Protein AF-0000000082277135 (afdb_homodimer)

pLDDT: mean 86.1, std 19.53, range [18.73, 98.88]

Secondary structure (DSSP, 8-state):
----------------------------B--S-HHHHGGG-SEEEEEEHHHHHHHS--SS-PPPPBTTBSEEEEEESSGGGS----SS------HHHHHTTT-SEEEEEEE-SS-TTEEEEEEESS--SBPEEEEE---TTSGGGGT--S--TTSPEEEE-TTB-TTS-B---PPPHHHHHHHHHHHHHHHHHHHHHHHHHHHHHHHHHTTSTT-EEEEEEE-GGGHHHHHHHHHHHHHTT-TGGGGGEEEEESSHHHHHHHHHTT-EEE--HHHHTTS--SPPSSTTSHHHHHHHHHHHHHHHHHHHTT-EEEEE-TTEEESS-SHHHHT-TTSPP-SEEEEE-S---GGGTTT-EEEEEEEE--SHHHHHHHHHHHHTHHHHHHHT-HHHHHHHHHHHHHHHH---EEEPPTT-TTS--HHHHHH-HHHHHHHHTTS---SEEE--S-SSHHHHHHHHHHHT---B-GGGSS-STT--TT-S-HHHHB-SS-------TTS--SS--TTSPPSSTTPPP--/---------------------------EE--S-HHHHTTS-SEEEEEEHHHHHHHS--S--PPPPBTTBSEEEEEESSGGGS----SS------SHHHHTTT-SEEEEEEE-SS-TTEEEEEEESS--SBPEEEEE---TTSTTTTT--S--TTSPEEEE-TTB-TTS-B---PPPHHHHHHHHHHHHHHHHHHHHHHHHHHHHHHHHHTTSTT-EEEEEEE-GGGHHHHHHHHHHHHHTT-TGGGGGEEEEESSHHHHHHHHHTT-EEE--HHHHTTS--SPPSSTTSHHHHHHHHHHHHHHHHHHHTT-EEEEE-TTEEESS-SHHHHT-TTSPP-SEEEEE-S---GGGTTT-EEEEEEEE--SHHHHHHHHHHHHTHHHHHHHT-HHHHHHHHHHHHHHHH---EEEPPTT-TTS--HHHHHH-HHHHHHHHTTS---SEEE--S-SSHHHHHHHHHHHT---B-GGGSS-STT--TT-S-HHHHB-SS-------TTS--SS--TTSPPSSTTPPP--

Organism: NCBI:txid303405

InterPro domains:
  IPR005069 Nucleotide-diphospho-sugar transferase [PF03407] (245-458)
  IPR052636 UDP-D-xylose:L-fucose alpha-1,3-D-xylosyltransferase [PTHR47032] (148-471)

Nearest PDB structures (foldseek):
  3oeh-assembly2_P  TM=2.993E-01  e=2.689E-02  Saccharomyces cerevisiae
  2hld-assembly2_P  TM=2.978E-01  e=5.534E-02  Saccharomyces cerevisiae
  3fks-assembly1_G  TM=2.616E-01  e=8.164E-02  Saccharomyces cerevisiae
  4m0d-assembly1_A  TM=4.789E-01  e=4.703E+00  Haemophilus influenzae Rd KW20
  1nri-assembly1_A-2  TM=2.451E-01  e=3.563E+00  Haemophilus influenzae

Structure (mmCIF, N/CA/C/O backbone):
data_AF-0000000082277135-model_v1
#
loop_
_entity.id
_entity.type
_entity.pdbx_description
1 polymer 'Nucleotide-diphospho-sugar transferase'
#
loop_
_atom_site.group_PDB
_atom_site.id
_atom_site.type_symbol
_atom_site.label_atom_id
_atom_site.label_alt_id
_atom_site.label_comp_id
_atom_site.label_asym_id
_atom_site.label_entity_id
_atom_site.label_seq_id
_atom_site.pdbx_PDB_ins_code
_atom_site.Cartn_x
_atom_site.Cartn_y
_atom_site.Cartn_z
_atom_site.occupancy
_atom_site.B_iso_or_equiv
_atom_site.auth_seq_id
_atom_site.auth_comp_id
_atom_site.auth_asym_id
_atom_site.auth_atom_id
_atom_site.pdbx_PDB_model_num
ATOM 1 N N . MET A 1 1 ? 29.531 43.438 48.906 1 19.34 1 MET A N 1
ATOM 2 C CA . MET A 1 1 ? 28.625 43.312 47.75 1 19.34 1 MET A CA 1
ATOM 3 C C . MET A 1 1 ? 29.25 43.906 46.5 1 19.34 1 MET A C 1
ATOM 5 O O . MET A 1 1 ? 28.562 44.188 45.531 1 19.34 1 MET A O 1
ATOM 9 N N . GLN A 1 2 ? 30.469 44.188 46.531 1 20.42 2 GLN A N 1
ATOM 10 C CA . GLN A 1 2 ? 31.25 44.938 45.562 1 20.42 2 GLN A CA 1
ATOM 11 C C . GLN A 1 2 ? 31.234 44.25 44.188 1 20.42 2 GLN A C 1
ATOM 13 O O . GLN A 1 2 ? 31.375 43.031 44.125 1 20.42 2 GLN A O 1
ATOM 18 N N . HIS A 1 3 ? 30.609 45.031 43.188 1 19.98 3 HIS A N 1
ATOM 19 C CA . HIS A 1 3 ? 30.188 44.906 41.812 1 19.98 3 HIS A CA 1
ATOM 20 C C . HIS A 1 3 ? 31.391 44.688 40.875 1 19.98 3 HIS A C 1
ATOM 22 O O . HIS A 1 3 ? 32.125 45.625 40.562 1 19.98 3 HIS A O 1
ATOM 28 N N . CYS A 1 4 ? 32.188 43.781 41.25 1 20.42 4 CYS A N 1
ATOM 29 C CA . CYS A 1 4 ? 33.438 43.625 40.531 1 20.42 4 CYS A CA 1
ATOM 30 C C . CYS A 1 4 ? 33.188 43.531 39.031 1 20.42 4 CYS A C 1
ATOM 32 O O . CYS A 1 4 ? 32.531 42.562 38.562 1 20.42 4 CYS A O 1
ATOM 34 N N . ASN A 1 5 ? 32.938 44.719 38.344 1 18.73 5 ASN A N 1
ATOM 35 C CA . ASN A 1 5 ? 32.656 45.094 36.938 1 18.73 5 ASN A CA 1
ATOM 36 C C . ASN A 1 5 ? 33.75 44.562 36 1 18.73 5 ASN A C 1
ATOM 38 O O . ASN A 1 5 ? 34.625 45.344 35.594 1 18.73 5 ASN A O 1
ATOM 42 N N . GLU A 1 6 ? 34.438 43.562 36.469 1 20.2 6 GLU A N 1
ATOM 43 C CA . GLU A 1 6 ? 35.656 43.375 35.656 1 20.2 6 GLU A CA 1
ATOM 44 C C . GLU A 1 6 ? 35.344 43.344 34.156 1 20.2 6 GLU A C 1
ATOM 46 O O . GLU A 1 6 ? 34.281 42.844 33.75 1 20.2 6 GLU A O 1
ATOM 51 N N . ASN A 1 7 ? 36 44.219 33.438 1 20.2 7 ASN A N 1
ATOM 52 C CA . ASN A 1 7 ? 36.125 44.656 32.031 1 20.2 7 ASN A CA 1
ATOM 53 C C . ASN A 1 7 ? 36.344 43.469 31.094 1 20.2 7 ASN A C 1
ATOM 55 O O . ASN A 1 7 ? 37.406 42.844 31.125 1 20.2 7 ASN A O 1
ATOM 59 N N . LEU A 1 8 ? 35.469 42.531 31.047 1 20.17 8 LEU A N 1
ATOM 60 C CA . LEU A 1 8 ? 35.656 41.375 30.172 1 20.17 8 LEU A CA 1
ATOM 61 C C . LEU A 1 8 ? 36 41.812 28.75 1 20.17 8 LEU A C 1
ATOM 63 O O . LEU A 1 8 ? 35.219 42.531 28.109 1 20.17 8 LEU A O 1
ATOM 67 N N . ARG A 1 9 ? 37.312 42.094 28.609 1 20.09 9 ARG A N 1
ATOM 68 C CA . ARG A 1 9 ? 37.938 42.5 27.359 1 20.09 9 ARG A CA 1
ATOM 69 C C . ARG A 1 9 ? 37.344 41.719 26.172 1 20.09 9 ARG A C 1
ATOM 71 O O . ARG A 1 9 ? 37.125 40.531 26.266 1 20.09 9 ARG A O 1
ATOM 78 N N . ASP A 1 10 ? 36.625 42.438 25.344 1 19.42 10 ASP A N 1
ATOM 79 C CA . ASP A 1 10 ? 35.938 42.062 24.109 1 19.42 10 ASP A CA 1
ATOM 80 C C . ASP A 1 10 ? 36.906 41.406 23.109 1 19.42 10 ASP A C 1
ATOM 82 O O . ASP A 1 10 ? 37.906 42.031 22.703 1 19.42 10 ASP A O 1
ATOM 86 N N . PRO A 1 11 ? 37.438 40.281 23.438 1 23.31 11 PRO A N 1
ATOM 87 C CA . PRO A 1 11 ? 38.469 39.906 22.469 1 23.31 11 PRO A CA 1
ATOM 88 C C . PRO A 1 11 ? 38.062 40.156 21.016 1 23.31 11 PRO A C 1
ATOM 90 O O . PRO A 1 11 ? 36.844 40.188 20.719 1 23.31 11 PRO A O 1
ATOM 93 N N . SER A 1 12 ? 38.75 41.031 20.375 1 20.58 12 SER A N 1
ATOM 94 C CA . SER A 1 12 ? 38.75 41.469 18.984 1 20.58 12 SER A CA 1
ATOM 95 C C . SER A 1 12 ? 38.5 40.312 18.031 1 20.58 12 SER A C 1
ATOM 97 O O . SER A 1 12 ? 38.938 39.188 18.297 1 20.58 12 SER A O 1
ATOM 99 N N . GLU A 1 13 ? 37.5 40.469 17.172 1 21.72 13 GLU A N 1
ATOM 100 C CA . GLU A 1 13 ? 36.781 39.75 16.109 1 21.72 13 GLU A CA 1
ATOM 101 C C . GLU A 1 13 ? 37.781 39.25 15.047 1 21.72 13 GLU A C 1
ATOM 103 O O . GLU A 1 13 ? 38.219 40 14.188 1 21.72 13 GLU A O 1
ATOM 108 N N . GLY A 1 14 ? 38.938 38.781 15.43 1 20.95 14 GLY A N 1
ATOM 109 C CA . GLY A 1 14 ? 39.719 38.469 14.25 1 20.95 14 GLY A CA 1
ATOM 110 C C . GLY A 1 14 ? 38.938 37.719 13.195 1 20.95 14 GLY A C 1
ATOM 111 O O . GLY A 1 14 ? 38.156 36.812 13.523 1 20.95 14 GLY A O 1
ATOM 112 N N . SER A 1 15 ? 38.656 38.406 12.102 1 20.66 15 SER A N 1
ATOM 113 C CA . SER A 1 15 ? 38 38 10.867 1 20.66 15 SER A CA 1
ATOM 114 C C . SER A 1 15 ? 38.531 36.656 10.359 1 20.66 15 SER A C 1
ATOM 116 O O . SER A 1 15 ? 39.656 36.594 9.883 1 20.66 15 SER A O 1
ATOM 118 N N . ILE A 1 16 ? 38.5 35.688 11.117 1 23.2 16 ILE A N 1
ATOM 119 C CA . ILE A 1 16 ? 39.031 34.5 10.461 1 23.2 16 ILE A CA 1
ATOM 120 C C . ILE A 1 16 ? 38.281 34.281 9.133 1 23.2 16 ILE A C 1
ATOM 122 O O . ILE A 1 16 ? 37.062 34.25 9.094 1 23.2 16 ILE A O 1
ATOM 126 N N . SER A 1 17 ? 38.938 34.812 8.141 1 21.09 17 SER A N 1
ATOM 127 C CA . SER A 1 17 ? 38.5 34.625 6.75 1 21.09 17 SER A CA 1
ATOM 128 C C . SER A 1 17 ? 38 33.219 6.512 1 21.09 17 SER A C 1
ATOM 130 O O . SER A 1 17 ? 38.656 32.25 6.883 1 21.09 17 SER A O 1
ATOM 132 N N . ALA A 1 18 ? 36.781 33.062 6.539 1 23.3 18 ALA A N 1
ATOM 133 C CA . ALA A 1 18 ? 36.094 31.828 6.184 1 23.3 18 ALA A CA 1
ATOM 134 C C . ALA A 1 18 ? 36.719 31.203 4.938 1 23.3 18 ALA A C 1
ATOM 136 O O . ALA A 1 18 ? 36.938 31.875 3.93 1 23.3 18 ALA A O 1
ATOM 137 N N . PRO A 1 19 ? 37.656 30.297 5.176 1 23.77 19 PRO A N 1
ATOM 138 C CA . PRO A 1 19 ? 38.156 29.781 3.902 1 23.77 19 PRO A CA 1
ATOM 139 C C . PRO A 1 19 ? 37.062 29.641 2.844 1 23.77 19 PRO A C 1
ATOM 141 O O . PRO A 1 19 ? 35.906 29.312 3.172 1 23.77 19 PRO A O 1
ATOM 144 N N . PHE A 1 20 ? 36.969 30.562 1.908 1 24.42 20 PHE A N 1
ATOM 145 C CA . PHE A 1 20 ? 36.219 30.438 0.658 1 24.42 20 PHE A CA 1
ATOM 146 C C . PHE A 1 20 ? 36.188 28.984 0.188 1 24.42 20 PHE A C 1
ATOM 148 O O . PHE A 1 20 ? 37.25 28.391 -0.089 1 24.42 20 PHE A O 1
ATOM 155 N N . PHE A 1 21 ? 35.344 28.188 0.819 1 25.97 21 PHE A N 1
ATOM 156 C CA . PHE A 1 21 ? 34.938 26.969 0.14 1 25.97 21 PHE A CA 1
ATOM 157 C C . PHE A 1 21 ? 34.844 27.188 -1.365 1 25.97 21 PHE A C 1
ATOM 159 O O . PHE A 1 21 ? 33.969 27.922 -1.835 1 25.97 21 PHE A O 1
ATOM 166 N N . SER A 1 22 ? 35.938 27.281 -2.014 1 25.61 22 SER A N 1
ATOM 167 C CA . SER A 1 22 ? 36.031 27.188 -3.467 1 25.61 22 SER A CA 1
ATOM 168 C C . SER A 1 22 ? 34.906 26.312 -4.027 1 25.61 22 SER A C 1
ATOM 170 O O . SER A 1 22 ? 34.406 25.422 -3.334 1 25.61 22 SER A O 1
ATOM 172 N N . GLN A 1 23 ? 34.219 26.719 -5.039 1 31 23 GLN A N 1
ATOM 173 C CA . GLN A 1 23 ? 33.281 26.094 -5.988 1 31 23 GLN A CA 1
ATOM 174 C C . GLN A 1 23 ? 33.688 24.641 -6.254 1 31 23 GLN A C 1
ATOM 176 O O . GLN A 1 23 ? 34.469 24.359 -7.172 1 31 23 GLN A O 1
ATOM 181 N N . GLU A 1 24 ? 34.094 23.875 -5.391 1 30.83 24 GLU A N 1
ATOM 182 C CA . GLU A 1 24 ? 34.656 22.547 -5.605 1 30.83 24 GLU A CA 1
ATOM 183 C C . GLU A 1 24 ? 33.719 21.688 -6.461 1 30.83 24 GLU A C 1
ATOM 185 O O . GLU A 1 24 ? 32.531 21.578 -6.172 1 30.83 24 GLU A O 1
ATOM 190 N N . SER A 1 25 ? 34.094 21.312 -7.715 1 33.25 25 SER A N 1
ATOM 191 C CA . SER A 1 25 ? 33.812 20.438 -8.836 1 33.25 25 SER A CA 1
ATOM 192 C C . SER A 1 25 ? 33.25 19.094 -8.352 1 33.25 25 SER A C 1
ATOM 194 O O . SER A 1 25 ? 33.562 18.672 -7.238 1 33.25 25 SER A O 1
ATOM 196 N N . THR A 1 26 ? 32.062 18.672 -8.906 1 43.66 26 THR A N 1
ATOM 197 C CA . THR A 1 26 ? 31.594 17.281 -8.984 1 43.66 26 THR A CA 1
ATOM 198 C C . THR A 1 26 ? 32.781 16.328 -9.141 1 43.66 26 THR A C 1
ATOM 200 O O . THR A 1 26 ? 33.531 16.406 -10.125 1 43.66 26 THR A O 1
ATOM 203 N N . SER A 1 27 ? 33.5 16.125 -8.156 1 41.75 27 SER A N 1
ATOM 204 C CA . SER A 1 27 ? 34.562 15.141 -8.336 1 41.75 27 SER A CA 1
ATOM 205 C C . SER A 1 27 ? 34 13.781 -8.711 1 41.75 27 SER A C 1
ATOM 207 O O . SER A 1 27 ? 33.25 13.188 -7.949 1 41.75 27 SER A O 1
ATOM 209 N N . LEU A 1 28 ? 33.594 13.625 -10.008 1 42 28 LEU A N 1
ATOM 210 C CA . LEU A 1 28 ? 33.312 12.289 -10.539 1 42 28 LEU A CA 1
ATOM 211 C C . LEU A 1 28 ? 34.531 11.383 -10.383 1 42 28 LEU A C 1
ATOM 213 O O . LEU A 1 28 ? 35.625 11.742 -10.773 1 42 28 LEU A O 1
ATOM 217 N N . GLN A 1 29 ? 34.719 10.828 -9.273 1 41.09 29 GLN A N 1
ATOM 218 C CA . GLN A 1 29 ? 35.781 9.852 -9.188 1 41.09 29 GLN A CA 1
ATOM 219 C C . GLN A 1 29 ? 35.312 8.469 -9.617 1 41.09 29 GLN A C 1
ATOM 221 O O . GLN A 1 29 ? 34.219 8.016 -9.195 1 41.09 29 GLN A O 1
ATOM 226 N N . GLN A 1 30 ? 35.656 8.133 -10.891 1 41.97 30 GLN A N 1
ATOM 227 C CA . GLN A 1 30 ? 35.531 6.715 -11.188 1 41.97 30 GLN A CA 1
ATOM 228 C C . GLN A 1 30 ? 36.156 5.867 -10.086 1 41.97 30 GLN A C 1
ATOM 230 O O . GLN A 1 30 ? 37.375 5.754 -10 1 41.97 30 GLN A O 1
ATOM 235 N N . ILE A 1 31 ? 35.531 5.82 -9.062 1 43.88 31 ILE A N 1
ATOM 236 C CA . ILE A 1 31 ? 36.125 5.273 -7.848 1 43.88 31 ILE A CA 1
ATOM 237 C C . ILE A 1 31 ? 36.188 3.752 -7.949 1 43.88 31 ILE A C 1
ATOM 239 O O . ILE A 1 31 ? 36.969 3.111 -7.238 1 43.88 31 ILE A O 1
ATOM 243 N N . PHE A 1 32 ? 35.25 3.135 -8.789 1 46.72 32 PHE A N 1
ATOM 244 C CA . PHE A 1 32 ? 35.281 1.679 -8.703 1 46.72 32 PHE A CA 1
ATOM 245 C C . PHE A 1 32 ? 35.781 1.074 -10.008 1 46.72 32 PHE A C 1
ATOM 247 O O . PHE A 1 32 ? 35.344 1.444 -11.094 1 46.72 32 PHE A O 1
ATOM 254 N N . PRO A 1 33 ? 36.938 0.57 -9.961 1 44.31 33 PRO A N 1
ATOM 255 C CA . PRO A 1 33 ? 37.25 -0.146 -11.203 1 44.31 33 PRO A CA 1
ATOM 256 C C . PRO A 1 33 ? 36.094 -1.057 -11.656 1 44.31 33 PRO A C 1
ATOM 258 O O . PRO A 1 33 ? 35.406 -1.63 -10.82 1 44.31 33 PRO A O 1
ATOM 261 N N . LYS A 1 34 ? 35.719 -0.838 -12.891 1 46.28 34 LYS A N 1
ATOM 262 C CA . LYS A 1 34 ? 34.688 -1.626 -13.523 1 46.28 34 LYS A CA 1
ATOM 263 C C . LYS A 1 34 ? 34.719 -3.078 -13.055 1 46.28 34 LYS A C 1
ATOM 265 O O . LYS A 1 34 ? 33.688 -3.705 -12.859 1 46.28 34 LYS A O 1
ATOM 270 N N . GLN A 1 35 ? 35.906 -3.555 -12.977 1 44.25 35 GLN A N 1
ATOM 271 C CA . GLN A 1 35 ? 36.062 -4.969 -12.656 1 44.25 35 GLN A CA 1
ATOM 272 C C . GLN A 1 35 ? 35.531 -5.289 -11.266 1 44.25 35 GLN A C 1
ATOM 274 O O . GLN A 1 35 ? 35.219 -6.445 -10.961 1 44.25 35 GLN A O 1
ATOM 279 N N . GLN A 1 36 ? 35.375 -4.242 -10.492 1 44.66 36 GLN A N 1
ATOM 280 C CA . GLN A 1 36 ? 35.062 -4.555 -9.094 1 44.66 36 GLN A CA 1
ATOM 281 C C . GLN A 1 36 ? 33.594 -4.348 -8.781 1 44.66 36 GLN A C 1
ATOM 283 O O . GLN A 1 36 ? 33.062 -4.906 -7.816 1 44.66 36 GLN A O 1
ATOM 288 N N . VAL A 1 37 ? 33 -3.463 -9.406 1 53.84 37 VAL A N 1
ATOM 289 C CA . VAL A 1 37 ? 31.641 -3.217 -8.969 1 53.84 37 VAL A CA 1
ATOM 290 C C . VAL A 1 37 ? 30.656 -3.756 -10.008 1 53.84 37 VAL A C 1
ATOM 292 O O . VAL A 1 37 ? 29.438 -3.572 -9.883 1 53.84 37 VAL A O 1
ATOM 295 N N . GLY A 1 38 ? 31.156 -4.672 -10.781 1 54.44 38 GLY A N 1
ATOM 296 C CA . GLY A 1 38 ? 30.25 -5.191 -11.805 1 54.44 38 GLY A CA 1
ATOM 297 C C . GLY A 1 38 ? 29.562 -4.105 -12.602 1 54.44 38 GLY A C 1
ATOM 298 O O . GLY A 1 38 ? 30.031 -2.961 -12.633 1 54.44 38 GLY A O 1
ATOM 299 N N . ASP A 1 39 ? 28.609 -4.484 -13.406 1 63.69 39 ASP A N 1
ATOM 300 C CA . ASP A 1 39 ? 27.906 -3.568 -14.297 1 63.69 39 ASP A CA 1
ATOM 301 C C . ASP A 1 39 ? 26.812 -2.797 -13.547 1 63.69 39 ASP A C 1
ATOM 303 O O . ASP A 1 39 ? 26.016 -2.084 -14.156 1 63.69 39 ASP A O 1
ATOM 307 N N . LEU A 1 40 ? 26.891 -2.926 -12.172 1 77.25 40 LEU A N 1
ATOM 308 C CA . LEU A 1 40 ? 25.812 -2.236 -11.461 1 77.25 40 LEU A CA 1
ATOM 309 C C . LEU A 1 40 ? 26.203 -0.792 -11.164 1 77.25 40 LEU A C 1
ATOM 311 O O . LEU A 1 40 ? 25.328 0.071 -11.023 1 77.25 40 LEU A O 1
ATOM 315 N N . VAL A 1 41 ? 27.531 -0.585 -11 1 81.12 41 VAL A N 1
ATOM 316 C CA . VAL A 1 41 ? 28.016 0.755 -10.703 1 81.12 41 VAL A CA 1
ATOM 317 C C . VAL A 1 41 ? 29.281 1.035 -11.523 1 81.12 41 VAL A C 1
ATOM 319 O O . VAL A 1 41 ? 30.297 0.374 -11.344 1 81.12 41 VAL A O 1
ATOM 322 N N . SER A 1 42 ? 29.172 1.977 -12.352 1 78.5 42 SER A N 1
ATOM 323 C CA . SER A 1 42 ? 30.297 2.314 -13.211 1 78.5 42 SER A CA 1
ATOM 324 C C . SER A 1 42 ? 30.969 3.617 -12.766 1 78.5 42 SER A C 1
ATOM 326 O O . SER A 1 42 ? 32.094 3.924 -13.18 1 78.5 42 SER A O 1
ATOM 328 N N . GLY A 1 43 ? 30.25 4.379 -11.969 1 79.12 43 GLY A N 1
ATOM 329 C CA . GLY A 1 43 ? 30.766 5.652 -11.484 1 79.12 43 GLY A CA 1
ATOM 330 C C . GLY A 1 43 ? 30.047 6.156 -10.25 1 79.12 43 GLY A C 1
ATOM 331 O O . GLY A 1 43 ? 29.031 5.598 -9.852 1 79.12 43 GLY A O 1
ATOM 332 N N . VAL A 1 44 ? 30.719 7.164 -9.609 1 83.31 44 VAL A N 1
ATOM 333 C CA . VAL A 1 44 ? 30.156 7.758 -8.406 1 83.31 44 VAL A CA 1
ATOM 334 C C . VAL A 1 44 ? 30.328 9.273 -8.445 1 83.31 44 VAL A C 1
ATOM 336 O O . VAL A 1 44 ? 31.359 9.781 -8.898 1 83.31 44 VAL A O 1
ATOM 339 N N . GLY A 1 45 ? 29.219 9.922 -8.086 1 81.75 45 GLY A N 1
ATOM 340 C CA . GLY A 1 45 ? 29.25 11.367 -7.961 1 81.75 45 GLY A CA 1
ATOM 341 C C . GLY A 1 45 ? 28.75 11.867 -6.617 1 81.75 45 GLY A C 1
ATOM 342 O O . GLY A 1 45 ? 28.016 11.164 -5.93 1 81.75 45 GLY A O 1
ATOM 343 N N . LEU A 1 46 ? 29.328 13.031 -6.234 1 84.75 46 LEU A N 1
ATOM 344 C CA . LEU A 1 46 ? 28.875 13.703 -5.016 1 84.75 46 LEU A CA 1
ATOM 345 C C . LEU A 1 46 ? 28.312 15.078 -5.336 1 84.75 46 LEU A C 1
ATOM 347 O O . LEU A 1 46 ? 28.891 15.836 -6.121 1 84.75 46 LEU A O 1
ATOM 351 N N . VAL A 1 47 ? 27.188 15.281 -4.777 1 88.12 47 VAL A N 1
ATOM 352 C CA . VAL A 1 47 ? 26.578 16.594 -4.98 1 88.12 47 VAL A CA 1
ATOM 353 C C . VAL A 1 47 ? 26.078 17.141 -3.645 1 88.12 47 VAL A C 1
ATOM 355 O O . VAL A 1 47 ? 25.938 16.406 -2.672 1 88.12 47 VAL A O 1
ATOM 358 N N . ASN A 1 48 ? 25.906 18.438 -3.621 1 87.81 48 ASN A N 1
ATOM 359 C CA . ASN A 1 48 ? 25.359 19.094 -2.434 1 87.81 48 ASN A CA 1
ATOM 360 C C . ASN A 1 48 ? 23.953 18.594 -2.119 1 87.81 48 ASN A C 1
ATOM 362 O O . ASN A 1 48 ? 23.109 18.531 -3.008 1 87.81 48 ASN A O 1
ATOM 366 N N . ARG A 1 49 ? 23.719 18.344 -0.856 1 92.06 49 ARG A N 1
ATOM 367 C CA . ARG A 1 49 ? 22.453 17.734 -0.433 1 92.06 49 ARG A CA 1
ATOM 368 C C . ARG A 1 49 ? 21.297 18.703 -0.602 1 92.06 49 ARG A C 1
ATOM 370 O O . ARG A 1 49 ? 20.234 18.328 -1.124 1 92.06 49 ARG A O 1
ATOM 377 N N . ASP A 1 50 ? 21.406 19.891 -0.179 1 92.38 50 ASP A N 1
ATOM 378 C CA . ASP A 1 50 ? 20.328 20.859 -0.229 1 92.38 50 ASP A CA 1
ATOM 379 C C . ASP A 1 50 ? 19.969 21.219 -1.671 1 92.38 50 ASP A C 1
ATOM 381 O O . ASP A 1 50 ? 18.781 21.344 -2.01 1 92.38 50 ASP A O 1
ATOM 385 N N . GLU A 1 51 ? 20.984 21.328 -2.473 1 93.44 51 GLU A N 1
ATOM 386 C CA . GLU A 1 51 ? 20.734 21.578 -3.891 1 93.44 51 GLU A CA 1
ATOM 387 C C . GLU A 1 51 ? 20 20.406 -4.543 1 93.44 51 GLU A C 1
ATOM 389 O O . GLU A 1 51 ? 19.094 20.609 -5.34 1 93.44 51 GLU A O 1
ATOM 394 N N . PHE A 1 52 ? 20.438 19.219 -4.195 1 95.38 52 PHE A N 1
ATOM 395 C CA . PHE A 1 52 ? 19.828 18.016 -4.73 1 95.38 52 PHE A CA 1
ATOM 396 C C . PHE A 1 52 ? 18.344 17.953 -4.348 1 95.38 52 PHE A C 1
ATOM 398 O O . PHE A 1 52 ? 17.5 17.719 -5.203 1 95.38 52 PHE A O 1
ATOM 405 N N . ALA A 1 53 ? 18.047 18.234 -3.115 1 94 53 ALA A N 1
ATOM 406 C CA . ALA A 1 53 ? 16.688 18.156 -2.611 1 94 53 ALA A CA 1
ATOM 407 C C . ALA A 1 53 ? 15.805 19.234 -3.248 1 94 53 ALA A C 1
ATOM 409 O O . ALA A 1 53 ? 14.609 19.016 -3.482 1 94 53 ALA A O 1
ATOM 410 N N . SER A 1 54 ? 16.375 20.344 -3.498 1 92.31 54 SER A N 1
ATOM 411 C CA . SER A 1 54 ? 15.617 21.422 -4.125 1 92.31 54 SER A CA 1
ATOM 412 C C . SER A 1 54 ? 15.305 21.109 -5.586 1 92.31 54 SER A C 1
ATOM 414 O O . SER A 1 54 ? 14.266 21.516 -6.105 1 92.31 54 SER A O 1
ATOM 416 N N . THR A 1 55 ? 16.234 20.391 -6.203 1 94.31 55 THR A N 1
ATOM 417 C CA . THR A 1 55 ? 16.062 20.031 -7.609 1 94.31 55 THR A CA 1
ATOM 418 C C . THR A 1 55 ? 15.062 18.891 -7.762 1 94.31 55 THR A C 1
ATOM 420 O O . THR A 1 55 ? 14.258 18.891 -8.695 1 94.31 55 THR A O 1
ATOM 423 N N . PHE A 1 56 ? 15.203 17.953 -6.895 1 96.06 56 PHE A N 1
ATOM 424 C CA . PHE A 1 56 ? 14.336 16.781 -6.922 1 96.06 56 PHE A CA 1
ATOM 425 C C . PHE A 1 56 ? 13.469 16.719 -5.672 1 96.06 56 PHE A C 1
ATOM 427 O O . PHE A 1 56 ? 13.781 15.992 -4.727 1 96.06 56 PHE A O 1
ATOM 434 N N . ASP A 1 57 ? 12.344 17.422 -5.75 1 93.94 57 ASP A N 1
ATOM 435 C CA . ASP A 1 57 ? 11.43 17.484 -4.617 1 93.94 57 ASP A CA 1
ATOM 436 C C . ASP A 1 57 ? 10.609 16.188 -4.512 1 93.94 57 ASP A C 1
ATOM 438 O O . ASP A 1 57 ? 9.828 15.875 -5.406 1 93.94 57 ASP A O 1
ATOM 442 N N . MET A 1 58 ? 10.766 15.508 -3.436 1 93.88 58 MET A N 1
ATOM 443 C CA . MET A 1 58 ? 10.086 14.234 -3.207 1 93.88 58 MET A CA 1
ATOM 444 C C . MET A 1 58 ? 8.891 14.422 -2.277 1 93.88 58 MET A C 1
ATOM 446 O O . MET A 1 58 ? 8.188 13.461 -1.964 1 93.88 58 MET A O 1
ATOM 450 N N . GLY A 1 59 ? 8.688 15.609 -1.886 1 95.44 59 GLY A N 1
ATOM 451 C CA . GLY A 1 59 ? 7.527 15.93 -1.065 1 95.44 59 GLY A CA 1
ATOM 452 C C . GLY A 1 59 ? 7.75 15.664 0.412 1 95.44 59 GLY A C 1
ATOM 453 O O . GLY A 1 59 ? 6.875 15.93 1.235 1 95.44 59 GLY A O 1
ATOM 454 N N . VAL A 1 60 ? 8.891 15.148 0.844 1 95.69 60 VAL A N 1
ATOM 455 C CA . VAL A 1 60 ? 9.188 14.789 2.229 1 95.69 60 VAL A CA 1
ATOM 456 C C . VAL A 1 60 ? 9.672 16.031 2.99 1 95.69 60 VAL A C 1
ATOM 458 O O . VAL A 1 60 ? 10.203 16.969 2.393 1 95.69 60 VAL A O 1
ATOM 461 N N . PRO A 1 61 ? 9.391 16.062 4.254 1 94.88 61 PRO A N 1
ATOM 462 C CA . PRO A 1 61 ? 9.961 17.156 5.043 1 94.88 61 PRO A CA 1
ATOM 463 C C . PRO A 1 61 ? 11.461 17 5.266 1 94.88 61 PRO A C 1
ATOM 465 O O . PRO A 1 61 ? 11.891 16.125 6.027 1 94.88 61 PRO A O 1
ATOM 468 N N . LEU A 1 62 ? 12.227 17.875 4.703 1 90.94 62 LEU A N 1
ATOM 469 C CA . LEU A 1 62 ? 13.68 17.766 4.719 1 90.94 62 LEU A CA 1
ATOM 470 C C . LEU A 1 62 ? 14.242 18.172 6.078 1 90.94 62 LEU A C 1
ATOM 472 O O . LEU A 1 62 ? 13.898 19.234 6.605 1 90.94 62 LEU A O 1
ATOM 476 N N . ASP A 1 63 ? 15.055 17.312 6.602 1 89.62 63 ASP A N 1
ATOM 477 C CA . ASP A 1 63 ? 15.836 17.672 7.781 1 89.62 63 ASP A CA 1
ATOM 478 C C . ASP A 1 63 ? 17.016 18.578 7.398 1 89.62 63 ASP A C 1
ATOM 480 O O . ASP A 1 63 ? 17.516 18.516 6.273 1 89.62 63 ASP A O 1
ATOM 484 N N . PRO A 1 64 ? 17.438 19.328 8.359 1 88.69 64 PRO A N 1
ATOM 485 C CA . PRO A 1 64 ? 18.578 20.188 8.055 1 88.69 64 PRO A CA 1
ATOM 486 C C . PRO A 1 64 ? 19.844 19.391 7.754 1 88.69 64 PRO A C 1
ATOM 488 O O . PRO A 1 64 ? 20.078 18.328 8.344 1 88.69 64 PRO A O 1
ATOM 491 N N . SER A 1 65 ? 20.656 19.969 6.871 1 89.44 65 SER A N 1
ATOM 492 C CA . SER A 1 65 ? 21.953 19.375 6.586 1 89.44 65 SER A CA 1
ATOM 493 C C . SER A 1 65 ? 22.891 19.484 7.785 1 89.44 65 SER A C 1
ATOM 495 O O . SER A 1 65 ? 22.891 20.5 8.477 1 89.44 65 SER A O 1
ATOM 497 N N . THR A 1 66 ? 23.594 18.438 8.078 1 87.12 66 THR A N 1
ATOM 498 C CA . THR A 1 66 ? 24.625 18.391 9.117 1 87.12 66 THR A CA 1
ATOM 499 C C . THR A 1 66 ? 25.938 17.875 8.555 1 87.12 66 THR A C 1
ATOM 501 O O . THR A 1 66 ? 25.984 17.312 7.457 1 87.12 66 THR A O 1
ATOM 504 N N . PRO A 1 67 ? 27.016 18.156 9.352 1 80.88 67 PRO A N 1
ATOM 505 C CA . PRO A 1 67 ? 28.266 17.547 8.906 1 80.88 67 PRO A CA 1
ATOM 506 C C . PRO A 1 67 ? 28.156 16.031 8.75 1 80.88 67 PRO A C 1
ATOM 508 O O . PRO A 1 67 ? 27.656 15.344 9.656 1 80.88 67 PRO A O 1
ATOM 511 N N . GLY A 1 68 ? 28.484 15.523 7.57 1 76.56 68 GLY A N 1
ATOM 512 C CA . GLY A 1 68 ? 28.359 14.102 7.297 1 76.56 68 GLY A CA 1
ATOM 513 C C . GLY A 1 68 ? 27.078 13.742 6.555 1 76.56 68 GLY A C 1
ATOM 514 O O . GLY A 1 68 ? 26.953 12.633 6.039 1 76.56 68 GLY A O 1
ATOM 515 N N . ASN A 1 69 ? 26.203 14.695 6.57 1 88.5 69 ASN A N 1
ATOM 516 C CA . ASN A 1 69 ? 24.953 14.539 5.836 1 88.5 69 ASN A CA 1
ATOM 517 C C . ASN A 1 69 ? 24.641 15.758 4.973 1 88.5 69 ASN A C 1
ATOM 519 O O . ASN A 1 69 ? 23.531 16.297 5.012 1 88.5 69 ASN A O 1
ATOM 523 N N . ASP A 1 70 ? 25.672 16.234 4.34 1 88.5 70 ASP A N 1
ATOM 524 C CA . ASP A 1 70 ? 25.531 17.453 3.543 1 88.5 70 ASP A CA 1
ATOM 525 C C . ASP A 1 70 ? 25.766 17.172 2.062 1 88.5 70 ASP A C 1
ATOM 527 O O . ASP A 1 70 ? 25.75 18.094 1.239 1 88.5 70 ASP A O 1
ATOM 531 N N . HIS A 1 71 ? 25.969 15.82 1.801 1 86.62 71 HIS A N 1
ATOM 532 C CA . HIS A 1 71 ? 26.141 15.422 0.408 1 86.62 71 HIS A CA 1
ATOM 533 C C . HIS A 1 71 ? 25.25 14.234 0.058 1 86.62 71 HIS A C 1
ATOM 535 O O . HIS A 1 71 ? 24.828 13.492 0.945 1 86.62 71 HIS A O 1
ATOM 541 N N . VAL A 1 72 ? 24.953 14.148 -1.214 1 91 72 VAL A N 1
ATOM 542 C CA . VAL A 1 72 ? 24.281 13.008 -1.808 1 91 72 VAL A CA 1
ATOM 543 C C . VAL A 1 72 ? 25.25 12.227 -2.695 1 91 72 VAL A C 1
ATOM 545 O O . VAL A 1 72 ? 26.016 12.82 -3.449 1 91 72 VAL A O 1
ATOM 548 N N . VAL A 1 73 ? 25.234 10.93 -2.512 1 88.12 73 VAL A N 1
ATOM 549 C CA . VAL A 1 73 ? 26.062 10.07 -3.361 1 88.12 73 VAL A CA 1
ATOM 550 C C . VAL A 1 73 ? 25.219 9.555 -4.531 1 88.12 73 VAL A C 1
ATOM 552 O O . VAL A 1 73 ? 24.141 8.984 -4.332 1 88.12 73 VAL A O 1
ATOM 555 N N . ILE A 1 74 ? 25.734 9.758 -5.723 1 91.06 74 ILE A N 1
ATOM 556 C CA . ILE A 1 74 ? 25.047 9.281 -6.922 1 91.06 74 ILE A CA 1
ATOM 557 C C . ILE A 1 74 ? 25.859 8.148 -7.555 1 91.06 74 ILE A C 1
ATOM 559 O O . ILE A 1 74 ? 27.062 8.297 -7.812 1 91.06 74 ILE A O 1
ATOM 563 N N . PHE A 1 75 ? 25.188 7.043 -7.711 1 88.44 75 PHE A N 1
ATOM 564 C CA . PHE A 1 75 ? 25.781 5.902 -8.398 1 88.44 75 PHE A CA 1
ATOM 565 C C . PHE A 1 75 ? 25.266 5.812 -9.836 1 88.44 75 PHE A C 1
ATOM 567 O O . PHE A 1 75 ? 24.062 5.871 -10.078 1 88.44 75 PHE A O 1
ATOM 574 N N . TYR A 1 76 ? 26.234 5.68 -10.789 1 88.25 76 TYR A N 1
ATOM 575 C CA . TYR A 1 76 ? 25.891 5.555 -12.203 1 88.25 76 TYR A CA 1
ATOM 576 C C . TYR A 1 76 ? 26 4.102 -12.656 1 88.25 76 TYR A C 1
ATOM 578 O O . TYR A 1 76 ? 27 3.441 -12.43 1 88.25 76 TYR A O 1
ATOM 586 N N . SER A 1 77 ? 24.938 3.621 -13.281 1 85.69 77 SER A N 1
ATOM 587 C CA . SER A 1 77 ? 24.828 2.209 -13.633 1 85.69 77 SER A CA 1
ATOM 588 C C . SER A 1 77 ? 25.828 1.838 -14.727 1 85.69 77 SER A C 1
ATOM 590 O O . SER A 1 77 ? 26.344 0.716 -14.75 1 85.69 77 SER A O 1
ATOM 592 N N . HIS A 1 78 ? 25.984 2.754 -15.711 1 83.38 78 HIS A N 1
ATOM 593 C CA . HIS A 1 78 ? 26.812 2.521 -16.891 1 83.38 78 HIS A CA 1
ATOM 594 C C . HIS A 1 78 ? 27.562 3.781 -17.281 1 83.38 78 HIS A C 1
ATOM 596 O O . HIS A 1 78 ? 27.266 4.875 -16.812 1 83.38 78 HIS A O 1
ATOM 602 N N . ASP A 1 79 ? 28.469 3.561 -18.188 1 81.75 79 ASP A N 1
ATOM 603 C CA . ASP A 1 79 ? 29.297 4.676 -18.641 1 81.75 79 ASP A CA 1
ATOM 604 C C . ASP A 1 79 ? 28.438 5.75 -19.312 1 81.75 79 ASP A C 1
ATOM 606 O O . ASP A 1 79 ? 28.75 6.938 -19.234 1 81.75 79 ASP A O 1
ATOM 610 N N . GLU A 1 80 ? 27.406 5.336 -19.875 1 87.5 80 GLU A N 1
ATOM 611 C CA . GLU A 1 80 ? 26.516 6.266 -20.578 1 87.5 80 GLU A CA 1
ATOM 612 C C . GLU A 1 80 ? 25.797 7.191 -19.594 1 87.5 80 GLU A C 1
ATOM 614 O O . GLU A 1 80 ? 25.312 8.25 -19.984 1 87.5 80 GLU A O 1
ATOM 619 N N . ALA A 1 81 ? 25.766 6.719 -18.359 1 89.44 81 ALA A N 1
ATOM 620 C CA . ALA A 1 81 ? 25.094 7.527 -17.344 1 89.44 81 ALA A CA 1
ATOM 621 C C . ALA A 1 81 ? 26.062 8.516 -16.688 1 89.44 81 ALA A C 1
ATOM 623 O O . ALA A 1 81 ? 25.641 9.477 -16.047 1 89.44 81 ALA A O 1
ATOM 624 N N . VAL A 1 82 ? 27.312 8.281 -16.828 1 86.25 82 VAL A N 1
ATOM 625 C CA . VAL A 1 82 ? 28.328 9.125 -16.203 1 86.25 82 VAL A CA 1
ATOM 626 C C . VAL A 1 82 ? 28.391 10.469 -16.922 1 86.25 82 VAL A C 1
ATOM 628 O O . VAL A 1 82 ? 28.516 10.508 -18.156 1 86.25 82 VAL A O 1
ATOM 631 N N . PRO A 1 83 ? 28.297 11.461 -16.125 1 86.56 83 PRO A N 1
ATOM 632 C CA . PRO A 1 83 ? 28.391 12.773 -16.766 1 86.56 83 PRO A CA 1
ATOM 633 C C . PRO A 1 83 ? 29.75 13.031 -17.406 1 86.56 83 PRO A C 1
ATOM 635 O O . PRO A 1 83 ? 30.766 12.578 -16.875 1 86.56 83 PRO A O 1
ATOM 638 N N . SER A 1 84 ? 29.812 13.406 -18.688 1 75 84 SER A N 1
ATOM 639 C CA . SER A 1 84 ? 31.062 13.742 -19.375 1 75 84 SER A CA 1
ATOM 640 C C . SER A 1 84 ? 31.109 15.227 -19.75 1 75 84 SER A C 1
ATOM 642 O O . SER A 1 84 ? 30.078 15.805 -20.125 1 75 84 SER A O 1
ATOM 644 N N . ARG A 1 85 ? 32.188 15.883 -19.219 1 54.31 85 ARG A N 1
ATOM 645 C CA . ARG A 1 85 ? 32.344 17.266 -19.641 1 54.31 85 ARG A CA 1
ATOM 646 C C . ARG A 1 85 ? 32.688 17.344 -21.125 1 54.31 85 ARG A C 1
ATOM 648 O O . ARG A 1 85 ? 33.594 16.656 -21.609 1 54.31 85 ARG A O 1
ATOM 655 N N . SER A 1 86 ? 31.828 17.344 -22.078 1 44.72 86 SER A N 1
ATOM 656 C CA . SER A 1 86 ? 32.219 17.719 -23.438 1 44.72 86 SER A CA 1
ATOM 657 C C . SER A 1 86 ? 33.031 19 -23.453 1 44.72 86 SER A C 1
ATOM 659 O O . SER A 1 86 ? 32.844 19.875 -22.609 1 44.72 86 SER A O 1
ATOM 661 N N . THR A 1 87 ? 34.312 19 -24.203 1 37.03 87 THR A N 1
ATOM 662 C CA . THR A 1 87 ? 35.156 20.156 -24.469 1 37.03 87 THR A CA 1
ATOM 663 C C . THR A 1 87 ? 34.281 21.375 -24.812 1 37.03 87 THR A C 1
ATOM 665 O O . THR A 1 87 ? 34.781 22.5 -24.875 1 37.03 87 THR A O 1
ATOM 668 N N . LYS A 1 88 ? 33.438 21.266 -25.844 1 33.88 88 LYS A N 1
ATOM 669 C CA . LYS A 1 88 ? 32.938 22.516 -26.391 1 33.88 88 LYS A CA 1
ATOM 670 C C . LYS A 1 88 ? 32.344 23.391 -25.281 1 33.88 88 LYS A C 1
ATOM 672 O O . LYS A 1 88 ? 32.344 24.625 -25.406 1 33.88 88 LYS A O 1
ATOM 677 N N . THR A 1 89 ? 31.047 23.109 -24.891 1 33.91 89 THR A N 1
ATOM 678 C CA . THR A 1 89 ? 30.344 24.125 -24.125 1 33.91 89 THR A CA 1
ATOM 679 C C . THR A 1 89 ? 30.734 24.062 -22.656 1 33.91 89 THR A C 1
ATOM 681 O O . THR A 1 89 ? 30.484 23.062 -21.969 1 33.91 89 THR A O 1
ATOM 684 N N . GLN A 1 90 ? 31.781 24.562 -22.266 1 34.91 90 GLN A N 1
ATOM 685 C CA . GLN A 1 90 ? 32.188 24.984 -20.938 1 34.91 90 GLN A CA 1
ATOM 686 C C . GLN A 1 90 ? 30.969 25.422 -20.109 1 34.91 90 GLN A C 1
ATOM 688 O O . GLN A 1 90 ? 30.906 26.578 -19.672 1 34.91 90 GLN A O 1
ATOM 693 N N . THR A 1 91 ? 29.797 25.219 -20.672 1 36.44 91 THR A N 1
ATOM 694 C CA . THR A 1 91 ? 28.812 25.859 -19.828 1 36.44 91 THR A CA 1
ATOM 695 C C . THR A 1 91 ? 28.969 25.406 -18.375 1 36.44 91 THR A C 1
ATOM 697 O O . THR A 1 91 ? 29.375 24.266 -18.125 1 36.44 91 THR A O 1
ATOM 700 N N . ASN A 1 92 ? 28.969 26.281 -17.438 1 36.81 92 ASN A N 1
ATOM 701 C CA . ASN A 1 92 ? 28.859 26.328 -15.984 1 36.81 92 ASN A CA 1
ATOM 702 C C . ASN A 1 92 ? 27.828 25.344 -15.461 1 36.81 92 ASN A C 1
ATOM 704 O O . ASN A 1 92 ? 26.797 25.75 -14.93 1 36.81 92 ASN A O 1
ATOM 708 N N . GLU A 1 93 ? 27.453 24.375 -16.203 1 49.09 93 GLU A N 1
ATOM 709 C CA . GLU A 1 93 ? 26.422 23.516 -15.648 1 49.09 93 GLU A CA 1
ATOM 710 C C . GLU A 1 93 ? 26.844 22.938 -14.297 1 49.09 93 GLU A C 1
ATOM 712 O O . GLU A 1 93 ? 27.844 22.234 -14.195 1 49.09 93 GLU A O 1
ATOM 717 N N . SER A 1 94 ? 26.5 23.688 -13.148 1 59.91 94 SER A N 1
ATOM 718 C CA . SER A 1 94 ? 26.797 23.5 -11.727 1 59.91 94 SER A CA 1
ATOM 719 C C . SER A 1 94 ? 25.859 22.469 -11.094 1 59.91 94 SER A C 1
ATOM 721 O O . SER A 1 94 ? 24.75 22.266 -11.57 1 59.91 94 SER A O 1
ATOM 723 N N . GLY A 1 95 ? 26.344 21.609 -10.125 1 82 95 GLY A N 1
ATOM 724 C CA . GLY A 1 95 ? 26.312 20.688 -9.008 1 82 95 GLY A CA 1
ATOM 725 C C . GLY A 1 95 ? 25.391 19.5 -9.227 1 82 95 GLY A C 1
ATOM 726 O O . GLY A 1 95 ? 25.719 18.594 -9.984 1 82 95 GLY A O 1
ATOM 727 N N . VAL A 1 96 ? 24.172 19.656 -9.234 1 91.31 96 VAL A N 1
ATOM 728 C CA . VAL A 1 96 ? 23.234 18.547 -9.281 1 91.31 96 VAL A CA 1
ATOM 729 C C . VAL A 1 96 ? 22.797 18.297 -10.719 1 91.31 96 VAL A C 1
ATOM 731 O O . VAL A 1 96 ? 22.688 17.156 -11.148 1 91.31 96 VAL A O 1
ATOM 734 N N . GLU A 1 97 ? 22.672 19.344 -11.641 1 90 97 GLU A N 1
ATOM 735 C CA . GLU A 1 97 ? 22.234 19.234 -13.031 1 90 97 GLU A CA 1
ATOM 736 C C . GLU A 1 97 ? 23.281 18.516 -13.875 1 90 97 GLU A C 1
ATOM 738 O O . GLU A 1 97 ? 22.938 17.656 -14.695 1 90 97 GLU A O 1
ATOM 743 N N . PHE A 1 98 ? 24.438 18.859 -13.664 1 89 98 PHE A N 1
ATOM 744 C CA . PHE A 1 98 ? 25.516 18.203 -14.383 1 89 98 PHE A CA 1
ATOM 745 C C . PHE A 1 98 ? 25.609 16.734 -14 1 89 98 PHE A C 1
ATOM 747 O O . PHE A 1 98 ? 25.703 15.859 -14.867 1 89 98 PHE A O 1
ATOM 754 N N . ALA A 1 99 ? 25.562 16.5 -12.695 1 90.75 99 ALA A N 1
ATOM 755 C CA . ALA A 1 99 ? 25.734 15.141 -12.188 1 90.75 99 ALA A CA 1
ATOM 756 C C . ALA A 1 99 ? 24.641 14.211 -12.711 1 90.75 99 ALA A C 1
ATOM 758 O O . ALA A 1 99 ? 24.859 13 -12.82 1 90.75 99 ALA A O 1
ATOM 759 N N . THR A 1 100 ? 23.469 14.781 -13.07 1 94.75 100 THR A N 1
ATOM 760 C CA . THR A 1 100 ? 22.344 13.922 -13.445 1 94.75 100 THR A CA 1
ATOM 761 C C . THR A 1 100 ? 21.984 14.109 -14.914 1 94.75 100 THR A C 1
ATOM 763 O O . THR A 1 100 ? 20.938 13.656 -15.367 1 94.75 100 THR A O 1
ATOM 766 N N . GLN A 1 101 ? 22.781 14.758 -15.695 1 92.19 101 GLN A N 1
ATOM 767 C CA . GLN A 1 101 ? 22.453 15.164 -17.062 1 92.19 101 GLN A CA 1
ATOM 768 C C . GLN A 1 101 ? 22.219 13.945 -17.953 1 92.19 101 GLN A C 1
ATOM 770 O O . GLN A 1 101 ? 21.422 14 -18.891 1 92.19 101 GLN A O 1
ATOM 775 N N . ASN A 1 102 ? 22.922 12.836 -17.641 1 92.5 102 ASN A N 1
ATOM 776 C CA . ASN A 1 102 ? 22.812 11.664 -18.5 1 92.5 102 ASN A CA 1
ATOM 777 C C . ASN A 1 102 ? 21.875 10.617 -17.922 1 92.5 102 ASN A C 1
ATOM 779 O O . ASN A 1 102 ? 21.719 9.531 -18.469 1 92.5 102 ASN A O 1
ATOM 783 N N . CYS A 1 103 ? 21.25 10.93 -16.797 1 93.94 103 CYS A N 1
ATOM 784 C CA . CYS A 1 103 ? 20.328 9.977 -16.172 1 93.94 103 CYS A CA 1
ATOM 785 C C . CYS A 1 103 ? 18.953 10.039 -16.828 1 93.94 103 CYS A C 1
ATOM 787 O O . CYS A 1 103 ? 18.312 11.094 -16.844 1 93.94 103 CYS A O 1
ATOM 789 N N . GLU A 1 104 ? 18.516 8.938 -17.359 1 93.38 104 GLU A N 1
ATOM 790 C CA . GLU A 1 104 ? 17.141 8.828 -17.828 1 93.38 104 GLU A CA 1
ATOM 791 C C . GLU A 1 104 ? 16.203 8.453 -16.703 1 93.38 104 GLU A C 1
ATOM 793 O O . GLU A 1 104 ? 15.016 8.812 -16.719 1 93.38 104 GLU A O 1
ATOM 798 N N . ASN A 1 105 ? 16.734 7.656 -15.852 1 93.5 105 ASN A N 1
ATOM 799 C CA . ASN A 1 105 ? 16.062 7.262 -14.617 1 93.5 105 ASN A CA 1
ATOM 800 C C . ASN A 1 105 ? 16.922 7.57 -13.391 1 93.5 105 ASN A C 1
ATOM 802 O O . ASN A 1 105 ? 18.141 7.336 -13.398 1 93.5 105 ASN A O 1
ATOM 806 N N . LEU A 1 106 ? 16.266 8.172 -12.445 1 96.12 106 LEU A N 1
ATOM 807 C CA . LEU A 1 106 ? 16.906 8.445 -11.172 1 96.12 106 LEU A CA 1
ATOM 808 C C . LEU A 1 106 ? 16.109 7.863 -10.016 1 96.12 106 LEU A C 1
ATOM 810 O O . LEU A 1 106 ? 14.953 8.25 -9.805 1 96.12 106 LEU A O 1
ATOM 814 N N . ASN A 1 107 ? 16.656 6.855 -9.359 1 96.31 107 ASN A N 1
ATOM 815 C CA . ASN A 1 107 ? 16.078 6.297 -8.141 1 96.31 107 ASN A CA 1
ATOM 816 C C . ASN A 1 107 ? 16.734 6.883 -6.895 1 96.31 107 ASN A C 1
ATOM 818 O O . ASN A 1 107 ? 17.953 6.785 -6.723 1 96.31 107 ASN A O 1
ATOM 822 N N . ILE A 1 108 ? 15.945 7.523 -6.086 1 97.19 108 ILE A N 1
ATOM 823 C CA . ILE A 1 108 ? 16.484 8.133 -4.871 1 97.19 108 ILE A CA 1
ATOM 824 C C . ILE A 1 108 ? 16.141 7.266 -3.664 1 97.19 108 ILE A C 1
ATOM 826 O O . ILE A 1 108 ? 14.969 6.961 -3.42 1 97.19 108 ILE A O 1
ATOM 830 N N . ILE A 1 109 ? 17.172 6.859 -2.969 1 96.38 109 ILE A N 1
ATOM 831 C CA . ILE A 1 109 ? 17.047 6.125 -1.716 1 96.38 109 ILE A CA 1
ATOM 832 C C . ILE A 1 109 ? 17.25 7.074 -0.538 1 96.38 109 ILE A C 1
ATOM 834 O O . ILE A 1 109 ? 18.328 7.637 -0.358 1 96.38 109 ILE A O 1
ATOM 838 N N . LEU A 1 110 ? 16.188 7.262 0.219 1 95.25 110 LEU A N 1
ATOM 839 C CA . LEU A 1 110 ? 16.281 8.008 1.468 1 95.25 110 LEU A CA 1
ATOM 840 C C . LEU A 1 110 ? 16.703 7.094 2.615 1 95.25 110 LEU A C 1
ATOM 842 O O . LEU A 1 110 ? 15.961 6.172 2.973 1 95.25 110 LEU A O 1
ATOM 846 N N . THR A 1 111 ? 17.844 7.32 3.15 1 91.06 111 THR A N 1
ATOM 847 C CA . THR A 1 111 ? 18.375 6.43 4.176 1 91.06 111 THR A CA 1
ATOM 848 C C . THR A 1 111 ? 18.922 7.227 5.355 1 91.06 111 THR A C 1
ATOM 850 O O . THR A 1 111 ? 19.141 8.438 5.246 1 91.06 111 THR A O 1
ATOM 853 N N . HIS A 1 112 ? 19.047 6.535 6.441 1 85.19 112 HIS A N 1
ATOM 854 C CA . HIS A 1 112 ? 19.578 7.184 7.633 1 85.19 112 HIS A CA 1
ATOM 855 C C . HIS A 1 112 ? 21.094 7.363 7.52 1 85.19 112 HIS A C 1
ATOM 857 O O . HIS A 1 112 ? 21.828 6.402 7.266 1 85.19 112 HIS A O 1
ATOM 863 N N . ALA A 1 113 ? 21.562 8.516 7.77 1 79.25 113 ALA A N 1
ATOM 864 C CA . ALA A 1 113 ? 22.969 8.82 7.559 1 79.25 113 ALA A CA 1
ATOM 865 C C . ALA A 1 113 ? 23.812 8.438 8.781 1 79.25 113 ALA A C 1
ATOM 867 O O . ALA A 1 113 ? 25.016 8.219 8.672 1 79.25 113 ALA A O 1
ATOM 868 N N . SER A 1 114 ? 23.219 8.234 9.883 1 77.38 114 SER A N 1
ATOM 869 C CA . SER A 1 114 ? 24.031 8.133 11.086 1 77.38 114 SER A CA 1
ATOM 870 C C . SER A 1 114 ? 24 6.719 11.656 1 77.38 114 SER A C 1
ATOM 872 O O . SER A 1 114 ? 24.594 6.457 12.711 1 77.38 114 SER A O 1
ATOM 874 N N . ARG A 1 115 ? 23.453 5.828 10.977 1 85 115 ARG A N 1
ATOM 875 C CA . ARG A 1 115 ? 23.438 4.477 11.523 1 85 115 ARG A CA 1
ATOM 876 C C . ARG A 1 115 ? 24.781 3.793 11.336 1 85 115 ARG A C 1
ATOM 878 O O . ARG A 1 115 ? 25.266 3.65 10.211 1 85 115 ARG A O 1
ATOM 885 N N . LYS A 1 116 ? 25.281 3.27 12.359 1 84.94 116 LYS A N 1
ATOM 886 C CA . LYS A 1 116 ? 26.672 2.824 12.383 1 84.94 116 LYS A CA 1
ATOM 887 C C . LYS A 1 116 ? 26.812 1.429 11.781 1 84.94 116 LYS A C 1
ATOM 889 O O . LYS A 1 116 ? 27.859 1.078 11.242 1 84.94 116 LYS A O 1
ATOM 894 N N . ARG A 1 117 ? 25.828 0.623 11.898 1 91.06 117 ARG A N 1
ATOM 895 C CA . ARG A 1 117 ? 25.938 -0.758 11.445 1 91.06 117 ARG A CA 1
ATOM 896 C C . ARG A 1 117 ? 24.875 -1.076 10.398 1 91.06 117 ARG A C 1
ATOM 898 O O . ARG A 1 117 ? 24.219 -2.119 10.469 1 91.06 117 ARG A O 1
ATOM 905 N N . GLN A 1 118 ? 24.734 -0.097 9.508 1 92.62 118 GLN A N 1
ATOM 906 C CA . GLN A 1 118 ? 23.812 -0.278 8.391 1 92.62 118 GLN A CA 1
ATOM 907 C C . GLN A 1 118 ? 24.547 -0.644 7.113 1 92.62 118 GLN A C 1
ATOM 909 O O . GLN A 1 118 ? 25.609 -0.091 6.828 1 92.62 118 GLN A O 1
ATOM 914 N N . CYS A 1 119 ? 23.969 -1.601 6.43 1 93.62 119 CYS A N 1
ATOM 915 C CA . CYS A 1 119 ? 24.453 -1.981 5.109 1 93.62 119 CYS A CA 1
ATOM 916 C C . CYS A 1 119 ? 23.359 -1.825 4.059 1 93.62 119 CYS A C 1
ATOM 918 O O . CYS A 1 119 ? 22.188 -2.037 4.352 1 93.62 119 CYS A O 1
ATOM 920 N N . VAL A 1 120 ? 23.75 -1.377 2.879 1 94.69 120 VAL A N 1
ATOM 921 C CA . VAL A 1 120 ? 22.844 -1.306 1.735 1 94.69 120 VAL A CA 1
ATOM 922 C C . VAL A 1 120 ? 23.406 -2.125 0.578 1 94.69 120 VAL A C 1
ATOM 924 O O . VAL A 1 120 ? 24.578 -1.963 0.207 1 94.69 120 VAL A O 1
ATOM 927 N N . ALA A 1 121 ? 22.609 -3.008 0.059 1 94.56 121 ALA A N 1
ATOM 928 C CA . ALA A 1 121 ? 23.047 -3.863 -1.036 1 94.56 121 ALA A CA 1
ATOM 929 C C . ALA A 1 121 ? 22.312 -3.533 -2.33 1 94.56 121 ALA A C 1
ATOM 931 O O . ALA A 1 121 ? 21.094 -3.348 -2.324 1 94.56 121 ALA A O 1
ATOM 932 N N . PHE A 1 122 ? 23.047 -3.391 -3.449 1 92.69 122 PHE A N 1
ATOM 933 C CA . PHE A 1 122 ? 22.5 -3.344 -4.797 1 92.69 122 PHE A CA 1
ATOM 934 C C . PHE A 1 122 ? 22.547 -4.723 -5.449 1 92.69 122 PHE A C 1
ATOM 936 O O . PHE A 1 122 ? 23.625 -5.289 -5.637 1 92.69 122 PHE A O 1
ATOM 943 N N . MET A 1 123 ? 21.438 -5.199 -5.699 1 93.31 123 MET A N 1
ATOM 944 C CA . MET A 1 123 ? 21.375 -6.492 -6.375 1 93.31 123 MET A CA 1
ATOM 945 C C . MET A 1 123 ? 20.625 -6.375 -7.695 1 93.31 123 MET A C 1
ATOM 947 O O . MET A 1 123 ? 19.5 -5.859 -7.734 1 93.31 123 MET A O 1
ATOM 951 N N . GLY A 1 124 ? 21.297 -6.836 -8.742 1 90.94 124 GLY A N 1
ATOM 952 C CA . GLY A 1 124 ? 20.641 -6.863 -10.039 1 90.94 124 GLY A CA 1
ATOM 953 C C . GLY A 1 124 ? 19.5 -7.867 -10.109 1 90.94 124 GLY A C 1
ATOM 954 O O . GLY A 1 124 ? 19.703 -9.062 -9.883 1 90.94 124 GLY A O 1
ATOM 955 N N . GLN A 1 125 ? 18.344 -7.453 -10.375 1 87.88 125 GLN A N 1
ATOM 956 C CA . GLN A 1 125 ? 17.125 -8.242 -10.438 1 87.88 125 GLN A CA 1
ATOM 957 C C . GLN A 1 125 ? 15.984 -7.426 -11.047 1 87.88 125 GLN A C 1
ATOM 959 O O . GLN A 1 125 ? 16.109 -6.215 -11.242 1 87.88 125 GLN A O 1
ATOM 964 N N . TYR A 1 126 ? 14.977 -8.18 -11.398 1 83.44 126 TYR A N 1
ATOM 965 C CA . TYR A 1 126 ? 13.703 -7.531 -11.695 1 83.44 126 TYR A CA 1
ATOM 966 C C . TYR A 1 126 ? 13.352 -6.5 -10.625 1 83.44 126 TYR A C 1
ATOM 968 O O . TYR A 1 126 ? 13.359 -6.809 -9.438 1 83.44 126 TYR A O 1
ATOM 976 N N . GLU A 1 127 ? 13.141 -5.203 -10.992 1 88.12 127 GLU A N 1
ATOM 977 C CA . GLU A 1 127 ? 13.219 -4.039 -10.117 1 88.12 127 GLU A CA 1
ATOM 978 C C . GLU A 1 127 ? 12.109 -4.07 -9.07 1 88.12 127 GLU A C 1
ATOM 980 O O . GLU A 1 127 ? 11.016 -4.574 -9.328 1 88.12 127 GLU A O 1
ATOM 985 N N . SER A 1 128 ? 12.484 -3.707 -7.902 1 92.88 128 SER A N 1
ATOM 986 C CA . SER A 1 128 ? 11.539 -3.41 -6.836 1 92.88 128 SER A CA 1
ATOM 987 C C . SER A 1 128 ? 11.641 -1.954 -6.395 1 92.88 128 SER A C 1
ATOM 989 O O . SER A 1 128 ? 12.734 -1.386 -6.363 1 92.88 128 SER A O 1
ATOM 991 N N . PHE A 1 129 ? 10.508 -1.367 -6.172 1 94.31 129 PHE A N 1
ATOM 992 C CA . PHE A 1 129 ? 10.523 0.002 -5.672 1 94.31 129 PHE A CA 1
ATOM 993 C C . PHE A 1 129 ? 10.211 0.037 -4.18 1 94.31 129 PHE A C 1
ATOM 995 O O . PHE A 1 129 ? 9.961 1.104 -3.619 1 94.31 129 PHE A O 1
ATOM 1002 N N . HIS A 1 130 ? 10.18 -1.154 -3.59 1 96 130 HIS A N 1
ATOM 1003 C CA . HIS A 1 130 ? 10.234 -1.334 -2.143 1 96 130 HIS A CA 1
ATOM 1004 C C . HIS A 1 130 ? 11.602 -1.85 -1.708 1 96 130 HIS A C 1
ATOM 1006 O O . HIS A 1 130 ? 12.141 -2.781 -2.312 1 96 130 HIS A O 1
ATOM 1012 N N . ILE A 1 131 ? 12.133 -1.221 -0.762 1 96.25 131 ILE A N 1
ATOM 1013 C CA . ILE A 1 131 ? 13.383 -1.684 -0.177 1 96.25 131 ILE A CA 1
ATOM 1014 C C . ILE A 1 131 ? 13.125 -2.902 0.704 1 96.25 131 ILE A C 1
ATOM 1016 O O . ILE A 1 131 ? 12.195 -2.906 1.51 1 96.25 131 ILE A O 1
ATOM 1020 N N . GLN A 1 132 ? 13.922 -3.945 0.429 1 96.44 132 GLN A N 1
ATOM 1021 C CA . GLN A 1 132 ? 13.82 -5.129 1.272 1 96.44 132 GLN A CA 1
ATOM 1022 C C . GLN A 1 132 ? 14.656 -4.977 2.543 1 96.44 132 GLN A C 1
ATOM 1024 O O . GLN A 1 132 ? 15.883 -4.949 2.486 1 96.44 132 GLN A O 1
ATOM 1029 N N . LYS A 1 133 ? 13.961 -4.973 3.666 1 94.75 133 LYS A N 1
ATOM 1030 C CA . LYS A 1 133 ? 14.586 -4.645 4.945 1 94.75 133 LYS A CA 1
ATOM 1031 C C . LYS A 1 133 ? 14.883 -5.906 5.75 1 94.75 133 LYS A C 1
ATOM 1033 O O . LYS A 1 133 ? 13.992 -6.73 5.973 1 94.75 133 LYS A O 1
ATOM 1038 N N . PHE A 1 134 ? 16.172 -6.066 6.168 1 96.31 134 PHE A N 1
ATOM 1039 C CA . PHE A 1 134 ? 16.594 -7.148 7.051 1 96.31 134 PHE A CA 1
ATOM 1040 C C . PHE A 1 134 ? 17.156 -6.598 8.359 1 96.31 134 PHE A C 1
ATOM 1042 O O . PHE A 1 134 ? 17.844 -5.578 8.367 1 96.31 134 PHE A O 1
ATOM 1049 N N . MET A 1 135 ? 16.844 -7.277 9.422 1 94.62 135 MET A N 1
ATOM 1050 C CA . MET A 1 135 ? 17.359 -6.926 10.742 1 94.62 135 MET A CA 1
ATOM 1051 C C . MET A 1 135 ? 17.734 -8.18 11.531 1 94.62 135 MET A C 1
ATOM 1053 O O . MET A 1 135 ? 17.203 -9.258 11.258 1 94.62 135 MET A O 1
ATOM 1057 N N . ARG A 1 136 ? 18.656 -8 12.43 1 93.75 136 ARG A N 1
ATOM 1058 C CA . ARG A 1 136 ? 19.047 -9.094 13.328 1 93.75 136 ARG A CA 1
ATOM 1059 C C . ARG A 1 136 ? 18.094 -9.18 14.516 1 93.75 136 ARG A C 1
ATOM 1061 O O . ARG A 1 136 ? 18.391 -8.664 15.594 1 93.75 136 ARG A O 1
ATOM 1068 N N . LEU A 1 137 ? 16.984 -9.891 14.234 1 88.69 137 LEU A N 1
ATOM 1069 C CA . LEU A 1 137 ? 15.945 -10.078 15.242 1 88.69 137 LEU A CA 1
ATOM 1070 C C . LEU A 1 137 ? 15.75 -11.555 15.555 1 88.69 137 LEU A C 1
ATOM 1072 O O . LEU A 1 137 ? 16.078 -12.414 14.734 1 88.69 137 LEU A O 1
ATOM 1076 N N . PRO A 1 138 ? 15.219 -11.781 16.75 1 81.69 138 PRO A N 1
ATOM 1077 C CA . PRO A 1 138 ? 14.859 -13.172 17.047 1 81.69 138 PRO A CA 1
ATOM 1078 C C . PRO A 1 138 ? 13.711 -13.688 16.188 1 81.69 138 PRO A C 1
ATOM 1080 O O . PRO A 1 138 ? 12.977 -12.891 15.602 1 81.69 138 PRO A O 1
ATOM 1083 N N . PRO A 1 139 ? 13.602 -15.039 16.109 1 76.62 139 PRO A N 1
ATOM 1084 C CA . PRO A 1 139 ? 12.484 -15.586 15.336 1 76.62 139 PRO A CA 1
ATOM 1085 C C . PRO A 1 139 ? 11.125 -15.188 15.906 1 76.62 139 PRO A C 1
ATOM 1087 O O . PRO A 1 139 ? 10.992 -14.984 17.109 1 76.62 139 PRO A O 1
ATOM 1090 N N . GLU A 1 140 ? 10.172 -14.93 15.055 1 67.69 140 GLU A N 1
ATOM 1091 C CA . GLU A 1 140 ? 8.852 -14.461 15.453 1 67.69 140 GLU A CA 1
ATOM 1092 C C . GLU A 1 140 ? 8.211 -15.406 16.469 1 67.69 140 GLU A C 1
ATOM 1094 O O . GLU A 1 140 ? 7.512 -14.969 17.375 1 67.69 140 GLU A O 1
ATOM 1099 N N . ASP A 1 141 ? 8.055 -16.797 16.281 1 58.38 141 ASP A N 1
ATOM 1100 C CA . ASP A 1 141 ? 7.379 -17.75 17.156 1 58.38 141 ASP A CA 1
ATOM 1101 C C . ASP A 1 141 ? 8.156 -17.938 18.469 1 58.38 141 ASP A C 1
ATOM 1103 O O . ASP A 1 141 ? 7.84 -18.828 19.25 1 58.38 141 ASP A O 1
ATOM 1107 N N . SER A 1 142 ? 9.078 -17.297 18.641 1 49 142 SER A N 1
ATOM 1108 C CA . SER A 1 142 ? 9.805 -17.578 19.875 1 49 142 SER A CA 1
ATOM 1109 C C . SER A 1 142 ? 9.07 -17.016 21.094 1 49 142 SER A C 1
ATOM 1111 O O . SER A 1 142 ? 8.359 -16.016 21 1 49 142 SER A O 1
ATOM 1113 N N . ASP A 1 143 ? 8.664 -17.875 21.984 1 44.62 143 ASP A N 1
ATOM 1114 C CA . ASP A 1 143 ? 8.102 -17.5 23.281 1 44.62 143 ASP A CA 1
ATOM 1115 C C . ASP A 1 143 ? 8.602 -16.125 23.719 1 44.62 143 ASP A C 1
ATOM 1117 O O . ASP A 1 143 ? 8.016 -15.5 24.609 1 44.62 143 ASP A O 1
ATOM 1121 N N . ASP A 1 144 ? 9.719 -15.859 23.469 1 41.56 144 ASP A N 1
ATOM 1122 C CA . ASP A 1 144 ? 10.398 -14.664 23.938 1 41.56 144 ASP A CA 1
ATOM 1123 C C . ASP A 1 144 ? 9.938 -13.43 23.172 1 41.56 144 ASP A C 1
ATOM 1125 O O . ASP A 1 144 ? 10.578 -12.375 23.234 1 41.56 144 ASP A O 1
ATOM 1129 N N . SER A 1 145 ? 9.125 -13.539 22.281 1 45.16 145 SER A N 1
ATOM 1130 C CA . SER A 1 145 ? 8.766 -12.477 21.359 1 45.16 145 SER A CA 1
ATOM 1131 C C . SER A 1 145 ? 8.273 -11.242 22.094 1 45.16 145 SER A C 1
ATOM 1133 O O . SER A 1 145 ? 8.234 -10.148 21.516 1 45.16 145 SER A O 1
ATOM 1135 N N . ASP A 1 146 ? 7.484 -11.477 23.031 1 45.97 146 ASP A N 1
ATOM 1136 C CA . ASP A 1 146 ? 7.043 -10.273 23.734 1 45.97 146 ASP A CA 1
ATOM 1137 C C . ASP A 1 146 ? 8.234 -9.422 24.172 1 45.97 146 ASP A C 1
ATOM 1139 O O . ASP A 1 146 ? 8.117 -8.203 24.312 1 45.97 146 ASP A O 1
ATOM 1143 N N . LYS A 1 147 ? 9.297 -10.125 24.859 1 45.09 147 LYS A N 1
ATOM 1144 C CA . LYS A 1 147 ? 10.281 -9.438 25.688 1 45.09 147 LYS A CA 1
ATOM 1145 C C . LYS A 1 147 ? 11.406 -8.852 24.828 1 45.09 147 LYS A C 1
ATOM 1147 O O . LYS A 1 147 ? 12.078 -7.902 25.234 1 45.09 147 LYS A O 1
ATOM 1152 N N . THR A 1 148 ? 12.188 -9.586 23.781 1 51.5 148 THR A N 1
ATOM 1153 C CA . THR A 1 148 ? 13.477 -9.039 23.344 1 51.5 148 THR A CA 1
ATOM 1154 C C . THR A 1 148 ? 13.414 -8.594 21.891 1 51.5 148 THR A C 1
ATOM 1156 O O . THR A 1 148 ? 13.938 -9.273 21 1 51.5 148 THR A O 1
ATOM 1159 N N . ASP A 1 149 ? 12.406 -7.922 21.406 1 59.97 149 ASP A N 1
ATOM 1160 C CA . ASP A 1 149 ? 12.359 -7.219 20.141 1 59.97 149 ASP A CA 1
ATOM 1161 C C . ASP A 1 149 ? 13.562 -6.293 19.969 1 59.97 149 ASP A C 1
ATOM 1163 O O . ASP A 1 149 ? 13.43 -5.184 19.453 1 59.97 149 ASP A O 1
ATOM 1167 N N . LYS A 1 150 ? 14.562 -6.707 20.578 1 74.88 150 LYS A N 1
ATOM 1168 C CA . LYS A 1 150 ? 15.734 -5.848 20.453 1 74.88 150 LYS A CA 1
ATOM 1169 C C . LYS A 1 150 ? 16.734 -6.418 19.453 1 74.88 150 LYS A C 1
ATOM 1171 O O . LYS A 1 150 ? 16.875 -7.637 19.344 1 74.88 150 LYS A O 1
ATOM 1176 N N . LEU A 1 151 ? 17.297 -5.617 18.797 1 85.25 151 LEU A N 1
ATOM 1177 C CA . LEU A 1 151 ? 18.375 -5.977 17.875 1 85.25 151 LEU A CA 1
ATOM 1178 C C . LEU A 1 151 ? 19.516 -6.672 18.625 1 85.25 151 LEU A C 1
ATOM 1180 O O . LEU A 1 151 ? 19.922 -6.227 19.703 1 85.25 151 LEU A O 1
ATOM 1184 N N . ASP A 1 152 ? 19.875 -7.828 18.156 1 87 152 ASP A N 1
ATOM 1185 C CA . ASP A 1 152 ? 20.938 -8.633 18.75 1 87 152 ASP A CA 1
ATOM 1186 C C . ASP A 1 152 ? 21.812 -9.273 17.672 1 87 152 ASP A C 1
ATOM 1188 O O . ASP A 1 152 ? 21.312 -10.023 16.828 1 87 152 ASP A O 1
ATOM 1192 N N . MET A 1 153 ? 23.078 -9.047 17.812 1 88.12 153 MET A N 1
ATOM 1193 C CA . MET A 1 153 ? 24.047 -9.484 16.797 1 88.12 153 MET A CA 1
ATOM 1194 C C . MET A 1 153 ? 24.125 -11 16.75 1 88.12 153 MET A C 1
ATOM 1196 O O . MET A 1 153 ? 24.672 -11.562 15.797 1 88.12 153 MET A O 1
ATOM 1200 N N . ARG A 1 154 ? 23.562 -11.672 17.734 1 87.56 154 ARG A N 1
ATOM 1201 C CA . ARG A 1 154 ? 23.625 -13.125 17.781 1 87.56 154 ARG A CA 1
ATOM 1202 C C . ARG A 1 154 ? 22.625 -13.75 16.812 1 87.56 154 ARG A C 1
ATOM 1204 O O . ARG A 1 154 ? 22.781 -14.914 16.438 1 87.56 154 ARG A O 1
ATOM 1211 N N . TYR A 1 155 ? 21.688 -12.977 16.312 1 90.69 155 TYR A N 1
ATOM 1212 C CA . TYR A 1 155 ? 20.688 -13.508 15.391 1 90.69 155 TYR A CA 1
ATOM 1213 C C . TYR A 1 155 ? 21.078 -13.211 13.945 1 90.69 155 TYR A C 1
ATOM 1215 O O . TYR A 1 155 ? 21.75 -12.227 13.664 1 90.69 155 TYR A O 1
ATOM 1223 N N . PRO A 1 156 ? 20.625 -14.094 13.117 1 92.12 156 PRO A N 1
ATOM 1224 C CA . PRO A 1 156 ? 20.844 -13.781 11.703 1 92.12 156 PRO A CA 1
ATOM 1225 C C . PRO A 1 156 ? 19.953 -12.641 11.211 1 92.12 156 PRO A C 1
ATOM 1227 O O . PRO A 1 156 ? 18.984 -12.273 11.867 1 92.12 156 PRO A O 1
ATOM 1230 N N . LEU A 1 157 ? 20.391 -12.023 10.117 1 94.75 157 LEU A N 1
ATOM 1231 C CA . LEU A 1 157 ? 19.547 -11.062 9.43 1 94.75 157 LEU A CA 1
ATOM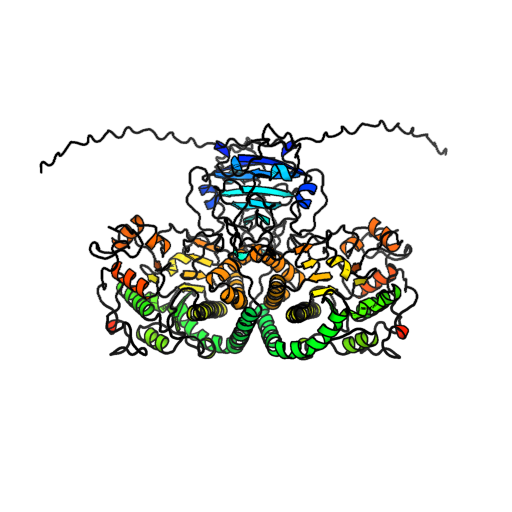 1232 C C . LEU A 1 157 ? 18.281 -11.742 8.898 1 94.75 157 LEU A C 1
ATOM 1234 O O . LEU A 1 157 ? 18.375 -12.766 8.219 1 94.75 157 LEU A O 1
ATOM 1238 N N . ARG A 1 158 ? 17.156 -11.18 9.281 1 93.31 158 ARG A N 1
ATOM 1239 C CA . ARG A 1 158 ? 15.875 -11.703 8.836 1 93.31 158 ARG A CA 1
ATOM 1240 C C . ARG A 1 158 ? 15.062 -10.633 8.125 1 93.31 158 ARG A C 1
ATOM 1242 O O . ARG A 1 158 ? 15.133 -9.453 8.484 1 93.31 158 ARG A O 1
ATOM 1249 N N . LEU A 1 159 ? 14.336 -11.078 7.133 1 94.12 159 LEU A N 1
ATOM 1250 C CA . LEU A 1 159 ? 13.43 -10.172 6.438 1 94.12 159 LEU A CA 1
ATOM 1251 C C . LEU A 1 159 ? 12.344 -9.656 7.383 1 94.12 159 LEU A C 1
ATOM 1253 O O . LEU A 1 159 ? 11.688 -10.438 8.062 1 94.12 159 LEU A O 1
ATOM 1257 N N . VAL A 1 160 ? 12.195 -8.305 7.461 1 91.94 160 VAL A N 1
ATOM 1258 C CA . VAL A 1 160 ? 11.219 -7.703 8.367 1 91.94 160 VAL A CA 1
ATOM 1259 C C . VAL A 1 160 ? 10.414 -6.637 7.629 1 91.94 160 VAL A C 1
ATOM 1261 O O . VAL A 1 160 ? 10.805 -6.195 6.543 1 91.94 160 VAL A O 1
ATOM 1264 N N . SER A 1 161 ? 9.281 -6.273 8.234 1 90.62 161 SER A N 1
ATOM 1265 C CA . SER A 1 161 ? 8.469 -5.199 7.684 1 90.62 161 SER A CA 1
ATOM 1266 C C . SER A 1 161 ? 9.094 -3.834 7.957 1 90.62 161 SER A C 1
ATOM 1268 O O . SER A 1 161 ? 9.906 -3.691 8.875 1 90.62 161 SER A O 1
ATOM 1270 N N . ARG A 1 162 ? 8.664 -2.857 7.137 1 89.25 162 ARG A N 1
ATOM 1271 C CA . ARG A 1 162 ? 9.172 -1.508 7.363 1 89.25 162 ARG A CA 1
ATOM 1272 C C . ARG A 1 162 ? 8.602 -0.915 8.648 1 89.25 162 ARG A C 1
ATOM 1274 O O . ARG A 1 162 ? 9.062 0.127 9.117 1 89.25 162 ARG A O 1
ATOM 1281 N N . GLY A 1 163 ? 7.688 -1.593 9.203 1 81.5 163 GLY A N 1
ATOM 1282 C CA . GLY A 1 163 ? 7.145 -1.179 10.484 1 81.5 163 GLY A CA 1
ATOM 1283 C C . GLY A 1 163 ? 8.055 -1.51 11.656 1 81.5 163 GLY A C 1
ATOM 1284 O O . GLY A 1 163 ? 7.855 -1.013 12.766 1 81.5 163 GLY A O 1
ATOM 1285 N N . ALA A 1 164 ? 9.023 -2.346 11.43 1 85.44 164 ALA A N 1
ATOM 1286 C CA . ALA A 1 164 ? 9.992 -2.619 12.492 1 85.44 164 ALA A CA 1
ATOM 1287 C C . ALA A 1 164 ? 10.875 -1.4 12.758 1 85.44 164 ALA A C 1
ATOM 1289 O O . ALA A 1 164 ? 11.609 -0.956 11.875 1 85.44 164 ALA A O 1
ATOM 1290 N N . GLN A 1 165 ? 10.805 -1 13.938 1 85.38 165 GLN A N 1
ATOM 1291 C CA . GLN A 1 165 ? 11.57 0.177 14.328 1 85.38 165 GLN A CA 1
ATOM 1292 C C . GLN A 1 165 ? 13.055 -0.146 14.43 1 85.38 165 GLN A C 1
ATOM 1294 O O . GLN A 1 165 ? 13.453 -1.31 14.328 1 85.38 165 GLN A O 1
ATOM 1299 N N . THR A 1 166 ? 13.805 0.861 14.625 1 80.31 166 THR A N 1
ATOM 1300 C CA . THR A 1 166 ? 15.258 0.731 14.641 1 80.31 166 THR A CA 1
ATOM 1301 C C . THR A 1 166 ? 15.711 -0.224 15.742 1 80.31 166 THR A C 1
ATOM 1303 O O . THR A 1 166 ? 16.734 -0.887 15.617 1 80.31 166 THR A O 1
ATOM 1306 N N . ASN A 1 167 ? 14.891 -0.253 16.781 1 81.5 167 ASN A N 1
ATOM 1307 C CA . ASN A 1 167 ? 15.25 -1.118 17.906 1 81.5 167 ASN A CA 1
ATOM 1308 C C . ASN A 1 167 ? 14.617 -2.5 17.766 1 81.5 167 ASN A C 1
ATOM 1310 O O . ASN A 1 167 ? 14.758 -3.342 18.656 1 81.5 167 ASN A O 1
ATOM 1314 N N . GLY A 1 168 ? 13.883 -2.666 16.703 1 81.12 168 GLY A N 1
ATOM 1315 C CA . GLY A 1 168 ? 13.297 -3.973 16.453 1 81.12 168 GLY A CA 1
ATOM 1316 C C . GLY A 1 168 ? 11.828 -4.055 16.844 1 81.12 168 GLY A C 1
ATOM 1317 O O . GLY A 1 168 ? 11.133 -4.996 16.469 1 81.12 168 GLY A O 1
ATOM 1318 N N . ARG A 1 169 ? 11.383 -3.055 17.578 1 82.25 169 ARG A N 1
ATOM 1319 C CA . ARG A 1 169 ? 9.984 -3.064 17.984 1 82.25 169 ARG A CA 1
ATOM 1320 C C . ARG A 1 169 ? 9.055 -2.912 16.781 1 82.25 169 ARG A C 1
ATOM 1322 O O . ARG A 1 169 ? 9.312 -2.092 15.898 1 82.25 169 ARG A O 1
ATOM 1329 N N . LYS A 1 170 ? 7.973 -3.734 16.828 1 78.81 170 LYS A N 1
ATOM 1330 C CA . LYS A 1 170 ? 6.992 -3.643 15.758 1 78.81 170 LYS A CA 1
ATOM 1331 C C . LYS A 1 170 ? 5.945 -2.574 16.047 1 78.81 170 LYS A C 1
ATOM 1333 O O . LYS A 1 170 ? 5.328 -2.584 17.125 1 78.81 170 LYS A O 1
ATOM 1338 N N . SER A 1 171 ? 5.848 -1.644 15.164 1 74.94 171 SER A N 1
ATOM 1339 C CA . SER A 1 171 ? 4.906 -0.546 15.367 1 74.94 171 SER A CA 1
ATOM 1340 C C . SER A 1 171 ? 3.582 -0.815 14.656 1 74.94 171 SER A C 1
ATOM 1342 O O . SER A 1 171 ? 2.57 -0.179 14.961 1 74.94 171 SER A O 1
ATOM 1344 N N . GLN A 1 172 ? 3.594 -1.688 13.742 1 75.75 172 GLN A N 1
ATOM 1345 C CA . GLN A 1 172 ? 2.357 -1.929 13.008 1 75.75 172 GLN A CA 1
ATOM 1346 C C . GLN A 1 172 ? 1.696 -3.229 13.453 1 75.75 172 GLN A C 1
ATOM 1348 O O . GLN A 1 172 ? 2.375 -4.238 13.656 1 75.75 172 GLN A O 1
ATOM 1353 N N . LYS A 1 173 ? 0.435 -3.025 13.695 1 83.12 173 LYS A N 1
ATOM 1354 C CA . LYS A 1 173 ? -0.364 -4.188 14.07 1 83.12 173 LYS A CA 1
ATOM 1355 C C . LYS A 1 173 ? -1.34 -4.566 12.961 1 83.12 173 LYS A C 1
ATOM 1357 O O . LYS A 1 173 ? -2.102 -3.725 12.477 1 83.12 173 LYS A O 1
ATOM 1362 N N . VAL A 1 174 ? -1.241 -5.754 12.57 1 92.19 174 VAL A N 1
ATOM 1363 C CA . VAL A 1 174 ? -2.17 -6.273 11.57 1 92.19 174 VAL A CA 1
ATOM 1364 C C . VAL A 1 174 ? -3.568 -6.383 12.18 1 92.19 174 VAL A C 1
ATOM 1366 O O . VAL A 1 174 ? -3.734 -6.902 13.281 1 92.19 174 VAL A O 1
ATOM 1369 N N . PRO A 1 175 ? -4.574 -5.84 11.492 1 95.25 175 PRO A N 1
ATOM 1370 C CA . PRO A 1 175 ? -5.938 -5.93 12.023 1 95.25 175 PRO A CA 1
ATOM 1371 C C . PRO A 1 175 ? -6.387 -7.371 12.25 1 95.25 175 PRO A C 1
ATOM 1373 O O . PRO A 1 175 ? -6.082 -8.25 11.445 1 95.25 175 PRO A O 1
ATOM 1376 N N . THR A 1 176 ? -7.043 -7.59 13.367 1 94.31 176 THR A N 1
ATOM 1377 C CA . THR A 1 176 ? -7.668 -8.883 13.641 1 94.31 176 THR A CA 1
ATOM 1378 C C . THR A 1 176 ? -8.977 -9.016 12.875 1 94.31 176 THR A C 1
ATOM 1380 O O . THR A 1 176 ? -9.484 -8.039 12.32 1 94.31 176 THR A O 1
ATOM 1383 N N . ILE A 1 177 ? -9.523 -10.18 12.891 1 93.88 177 ILE A N 1
ATOM 1384 C CA . ILE A 1 177 ? -10.773 -10.438 12.18 1 93.88 177 ILE A CA 1
ATOM 1385 C C . ILE A 1 177 ? -11.914 -9.656 12.836 1 93.88 177 ILE A C 1
ATOM 1387 O O . ILE A 1 177 ? -12.82 -9.172 12.156 1 93.88 177 ILE A O 1
ATOM 1391 N N . ASP A 1 178 ? -11.859 -9.562 14.133 1 94 178 ASP A N 1
ATOM 1392 C CA . ASP A 1 178 ? -12.898 -8.82 14.844 1 94 178 ASP A CA 1
ATOM 1393 C C . ASP A 1 178 ? -12.859 -7.34 14.484 1 94 178 ASP A C 1
ATOM 1395 O O . ASP A 1 178 ? -13.906 -6.719 14.289 1 94 178 ASP A O 1
ATOM 1399 N N . GLN A 1 179 ? -11.719 -6.789 14.43 1 93.81 179 GLN A N 1
ATOM 1400 C CA . GLN A 1 179 ? -11.562 -5.391 14.047 1 93.81 179 GLN A CA 1
ATOM 1401 C C . GLN A 1 179 ? -12.039 -5.152 12.617 1 93.81 179 GLN A C 1
ATOM 1403 O O . GLN A 1 179 ? -12.688 -4.137 12.336 1 93.81 179 GLN A O 1
ATOM 1408 N N . THR A 1 180 ? -11.766 -6.094 11.75 1 96.19 180 THR A N 1
ATOM 1409 C CA . THR A 1 180 ? -12.195 -6.012 10.359 1 96.19 180 THR A CA 1
ATOM 1410 C C . THR A 1 180 ? -13.719 -6.09 10.266 1 96.19 180 THR A C 1
ATOM 1412 O O . THR A 1 180 ? -14.344 -5.324 9.523 1 96.19 180 THR A O 1
ATOM 1415 N N . ARG A 1 181 ? -14.305 -6.957 11.016 1 94.81 181 ARG A N 1
ATOM 1416 C CA . ARG A 1 181 ? -15.758 -7.105 11.008 1 94.81 181 ARG A CA 1
ATOM 1417 C C . ARG A 1 181 ? -16.438 -5.859 11.562 1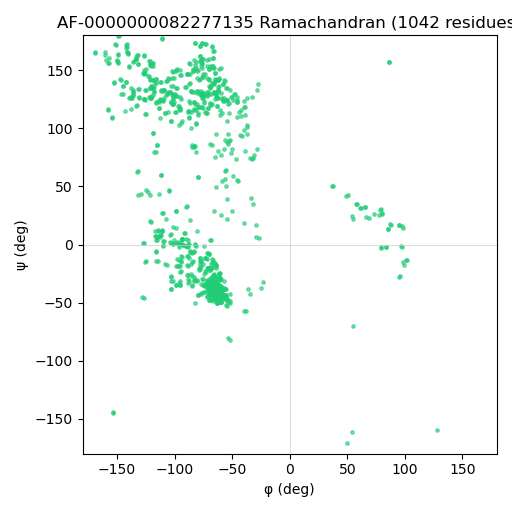 94.81 181 ARG A C 1
ATOM 1419 O O . ARG A 1 181 ? -17.469 -5.43 11.039 1 94.81 181 ARG A O 1
ATOM 1426 N N . ASP A 1 182 ? -15.852 -5.305 12.609 1 92.81 182 ASP A N 1
ATOM 1427 C CA . ASP A 1 182 ? -16.375 -4.047 13.141 1 92.81 182 ASP A CA 1
ATOM 1428 C C . ASP A 1 182 ? -16.375 -2.955 12.078 1 92.81 182 ASP A C 1
ATOM 1430 O O . ASP A 1 182 ? -17.359 -2.227 11.922 1 92.81 182 ASP A O 1
ATOM 1434 N N . HIS A 1 183 ? -15.312 -2.881 11.359 1 94.38 183 HIS A N 1
ATOM 1435 C CA . HIS A 1 183 ? -15.195 -1.898 10.289 1 94.38 183 HIS A CA 1
ATOM 1436 C C . HIS A 1 183 ? -16.219 -2.164 9.188 1 94.38 183 HIS A C 1
ATOM 1438 O O . HIS A 1 183 ? -16.859 -1.232 8.688 1 94.38 183 HIS A O 1
ATOM 1444 N N . TRP A 1 184 ? -16.406 -3.443 8.82 1 96 184 TRP A N 1
ATOM 1445 C CA . TRP A 1 184 ? -17.344 -3.783 7.746 1 96 184 TRP A CA 1
ATOM 1446 C C . TRP A 1 184 ? -18.766 -3.395 8.125 1 96 184 TRP A C 1
ATOM 1448 O O . TRP A 1 184 ? -19.531 -2.914 7.277 1 96 184 TRP A O 1
ATOM 1458 N N . GLN A 1 185 ? -19.094 -3.59 9.352 1 91.69 185 GLN A N 1
ATOM 1459 C CA . GLN A 1 185 ? -20.438 -3.211 9.812 1 91.69 185 GLN A CA 1
ATOM 1460 C C . GLN A 1 185 ? -20.656 -1.708 9.672 1 91.69 185 GLN A C 1
ATOM 1462 O O . GLN A 1 185 ? -21.688 -1.273 9.156 1 91.69 185 GLN A O 1
ATOM 1467 N N . ALA A 1 186 ? -19.703 -0.944 10.102 1 91.12 186 ALA A N 1
ATOM 1468 C CA . ALA A 1 186 ? -19.797 0.509 9.984 1 91.12 186 ALA A CA 1
ATOM 1469 C C . ALA A 1 186 ? -19.797 0.944 8.523 1 91.12 186 ALA A C 1
ATOM 1471 O O . ALA A 1 186 ? -20.516 1.864 8.148 1 91.12 186 ALA A O 1
ATOM 1472 N N . LEU A 1 187 ? -18.984 0.253 7.754 1 94.25 187 LEU A N 1
ATOM 1473 C CA . LEU A 1 187 ? -18.844 0.596 6.344 1 94.25 187 LEU A CA 1
ATOM 1474 C C . LEU A 1 187 ? -20.141 0.371 5.594 1 94.25 187 LEU A C 1
ATOM 1476 O O . LEU A 1 187 ? -20.547 1.2 4.773 1 94.25 187 LEU A O 1
ATOM 1480 N N . VAL A 1 188 ? -20.812 -0.758 5.824 1 93.94 188 VAL A N 1
ATOM 1481 C CA . VAL A 1 188 ? -22.062 -1.075 5.168 1 93.94 188 VAL A CA 1
ATOM 1482 C C . VAL A 1 188 ? -23.109 -0.007 5.5 1 93.94 188 VAL A C 1
ATOM 1484 O O . VAL A 1 188 ? -23.828 0.463 4.617 1 93.94 188 VAL A O 1
ATOM 1487 N N . SER A 1 189 ? -23.141 0.372 6.746 1 91.19 189 SER A N 1
ATOM 1488 C CA . SER A 1 189 ? -24.062 1.418 7.168 1 91.19 189 SER A CA 1
ATOM 1489 C C . SER A 1 189 ? -23.75 2.746 6.488 1 91.19 189 SER A C 1
ATOM 1491 O O . SER A 1 189 ? -24.641 3.439 6.016 1 91.19 189 SER A O 1
ATOM 1493 N N . TYR A 1 190 ? -22.516 3.09 6.434 1 93.88 190 TYR A N 1
ATOM 1494 C CA . TYR A 1 190 ? -22.094 4.34 5.824 1 93.88 190 TYR A CA 1
ATOM 1495 C C . TYR A 1 190 ? -22.422 4.363 4.336 1 93.88 190 TYR A C 1
ATOM 1497 O O . TYR A 1 190 ? -23.047 5.305 3.846 1 93.88 190 TYR A O 1
ATOM 1505 N N . LEU A 1 191 ? -22.047 3.305 3.621 1 95.81 191 LEU A N 1
ATOM 1506 C CA . LEU A 1 191 ? -22.234 3.254 2.176 1 95.81 191 LEU A CA 1
ATOM 1507 C C . LEU A 1 191 ? -23.719 3.168 1.833 1 95.81 191 LEU A C 1
ATOM 1509 O O . LEU A 1 191 ? -24.156 3.697 0.807 1 95.81 191 LEU A O 1
ATOM 1513 N N . GLY A 1 192 ? -24.438 2.557 2.709 1 92.62 192 GLY A N 1
ATOM 1514 C CA . GLY A 1 192 ? -25.875 2.461 2.5 1 92.62 192 GLY A CA 1
ATOM 1515 C C . GLY A 1 192 ? -26.578 3.803 2.574 1 92.62 192 GLY A C 1
ATOM 1516 O 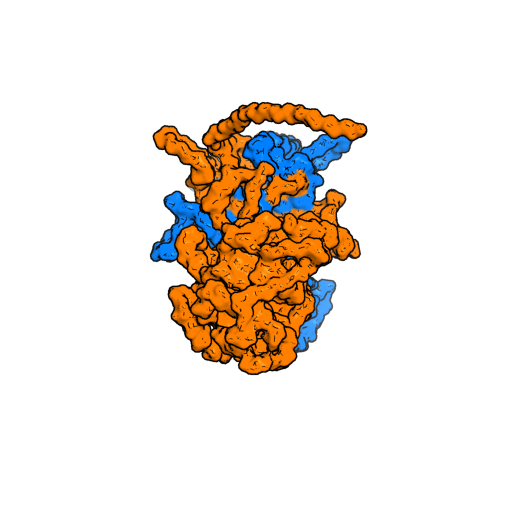O . GLY A 1 192 ? -27.609 4 1.94 1 92.62 192 GLY A O 1
ATOM 1517 N N . SER A 1 193 ? -26.016 4.754 3.322 1 93.56 193 SER A N 1
ATOM 1518 C CA . SER A 1 193 ? -26.641 6.059 3.514 1 93.56 193 SER A CA 1
ATOM 1519 C C . SER A 1 193 ? -25.969 7.129 2.668 1 93.56 193 SER A C 1
ATOM 1521 O O . SER A 1 193 ? -26.344 8.297 2.711 1 93.56 193 SER A O 1
ATOM 1523 N N . LEU A 1 194 ? -24.984 6.793 1.883 1 96.06 194 LEU A N 1
ATOM 1524 C CA . LEU A 1 194 ? -24.078 7.73 1.248 1 96.06 194 LEU A CA 1
ATOM 1525 C C . LEU A 1 194 ? -24.812 8.68 0.322 1 96.06 194 LEU A C 1
ATOM 1527 O O . LEU A 1 194 ? -24.641 9.898 0.405 1 96.06 194 LEU A O 1
ATOM 1531 N N . ASP A 1 195 ? -25.656 8.188 -0.551 1 96.12 195 ASP A N 1
ATOM 1532 C CA . ASP A 1 195 ? -26.328 9.023 -1.538 1 96.12 195 ASP A CA 1
ATOM 1533 C C . ASP A 1 195 ? -27.266 10.023 -0.862 1 96.12 195 ASP A C 1
ATOM 1535 O O . ASP A 1 195 ? -27.312 11.195 -1.249 1 96.12 195 ASP A O 1
ATOM 1539 N N . THR A 1 196 ? -27.984 9.578 0.154 1 97 196 THR A N 1
ATOM 1540 C CA . THR A 1 196 ? -28.875 10.461 0.887 1 97 196 THR A CA 1
ATOM 1541 C C . THR A 1 196 ? -28.094 11.555 1.61 1 97 196 THR A C 1
ATOM 1543 O O . THR A 1 196 ? -28.484 12.719 1.603 1 97 196 THR A O 1
ATOM 1546 N N . VAL A 1 197 ? -27.016 11.188 2.174 1 97.44 197 VAL A N 1
ATOM 1547 C CA . VAL A 1 197 ? -26.188 12.133 2.912 1 97.44 197 VAL A CA 1
ATOM 1548 C C . VAL A 1 197 ? -25.578 13.148 1.951 1 97.44 197 VAL A C 1
ATOM 1550 O O . VAL A 1 197 ? -25.562 14.352 2.244 1 97.44 197 VAL A O 1
ATOM 1553 N N . LEU A 1 198 ? -25.109 12.672 0.811 1 98.12 198 LEU A N 1
ATOM 1554 C CA . LEU A 1 198 ? -24.531 13.57 -0.182 1 98.12 198 LEU A CA 1
ATOM 1555 C C . LEU A 1 198 ? -25.562 14.57 -0.69 1 98.12 198 LEU A C 1
ATOM 1557 O O . LEU A 1 198 ? -25.25 15.742 -0.892 1 98.12 198 LEU A O 1
ATOM 1561 N N . ASP A 1 199 ? -26.75 14.086 -0.898 1 98.12 199 ASP A N 1
ATOM 1562 C CA . ASP A 1 199 ? -27.812 14.961 -1.373 1 98.12 199 ASP A CA 1
ATOM 1563 C C . ASP A 1 199 ? -28.094 16.078 -0.369 1 98.12 199 ASP A C 1
ATOM 1565 O O . ASP A 1 199 ? -28.359 17.219 -0.758 1 98.12 199 ASP A O 1
ATOM 1569 N N . GLN A 1 200 ? -28.031 15.758 0.896 1 98.25 200 GLN A N 1
ATOM 1570 C CA . GLN A 1 200 ? -28.281 16.734 1.948 1 98.25 200 GLN A CA 1
ATOM 1571 C C . GLN A 1 200 ? -27.094 17.688 2.117 1 98.25 200 GLN A C 1
ATOM 1573 O O . GLN A 1 200 ? -27.281 18.875 2.408 1 98.25 200 GLN A O 1
ATOM 1578 N N . LEU A 1 201 ? -25.938 17.219 1.936 1 98.62 201 LEU A N 1
ATOM 1579 C CA . LEU A 1 201 ? -24.719 17.969 2.184 1 98.62 201 LEU A CA 1
ATOM 1580 C C . LEU A 1 201 ? -24.406 18.891 1.019 1 98.62 201 LEU A C 1
ATOM 1582 O O . LEU A 1 201 ? -23.797 19.953 1.211 1 98.62 201 LEU A O 1
ATOM 1586 N N . ARG A 1 202 ? -24.75 18.547 -0.184 1 98.56 202 ARG A N 1
ATOM 1587 C CA . ARG A 1 202 ? -24.375 19.219 -1.422 1 98.56 202 ARG A CA 1
ATOM 1588 C C . ARG A 1 202 ? -24.688 20.719 -1.362 1 98.56 202 ARG A C 1
ATOM 1590 O O . ARG A 1 202 ? -23.828 21.547 -1.615 1 98.56 202 ARG A O 1
ATOM 1597 N N . PRO A 1 203 ? -25.922 21.109 -0.977 1 98.56 203 PRO A N 1
ATOM 1598 C CA . PRO A 1 203 ? -26.203 22.547 -0.97 1 98.56 203 PRO A CA 1
ATOM 1599 C C . PRO A 1 203 ? -25.375 23.312 0.064 1 98.56 203 PRO A C 1
ATOM 1601 O O . PRO A 1 203 ? -24.969 24.453 -0.184 1 98.56 203 PRO A O 1
ATOM 1604 N N . VAL A 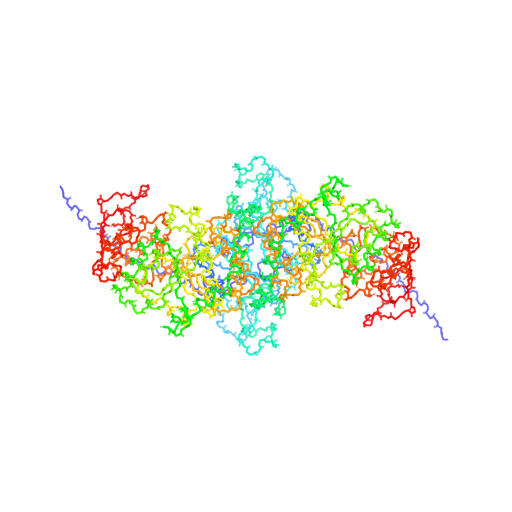1 204 ? -25.125 22.688 1.175 1 98.62 204 VAL A N 1
ATOM 1605 C CA . VAL A 1 204 ? -24.344 23.344 2.23 1 98.62 204 VAL A CA 1
ATOM 1606 C C . VAL A 1 204 ? -22.906 23.516 1.775 1 98.62 204 VAL A C 1
ATOM 1608 O O . VAL A 1 204 ? -22.328 24.594 1.917 1 98.62 204 VAL A O 1
ATOM 1611 N N . ALA A 1 205 ? -22.359 22.453 1.242 1 98.75 205 ALA A N 1
ATOM 1612 C CA . ALA A 1 205 ? -20.984 22.484 0.773 1 98.75 205 ALA A CA 1
ATOM 1613 C C . ALA A 1 205 ? -20.797 23.5 -0.355 1 98.75 205 ALA A C 1
ATOM 1615 O O . ALA A 1 205 ? -19.797 24.219 -0.401 1 98.75 205 ALA A O 1
ATOM 1616 N N . GLN A 1 206 ? -21.734 23.531 -1.262 1 98.38 206 GLN A N 1
ATOM 1617 C CA . GLN A 1 206 ? -21.688 24.469 -2.381 1 98.38 206 GLN A CA 1
ATOM 1618 C C . GLN A 1 206 ? -21.734 25.906 -1.894 1 98.38 206 GLN A C 1
ATOM 1620 O O . GLN A 1 206 ? -21.016 26.766 -2.418 1 98.38 206 GLN A O 1
ATOM 1625 N N . GLU A 1 207 ? -22.547 26.172 -0.951 1 98.31 207 GLU A N 1
ATOM 1626 C CA . GLU A 1 207 ? -22.641 27.516 -0.387 1 98.31 207 GLU A CA 1
ATOM 1627 C C . GLU A 1 207 ? -21.312 27.922 0.24 1 98.31 207 GLU A C 1
ATOM 1629 O O . GLU A 1 207 ? -20.812 29.031 -0.01 1 98.31 207 GLU A O 1
ATOM 1634 N N . VAL A 1 208 ? -20.766 27.062 0.989 1 98.62 208 VAL A N 1
ATOM 1635 C CA . VAL A 1 208 ? -19.516 27.359 1.658 1 98.62 208 VAL A CA 1
ATOM 1636 C C . VAL A 1 208 ? -18.406 27.562 0.62 1 98.62 208 VAL A C 1
ATOM 1638 O O . VAL A 1 208 ? -17.625 28.5 0.714 1 98.62 208 VAL A O 1
ATOM 1641 N N . ALA A 1 209 ? -18.344 26.688 -0.377 1 98.25 209 ALA A N 1
ATOM 1642 C CA . ALA A 1 209 ? -17.328 26.75 -1.412 1 98.25 209 ALA A CA 1
ATOM 1643 C C . ALA A 1 209 ? -17.453 28.031 -2.24 1 98.25 209 ALA A C 1
ATOM 1645 O O . ALA A 1 209 ? -16.453 28.531 -2.758 1 98.25 209 ALA A O 1
ATOM 1646 N N . SER A 1 210 ? -18.594 28.562 -2.342 1 97.69 210 SER A N 1
ATOM 1647 C CA . SER A 1 210 ? -18.844 29.75 -3.16 1 97.69 210 SER A CA 1
ATOM 1648 C C . SER A 1 210 ? -18.281 31 -2.514 1 97.69 210 SER A C 1
ATOM 1650 O O . SER A 1 210 ? -18.141 32.031 -3.164 1 97.69 210 SER A O 1
ATOM 1652 N N . ASN A 1 211 ? -17.891 30.875 -1.277 1 97.12 211 ASN A N 1
ATOM 1653 C CA . ASN A 1 211 ? -17.375 32.031 -0.548 1 97.12 211 ASN A CA 1
ATOM 1654 C C . ASN A 1 211 ? -15.906 32.281 -0.857 1 97.12 211 ASN A C 1
ATOM 1656 O O . ASN A 1 211 ? -15.305 33.219 -0.301 1 97.12 211 ASN A O 1
ATOM 1660 N N . ASN A 1 212 ? -15.297 31.469 -1.692 1 95.56 212 ASN A N 1
ATOM 1661 C CA . ASN A 1 212 ? -13.922 31.688 -2.131 1 95.56 212 ASN A CA 1
ATOM 1662 C C . ASN A 1 212 ? -13.742 31.328 -3.605 1 95.56 212 ASN A C 1
ATOM 1664 O O . ASN A 1 212 ? -14.641 30.766 -4.223 1 95.56 212 ASN A O 1
ATOM 1668 N N . ASP A 1 213 ? -12.578 31.656 -4.09 1 92.81 213 ASP A N 1
ATOM 1669 C CA . ASP A 1 213 ? -12.352 31.531 -5.523 1 92.81 213 ASP A CA 1
ATOM 1670 C C . ASP A 1 213 ? -11.727 30.172 -5.855 1 92.81 213 ASP A C 1
ATOM 1672 O O . ASP A 1 213 ? -11.445 29.891 -7.02 1 92.81 213 ASP A O 1
ATOM 1676 N N . ASN A 1 214 ? -11.57 29.344 -4.949 1 92.94 214 ASN A N 1
ATOM 1677 C CA . ASN A 1 214 ? -10.789 28.141 -5.191 1 92.94 214 ASN A CA 1
ATOM 1678 C C . ASN A 1 214 ? -11.641 26.875 -5.062 1 92.94 214 ASN A C 1
ATOM 1680 O O . ASN A 1 214 ? -11.117 25.766 -5.059 1 92.94 214 ASN A O 1
ATOM 1684 N N . ASN A 1 215 ? -12.945 27.016 -4.914 1 96.44 215 ASN A N 1
ATOM 1685 C CA . ASN A 1 215 ? -13.828 25.875 -4.746 1 96.44 215 ASN A CA 1
ATOM 1686 C C . ASN A 1 215 ? -13.43 25.031 -3.531 1 96.44 215 ASN A C 1
ATOM 1688 O O . ASN A 1 215 ? -13.477 23.797 -3.574 1 96.44 215 ASN A O 1
ATOM 1692 N N . ALA A 1 216 ? -12.945 25.734 -2.473 1 98.44 216 ALA A N 1
ATOM 1693 C CA . ALA A 1 216 ? -12.414 25.031 -1.306 1 98.44 216 ALA A CA 1
ATOM 1694 C C . ALA A 1 216 ? -13.398 25.094 -0.137 1 98.44 216 ALA A C 1
ATOM 1696 O O . ALA A 1 216 ? -14.125 26.078 0.023 1 98.44 216 ALA A O 1
ATOM 1697 N N . VAL A 1 217 ? -13.469 24.031 0.586 1 98.81 217 VAL A N 1
ATOM 1698 C CA . VAL A 1 217 ? -14.203 23.984 1.847 1 98.81 217 VAL A CA 1
ATOM 1699 C C . VAL A 1 217 ? -13.234 23.719 2.998 1 98.81 217 VAL A C 1
ATOM 1701 O O . VAL A 1 217 ? -12.461 22.766 2.959 1 98.81 217 VAL A O 1
ATOM 1704 N N . ILE A 1 218 ? -13.203 24.609 3.947 1 98.88 218 ILE A N 1
ATOM 1705 C CA . ILE A 1 218 ? -12.477 24.312 5.18 1 98.88 218 ILE A CA 1
ATOM 1706 C C . ILE A 1 218 ? -13.336 23.422 6.078 1 98.88 218 ILE A C 1
ATOM 1708 O O . ILE A 1 218 ? -14.414 23.828 6.52 1 98.88 218 ILE A O 1
ATOM 1712 N N . VAL A 1 219 ? -12.836 22.234 6.352 1 98.81 219 VAL A N 1
ATOM 1713 C CA . VAL A 1 219 ? -13.609 21.219 7.051 1 98.81 219 VAL A CA 1
ATOM 1714 C C . VAL A 1 219 ? -13.086 21.062 8.477 1 98.81 219 VAL A C 1
ATOM 1716 O O . VAL A 1 219 ? -11.883 20.875 8.695 1 98.81 219 VAL A O 1
ATOM 1719 N N . MET A 1 220 ? -13.992 21.125 9.43 1 98.5 220 MET A N 1
ATOM 1720 C CA . MET A 1 220 ? -13.719 20.797 10.828 1 98.5 220 MET A CA 1
ATOM 1721 C C . MET A 1 220 ? -14.711 19.766 11.344 1 98.5 220 MET A C 1
ATOM 1723 O O . MET A 1 220 ? -15.852 19.703 10.891 1 98.5 220 MET A O 1
ATOM 1727 N N . VAL A 1 221 ? -14.203 18.984 12.203 1 97.06 221 VAL A N 1
ATOM 1728 C CA . VAL A 1 221 ? -15.055 18.016 12.898 1 97.06 221 VAL A CA 1
ATOM 1729 C C . VAL A 1 221 ? -15.023 18.281 14.398 1 97.06 221 VAL A C 1
ATOM 1731 O O . VAL A 1 221 ? -13.961 18.578 14.961 1 97.06 221 VAL A O 1
ATOM 1734 N N . CYS A 1 222 ? -16.234 18.219 14.992 1 95.31 222 CYS A N 1
ATOM 1735 C CA . CYS A 1 222 ? -16.266 18.562 16.406 1 95.31 222 CYS A CA 1
ATOM 1736 C C . CYS A 1 222 ? -17.422 17.859 17.109 1 95.31 222 CYS A C 1
ATOM 1738 O O . CYS A 1 222 ? -18.5 17.688 16.531 1 95.31 222 CYS A O 1
ATOM 1740 N N . ASN A 1 223 ? -17.172 17.391 18.25 1 92.31 223 ASN A N 1
ATOM 1741 C CA . ASN A 1 223 ? -18.219 16.969 19.172 1 92.31 223 ASN A CA 1
ATOM 1742 C C . ASN A 1 223 ? -18.328 17.891 20.375 1 92.31 223 ASN A C 1
ATOM 1744 O O . ASN A 1 223 ? -17.516 18.812 20.516 1 92.31 223 ASN A O 1
ATOM 1748 N N . PHE A 1 224 ? -19.25 17.625 21.188 1 91.62 224 PHE A N 1
ATOM 1749 C CA . PHE A 1 224 ? -19.516 18.516 22.312 1 91.62 224 PHE A CA 1
ATOM 1750 C C . PHE A 1 224 ? -18.312 18.578 23.25 1 91.62 224 PHE A C 1
ATOM 1752 O O . PHE A 1 224 ? -18 19.641 23.797 1 91.62 224 PHE A O 1
ATOM 1759 N N . GLY A 1 225 ? -17.672 17.516 23.422 1 88.94 225 GLY A N 1
ATOM 1760 C CA . GLY A 1 225 ? -16.516 17.453 24.312 1 88.94 225 GLY A CA 1
ATOM 1761 C C . GLY A 1 225 ? -15.398 18.391 23.891 1 88.94 225 GLY A C 1
ATOM 1762 O O . GLY A 1 225 ? -14.617 18.844 24.734 1 88.94 225 GLY A O 1
ATOM 1763 N N . GLN A 1 226 ? -15.328 18.766 22.609 1 92 226 GLN A N 1
ATOM 1764 C CA . GLN A 1 226 ? -14.266 19.609 22.094 1 92 226 GLN A CA 1
ATOM 1765 C C . GLN A 1 226 ? -14.789 20.984 21.719 1 92 226 GLN A C 1
ATOM 1767 O O . GLN A 1 226 ? -14.07 21.797 21.125 1 92 226 GLN A O 1
ATOM 1772 N N . SER A 1 227 ? -15.961 21.297 22.094 1 94.19 227 SER A N 1
ATOM 1773 C CA . SER A 1 227 ? -16.656 22.484 21.625 1 94.19 227 SER A CA 1
ATOM 1774 C C . SER A 1 227 ? -15.977 23.766 22.109 1 94.19 227 SER A C 1
ATOM 1776 O O . SER A 1 227 ? -15.992 24.781 21.438 1 94.19 227 SER A O 1
ATOM 1778 N N . GLU A 1 228 ? -15.367 23.703 23.297 1 95.56 228 GLU A N 1
ATOM 1779 C CA . GLU A 1 228 ? -14.688 24.891 23.812 1 95.56 228 GLU A CA 1
ATOM 1780 C C . GLU A 1 228 ? -13.555 25.328 22.891 1 95.56 228 GLU A C 1
ATOM 1782 O O . GLU A 1 228 ? -13.312 26.516 22.703 1 95.56 228 GLU A O 1
ATOM 1787 N N . LEU A 1 229 ? -12.891 24.344 22.375 1 97.06 229 LEU A N 1
ATOM 1788 C CA . LEU A 1 229 ? -11.805 24.656 21.453 1 97.06 229 LEU A CA 1
ATOM 1789 C C . LEU A 1 229 ? -12.352 25.234 20.156 1 97.06 229 LEU A C 1
ATOM 1791 O O . LEU A 1 229 ? -11.758 26.141 19.578 1 97.06 229 LEU A O 1
ATOM 1795 N N . LEU A 1 230 ? -13.445 24.719 19.703 1 97.56 230 LEU A N 1
ATOM 1796 C CA . LEU A 1 230 ? -14.094 25.266 18.516 1 97.56 230 LEU A CA 1
ATOM 1797 C C . LEU A 1 230 ? -14.523 26.719 18.75 1 97.56 230 LEU A C 1
ATOM 1799 O O . LEU A 1 230 ? -14.297 27.578 17.906 1 97.56 230 LEU A O 1
ATOM 1803 N N . LEU A 1 231 ? -15.148 26.953 19.906 1 97.81 231 LEU A N 1
ATOM 1804 C CA . LEU A 1 231 ? -15.594 28.312 20.219 1 97.81 231 LEU A CA 1
ATOM 1805 C C . LEU A 1 231 ? -14.406 29.266 20.328 1 97.81 231 LEU A C 1
ATOM 1807 O O . LEU A 1 231 ? -14.469 30.391 19.844 1 97.81 231 LEU A O 1
ATOM 1811 N N . ASN A 1 232 ? -13.391 28.781 20.969 1 98.38 232 ASN A N 1
ATOM 1812 C CA . ASN A 1 232 ? -12.195 29.625 21.047 1 98.38 232 ASN A CA 1
ATOM 1813 C C . ASN A 1 232 ? -11.609 29.906 19.672 1 98.38 232 ASN A C 1
ATOM 1815 O O . ASN A 1 232 ? -11.086 30.984 19.422 1 98.38 232 ASN A O 1
ATOM 1819 N N . PHE A 1 233 ? -11.641 28.922 18.812 1 98.62 233 PHE A N 1
ATOM 1820 C CA . PHE A 1 233 ? -11.195 29.094 17.438 1 98.62 233 PHE A CA 1
ATOM 1821 C C . PHE A 1 233 ? -11.93 30.25 16.766 1 98.62 233 PHE A C 1
ATOM 1823 O O . PHE A 1 233 ? -11.305 31.125 16.156 1 98.62 233 PHE A O 1
ATOM 1830 N N . VAL A 1 234 ? -13.188 30.281 16.906 1 98.62 234 VAL A N 1
ATOM 1831 C CA . VAL A 1 234 ? -14.016 31.328 16.328 1 98.62 234 VAL A CA 1
ATOM 1832 C C . VAL A 1 234 ? -13.656 32.688 16.953 1 98.62 234 VAL A C 1
ATOM 1834 O O . VAL A 1 234 ? -13.484 33.688 16.25 1 98.62 234 VAL A O 1
ATOM 1837 N N . CYS A 1 235 ? -13.555 32.688 18.281 1 98.5 235 CYS A N 1
ATOM 1838 C CA . CYS A 1 235 ? -13.219 33.938 18.984 1 98.5 235 CYS A CA 1
ATOM 1839 C C . CYS A 1 235 ? -11.875 34.469 18.516 1 98.5 235 CYS A C 1
ATOM 1841 O O . CYS A 1 235 ? -11.719 35.688 18.312 1 98.5 235 CYS A O 1
ATOM 1843 N N . ASN A 1 236 ? -10.906 33.594 18.328 1 97.56 236 ASN A N 1
ATOM 1844 C CA . ASN A 1 236 ? -9.594 34 17.828 1 97.56 236 ASN A CA 1
ATOM 1845 C C . ASN A 1 236 ? -9.664 34.594 16.438 1 97.56 236 ASN A C 1
ATOM 1847 O O . ASN A 1 236 ? -9.039 35.625 16.156 1 97.56 236 ASN A O 1
ATOM 1851 N N . ALA A 1 237 ? -10.391 33.906 15.586 1 98.06 237 ALA A N 1
ATOM 1852 C CA . ALA A 1 237 ? -10.531 34.406 14.219 1 98.06 237 ALA A CA 1
ATOM 1853 C C . ALA A 1 237 ? -11.148 35.781 14.188 1 98.06 237 ALA A C 1
ATOM 1855 O O . ALA A 1 237 ? -10.695 36.656 13.438 1 98.06 237 ALA A O 1
ATOM 1856 N N . HIS A 1 238 ? -12.125 36.031 14.984 1 97.31 238 HIS A N 1
ATOM 1857 C CA . HIS A 1 238 ? -12.766 37.344 15.07 1 97.31 238 HIS A CA 1
ATOM 1858 C C . HIS A 1 238 ? -11.789 38.375 15.57 1 97.31 238 HIS A C 1
ATOM 1860 O O . HIS A 1 238 ? -11.719 39.5 15.016 1 97.31 238 HIS A O 1
ATOM 1866 N N . HIS A 1 239 ? -11.148 38 16.562 1 96.75 239 HIS A N 1
ATOM 1867 C CA . HIS A 1 239 ? -10.195 38.938 17.156 1 96.75 239 HIS A CA 1
ATOM 1868 C C . HIS A 1 239 ? -9.133 39.344 16.141 1 96.75 239 HIS A C 1
ATOM 1870 O O . HIS A 1 239 ? -8.68 40.5 16.141 1 96.75 239 HIS A O 1
ATOM 1876 N N . LYS A 1 240 ? -8.742 38.469 15.328 1 95.88 240 LYS A N 1
ATOM 1877 C CA . LYS A 1 240 ? -7.641 38.688 14.391 1 95.88 240 LYS A CA 1
ATOM 1878 C C . LYS A 1 240 ? -8.156 39.25 13.07 1 95.88 240 LYS A C 1
ATOM 1880 O O . LYS A 1 240 ? -7.406 39.344 12.094 1 95.88 240 LYS A O 1
ATOM 1885 N N . GLY A 1 241 ? -9.43 39.531 12.992 1 96.44 241 GLY A N 1
ATOM 1886 C CA . GLY A 1 241 ? -10.008 40.156 11.812 1 96.44 241 GLY A CA 1
ATOM 1887 C C . GLY A 1 241 ? -10.273 39.188 10.695 1 96.44 241 GLY A C 1
ATOM 1888 O O . GLY A 1 241 ? -10.281 39.531 9.516 1 96.44 241 GLY A O 1
ATOM 1889 N N . LEU A 1 242 ? -10.477 37.938 11.008 1 97.69 242 LEU A N 1
ATOM 1890 C CA . LEU A 1 242 ? -10.664 36.875 10 1 97.69 242 LEU A CA 1
ATOM 1891 C C . LEU A 1 242 ? -12.109 36.375 10 1 97.69 242 LEU A C 1
ATOM 1893 O O . LEU A 1 242 ? -12.367 35.219 9.641 1 97.69 242 LEU A O 1
ATOM 1897 N N . SER A 1 243 ? -13 37.219 10.398 1 96.5 243 SER A N 1
ATOM 1898 C CA . SER A 1 243 ? -14.406 36.844 10.492 1 96.5 243 SER A CA 1
ATOM 1899 C C . SER A 1 243 ? -14.969 36.438 9.133 1 96.5 243 SER A C 1
ATOM 1901 O O . SER A 1 243 ? -15.797 35.531 9.031 1 96.5 243 SER A O 1
ATOM 1903 N N . ASP A 1 244 ? -14.531 37.094 8.117 1 96.5 244 ASP A N 1
ATOM 1904 C CA . ASP A 1 244 ? -15.023 36.812 6.777 1 96.5 244 ASP A CA 1
ATOM 1905 C C . ASP A 1 244 ? -14.555 35.438 6.293 1 96.5 244 ASP A C 1
ATOM 1907 O O . ASP A 1 244 ? -15.258 34.75 5.539 1 96.5 244 ASP A O 1
ATOM 1911 N N . VAL A 1 245 ? -13.414 35.062 6.719 1 97.5 245 VAL A N 1
ATOM 1912 C CA . VAL A 1 245 ? -12.828 33.781 6.293 1 97.5 245 VAL A CA 1
ATOM 1913 C C . VAL A 1 245 ? -13.625 32.625 6.887 1 97.5 245 VAL A C 1
ATOM 1915 O O . VAL A 1 245 ? -13.648 31.531 6.324 1 97.5 245 VAL A O 1
ATOM 1918 N N . LEU A 1 246 ? -14.344 32.875 7.953 1 98.25 246 LEU A N 1
ATOM 1919 C CA . LEU A 1 246 ? -15.117 31.828 8.641 1 98.25 246 LEU A CA 1
ATOM 1920 C C . LEU A 1 246 ? -16.266 31.344 7.77 1 98.25 246 LEU A C 1
ATOM 1922 O O . LEU A 1 246 ? -16.781 30.234 7.98 1 98.25 246 LEU A O 1
ATOM 1926 N N . SER A 1 247 ? -16.641 32.125 6.82 1 98.06 247 SER A N 1
ATOM 1927 C CA . SER A 1 247 ? -17.719 31.703 5.918 1 98.06 247 SER A CA 1
ATOM 1928 C C . SER A 1 247 ? -17.281 30.531 5.047 1 98.06 247 SER A C 1
ATOM 1930 O O . SER A 1 247 ? -18.109 29.875 4.43 1 98.06 247 SER A O 1
ATOM 1932 N N . ASN A 1 248 ? -15.953 30.281 5.004 1 98.31 248 ASN A N 1
ATOM 1933 C CA . ASN A 1 248 ? -15.414 29.156 4.234 1 98.31 248 ASN A CA 1
ATOM 1934 C C . ASN A 1 248 ? -15.367 27.875 5.066 1 98.31 248 ASN A C 1
ATOM 1936 O O . ASN A 1 248 ? -14.977 26.828 4.566 1 98.31 248 ASN A O 1
ATOM 1940 N N . VAL A 1 249 ? -15.812 27.938 6.328 1 98.81 249 VAL A N 1
ATOM 1941 C CA . VAL A 1 249 ? -15.688 26.828 7.254 1 98.81 249 VAL A CA 1
ATOM 1942 C C . VAL A 1 249 ? -17 26.047 7.312 1 98.81 249 VAL A C 1
ATOM 1944 O O . VAL A 1 249 ? -18.078 26.641 7.449 1 98.81 249 VAL A O 1
ATOM 1947 N N . LEU A 1 250 ? -16.922 24.812 7.125 1 98.88 250 LEU A N 1
ATOM 1948 C CA . LEU A 1 250 ? -18.016 23.891 7.367 1 98.88 250 LEU A CA 1
ATOM 1949 C C . LEU A 1 250 ? -17.688 22.938 8.523 1 98.88 250 LEU A C 1
ATOM 1951 O O . LEU A 1 250 ? -16.734 22.156 8.438 1 98.88 250 LEU A O 1
ATOM 1955 N N . VAL A 1 251 ? -18.469 23.016 9.594 1 98.75 251 VAL A N 1
ATOM 1956 C CA . VAL A 1 251 ? -18.266 22.156 10.758 1 98.75 251 VAL A CA 1
ATOM 1957 C C . VAL A 1 251 ? -19.188 20.938 10.656 1 98.75 251 VAL A C 1
ATOM 1959 O O . VAL A 1 251 ? -20.406 21.062 10.625 1 98.75 251 VAL A O 1
ATOM 1962 N N . PHE A 1 252 ? -18.531 19.828 10.586 1 98.19 252 PHE A N 1
ATOM 1963 C CA . PHE A 1 252 ? -19.266 18.594 10.797 1 98.19 252 PHE A CA 1
ATOM 1964 C C . PHE A 1 252 ? -19.438 18.312 12.289 1 98.19 252 PHE A C 1
ATOM 1966 O O . PHE A 1 252 ? -18.516 17.844 12.945 1 98.19 252 PHE A O 1
ATOM 1973 N N . ALA A 1 253 ? -20.656 18.578 12.742 1 96.19 253 ALA A N 1
ATOM 1974 C CA . ALA A 1 253 ? -21 18.297 14.141 1 96.19 253 ALA A CA 1
ATOM 1975 C C . ALA A 1 253 ? -21.422 16.844 14.312 1 96.19 253 ALA A C 1
ATOM 1977 O O . ALA A 1 253 ? -22.266 16.344 13.555 1 96.19 253 ALA A O 1
ATOM 1978 N N . THR A 1 254 ? -20.844 16.203 15.289 1 93.56 254 THR A N 1
ATOM 1979 C CA . THR A 1 254 ? -21.188 14.805 15.469 1 93.56 254 THR A CA 1
ATOM 1980 C C . THR A 1 254 ? -22.328 14.648 16.484 1 93.56 254 THR A C 1
ATOM 1982 O O . THR A 1 254 ? -22.719 13.523 16.797 1 93.56 254 THR A O 1
ATOM 1985 N N . ASP A 1 255 ? -22.797 15.758 17 1 91.5 255 ASP A N 1
ATOM 1986 C CA . ASP A 1 255 ? -23.969 15.797 17.875 1 91.5 255 ASP A CA 1
ATOM 1987 C C . ASP A 1 255 ? -24.719 17.109 17.719 1 91.5 255 ASP A C 1
ATOM 1989 O O . ASP A 1 255 ? -24.188 18.078 17.172 1 91.5 255 ASP A O 1
ATOM 1993 N N . LEU A 1 256 ? -25.938 17.141 18.188 1 91.81 256 LEU A N 1
ATOM 1994 C CA . LEU A 1 256 ? -26.812 18.297 17.984 1 91.81 256 LEU A CA 1
ATOM 1995 C C . LEU A 1 256 ? -26.359 19.469 18.875 1 91.81 256 LEU A C 1
ATOM 1997 O O . LEU A 1 256 ? -26.5 20.625 18.484 1 91.81 256 LEU A O 1
ATOM 2001 N N . GLU A 1 257 ? -25.844 19.188 20.016 1 92.44 257 GLU A N 1
ATOM 2002 C CA . GLU A 1 257 ? -25.328 20.234 20.891 1 92.44 257 GLU A CA 1
ATOM 2003 C C . GLU A 1 257 ? -24.25 21.062 20.203 1 92.44 257 GLU A C 1
ATOM 2005 O O . GLU A 1 257 ? -24.297 22.297 20.219 1 92.44 257 GLU A O 1
ATOM 2010 N N . THR A 1 258 ? -23.375 20.375 19.578 1 94.56 258 THR A N 1
ATOM 2011 C CA . THR A 1 258 ? -22.281 21.031 18.859 1 94.56 258 THR A CA 1
ATOM 2012 C C . THR A 1 258 ? -22.812 21.812 17.656 1 94.56 258 THR A C 1
ATOM 2014 O O . THR A 1 258 ? -22.344 22.922 17.375 1 94.56 258 THR A O 1
ATOM 2017 N N . LYS A 1 259 ? -23.734 21.25 16.984 1 95.5 259 LYS A N 1
ATOM 2018 C CA . LYS A 1 259 ? -24.359 21.938 15.859 1 95.5 259 LYS A CA 1
ATOM 2019 C C . LYS A 1 259 ? -24.922 23.297 16.281 1 95.5 259 LYS A C 1
ATOM 2021 O O . LYS A 1 259 ? -24.672 24.312 15.641 1 95.5 259 LYS A O 1
ATOM 2026 N N . ASP A 1 260 ? -25.625 23.266 17.359 1 94.75 260 ASP A N 1
ATOM 2027 C CA . ASP A 1 260 ? -26.266 24.484 17.859 1 94.75 260 ASP A CA 1
ATOM 2028 C C . ASP A 1 260 ? -25.234 25.531 18.25 1 94.75 260 ASP A C 1
ATOM 2030 O O . ASP A 1 260 ? -25.391 26.719 17.922 1 94.75 260 ASP A O 1
ATOM 2034 N N . LEU A 1 261 ? -24.266 25.109 18.922 1 95.94 261 LEU A N 1
ATOM 2035 C CA . LEU A 1 261 ? -23.219 26.016 19.344 1 95.94 261 LEU A CA 1
ATOM 2036 C C . LEU A 1 261 ? -22.5 26.641 18.141 1 95.94 261 LEU A C 1
ATOM 2038 O O . LEU A 1 261 ? -22.281 27.859 18.109 1 95.94 261 LEU A O 1
ATOM 2042 N N . ALA A 1 262 ? -22.141 25.812 17.188 1 97.31 262 ALA A N 1
ATOM 2043 C CA . ALA A 1 262 ? -21.422 26.281 16.016 1 97.31 262 ALA A CA 1
ATOM 2044 C C . ALA A 1 262 ? -22.266 27.25 15.195 1 97.31 262 ALA A C 1
ATOM 2046 O O . ALA A 1 262 ? -21.781 28.297 14.758 1 97.31 262 ALA A O 1
ATOM 2047 N N . GLU A 1 263 ? -23.484 26.938 15.047 1 97 263 GLU A N 1
ATOM 2048 C CA . GLU A 1 263 ? -24.391 27.812 14.32 1 97 263 GLU A CA 1
ATOM 2049 C C . GLU A 1 263 ? -24.578 29.141 15.062 1 97 263 GLU A C 1
ATOM 2051 O O . GLU A 1 263 ? -24.625 30.203 14.438 1 97 263 GLU A O 1
ATOM 2056 N N . GLY A 1 264 ? -24.688 29.016 16.328 1 96.31 264 GLY A N 1
ATOM 2057 C CA . GLY A 1 264 ? -24.781 30.219 17.141 1 96.31 264 GLY A CA 1
ATOM 2058 C C . GLY A 1 264 ? -23.609 31.156 16.969 1 96.31 264 GLY A C 1
ATOM 2059 O O . GLY A 1 264 ? -23.75 32.375 17.062 1 96.31 264 GLY A O 1
ATOM 2060 N N . MET A 1 265 ? -22.484 30.594 16.703 1 97.19 265 MET A N 1
ATOM 2061 C CA . MET A 1 265 ? -21.25 31.359 16.547 1 97.19 265 MET A CA 1
ATOM 2062 C C . MET A 1 265 ? -21.078 31.812 15.102 1 97.19 265 MET A C 1
ATOM 2064 O O . MET A 1 265 ? -20.062 32.406 14.75 1 97.19 265 MET A O 1
ATOM 2068 N N . GLY A 1 266 ? -22.016 31.422 14.219 1 96.56 266 GLY A N 1
ATOM 2069 C CA . GLY A 1 266 ? -22.031 31.906 12.852 1 96.56 266 GLY A CA 1
ATOM 2070 C C . GLY A 1 266 ? -21.375 30.953 11.867 1 96.56 266 GLY A C 1
ATOM 2071 O O . GLY A 1 266 ? -21.109 31.312 10.727 1 96.56 266 GLY A O 1
ATOM 2072 N N . LEU A 1 267 ? -21.156 29.734 12.219 1 98.19 267 LEU A N 1
ATOM 2073 C CA . LEU A 1 267 ? -20.531 28.781 11.328 1 98.19 267 LEU A CA 1
ATOM 2074 C C . LEU A 1 267 ? -21.578 27.953 10.586 1 98.19 267 LEU A C 1
ATOM 2076 O O . LEU A 1 267 ? -22.656 27.703 11.117 1 98.19 267 LEU A O 1
ATOM 2080 N N . SER A 1 268 ? -21.234 27.609 9.336 1 98.56 268 SER A N 1
ATOM 2081 C CA . SER A 1 268 ? -22.016 26.578 8.656 1 98.56 268 SER A CA 1
ATOM 2082 C C . SER A 1 268 ? -21.781 25.203 9.266 1 98.56 268 SER A C 1
ATOM 2084 O O . SER A 1 268 ? -20.656 24.891 9.672 1 98.56 268 SER A O 1
ATOM 2086 N N . THR A 1 269 ? -22.906 24.438 9.336 1 98.44 269 THR A N 1
ATOM 2087 C CA . THR A 1 269 ? -22.766 23.125 9.969 1 98.44 269 THR A CA 1
ATOM 2088 C C . THR A 1 269 ? -23.484 22.062 9.156 1 98.44 269 THR A C 1
ATOM 2090 O O . THR A 1 269 ? -24.312 22.375 8.305 1 98.44 269 THR A O 1
ATOM 2093 N N . PHE A 1 270 ? -23.078 20.859 9.352 1 98.31 270 PHE A N 1
ATOM 2094 C CA . PHE A 1 270 ? -23.75 19.688 8.844 1 98.31 270 PHE A CA 1
ATOM 2095 C C . PHE A 1 270 ? -23.797 18.578 9.898 1 98.31 270 PHE A C 1
ATOM 2097 O O . PHE A 1 270 ? -22.781 18.281 10.531 1 98.31 270 PHE A O 1
ATOM 2104 N N . TYR A 1 271 ? -24.953 18.109 10.156 1 96.38 271 TYR A N 1
ATOM 2105 C CA . TYR A 1 271 ? -25.188 16.953 11.023 1 96.38 271 TYR A CA 1
ATOM 2106 C C . TYR A 1 271 ? -26.125 15.953 10.352 1 96.38 271 TYR A C 1
ATOM 2108 O O . TYR A 1 271 ? -27.125 16.344 9.734 1 96.38 271 TYR A O 1
ATOM 2116 N N . ASN A 1 272 ? -25.734 14.727 10.422 1 95.06 272 ASN A N 1
ATOM 2117 C CA . ASN A 1 272 ? -26.594 13.648 9.922 1 95.06 272 ASN A CA 1
ATOM 2118 C C . ASN A 1 272 ? -26.625 12.469 10.891 1 95.06 272 ASN A C 1
ATOM 2120 O O . ASN A 1 272 ? -25.594 11.898 11.227 1 95.06 272 ASN A O 1
ATOM 2124 N N . ILE A 1 273 ? -27.781 12.055 11.219 1 91.38 273 ILE A N 1
ATOM 2125 C CA . ILE A 1 273 ? -27.969 11.047 12.266 1 91.38 273 ILE A CA 1
ATOM 2126 C C . ILE A 1 273 ? -27.484 9.688 11.758 1 91.38 273 ILE A C 1
ATOM 2128 O O . ILE A 1 273 ? -27.016 8.859 12.547 1 91.38 273 ILE A O 1
ATOM 2132 N N . ASP A 1 274 ? -27.578 9.422 10.523 1 88.06 274 ASP A N 1
ATOM 2133 C CA . ASP A 1 274 ? -27.203 8.117 9.977 1 88.06 274 ASP A CA 1
ATOM 2134 C C . ASP A 1 274 ? -25.703 7.902 10.055 1 88.06 274 ASP A C 1
ATOM 2136 O O . ASP A 1 274 ? -25.234 6.766 10.18 1 88.06 274 ASP A O 1
ATOM 2140 N N . ILE A 1 275 ? -24.953 8.969 10.008 1 89.06 275 ILE A N 1
ATOM 2141 C CA . ILE A 1 275 ? -23.484 8.875 9.984 1 89.06 275 ILE A CA 1
ATOM 2142 C C . ILE A 1 275 ? -22.938 9.102 11.383 1 89.06 275 ILE A C 1
ATOM 2144 O O . ILE A 1 275 ? -22 8.414 11.805 1 89.06 275 ILE A O 1
ATOM 2148 N N . PHE A 1 276 ? -23.609 9.992 12.125 1 87 276 PHE A N 1
ATOM 2149 C CA . PHE A 1 276 ? -22.953 10.445 13.352 1 87 276 PHE A CA 1
ATOM 2150 C C . PHE A 1 276 ? -23.766 10.031 14.578 1 87 276 PHE A C 1
ATOM 2152 O O . PHE A 1 276 ? -23.312 10.195 15.711 1 87 276 PHE A O 1
ATOM 2159 N N . GLY A 1 277 ? -24.922 9.461 14.422 1 78.81 277 GLY A N 1
ATOM 2160 C CA . GLY A 1 277 ? -25.859 9.25 15.516 1 78.81 277 GLY A CA 1
ATOM 2161 C C . GLY A 1 277 ? -25.312 8.352 16.609 1 78.81 277 GLY A C 1
ATOM 2162 O O . GLY A 1 277 ? -25.656 8.5 17.781 1 78.81 277 GLY A O 1
ATOM 2163 N N . SER A 1 278 ? -24.469 7.473 16.234 1 73.69 278 SER A N 1
ATOM 2164 C CA . SER A 1 278 ? -23.953 6.523 17.219 1 73.69 278 SER A CA 1
ATOM 2165 C C . SER A 1 278 ? -22.656 7.02 17.828 1 73.69 278 SER A C 1
ATOM 2167 O O . SER A 1 278 ? -22.078 6.371 18.703 1 73.69 278 SER A O 1
ATOM 2169 N N . MET A 1 279 ? -22.234 8.164 17.516 1 76.81 279 MET A N 1
ATOM 2170 C CA . MET A 1 279 ? -20.938 8.656 17.969 1 76.81 279 MET A CA 1
ATOM 2171 C C . MET A 1 279 ? -21.078 9.375 19.312 1 76.81 279 MET A C 1
ATOM 2173 O O . MET A 1 279 ? -22.094 10.016 19.578 1 76.81 279 MET A O 1
ATOM 2177 N N . PRO A 1 280 ? -20.016 9.234 20.094 1 68.5 280 PRO A N 1
ATOM 2178 C CA . PRO A 1 280 ? -20.078 9.852 21.422 1 68.5 280 PRO A CA 1
ATOM 2179 C C . PRO A 1 280 ? -20.031 11.375 21.375 1 68.5 280 PRO A C 1
ATOM 2181 O O . PRO A 1 280 ? -19.359 11.945 20.5 1 68.5 280 PRO A O 1
ATOM 2184 N N . SER A 1 281 ? -20.688 11.914 22.406 1 73.12 281 SER A N 1
ATOM 2185 C CA . SER A 1 281 ? -20.672 13.367 22.516 1 73.12 281 SER A CA 1
ATOM 2186 C C . SER A 1 281 ? -19.547 13.836 23.438 1 73.12 281 SER A C 1
ATOM 2188 O O . SER A 1 281 ? -19.125 14.992 23.359 1 73.12 281 SER A O 1
ATOM 2190 N N . ASN A 1 282 ? -19.047 12.867 24.156 1 70.12 282 ASN A N 1
ATOM 2191 C CA . ASN A 1 282 ? -17.984 13.234 25.094 1 70.12 282 ASN A CA 1
ATOM 2192 C C . ASN A 1 282 ? -16.625 13.312 24.422 1 70.12 282 ASN A C 1
ATOM 2194 O O . ASN A 1 282 ? -16.406 12.68 23.375 1 70.12 282 ASN A O 1
ATOM 2198 N N . ALA A 1 283 ? -15.805 14.164 24.984 1 66.56 283 ALA A N 1
ATOM 2199 C CA . ALA A 1 283 ? -14.43 14.289 24.484 1 66.56 283 ALA A CA 1
ATOM 2200 C C . ALA A 1 283 ? -13.633 13.016 24.75 1 66.56 283 ALA A C 1
ATOM 2202 O O . ALA A 1 283 ? -13.938 12.266 25.688 1 66.56 283 ALA A O 1
ATOM 2203 N N . ALA A 1 284 ? -12.625 12.852 23.797 1 63.22 284 ALA A N 1
ATOM 2204 C CA . ALA A 1 284 ? -11.648 11.797 24.078 1 63.22 284 ALA A CA 1
ATOM 2205 C C . ALA A 1 284 ? -10.859 12.117 25.344 1 63.22 284 ALA A C 1
ATOM 2207 O O . ALA A 1 284 ? -10.508 13.266 25.594 1 63.22 284 ALA A O 1
ATOM 2208 N N . ARG A 1 285 ? -10.773 11.156 26.266 1 53.56 285 ARG A N 1
ATOM 2209 C CA . ARG A 1 285 ? -9.992 11.352 27.484 1 53.56 285 ARG A CA 1
ATOM 2210 C C . ARG A 1 285 ? -8.492 11.312 27.188 1 53.56 285 ARG A C 1
ATOM 2212 O O . ARG A 1 285 ? -7.703 11.961 27.875 1 53.56 285 ARG A O 1
ATOM 2219 N N . SER A 1 286 ? -8.148 10.406 26.188 1 59.59 286 SER A N 1
ATOM 2220 C CA . SER A 1 286 ? -6.746 10.266 25.781 1 59.59 286 SER A CA 1
ATOM 2221 C C . SER A 1 286 ? -6.625 9.859 24.328 1 59.59 286 SER A C 1
ATOM 2223 O O . SER A 1 286 ? -7.586 9.375 23.719 1 59.59 286 SER A O 1
ATOM 2225 N N . TYR A 1 287 ? -5.492 10.172 23.859 1 56.28 287 TYR A N 1
ATOM 2226 C CA . TYR A 1 287 ? -5.168 9.703 22.516 1 56.28 287 TYR A CA 1
ATOM 2227 C C . TYR A 1 287 ? -5.375 8.195 22.406 1 56.28 287 TYR A C 1
ATOM 2229 O O . TYR A 1 287 ? -4.871 7.43 23.234 1 56.28 287 TYR A O 1
ATOM 2237 N N . GLY A 1 288 ? -6.301 7.719 21.422 1 58 288 GLY A N 1
ATOM 2238 C CA . GLY A 1 288 ? -6.461 6.305 21.125 1 58 288 GLY A CA 1
ATOM 2239 C C . GLY A 1 288 ? -7.625 5.668 21.859 1 58 288 GLY A C 1
ATOM 2240 O O . GLY A 1 288 ? -7.965 4.512 21.594 1 58 288 GLY A O 1
ATOM 2241 N N . ASP A 1 289 ? -8.305 6.348 22.641 1 62.56 289 ASP A N 1
ATOM 2242 C CA . ASP A 1 289 ? -9.438 5.738 23.328 1 62.56 289 ASP A CA 1
ATOM 2243 C C . ASP A 1 289 ? -10.633 5.582 22.391 1 62.56 289 ASP A C 1
ATOM 2245 O O . ASP A 1 289 ? -10.539 5.906 21.203 1 62.56 289 ASP A O 1
ATOM 2249 N N . ARG A 1 290 ? -11.727 4.898 22.875 1 64.75 290 ARG A N 1
ATOM 2250 C CA . ARG A 1 290 ? -12.883 4.555 22.047 1 64.75 290 ARG A CA 1
ATOM 2251 C C . ARG A 1 290 ? -13.492 5.801 21.406 1 64.75 290 ARG A C 1
ATOM 2253 O O . ARG A 1 290 ? -13.852 5.797 20.234 1 64.75 290 ARG A O 1
ATOM 2260 N N . ASN A 1 291 ? -13.617 6.82 22.234 1 66.12 291 ASN A N 1
ATOM 2261 C CA . ASN A 1 291 ? -14.164 8.07 21.719 1 66.12 291 ASN A CA 1
ATOM 2262 C C . ASN A 1 291 ? -13.273 8.664 20.641 1 66.12 291 ASN A C 1
ATOM 2264 O O . ASN A 1 291 ? -13.766 9.141 19.609 1 66.12 291 ASN A O 1
ATOM 2268 N N . PHE A 1 292 ? -12.094 8.531 20.906 1 61.56 292 PHE A N 1
ATOM 2269 C CA . PHE A 1 292 ? -11.117 9 19.922 1 61.56 292 PHE A CA 1
ATOM 2270 C C . PHE A 1 292 ? -11.258 8.227 18.609 1 61.56 292 PHE A C 1
ATOM 2272 O O . PHE A 1 292 ? -11.281 8.82 17.531 1 61.56 292 PHE A O 1
ATOM 2279 N N . MET A 1 293 ? -11.547 7.016 18.672 1 70.44 293 MET A N 1
ATOM 2280 C CA . MET A 1 293 ? -11.633 6.176 17.484 1 70.44 293 MET A CA 1
ATOM 2281 C C . MET A 1 293 ? -12.867 6.523 16.656 1 70.44 293 MET A C 1
ATOM 2283 O O . MET A 1 293 ? -12.812 6.539 15.422 1 70.44 293 MET A O 1
ATOM 2287 N N . GLN A 1 294 ? -13.828 6.824 17.312 1 75.06 294 GLN A N 1
ATOM 2288 C CA . GLN A 1 294 ? -15.047 7.199 16.594 1 75.06 294 GLN A CA 1
ATOM 2289 C C . GLN A 1 294 ? -14.891 8.562 15.938 1 75.06 294 GLN A C 1
ATOM 2291 O O . GLN A 1 294 ? -15.367 8.773 14.82 1 75.06 294 GLN A O 1
ATOM 2296 N N . MET A 1 295 ? -14.195 9.398 16.594 1 76.88 295 MET A N 1
ATOM 2297 C CA . MET A 1 295 ? -13.914 10.703 15.992 1 76.88 295 MET A CA 1
ATOM 2298 C C . MET A 1 295 ? -13 10.562 14.781 1 76.88 295 MET A C 1
ATOM 2300 O O . MET A 1 295 ? -13.117 11.32 13.82 1 76.88 295 MET A O 1
ATOM 2304 N N . MET A 1 296 ? -12.172 9.594 14.914 1 84.44 296 MET A N 1
ATOM 2305 C CA . MET A 1 296 ? -11.289 9.344 13.773 1 84.44 296 MET A CA 1
ATOM 2306 C C . MET A 1 296 ? -12.094 8.938 12.539 1 84.44 296 MET A C 1
ATOM 2308 O O . MET A 1 296 ? -11.82 9.398 11.43 1 84.44 296 MET A O 1
ATOM 2312 N N . ALA A 1 297 ? -13.062 8.148 12.805 1 88.19 297 ALA A N 1
ATOM 2313 C CA . ALA A 1 297 ? -13.922 7.758 11.695 1 88.19 297 ALA A CA 1
ATOM 2314 C C . ALA A 1 297 ? -14.664 8.961 11.125 1 88.19 297 ALA A C 1
ATOM 2316 O O . ALA A 1 297 ? -14.82 9.086 9.906 1 88.19 297 ALA A O 1
ATOM 2317 N N . ALA A 1 298 ? -15.062 9.836 12.023 1 92.56 298 ALA A N 1
ATOM 2318 C CA . ALA A 1 298 ? -15.781 11.031 11.594 1 92.56 298 ALA A CA 1
ATOM 2319 C C . ALA A 1 298 ? -14.906 11.891 10.688 1 92.56 298 ALA A C 1
ATOM 2321 O O . ALA A 1 298 ? -15.383 12.43 9.68 1 92.56 298 ALA A O 1
ATOM 2322 N N . LYS A 1 299 ? -13.68 12.039 11.047 1 95.56 299 LYS A N 1
ATOM 2323 C CA . LYS A 1 299 ? -12.758 12.82 10.227 1 95.56 299 LYS A CA 1
ATOM 2324 C C . LYS A 1 299 ? -12.633 12.227 8.828 1 95.56 299 LYS A C 1
ATOM 2326 O O . LYS A 1 299 ? -12.625 12.961 7.832 1 95.56 299 LYS A O 1
ATOM 2331 N N . VAL A 1 300 ? -12.586 10.914 8.773 1 97.19 300 VAL A N 1
ATOM 2332 C CA . VAL A 1 300 ? -12.453 10.227 7.496 1 97.19 300 VAL A CA 1
ATOM 2333 C C . VAL A 1 300 ? -13.711 10.445 6.656 1 97.19 300 VAL A C 1
ATOM 2335 O O . VAL A 1 300 ? -13.625 10.781 5.473 1 97.19 300 VAL A O 1
ATOM 2338 N N . TYR A 1 301 ? -14.891 10.336 7.277 1 96.81 301 TYR A N 1
ATOM 2339 C CA . TYR A 1 301 ? -16.156 10.477 6.574 1 96.81 301 TYR A CA 1
ATOM 2340 C C . TYR A 1 301 ? -16.312 11.891 6.016 1 96.81 301 TYR A C 1
ATOM 2342 O O . TYR A 1 301 ? -16.672 12.062 4.844 1 96.81 301 TYR A O 1
ATOM 2350 N N . CYS A 1 302 ? -16.031 12.859 6.785 1 97.69 302 CYS A N 1
ATOM 2351 C CA . CYS A 1 302 ? -16.312 14.242 6.418 1 97.69 302 CYS A CA 1
ATOM 2352 C C . CYS A 1 302 ? -15.461 14.672 5.223 1 97.69 302 CYS A C 1
ATOM 2354 O O . CYS A 1 302 ? -15.969 15.305 4.297 1 97.69 302 CYS A O 1
ATOM 2356 N N . VAL A 1 303 ? -14.203 14.297 5.277 1 98.31 303 VAL A N 1
ATOM 2357 C CA . VAL A 1 303 ? -13.312 14.664 4.18 1 98.31 303 VAL A CA 1
ATOM 2358 C C . VAL A 1 303 ? -13.711 13.906 2.914 1 98.31 303 VAL A C 1
ATOM 2360 O O . VAL A 1 303 ? -13.734 14.484 1.823 1 98.31 303 VAL A O 1
ATOM 2363 N N . GLN A 1 304 ? -14.016 12.648 3.074 1 98.25 304 GLN A N 1
ATOM 2364 C CA . GLN A 1 304 ? -14.414 11.828 1.936 1 98.25 304 GLN A CA 1
ATOM 2365 C C . GLN A 1 304 ? -15.711 12.352 1.312 1 98.25 304 GLN A C 1
ATOM 2367 O O . GLN A 1 304 ? -15.852 12.375 0.088 1 98.25 304 GLN A O 1
ATOM 2372 N N . LEU A 1 305 ? -16.625 12.797 2.102 1 98.31 305 LEU A N 1
ATOM 2373 C CA . LEU A 1 305 ? -17.906 13.32 1.612 1 98.31 305 LEU A CA 1
ATOM 2374 C C . LEU A 1 305 ? -17.688 14.586 0.786 1 98.31 305 LEU A C 1
ATOM 2376 O O . LEU A 1 305 ? -18.234 14.719 -0.306 1 98.31 305 LEU A O 1
ATOM 2380 N N . ILE A 1 306 ? -16.875 15.469 1.314 1 98.75 306 ILE A N 1
ATOM 2381 C CA . ILE A 1 306 ? -16.609 16.719 0.603 1 98.75 306 ILE A CA 1
ATOM 2382 C C . ILE A 1 306 ? -15.859 16.422 -0.694 1 98.75 306 ILE A C 1
ATOM 2384 O O . ILE A 1 306 ? -16.125 17.047 -1.726 1 98.75 306 ILE A O 1
ATOM 2388 N N . SER A 1 307 ? -14.93 15.492 -0.618 1 98.19 307 SER A N 1
ATOM 2389 C CA . SER A 1 307 ? -14.203 15.07 -1.812 1 98.19 307 SER A CA 1
ATOM 2390 C C . SER A 1 307 ? -15.148 14.508 -2.865 1 98.19 307 SER A C 1
ATOM 2392 O O . SER A 1 307 ? -15 14.781 -4.055 1 98.19 307 SER A O 1
ATOM 2394 N N . MET A 1 308 ? -16.125 13.781 -2.463 1 97.56 308 MET A N 1
ATOM 2395 C CA . MET A 1 308 ? -17.094 13.18 -3.377 1 97.56 308 MET A CA 1
ATOM 2396 C C . MET A 1 308 ? -17.922 14.258 -4.078 1 97.56 308 MET A C 1
ATOM 2398 O O . MET A 1 308 ? -18.391 14.055 -5.199 1 97.56 308 MET A O 1
ATOM 2402 N N . LEU A 1 309 ? -18.047 15.352 -3.451 1 98.25 309 LEU A N 1
ATOM 2403 C CA . LEU A 1 309 ? -18.859 16.438 -4.004 1 98.25 309 LEU A CA 1
ATOM 2404 C C . LEU A 1 309 ? -18.016 17.312 -4.941 1 98.25 309 LEU A C 1
ATOM 2406 O O . LEU A 1 309 ? -18.531 18.266 -5.52 1 98.25 309 LEU A O 1
ATOM 2410 N N . GLY A 1 310 ? -16.719 17.078 -5.051 1 97.81 310 GLY A N 1
ATOM 2411 C CA . GLY A 1 310 ? -15.891 17.719 -6.059 1 97.81 310 GLY A CA 1
ATOM 2412 C C . GLY A 1 310 ? -15.203 18.969 -5.555 1 97.81 310 GLY A C 1
ATOM 2413 O O . GLY A 1 310 ? -14.727 19.781 -6.348 1 97.81 310 GLY A O 1
ATOM 2414 N N . HIS A 1 311 ? -15.117 19.172 -4.246 1 98.69 311 HIS A N 1
ATOM 2415 C CA . HIS A 1 311 ? -14.492 20.359 -3.678 1 98.69 311 HIS A CA 1
ATOM 2416 C C . HIS A 1 311 ? -13.086 20.062 -3.172 1 98.69 311 HIS A C 1
ATOM 2418 O O . HIS A 1 311 ? -12.789 18.938 -2.777 1 98.69 311 HIS A O 1
ATOM 2424 N N . ASP A 1 312 ? -12.219 21.094 -3.25 1 98.62 312 ASP A N 1
ATOM 2425 C CA . ASP A 1 312 ? -10.977 21.016 -2.486 1 98.62 312 ASP A CA 1
ATOM 2426 C C . ASP A 1 312 ? -11.25 21.078 -0.986 1 98.62 312 ASP A C 1
ATOM 2428 O O . ASP A 1 312 ? -12.273 21.609 -0.555 1 98.62 312 ASP A O 1
ATOM 2432 N N . VAL A 1 313 ? -10.359 20.5 -0.237 1 98.81 313 VAL A N 1
ATOM 2433 C CA . VAL A 1 313 ? -10.578 20.422 1.204 1 98.81 313 VAL A CA 1
ATOM 2434 C C . VAL A 1 313 ? -9.367 21 1.938 1 98.81 313 VAL A C 1
ATOM 2436 O O . VAL A 1 313 ? -8.227 20.609 1.674 1 98.81 313 VAL A O 1
ATOM 2439 N N . LEU A 1 314 ? -9.602 21.906 2.756 1 98.81 314 LEU A N 1
ATOM 2440 C CA . LEU A 1 314 ? -8.68 22.219 3.85 1 98.81 314 LEU A CA 1
ATOM 2441 C C . LEU A 1 314 ? -9.203 21.656 5.168 1 98.81 314 LEU A C 1
ATOM 2443 O O . LEU A 1 314 ? -10.18 22.156 5.723 1 98.81 314 LEU A O 1
ATOM 2447 N N . PHE A 1 315 ? -8.594 20.641 5.594 1 98.81 315 PHE A N 1
ATOM 2448 C CA . PHE A 1 315 ? -8.984 20.078 6.879 1 98.81 315 PHE A CA 1
ATOM 2449 C C . PHE A 1 315 ? -8.234 20.75 8.016 1 98.81 315 PHE A C 1
ATOM 2451 O O . PHE A 1 315 ? -7.023 20.969 7.934 1 98.81 315 PHE A O 1
ATOM 2458 N N . SER A 1 316 ? -8.953 21.016 9.078 1 98.56 316 SER A N 1
ATOM 2459 C CA . SER A 1 316 ? -8.367 21.641 10.258 1 98.56 316 SER A CA 1
ATOM 2460 C C . SER A 1 316 ? -9 21.109 11.539 1 98.56 316 SER A C 1
ATOM 2462 O O . SER A 1 316 ? -10.227 21.125 11.68 1 98.56 316 SER A O 1
ATOM 2464 N N . ASP A 1 317 ? -8.172 20.703 12.461 1 97.19 317 ASP A N 1
ATOM 2465 C CA . ASP A 1 317 ? -8.68 20.453 13.797 1 97.19 317 ASP A CA 1
ATOM 2466 C C . ASP A 1 317 ? -9.172 21.734 14.461 1 97.19 317 ASP A C 1
ATOM 2468 O O . ASP A 1 317 ? -8.867 22.828 14 1 97.19 317 ASP A O 1
ATOM 2472 N N . VAL A 1 318 ? -9.883 21.484 15.531 1 97.62 318 VAL A N 1
ATOM 2473 C CA . VAL A 1 318 ? -10.492 22.641 16.172 1 97.62 318 VAL A CA 1
ATOM 2474 C C . VAL A 1 318 ? -9.477 23.297 17.125 1 97.62 318 VAL A C 1
ATOM 2476 O O . VAL A 1 318 ? -9.672 24.438 17.562 1 97.62 318 VAL A O 1
ATOM 2479 N N . ASP A 1 319 ? -8.414 22.562 17.422 1 97.81 319 ASP A N 1
ATOM 2480 C CA . ASP A 1 319 ? -7.391 23.125 18.297 1 97.81 319 ASP A CA 1
ATOM 2481 C C . ASP A 1 319 ? -6.324 23.875 17.484 1 97.81 319 ASP A C 1
ATOM 2483 O O . ASP A 1 319 ? -5.145 23.844 17.844 1 97.81 319 ASP A O 1
ATOM 2487 N N . VAL A 1 320 ? -6.684 24.469 16.422 1 98.5 320 VAL A N 1
ATOM 2488 C CA . VAL A 1 320 ? -5.867 25.344 15.578 1 98.5 320 VAL A CA 1
ATOM 2489 C C . VAL A 1 320 ? -6.309 26.797 15.766 1 98.5 320 VAL A C 1
ATOM 2491 O O . VAL A 1 320 ? -7.5 27.062 15.93 1 98.5 320 VAL A O 1
ATOM 2494 N N . VAL A 1 321 ? -5.379 27.703 15.797 1 97.75 321 VAL A N 1
ATOM 2495 C CA . VAL A 1 321 ? -5.676 29.141 15.734 1 97.75 321 VAL A CA 1
ATOM 2496 C C . VAL A 1 321 ? -5.078 29.734 14.461 1 97.75 321 VAL A C 1
ATOM 2498 O O . VAL A 1 321 ? -3.982 29.344 14.047 1 97.75 321 VAL A O 1
ATOM 2501 N N . TRP A 1 322 ? -5.824 30.672 13.867 1 98.19 322 TRP A N 1
ATOM 2502 C CA . TRP A 1 322 ? -5.375 31.344 12.656 1 98.19 322 TRP A CA 1
ATOM 2503 C C . TRP A 1 322 ? -4.758 32.719 12.984 1 98.19 322 TRP A C 1
ATOM 2505 O O . TRP A 1 322 ? -5.258 33.438 13.844 1 98.19 322 TRP A O 1
ATOM 2515 N N . TYR A 1 323 ? -3.656 32.969 12.375 1 97.38 323 TYR A N 1
ATOM 2516 C CA . TYR A 1 323 ? -3.104 34.312 12.383 1 97.38 323 TYR A CA 1
ATOM 2517 C C . TYR A 1 323 ? -3.363 35 11.062 1 97.38 323 TYR A C 1
ATOM 2519 O O . TYR A 1 323 ? -3.373 36.25 11 1 97.38 323 TYR A O 1
ATOM 2527 N N . GLN A 1 324 ? -3.471 34.219 10.039 1 97.31 324 GLN A N 1
ATOM 2528 C CA . GLN A 1 324 ? -3.814 34.656 8.688 1 97.31 324 GLN A CA 1
ATOM 2529 C C . GLN A 1 324 ? -4.754 33.656 8.008 1 97.31 324 GLN A C 1
ATOM 2531 O O . GLN A 1 324 ? -4.945 32.562 8.492 1 97.31 324 GLN A O 1
ATOM 2536 N N . ASN A 1 325 ? -5.387 34.156 6.898 1 97.38 325 ASN A N 1
ATOM 2537 C CA . ASN A 1 325 ? -6.121 33.219 6.043 1 97.38 325 ASN A CA 1
ATOM 2538 C C . ASN A 1 325 ? -5.195 32.188 5.426 1 97.38 325 ASN A C 1
ATOM 2540 O O . ASN A 1 325 ? -4.293 32.531 4.66 1 97.38 325 ASN A O 1
ATOM 2544 N N . PRO A 1 326 ? -5.461 30.938 5.742 1 97.25 326 PRO A N 1
ATOM 2545 C CA . PRO A 1 326 ? -4.523 29.922 5.246 1 97.25 326 PRO A CA 1
ATOM 2546 C C . PRO A 1 326 ? -4.742 29.594 3.77 1 97.25 326 PRO A C 1
ATOM 2548 O O . PRO A 1 326 ? -3.84 29.062 3.111 1 97.25 326 PRO A O 1
ATOM 2551 N N . LEU A 1 327 ? -5.852 29.828 3.15 1 97.19 327 LEU A N 1
ATOM 2552 C CA . LEU A 1 327 ? -6.246 29.328 1.84 1 97.19 327 LEU A CA 1
ATOM 2553 C C . LEU A 1 327 ? -5.312 29.859 0.753 1 97.19 327 LEU A C 1
ATOM 2555 O O . LEU A 1 327 ? -4.859 29.094 -0.103 1 97.19 327 LEU A O 1
ATOM 2559 N N . PRO A 1 328 ? -4.926 31.109 0.809 1 96.44 328 PRO A N 1
ATOM 2560 C CA . PRO A 1 328 ? -4.082 31.625 -0.27 1 96.44 328 PRO A CA 1
ATOM 2561 C C . PRO A 1 328 ? -2.734 30.906 -0.365 1 96.44 328 PRO A C 1
ATOM 2563 O O . PRO A 1 328 ? -2.162 30.812 -1.452 1 96.44 328 PRO A O 1
ATOM 2566 N N . TRP A 1 329 ? -2.232 30.406 0.75 1 96.62 329 TRP A N 1
ATOM 2567 C CA . TRP A 1 329 ? -0.938 29.734 0.768 1 96.62 329 TRP A CA 1
ATOM 2568 C C . TRP A 1 329 ? -0.92 28.562 -0.206 1 96.62 329 TRP A C 1
ATOM 2570 O O . TRP A 1 329 ? 0.058 28.359 -0.93 1 96.62 329 TRP A O 1
ATOM 2580 N N . PHE A 1 330 ? -1.947 27.875 -0.31 1 96.56 330 PHE A N 1
ATOM 2581 C CA . PHE A 1 330 ? -1.987 26.625 -1.058 1 96.56 330 PHE A CA 1
ATOM 2582 C C . PHE A 1 330 ? -2.242 26.891 -2.537 1 96.56 330 PHE A C 1
ATOM 2584 O O . PHE A 1 330 ? -2.123 25.984 -3.363 1 96.56 330 PHE A O 1
ATOM 2591 N N . HIS A 1 331 ? -2.518 28.094 -2.852 1 94.75 331 HIS A N 1
ATOM 2592 C CA . HIS A 1 331 ? -2.766 28.469 -4.242 1 94.75 331 HIS A CA 1
ATOM 2593 C C . HIS A 1 331 ? -1.678 29.406 -4.766 1 94.75 331 HIS A C 1
ATOM 2595 O O . HIS A 1 331 ? -1.783 29.922 -5.879 1 94.75 331 HIS A O 1
ATOM 2601 N N . ASP A 1 332 ? -0.708 29.547 -3.955 1 94.94 332 ASP A N 1
ATOM 2602 C CA . ASP A 1 332 ? 0.441 30.344 -4.383 1 94.94 332 ASP A CA 1
ATOM 2603 C C . ASP A 1 332 ? 1.252 29.609 -5.445 1 94.94 332 ASP A C 1
ATOM 2605 O O . ASP A 1 332 ? 1.799 28.531 -5.184 1 94.94 332 ASP A O 1
ATOM 2609 N N . PRO A 1 333 ? 1.348 30.125 -6.586 1 92.06 333 PRO A N 1
ATOM 2610 C CA . PRO A 1 333 ? 2.066 29.438 -7.668 1 92.06 333 PRO A CA 1
ATOM 2611 C C . PRO A 1 333 ? 3.553 29.266 -7.367 1 92.06 333 PRO A C 1
ATOM 2613 O O . PRO A 1 333 ? 4.234 28.484 -8.039 1 92.06 333 PRO A O 1
ATOM 2616 N N . ARG A 1 334 ? 4.156 30 -6.41 1 91.5 334 ARG A N 1
ATOM 2617 C CA . ARG A 1 334 ? 5.559 29.859 -6.031 1 91.5 334 ARG A CA 1
ATOM 2618 C C . ARG A 1 334 ? 5.793 28.562 -5.254 1 91.5 334 ARG A C 1
ATOM 2620 O O . ARG A 1 334 ? 6.934 28.125 -5.113 1 91.5 334 ARG A O 1
ATOM 2627 N N . ASN A 1 335 ? 4.695 27.984 -4.676 1 91.62 335 ASN A N 1
ATOM 2628 C CA . ASN A 1 335 ? 4.793 26.734 -3.939 1 91.62 335 ASN A CA 1
ATOM 2629 C C . ASN A 1 335 ? 4.836 25.531 -4.879 1 91.62 335 ASN A C 1
ATOM 2631 O O . ASN A 1 335 ? 4.301 25.594 -5.988 1 91.62 335 ASN A O 1
ATOM 2635 N N . PRO A 1 336 ? 5.551 24.531 -4.32 1 90.56 336 PRO A N 1
ATOM 2636 C CA . PRO A 1 336 ? 5.539 23.328 -5.148 1 90.56 336 PRO A CA 1
ATOM 2637 C C . PRO A 1 336 ? 4.125 22.828 -5.438 1 90.56 336 PRO A C 1
ATOM 2639 O O . PRO A 1 336 ? 3.256 22.875 -4.562 1 90.56 336 PRO A O 1
ATOM 2642 N N . GLU A 1 337 ? 3.971 22.375 -6.609 1 90.31 337 GLU A N 1
ATOM 2643 C CA . GLU A 1 337 ? 2.67 21.812 -6.973 1 90.31 337 GLU A CA 1
ATOM 2644 C C . GLU A 1 337 ? 2.482 20.422 -6.391 1 90.31 337 GLU A C 1
ATOM 2646 O O . GLU A 1 337 ? 3.35 19.562 -6.543 1 90.31 337 GLU A O 1
ATOM 2651 N N . ALA A 1 338 ? 1.396 20.203 -5.734 1 96.56 338 ALA A N 1
ATOM 2652 C CA . ALA A 1 338 ? 1.059 18.922 -5.141 1 96.56 338 ALA A CA 1
ATOM 2653 C C . ALA A 1 338 ? -0.452 18.703 -5.105 1 96.56 338 ALA A C 1
ATOM 2655 O O . ALA A 1 338 ? -1.222 19.656 -5.25 1 96.56 338 ALA A O 1
ATOM 2656 N N . ASP A 1 339 ? -0.828 17.469 -5.051 1 97.56 339 ASP A N 1
ATOM 2657 C CA . ASP A 1 339 ? -2.234 17.109 -4.895 1 97.56 339 ASP A CA 1
ATOM 2658 C C . ASP A 1 339 ? -2.705 17.359 -3.461 1 97.56 339 ASP A C 1
ATOM 2660 O O . ASP A 1 339 ? -3.857 17.734 -3.236 1 97.56 339 ASP A O 1
ATOM 2664 N N . VAL A 1 340 ? -1.791 17.109 -2.568 1 98.62 340 VAL A N 1
ATOM 2665 C CA . VAL A 1 340 ? -2.129 17.25 -1.156 1 98.62 340 VAL A CA 1
ATOM 2666 C C . VAL A 1 340 ? -0.94 17.828 -0.392 1 98.62 340 VAL A C 1
ATOM 2668 O O . VAL A 1 340 ? 0.21 17.469 -0.659 1 98.62 340 VAL A O 1
ATOM 2671 N N . TYR A 1 341 ? -1.2 18.734 0.538 1 98.5 341 TYR A N 1
ATOM 2672 C CA . TYR A 1 341 ? -0.236 19.391 1.413 1 98.5 341 TYR A CA 1
ATOM 2673 C C . TYR A 1 341 ? -0.537 19.094 2.877 1 98.5 341 TYR A C 1
ATOM 2675 O O . TYR A 1 341 ? -1.697 19.109 3.295 1 98.5 341 TYR A O 1
ATOM 2683 N N . PHE A 1 342 ? 0.507 18.766 3.637 1 98.56 342 PHE A N 1
ATOM 2684 C CA . PHE A 1 342 ? 0.314 18.531 5.062 1 98.56 342 PHE A CA 1
ATOM 2685 C C . PHE A 1 342 ? 1.249 19.391 5.895 1 98.56 342 PHE A C 1
ATOM 2687 O O . PHE A 1 342 ? 2.373 19.688 5.477 1 98.56 342 PHE A O 1
ATOM 2694 N N . GLN A 1 343 ? 0.708 19.75 7.047 1 98.06 343 GLN A N 1
ATOM 2695 C CA . GLN A 1 343 ? 1.612 20.156 8.117 1 98.06 343 GLN A CA 1
ATOM 2696 C C . GLN A 1 343 ? 2.494 19 8.562 1 98.06 343 GLN A C 1
ATOM 2698 O O . GLN A 1 343 ? 2.049 17.844 8.594 1 98.06 343 GLN A O 1
ATOM 2703 N N . ASP A 1 344 ? 3.746 19.281 8.875 1 97.38 344 ASP A N 1
ATOM 2704 C CA . ASP A 1 344 ? 4.625 18.281 9.461 1 97.38 344 ASP A CA 1
ATOM 2705 C C . ASP A 1 344 ? 4.219 17.984 10.906 1 97.38 344 ASP A C 1
ATOM 2707 O O . ASP A 1 344 ? 4.051 18.891 11.711 1 97.38 344 ASP A O 1
ATOM 2711 N N . ASP A 1 345 ? 4.113 16.75 11.219 1 96.5 345 ASP A N 1
ATOM 2712 C CA . ASP A 1 345 ? 3.801 16.359 12.594 1 96.5 345 ASP A CA 1
ATOM 2713 C C . ASP A 1 345 ? 4.945 16.719 13.539 1 96.5 345 ASP A C 1
ATOM 2715 O O . ASP A 1 345 ? 4.715 17.047 14.703 1 96.5 345 ASP A O 1
ATOM 2719 N N . GLY A 1 346 ? 6.078 16.641 13.031 1 93.88 346 GLY A N 1
ATOM 2720 C CA . GLY A 1 346 ? 7.266 16.875 13.836 1 93.88 346 GLY A CA 1
ATOM 2721 C C . GLY A 1 346 ? 7.887 15.602 14.375 1 93.88 346 GLY A C 1
ATOM 2722 O O . GLY A 1 346 ? 9.078 15.562 14.664 1 93.88 346 GLY A O 1
ATOM 2723 N N . ASN A 1 347 ? 7.09 14.609 14.5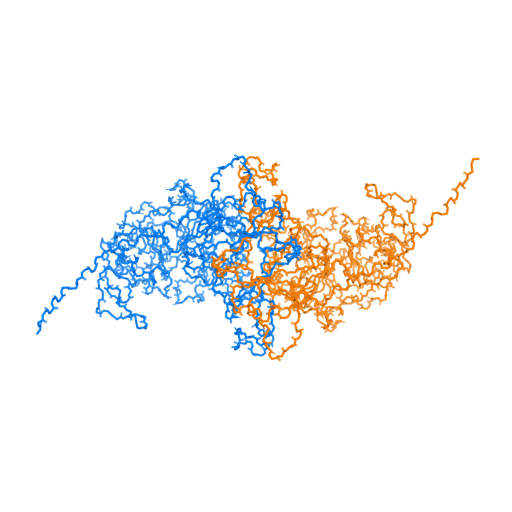55 1 92.06 347 ASN A N 1
ATOM 2724 C CA . ASN A 1 347 ? 7.602 13.297 14.938 1 92.06 347 ASN A CA 1
ATOM 2725 C C . ASN A 1 347 ? 8.156 12.539 13.734 1 92.06 347 ASN A C 1
ATOM 2727 O O . ASN A 1 347 ? 7.391 12.047 12.898 1 92.06 347 ASN A O 1
ATOM 2731 N N . HIS A 1 348 ? 9.438 12.328 13.727 1 89.94 348 HIS A N 1
ATOM 2732 C CA . HIS A 1 348 ? 10.078 11.648 12.609 1 89.94 348 HIS A CA 1
ATOM 2733 C C . HIS A 1 348 ? 10.453 10.219 12.977 1 89.94 348 HIS A C 1
ATOM 2735 O O . HIS A 1 348 ? 11.578 9.781 12.719 1 89.94 348 HIS A O 1
ATOM 2741 N N . ALA A 1 349 ? 9.477 9.578 13.586 1 85.06 349 ALA A N 1
ATOM 2742 C CA . ALA A 1 349 ? 9.609 8.148 13.828 1 85.06 349 ALA A CA 1
ATOM 2743 C C . ALA A 1 349 ? 9.336 7.348 12.562 1 85.06 349 ALA A C 1
ATOM 2745 O O . ALA A 1 349 ? 8.641 7.82 11.656 1 85.06 349 ALA A O 1
ATOM 2746 N N . LEU A 1 350 ? 9.75 6.148 12.555 1 84.69 350 LEU A N 1
ATOM 2747 C CA . LEU A 1 350 ? 9.711 5.328 11.344 1 84.69 350 LEU A CA 1
ATOM 2748 C C . LEU A 1 350 ? 8.273 5.055 10.922 1 84.69 350 LEU A C 1
ATOM 2750 O O . LEU A 1 350 ? 7.992 4.926 9.727 1 84.69 350 LEU A O 1
ATOM 2754 N N . PHE A 1 351 ? 7.383 4.91 11.82 1 82.88 351 PHE A N 1
ATOM 2755 C CA . PHE A 1 351 ? 6.023 4.562 11.438 1 82.88 351 PHE A CA 1
ATOM 2756 C C . PHE A 1 351 ? 5.332 5.738 10.758 1 82.88 351 PHE A C 1
ATOM 2758 O O . PHE A 1 351 ? 4.27 5.578 10.156 1 82.88 351 PHE A O 1
ATOM 2765 N N . TYR A 1 352 ? 5.961 6.973 10.719 1 90.69 352 TYR A N 1
ATOM 2766 C CA . TYR A 1 352 ? 5.457 8.133 9.992 1 90.69 352 TYR A CA 1
ATOM 2767 C C . TYR A 1 352 ? 6.332 8.445 8.789 1 90.69 352 TYR A C 1
ATOM 2769 O O . TYR A 1 352 ? 6.078 9.406 8.062 1 90.69 352 TYR A O 1
ATOM 2777 N N . ALA A 1 353 ? 7.359 7.594 8.555 1 90.25 353 ALA A N 1
ATOM 2778 C CA . ALA A 1 353 ? 8.305 7.848 7.473 1 90.25 353 ALA A CA 1
ATOM 2779 C C . ALA A 1 353 ? 7.684 7.508 6.117 1 90.25 353 ALA A C 1
ATOM 2781 O O . ALA A 1 353 ? 6.875 6.582 6.012 1 90.25 353 ALA A O 1
ATOM 2782 N N . PRO A 1 354 ? 8.023 8.289 5.133 1 93.81 354 PRO A N 1
ATOM 2783 C CA . PRO A 1 354 ? 8.898 9.461 5.133 1 93.81 354 PRO A CA 1
ATOM 2784 C C . PRO A 1 354 ? 8.133 10.773 5.25 1 93.81 354 PRO A C 1
ATOM 2786 O O . PRO A 1 354 ? 8.734 11.852 5.246 1 93.81 354 PRO A O 1
ATOM 2789 N N . TYR A 1 355 ? 6.824 10.773 5.328 1 93.88 355 TYR A N 1
ATOM 2790 C CA . TYR A 1 355 ? 6.031 11.977 5.105 1 93.88 355 TYR A CA 1
ATOM 2791 C C . TYR A 1 355 ? 5.699 12.664 6.426 1 93.88 355 TYR A C 1
ATOM 2793 O O . TYR A 1 355 ? 5.48 13.875 6.461 1 93.88 355 TYR A O 1
ATOM 2801 N N . SER A 1 356 ? 5.684 11.992 7.551 1 95.31 356 SER A N 1
ATOM 2802 C CA . SER A 1 356 ? 5.348 12.508 8.875 1 95.31 356 SER A CA 1
ATOM 2803 C C . SER A 1 356 ? 4.203 13.516 8.797 1 95.31 356 SER A C 1
ATOM 2805 O O . SER A 1 356 ? 4.316 14.633 9.305 1 95.31 356 SER A O 1
ATOM 2807 N N . ALA A 1 357 ? 3.146 13.203 8.172 1 97.69 357 ALA A N 1
ATOM 2808 C CA . ALA A 1 357 ? 2 14.07 7.898 1 97.69 357 ALA A CA 1
ATOM 2809 C C . ALA A 1 357 ? 1.146 14.258 9.148 1 97.69 357 ALA A C 1
ATOM 2811 O O . ALA A 1 357 ? 0.75 13.281 9.789 1 97.69 357 ALA A O 1
ATOM 2812 N N . ASN A 1 358 ? 0.94 15.461 9.469 1 97.56 358 ASN A N 1
ATOM 2813 C CA . ASN A 1 358 ? -0.052 15.766 10.5 1 97.56 358 ASN A CA 1
ATOM 2814 C C . ASN A 1 358 ? -1.463 15.805 9.914 1 97.56 358 ASN A C 1
ATOM 2816 O O . ASN A 1 358 ? -1.75 16.594 9.023 1 97.56 358 ASN A O 1
ATOM 2820 N N . THR A 1 359 ? -2.309 15.008 10.453 1 96.81 359 THR A N 1
ATOM 2821 C CA . THR A 1 359 ? -3.633 14.859 9.859 1 96.81 359 THR A CA 1
ATOM 2822 C C . THR A 1 359 ? -4.617 15.844 10.484 1 96.81 359 THR A C 1
ATOM 2824 O O . THR A 1 359 ? -5.824 15.758 10.25 1 96.81 359 THR A O 1
ATOM 2827 N N . GLY A 1 360 ? -4.102 16.781 11.281 1 97.31 360 GLY A N 1
ATOM 2828 C CA . GLY A 1 360 ? -4.953 17.812 11.859 1 97.31 360 GLY A CA 1
ATOM 2829 C C . GLY A 1 360 ? -4.992 19.078 11.031 1 97.31 360 GLY A C 1
ATOM 2830 O O . GLY A 1 360 ? -5.812 19.969 11.289 1 97.31 360 GLY A O 1
ATOM 2831 N N . PHE A 1 361 ? -4.117 19.141 10.07 1 98.44 361 PHE A N 1
ATOM 2832 C CA . PHE A 1 361 ? -4.105 20.297 9.18 1 98.44 361 PHE A CA 1
ATOM 2833 C C . PHE A 1 361 ? -3.51 19.938 7.828 1 98.44 361 PHE A C 1
ATOM 2835 O O . PHE A 1 361 ? -2.299 19.734 7.707 1 98.44 361 PHE A O 1
ATOM 2842 N N . TYR A 1 362 ? -4.328 19.875 6.805 1 98.69 362 TYR A N 1
ATOM 2843 C CA . TYR A 1 362 ? -3.85 19.562 5.465 1 98.69 362 TYR A CA 1
ATOM 2844 C C . TYR A 1 362 ? -4.812 20.078 4.402 1 98.69 362 TYR A C 1
ATOM 2846 O O . TYR A 1 362 ? -5.977 20.359 4.691 1 98.69 362 TYR A O 1
ATOM 2854 N N . TYR A 1 363 ? -4.301 20.297 3.234 1 98.75 363 TYR A N 1
ATOM 2855 C CA . TYR A 1 363 ? -5.055 20.766 2.078 1 98.75 363 TYR A CA 1
ATOM 2856 C C . TYR A 1 363 ? -4.992 19.75 0.939 1 98.75 363 TYR A C 1
ATOM 2858 O O . TYR A 1 363 ? -3.908 19.312 0.548 1 98.75 363 TYR A O 1
ATOM 2866 N N . ALA A 1 364 ? -6.145 19.391 0.418 1 98.75 364 ALA A N 1
ATOM 2867 C CA . ALA A 1 364 ? -6.223 18.438 -0.682 1 98.75 364 ALA A CA 1
ATOM 2868 C C . ALA A 1 364 ? -7.02 19 -1.852 1 98.75 364 ALA A C 1
ATOM 2870 O O . ALA A 1 364 ? -8.164 19.422 -1.685 1 98.75 364 ALA A O 1
ATOM 2871 N N . ARG A 1 365 ? -6.395 19 -2.994 1 98.19 365 ARG A N 1
ATOM 2872 C CA . ARG A 1 365 ? -7.113 19.328 -4.227 1 98.19 365 ARG A CA 1
ATOM 2873 C C . ARG A 1 365 ? -8 18.156 -4.652 1 98.19 365 ARG A C 1
ATOM 2875 O O . ARG A 1 365 ? -7.676 17 -4.41 1 98.19 365 ARG A O 1
ATOM 2882 N N . ASN A 1 366 ? -9.102 18.562 -5.246 1 97.88 366 ASN A N 1
ATOM 2883 C CA . ASN A 1 366 ? -9.977 17.484 -5.707 1 97.88 366 ASN A CA 1
ATOM 2884 C C . ASN A 1 366 ? -9.602 17.031 -7.117 1 97.88 366 ASN A C 1
ATOM 2886 O O . ASN A 1 366 ? -9.742 17.797 -8.078 1 97.88 366 ASN A O 1
ATOM 2890 N N . ASN A 1 367 ? -9.086 15.914 -7.258 1 96.62 367 ASN A N 1
ATOM 2891 C CA . ASN A 1 367 ? -8.773 15.25 -8.516 1 96.62 367 ASN A CA 1
ATOM 2892 C C . ASN A 1 367 ? -8.883 13.734 -8.391 1 96.62 367 ASN A C 1
ATOM 2894 O O . ASN A 1 367 ? -9.242 13.211 -7.332 1 96.62 367 ASN A O 1
ATOM 2898 N N . ILE A 1 368 ? -8.656 13.031 -9.398 1 95.62 368 ILE A N 1
ATOM 2899 C CA . ILE A 1 368 ? -8.898 11.594 -9.43 1 95.62 368 ILE A CA 1
ATOM 2900 C C . ILE A 1 368 ? -7.984 10.891 -8.43 1 95.62 368 ILE A C 1
ATOM 2902 O O . ILE A 1 368 ? -8.391 9.914 -7.785 1 95.62 368 ILE A O 1
ATOM 2906 N N . ARG A 1 369 ? -6.746 11.336 -8.219 1 96.12 369 ARG A N 1
ATOM 2907 C CA . ARG A 1 369 ? -5.781 10.703 -7.32 1 96.12 369 ARG A CA 1
ATOM 2908 C C . ARG A 1 369 ? -6.176 10.914 -5.859 1 96.12 369 ARG A C 1
ATOM 2910 O O . ARG A 1 369 ? -6.152 9.969 -5.066 1 96.12 369 ARG A O 1
ATOM 2917 N N . THR A 1 370 ? -6.57 12.125 -5.539 1 98.31 370 THR A N 1
ATOM 2918 C CA . THR A 1 370 ? -6.938 12.406 -4.156 1 98.31 370 THR A CA 1
ATOM 2919 C C . THR A 1 370 ? -8.258 11.734 -3.799 1 98.31 370 THR A C 1
ATOM 2921 O O . THR A 1 370 ? -8.438 11.258 -2.678 1 98.31 370 THR A O 1
ATOM 2924 N N . ARG A 1 371 ? -9.172 11.711 -4.73 1 97.88 371 ARG A N 1
ATOM 2925 C CA . ARG A 1 371 ? -10.43 11.016 -4.477 1 97.88 371 ARG A CA 1
ATOM 2926 C C . ARG A 1 371 ? -10.18 9.539 -4.176 1 97.88 371 ARG A C 1
ATOM 2928 O O . ARG A 1 371 ? -10.75 8.984 -3.232 1 97.88 371 ARG A O 1
ATOM 2935 N N . TYR A 1 372 ? -9.352 8.984 -4.977 1 97.25 372 TYR A N 1
ATOM 2936 C CA . TYR A 1 372 ? -9.031 7.582 -4.746 1 97.25 372 TYR A CA 1
ATOM 2937 C C . TYR A 1 372 ? -8.336 7.395 -3.404 1 97.25 372 TYR A C 1
ATOM 2939 O O . TYR A 1 372 ? -8.57 6.406 -2.705 1 97.25 372 TYR A O 1
ATOM 2947 N N . PHE A 1 373 ? -7.512 8.312 -3.066 1 98.25 373 PHE A N 1
ATOM 2948 C CA . PHE A 1 373 ? -6.801 8.281 -1.793 1 98.25 373 PHE A CA 1
ATOM 2949 C C . PHE A 1 373 ? -7.781 8.281 -0.627 1 98.25 373 PHE A C 1
ATOM 2951 O O . PHE A 1 373 ? -7.699 7.434 0.261 1 98.25 373 PHE A O 1
ATOM 2958 N N . PHE A 1 374 ? -8.688 9.148 -0.65 1 98.56 374 PHE A N 1
ATOM 2959 C CA . PHE A 1 374 ? -9.633 9.258 0.453 1 98.56 374 PHE A CA 1
ATOM 2960 C C . PHE A 1 374 ? -10.602 8.078 0.461 1 98.56 374 PHE A C 1
ATOM 2962 O O . PHE A 1 374 ? -11.031 7.629 1.525 1 98.56 374 PHE A O 1
ATOM 2969 N N . ASN A 1 375 ? -10.961 7.586 -0.742 1 98.06 375 ASN A N 1
ATOM 2970 C CA . ASN A 1 375 ? -11.766 6.371 -0.797 1 98.06 375 ASN A CA 1
ATOM 2971 C C . ASN A 1 375 ? -11.031 5.184 -0.183 1 98.06 375 ASN A C 1
ATOM 2973 O O . ASN A 1 375 ? -11.641 4.355 0.496 1 98.06 375 ASN A O 1
ATOM 2977 N N . SER A 1 376 ? -9.758 5.113 -0.47 1 97.62 376 SER A N 1
ATOM 2978 C CA . SER A 1 376 ? -8.953 4.055 0.123 1 97.62 376 SER A CA 1
ATOM 2979 C C . SER A 1 376 ? -8.891 4.188 1.641 1 97.62 376 SER A C 1
ATOM 2981 O O . SER A 1 376 ? -8.93 3.186 2.357 1 97.62 376 SER A O 1
ATOM 2983 N N . LEU A 1 377 ? -8.75 5.402 2.1 1 98.06 377 LEU A N 1
ATOM 2984 C CA . LEU A 1 377 ? -8.719 5.641 3.539 1 98.06 377 LEU A CA 1
ATOM 2985 C C . LEU A 1 377 ? -10.031 5.215 4.188 1 98.06 377 LEU A C 1
ATOM 2987 O O . LEU A 1 377 ? -10.039 4.652 5.285 1 98.06 377 LEU A O 1
ATOM 2991 N N . LEU A 1 378 ? -11.141 5.48 3.531 1 97.5 378 LEU A N 1
ATOM 2992 C CA . LEU A 1 378 ? -12.445 5.047 4.008 1 97.5 378 LEU A CA 1
ATOM 2993 C C . LEU A 1 378 ? -12.477 3.533 4.211 1 97.5 378 LEU A C 1
ATOM 2995 O O . LEU A 1 378 ? -13.039 3.045 5.191 1 97.5 378 LEU A O 1
ATOM 2999 N N . LEU A 1 379 ? -11.852 2.844 3.336 1 97.44 379 LEU A N 1
ATOM 3000 C CA . LEU A 1 379 ? -11.883 1.387 3.359 1 97.44 379 LEU A CA 1
ATOM 3001 C C . LEU A 1 379 ? -10.844 0.834 4.332 1 97.44 379 LEU A C 1
ATOM 3003 O O . LEU A 1 379 ? -10.844 -0.362 4.633 1 97.44 379 LEU A O 1
ATOM 3007 N N . ALA A 1 380 ? -10.008 1.662 4.906 1 96.44 380 ALA A N 1
ATOM 3008 C CA . ALA A 1 380 ? -8.953 1.226 5.812 1 96.44 380 ALA A CA 1
ATOM 3009 C C . ALA A 1 380 ? -9.367 1.389 7.27 1 96.44 380 ALA A C 1
ATOM 3011 O O . ALA A 1 380 ? -8.523 1.575 8.148 1 96.44 380 ALA A O 1
ATOM 3012 N N . GLY A 1 381 ? -10.641 1.312 7.547 1 95.19 381 GLY A N 1
ATOM 3013 C CA . GLY A 1 381 ? -11.141 1.503 8.898 1 95.19 381 GLY A CA 1
ATOM 3014 C C . GLY A 1 381 ? -10.602 0.483 9.883 1 95.19 381 GLY A C 1
ATOM 3015 O O . GLY A 1 381 ? -10.422 0.787 11.062 1 95.19 381 GLY A O 1
ATOM 3016 N N . ASP A 1 382 ? -10.391 -0.747 9.438 1 94.62 382 ASP A N 1
ATOM 3017 C CA . ASP A 1 382 ? -9.852 -1.769 10.328 1 94.62 382 ASP A CA 1
ATOM 3018 C C . ASP A 1 382 ? -8.422 -1.438 10.75 1 94.62 382 ASP A C 1
ATOM 3020 O O . ASP A 1 382 ? -8.031 -1.687 11.891 1 94.62 382 ASP A O 1
ATOM 3024 N N . LEU A 1 383 ? -7.66 -0.881 9.852 1 93.5 383 LEU A N 1
ATOM 3025 C CA . LEU A 1 383 ? -6.32 -0.422 10.203 1 93.5 383 LEU A CA 1
ATOM 3026 C C . LEU A 1 383 ? -6.391 0.715 11.219 1 93.5 383 LEU A C 1
ATOM 3028 O O . LEU A 1 383 ? -5.566 0.788 12.133 1 93.5 383 LEU A O 1
ATOM 3032 N N . ILE A 1 384 ? -7.332 1.61 11.047 1 93.69 384 ILE A N 1
ATOM 3033 C CA . ILE A 1 384 ? -7.527 2.703 11.992 1 93.69 384 ILE A CA 1
ATOM 3034 C C . ILE A 1 384 ? -7.867 2.137 13.367 1 93.69 384 ILE A C 1
ATOM 3036 O O . ILE A 1 384 ? -7.309 2.572 14.383 1 93.69 384 ILE A O 1
ATOM 3040 N N . ILE A 1 385 ? -8.703 1.133 13.414 1 91.31 385 ILE A N 1
ATOM 3041 C CA . ILE A 1 385 ? -9.094 0.499 14.664 1 91.31 385 ILE A CA 1
ATOM 3042 C C . ILE A 1 385 ? -7.883 -0.184 15.297 1 91.31 385 ILE A C 1
ATOM 3044 O O . ILE A 1 385 ? -7.621 -0.021 16.484 1 91.31 385 ILE A O 1
ATOM 3048 N N . SER A 1 386 ? -7.117 -0.896 14.469 1 90.81 386 SER A N 1
ATOM 3049 C CA . SER A 1 386 ? -6.004 -1.689 14.984 1 90.81 386 SER A CA 1
ATOM 3050 C C . SER A 1 386 ? -4.887 -0.798 15.516 1 90.81 386 SER A C 1
ATOM 3052 O O . SER A 1 386 ? -4.211 -1.153 16.484 1 90.81 386 SER A O 1
ATOM 3054 N N . THR A 1 387 ? -4.688 0.36 14.93 1 88.12 387 THR A N 1
ATOM 3055 C CA . THR A 1 387 ? -3.59 1.241 15.32 1 88.12 387 THR A CA 1
ATOM 3056 C C . THR A 1 387 ? -4.074 2.318 16.281 1 88.12 387 THR A C 1
ATOM 3058 O O . THR A 1 387 ? -3.273 3.086 16.828 1 88.12 387 THR A O 1
ATOM 3061 N N . HIS A 1 388 ? -5.375 2.475 16.422 1 88.44 388 HIS A N 1
ATOM 3062 C CA . HIS A 1 388 ? -6.004 3.514 17.234 1 88.44 388 HIS A CA 1
ATOM 3063 C C . HIS A 1 388 ? -5.633 4.902 16.719 1 88.44 388 HIS A C 1
ATOM 3065 O O . HIS A 1 388 ? -5.469 5.836 17.516 1 88.44 388 HIS A O 1
ATOM 3071 N N . SER A 1 389 ? -5.422 4.98 15.375 1 89.31 389 SER A N 1
ATOM 3072 C CA . SER A 1 389 ? -4.949 6.234 14.797 1 89.31 389 SER A CA 1
ATOM 3073 C C . SER A 1 389 ? -5.281 6.32 13.312 1 89.31 389 SER A C 1
ATOM 3075 O O . SER A 1 389 ? -4.801 5.516 12.508 1 89.31 389 SER A O 1
ATOM 3077 N N . HIS A 1 390 ? -6.109 7.281 13.008 1 92.94 390 HIS A N 1
ATOM 3078 C CA . HIS A 1 390 ? -6.34 7.48 11.578 1 92.94 390 HIS A CA 1
ATOM 3079 C C . HIS A 1 390 ? -5.109 8.062 10.898 1 92.94 390 HIS A C 1
ATOM 3081 O O . HIS A 1 390 ? -4.922 7.891 9.688 1 92.94 390 HIS A O 1
ATOM 3087 N N . GLN A 1 391 ? -4.215 8.672 11.68 1 93.88 391 GLN A N 1
ATOM 3088 C CA . GLN A 1 391 ? -2.98 9.227 11.133 1 93.88 391 GLN A CA 1
ATOM 3089 C C . GLN A 1 391 ? -2.045 8.125 10.648 1 93.88 391 GLN A C 1
ATOM 3091 O O . GLN A 1 391 ? -1.45 8.242 9.57 1 93.88 391 GLN A O 1
ATOM 3096 N N . ASN A 1 392 ? -1.937 7.082 11.461 1 92.69 392 ASN A N 1
ATOM 3097 C CA . ASN A 1 392 ? -1.109 5.949 11.062 1 92.69 392 ASN A CA 1
ATOM 3098 C C . ASN A 1 392 ? -1.606 5.328 9.758 1 92.69 392 ASN A C 1
ATOM 3100 O O . ASN A 1 392 ? -0.813 5.039 8.859 1 92.69 392 ASN A O 1
ATOM 3104 N N . ALA A 1 393 ? -2.873 5.164 9.664 1 94.38 393 ALA A N 1
ATOM 3105 C CA . ALA A 1 393 ? -3.467 4.574 8.469 1 94.38 393 ALA A CA 1
ATOM 3106 C C . ALA A 1 393 ? -3.287 5.484 7.258 1 94.38 393 ALA A C 1
ATOM 3108 O O . ALA A 1 393 ? -2.939 5.023 6.172 1 94.38 393 ALA A O 1
ATOM 3109 N N . LEU A 1 394 ? -3.512 6.742 7.488 1 97.38 394 LEU A N 1
ATOM 3110 C CA . LEU A 1 394 ? -3.389 7.719 6.414 1 97.38 394 LEU A CA 1
ATOM 3111 C C . LEU A 1 394 ? -1.963 7.754 5.871 1 97.38 394 LEU A C 1
ATOM 3113 O O . LEU A 1 394 ? -1.755 7.754 4.656 1 97.38 394 LEU A O 1
ATOM 3117 N N . ILE A 1 395 ? -1.031 7.758 6.695 1 96.25 395 ILE A N 1
ATOM 3118 C CA . ILE A 1 395 ? 0.359 7.871 6.27 1 96.25 395 ILE A CA 1
ATOM 3119 C C . ILE A 1 395 ? 0.782 6.602 5.539 1 96.25 395 ILE A C 1
ATOM 3121 O O . ILE A 1 395 ? 1.511 6.66 4.543 1 96.25 395 ILE A O 1
ATOM 3125 N N . ALA A 1 396 ? 0.359 5.457 6.047 1 93.88 396 ALA A N 1
ATOM 3126 C CA . ALA A 1 396 ? 0.628 4.215 5.328 1 93.88 396 ALA A CA 1
ATOM 3127 C C . ALA A 1 396 ? 0.094 4.281 3.9 1 93.88 396 ALA A C 1
ATOM 3129 O O . ALA A 1 396 ? 0.795 3.926 2.951 1 93.88 396 ALA A O 1
ATOM 3130 N N . LEU A 1 397 ? -1.094 4.758 3.764 1 96.25 397 LEU A N 1
ATOM 3131 C CA . LEU A 1 397 ? -1.718 4.867 2.449 1 96.25 397 LEU A CA 1
ATOM 3132 C C . LEU A 1 397 ? -1.037 5.945 1.611 1 96.25 397 LEU A C 1
ATOM 3134 O O . LEU A 1 397 ? -0.917 5.809 0.392 1 96.25 397 LEU A O 1
ATOM 3138 N N . LEU A 1 398 ? -0.655 6.996 2.314 1 97 398 LEU A N 1
ATOM 3139 C CA . LEU A 1 398 ? 0.036 8.078 1.624 1 97 398 LEU A CA 1
ATOM 3140 C C . LEU A 1 398 ? 1.272 7.559 0.897 1 97 398 LEU A C 1
ATOM 3142 O O . LEU A 1 398 ? 1.515 7.914 -0.258 1 97 398 LEU A O 1
ATOM 3146 N N . ASN A 1 399 ? 2.016 6.723 1.521 1 95.31 399 ASN A N 1
ATOM 3147 C CA . ASN A 1 399 ? 3.211 6.121 0.938 1 95.31 399 ASN A CA 1
ATOM 3148 C C . ASN A 1 399 ? 2.877 5.312 -0.312 1 95.31 399 ASN A C 1
ATOM 3150 O O . ASN A 1 399 ? 3.516 5.477 -1.353 1 95.31 399 ASN A O 1
ATOM 3154 N N . GLU A 1 400 ? 1.911 4.543 -0.169 1 95.06 400 GLU A N 1
ATOM 3155 C CA . GLU A 1 400 ? 1.547 3.67 -1.28 1 95.06 400 GLU A CA 1
ATOM 3156 C C . GLU A 1 400 ? 0.956 4.469 -2.439 1 95.06 400 GLU A C 1
ATOM 3158 O O . GLU A 1 400 ? 1.271 4.211 -3.602 1 95.06 400 GLU A O 1
ATOM 3163 N N . HIS A 1 401 ? 0.128 5.414 -2.146 1 96.81 401 HIS A N 1
ATOM 3164 C CA . HIS A 1 401 ? -0.534 6.188 -3.188 1 96.81 401 HIS A CA 1
ATOM 3165 C C . HIS A 1 401 ? 0.46 7.078 -3.928 1 96.81 401 HIS A C 1
ATOM 3167 O O . HIS A 1 401 ? 0.327 7.297 -5.133 1 96.81 401 HIS A O 1
ATOM 3173 N N . ALA A 1 402 ? 1.394 7.59 -3.207 1 96.19 402 ALA A N 1
ATOM 3174 C CA . ALA A 1 402 ? 2.447 8.359 -3.867 1 96.19 402 ALA A CA 1
ATOM 3175 C C . ALA A 1 402 ? 3.295 7.465 -4.766 1 96.19 402 ALA A C 1
ATOM 3177 O O . ALA A 1 402 ? 3.58 7.82 -5.914 1 96.19 402 ALA A O 1
ATOM 3178 N N . SER A 1 403 ? 3.604 6.336 -4.27 1 94.31 403 SER A N 1
ATOM 3179 C CA . SER A 1 403 ? 4.512 5.43 -4.965 1 94.31 403 SER A CA 1
ATOM 3180 C C . SER A 1 403 ? 3.828 4.773 -6.16 1 94.31 403 SER A C 1
ATOM 3182 O O . SER A 1 403 ? 4.418 4.668 -7.238 1 94.31 403 SER A O 1
ATOM 3184 N N . MET A 1 404 ? 2.627 4.379 -6.023 1 93 404 MET A N 1
ATOM 3185 C CA . MET A 1 404 ? 1.999 3.516 -7.02 1 93 404 MET A CA 1
ATOM 3186 C C . MET A 1 404 ? 1.046 4.312 -7.906 1 93 404 MET A C 1
ATOM 3188 O O . MET A 1 404 ? 0.951 4.055 -9.109 1 93 404 MET A O 1
ATOM 3192 N N . TYR A 1 405 ? 0.349 5.246 -7.293 1 92.88 405 TYR A N 1
ATOM 3193 C CA . TYR A 1 405 ? -0.761 5.84 -8.031 1 92.88 405 TYR A CA 1
ATOM 3194 C C . TYR A 1 405 ? -0.453 7.285 -8.414 1 92.88 405 TYR A C 1
ATOM 3196 O O . TYR A 1 405 ? -1.326 8 -8.906 1 92.88 405 TYR A O 1
ATOM 3204 N N . GLY A 1 406 ? 0.707 7.75 -8.031 1 92.06 406 GLY A N 1
ATOM 3205 C CA . GLY A 1 406 ? 1.182 9.031 -8.531 1 92.06 406 GLY A CA 1
ATOM 3206 C C . GLY A 1 406 ? 0.675 10.211 -7.723 1 92.06 406 GLY A C 1
ATOM 3207 O O . GLY A 1 406 ? 0.741 11.359 -8.172 1 92.06 406 GLY A O 1
ATOM 3208 N N . LEU A 1 407 ? 0.124 9.938 -6.562 1 96.56 407 LEU A N 1
ATOM 3209 C CA . LEU A 1 407 ? -0.291 11.039 -5.691 1 96.56 407 LEU A CA 1
ATOM 3210 C C . LEU A 1 407 ? 0.887 11.953 -5.371 1 96.56 407 LEU A C 1
ATOM 3212 O O . LEU A 1 407 ? 1.927 11.492 -4.895 1 96.56 407 LEU A O 1
ATOM 3216 N N . LYS A 1 408 ? 0.734 13.211 -5.68 1 96.31 408 LYS A N 1
ATOM 3217 C CA . LYS A 1 408 ? 1.773 14.18 -5.355 1 96.31 408 LYS A CA 1
ATOM 3218 C C . LYS A 1 408 ? 1.575 14.758 -3.953 1 96.31 408 LYS A C 1
ATOM 3220 O O . LYS A 1 408 ? 0.608 15.477 -3.703 1 96.31 408 LYS A O 1
ATOM 3225 N N . VAL A 1 409 ? 2.523 14.43 -3.131 1 98 409 VAL A N 1
ATOM 3226 C CA . VAL A 1 409 ? 2.428 14.797 -1.721 1 98 409 VAL A CA 1
ATOM 3227 C C . VAL A 1 409 ? 3.49 15.836 -1.381 1 98 409 VAL A C 1
ATOM 3229 O O . VAL A 1 409 ? 4.613 15.781 -1.892 1 98 409 VAL A O 1
ATOM 3232 N N . LYS A 1 410 ? 3.098 16.797 -0.568 1 97.62 410 LYS A N 1
ATOM 3233 C CA . LYS A 1 410 ? 4.055 17.75 -0.006 1 97.62 410 LYS A CA 1
ATOM 3234 C C . LYS A 1 410 ? 3.842 17.922 1.495 1 97.62 410 LYS A C 1
ATOM 3236 O O . LYS A 1 410 ? 2.744 18.281 1.934 1 97.62 410 LYS A O 1
ATOM 3241 N N . ILE A 1 411 ? 4.863 17.609 2.293 1 97.69 411 ILE A N 1
ATOM 3242 C CA . ILE A 1 411 ? 4.887 17.922 3.715 1 97.69 411 ILE A CA 1
ATOM 3243 C C . ILE A 1 411 ? 5.762 19.156 3.951 1 97.69 411 ILE A C 1
ATOM 3245 O O . ILE A 1 411 ? 6.949 19.156 3.619 1 97.69 411 ILE A O 1
ATOM 3249 N N . TRP A 1 412 ? 5.176 20.125 4.488 1 95 412 TRP A N 1
ATOM 3250 C CA . TRP A 1 412 ? 5.988 21.297 4.809 1 95 412 TRP A CA 1
ATOM 3251 C C . TRP A 1 412 ? 6.953 21 5.949 1 95 412 TRP A C 1
ATOM 3253 O O . TRP A 1 412 ? 6.578 20.359 6.934 1 95 412 TRP A O 1
ATOM 3263 N N . GLU A 1 413 ? 8.141 21.391 5.793 1 90.44 413 GLU A N 1
ATOM 3264 C CA . GLU A 1 413 ? 9.164 21.078 6.781 1 90.44 413 GLU A CA 1
ATOM 3265 C C . GLU A 1 413 ? 8.805 21.641 8.156 1 90.44 413 GLU A C 1
ATOM 3267 O O . GLU A 1 413 ? 8.219 22.719 8.25 1 90.44 413 GLU A O 1
ATOM 3272 N N . ARG A 1 414 ? 9.281 20.984 9.164 1 88.81 414 ARG A N 1
ATOM 3273 C CA . ARG A 1 414 ? 8.867 21.297 10.523 1 88.81 414 ARG A CA 1
ATOM 3274 C C . ARG A 1 414 ? 9.477 22.625 10.984 1 88.81 414 ARG A C 1
ATOM 3276 O O . ARG A 1 414 ? 9.031 23.203 11.977 1 88.81 414 ARG A O 1
ATOM 3283 N N . ASN A 1 415 ? 10.43 23.125 10.227 1 87.56 415 ASN A N 1
ATOM 3284 C CA . ASN A 1 415 ? 11.031 24.406 10.609 1 87.56 415 ASN A CA 1
ATOM 3285 C C . ASN A 1 415 ? 10.422 25.578 9.852 1 87.56 415 ASN A C 1
ATOM 3287 O O . ASN A 1 415 ? 10.781 26.734 10.086 1 87.56 415 ASN A O 1
ATOM 3291 N N . LEU A 1 416 ? 9.5 25.234 9.055 1 89.62 416 LEU A N 1
ATOM 3292 C CA . LEU A 1 416 ? 8.758 26.297 8.391 1 89.62 416 LEU A CA 1
ATOM 3293 C C . LEU A 1 416 ? 7.957 27.109 9.398 1 89.62 416 LEU A C 1
ATOM 3295 O O . LEU A 1 416 ? 7.27 26.547 10.258 1 89.62 416 LEU A O 1
ATOM 3299 N N . GLU A 1 417 ? 8.055 28.375 9.32 1 95 417 GLU A N 1
ATOM 3300 C CA . GLU A 1 417 ? 7.465 29.25 10.32 1 95 417 GLU A CA 1
ATOM 3301 C C . GLU A 1 417 ? 5.957 29.391 10.125 1 95 417 GLU A C 1
ATOM 3303 O O . GLU A 1 417 ? 5.234 29.766 11.047 1 95 417 GLU A O 1
ATOM 3308 N N . GLU A 1 418 ? 5.512 29.031 8.977 1 96.69 418 GLU A N 1
ATOM 3309 C CA . GLU A 1 418 ? 4.125 29.312 8.602 1 96.69 418 GLU A CA 1
ATOM 3310 C C . GLU A 1 418 ? 3.166 28.344 9.297 1 96.69 418 GLU A C 1
ATOM 3312 O O . GLU A 1 418 ? 2.021 28.703 9.578 1 96.69 418 GLU A O 1
ATOM 3317 N N . PHE A 1 419 ? 3.668 27.125 9.578 1 97.88 419 PHE A N 1
ATOM 3318 C CA . PHE A 1 419 ? 2.734 26.109 10.062 1 97.88 419 PHE A CA 1
ATOM 3319 C C . PHE A 1 419 ? 3.291 25.406 11.297 1 97.88 419 PHE A C 1
ATOM 3321 O O . PHE A 1 419 ? 3.424 24.188 11.312 1 97.88 419 PHE A O 1
ATOM 3328 N N . PRO A 1 420 ? 3.49 26.125 12.352 1 97.69 420 PRO A N 1
ATOM 3329 C CA . PRO A 1 420 ? 3.988 25.484 13.578 1 97.69 420 PRO A CA 1
ATOM 3330 C C . PRO A 1 420 ? 2.904 24.719 14.328 1 97.69 420 PRO A C 1
ATOM 3332 O O . PRO A 1 420 ? 1.714 24.938 14.102 1 97.69 420 PRO A O 1
ATOM 3335 N N . GLY A 1 421 ? 3.328 23.766 15.18 1 96.75 421 GLY A N 1
ATOM 3336 C CA . GLY A 1 421 ? 2.434 22.984 16.016 1 96.75 421 GLY A CA 1
ATOM 3337 C C . GLY A 1 421 ? 3.09 22.484 17.281 1 96.75 421 GLY A C 1
ATOM 3338 O O . GLY A 1 421 ? 3.836 23.219 17.938 1 96.75 421 GLY A O 1
ATOM 3339 N N . GLY A 1 422 ? 2.686 21.312 17.656 1 96.62 422 GLY A N 1
ATOM 3340 C CA . GLY A 1 422 ? 3.17 20.734 18.906 1 96.62 422 GLY A CA 1
ATOM 3341 C C . GLY A 1 422 ? 4.68 20.625 18.953 1 96.62 422 GLY A C 1
ATOM 3342 O O . GLY A 1 422 ? 5.293 20.859 20 1 96.62 422 GLY A O 1
ATOM 3343 N N . TYR A 1 423 ? 5.262 20.297 17.891 1 96.38 423 TYR A N 1
ATOM 3344 C CA . TYR A 1 423 ? 6.715 20.188 17.844 1 96.38 423 TYR A CA 1
ATOM 3345 C C . TYR A 1 423 ? 7.375 21.516 18.188 1 96.38 423 TYR A C 1
ATOM 3347 O O . TYR A 1 423 ? 8.297 21.562 19.016 1 96.38 423 TYR A O 1
ATOM 3355 N N . SER A 1 424 ? 6.957 22.562 17.578 1 96.81 424 SER A N 1
ATOM 3356 C CA . SER A 1 424 ? 7.492 23.891 17.859 1 96.81 424 SER A CA 1
ATOM 3357 C C . SER A 1 424 ? 7.238 24.297 19.312 1 96.81 424 SER A C 1
ATOM 3359 O O . SER A 1 424 ? 8.125 24.812 19.984 1 96.81 424 SER A O 1
ATOM 3361 N N . PHE A 1 425 ? 6.09 23.984 19.766 1 97.31 425 PHE A N 1
ATOM 3362 C CA . PHE A 1 425 ? 5.676 24.359 21.125 1 97.31 425 PHE A CA 1
ATOM 3363 C C . PHE A 1 425 ? 6.582 23.719 22.156 1 97.31 425 PHE A C 1
ATOM 3365 O O . PHE A 1 425 ? 6.977 24.359 23.141 1 97.31 425 PHE A O 1
ATOM 3372 N N . HIS A 1 426 ? 6.914 22.516 21.953 1 96 426 HIS A N 1
ATOM 3373 C CA . HIS A 1 426 ? 7.578 21.75 23 1 96 426 HIS A CA 1
ATOM 3374 C C . HIS A 1 426 ? 9.086 21.719 22.781 1 96 426 HIS A C 1
ATOM 3376 O O . HIS A 1 426 ? 9.844 21.453 23.719 1 96 426 HIS A O 1
ATOM 3382 N N . ARG A 1 427 ? 9.516 22.031 21.516 1 94.75 427 ARG A N 1
ATOM 3383 C CA . ARG A 1 427 ? 10.914 21.734 21.234 1 94.75 427 ARG A CA 1
ATOM 3384 C C . ARG A 1 427 ? 11.648 22.984 20.734 1 94.75 427 ARG A C 1
ATOM 3386 O O . ARG A 1 427 ? 12.883 23.016 20.734 1 94.75 427 ARG A O 1
ATOM 3393 N N . LYS A 1 428 ? 10.93 24 20.359 1 96.06 428 LYS A N 1
ATOM 3394 C CA . LYS A 1 428 ? 11.586 25.156 19.75 1 96.06 428 LYS A CA 1
ATOM 3395 C C . LYS A 1 428 ? 11.375 26.406 20.594 1 96.06 428 LYS A C 1
ATOM 3397 O O . LYS A 1 428 ? 10.656 27.328 20.188 1 96.06 428 LYS A O 1
ATOM 3402 N N . LYS A 1 429 ? 12.109 26.516 21.578 1 96.44 429 LYS A N 1
ATOM 3403 C CA . LYS A 1 429 ? 11.945 27.562 22.594 1 96.44 429 LYS A CA 1
ATOM 3404 C C . LYS A 1 429 ? 12.148 28.953 21.969 1 96.44 429 LYS A C 1
ATOM 3406 O O . LYS A 1 429 ? 11.312 29.844 22.156 1 96.44 429 LYS A O 1
ATOM 3411 N N . ASP A 1 430 ? 13.227 29.156 21.25 1 96.56 430 ASP A N 1
ATOM 3412 C CA . ASP A 1 430 ? 13.539 30.469 20.703 1 96.56 430 ASP A CA 1
ATOM 3413 C C . ASP A 1 430 ? 12.492 30.891 19.672 1 96.56 430 ASP A C 1
ATOM 3415 O O . ASP A 1 430 ? 12.086 32.062 19.641 1 96.56 430 ASP A O 1
ATOM 3419 N N . PHE A 1 431 ? 12.094 29.969 18.875 1 97.31 431 PHE A N 1
ATOM 3420 C CA . PHE A 1 431 ? 11.055 30.25 17.906 1 97.31 431 PHE A CA 1
ATOM 3421 C C . PHE A 1 431 ? 9.75 30.656 18.594 1 97.31 431 PHE A C 1
ATOM 3423 O O . PHE A 1 431 ? 9.102 31.625 18.188 1 97.31 431 PHE A O 1
ATOM 3430 N N . MET A 1 432 ? 9.422 29.953 19.641 1 97.62 432 MET A N 1
ATOM 3431 C CA . MET A 1 432 ? 8.172 30.234 20.344 1 97.62 432 MET A CA 1
ATOM 3432 C C . MET A 1 432 ? 8.242 31.594 21.047 1 97.62 432 MET A C 1
ATOM 3434 O O . MET A 1 432 ? 7.238 32.312 21.156 1 97.62 432 MET A O 1
ATOM 3438 N N . LYS A 1 433 ? 9.398 31.969 21.5 1 97.25 433 LYS A N 1
ATOM 3439 C CA . LYS A 1 433 ? 9.57 33.312 22.062 1 97.25 433 LYS A CA 1
ATOM 3440 C C . LYS A 1 433 ? 9.258 34.375 21.016 1 97.25 433 LYS A C 1
ATOM 3442 O O . LYS A 1 433 ? 8.578 35.375 21.328 1 97.25 433 LYS A O 1
ATOM 3447 N N . ASP A 1 434 ? 9.766 34.094 19.844 1 97.19 434 ASP A N 1
ATOM 3448 C CA . ASP A 1 434 ? 9.516 35.031 18.75 1 97.19 434 ASP A CA 1
ATOM 3449 C C . ASP A 1 434 ? 8.023 35.094 18.422 1 97.19 434 ASP A C 1
ATOM 3451 O O . ASP A 1 434 ? 7.5 36.188 18.109 1 97.19 434 ASP A O 1
ATOM 3455 N N . VAL A 1 435 ? 7.352 34 18.5 1 96.75 435 VAL A N 1
ATOM 3456 C CA . VAL A 1 435 ? 5.93 33.938 18.172 1 96.75 435 VAL A CA 1
ATOM 3457 C C . VAL A 1 435 ? 5.129 34.719 19.219 1 96.75 435 VAL A C 1
ATOM 3459 O O . VAL A 1 435 ? 4.309 35.562 18.875 1 96.75 435 VAL A O 1
ATOM 3462 N N . VAL A 1 436 ? 5.398 34.5 20.5 1 95.75 436 VAL A N 1
ATOM 3463 C CA . VAL A 1 436 ? 4.59 35.094 21.562 1 95.75 436 VAL A CA 1
ATOM 3464 C C . VAL A 1 436 ? 4.895 36.562 21.672 1 95.75 436 VAL A C 1
ATOM 3466 O O . VAL A 1 436 ? 4.055 37.344 22.125 1 95.75 436 VAL A O 1
ATOM 3469 N N . GLN A 1 437 ? 6.047 36.938 21.219 1 94.81 437 GLN A N 1
ATOM 3470 C CA . GLN A 1 437 ? 6.422 38.344 21.266 1 94.81 437 GLN A CA 1
ATOM 3471 C C . GLN A 1 437 ? 5.98 39.094 20.016 1 94.81 437 GLN A C 1
ATOM 3473 O O . GLN A 1 437 ? 6.141 40.312 19.906 1 94.81 437 GLN A O 1
ATOM 3478 N N . GLY A 1 438 ? 5.551 38.344 19.078 1 93.44 438 GLY A N 1
ATOM 3479 C CA . GLY A 1 438 ? 5.012 38.969 17.875 1 93.44 438 GLY A CA 1
ATOM 3480 C C . GLY A 1 438 ? 6.074 39.281 16.828 1 93.44 438 GLY A C 1
ATOM 3481 O O . GLY A 1 438 ? 5.82 40 15.867 1 93.44 438 GLY A O 1
ATOM 3482 N N . LYS A 1 439 ? 7.199 38.656 16.969 1 94.94 439 LYS A N 1
ATOM 3483 C CA . LYS A 1 439 ? 8.281 38.875 16.016 1 94.94 439 LYS A CA 1
ATOM 3484 C C . LYS A 1 439 ? 8.086 38.031 14.766 1 94.94 439 LYS A C 1
ATOM 3486 O O . LYS A 1 439 ? 8.594 38.344 13.695 1 94.94 439 LYS A O 1
ATOM 3491 N N . VAL A 1 440 ? 7.473 36.906 14.945 1 94 440 VAL A N 1
ATOM 3492 C CA . VAL A 1 440 ? 7.105 36 13.859 1 94 440 VAL A CA 1
ATOM 3493 C C . VAL A 1 440 ? 5.59 35.844 13.812 1 94 440 VAL A C 1
ATOM 3495 O O . VAL A 1 440 ? 4.938 35.719 14.859 1 94 440 VAL A O 1
ATOM 3498 N N . SER A 1 441 ? 5.094 35.906 12.602 1 90.88 441 SER A N 1
ATOM 3499 C CA . SER A 1 441 ? 3.66 35.719 12.445 1 90.88 441 SER A CA 1
ATOM 3500 C C . SER A 1 441 ? 3.367 34.5 11.57 1 90.88 441 SER A C 1
ATOM 3502 O O . SER A 1 441 ? 3.236 34.625 10.352 1 90.88 441 SER A O 1
ATOM 3504 N N . PRO A 1 442 ? 3.133 33.406 12.227 1 97.19 442 PRO A N 1
ATOM 3505 C CA . PRO A 1 442 ? 2.75 32.219 11.445 1 97.19 442 PRO A CA 1
ATOM 3506 C C . PRO A 1 442 ? 1.379 32.375 10.789 1 97.19 442 PRO A C 1
ATOM 3508 O O . PRO A 1 442 ? 0.688 33.344 11.008 1 97.19 442 PRO A O 1
ATOM 3511 N N . ILE A 1 443 ? 1.076 31.438 9.945 1 97.94 443 ILE A N 1
ATOM 3512 C CA . ILE A 1 443 ? -0.261 31.406 9.367 1 97.94 443 ILE A CA 1
ATOM 3513 C C . ILE A 1 443 ? -1.243 30.781 10.352 1 97.94 443 ILE A C 1
ATOM 3515 O O . ILE A 1 443 ? -2.35 31.297 10.547 1 97.94 443 ILE A O 1
ATOM 3519 N N . ILE A 1 444 ? -0.762 29.719 10.922 1 98.31 444 ILE A N 1
ATOM 3520 C CA . ILE A 1 444 ? -1.573 29.062 11.938 1 98.31 444 ILE A CA 1
ATOM 3521 C C . ILE A 1 444 ? -0.679 28.578 13.07 1 98.31 444 ILE A C 1
ATOM 3523 O O . ILE A 1 444 ? 0.548 28.578 12.945 1 98.31 444 ILE A O 1
ATOM 3527 N N . PHE A 1 445 ? -1.312 28.234 14.156 1 98.12 445 PHE A N 1
ATOM 3528 C CA . PHE A 1 445 ? -0.684 27.438 15.203 1 98.12 445 PHE A CA 1
ATOM 3529 C C . PHE A 1 445 ? -1.578 26.266 15.609 1 98.12 445 PHE A C 1
ATOM 3531 O O . PHE A 1 445 ? -2.746 26.469 15.953 1 98.12 445 PHE A O 1
ATOM 3538 N N . HIS A 1 446 ? -1.069 25.078 15.586 1 98.31 446 HIS A N 1
ATOM 3539 C CA . HIS A 1 446 ? -1.796 23.859 15.914 1 98.31 446 HIS A CA 1
ATOM 3540 C C . HIS A 1 446 ? -1.33 23.281 17.25 1 98.31 446 HIS A C 1
ATOM 3542 O O . HIS A 1 446 ? -0.201 22.797 17.359 1 98.31 446 HIS A O 1
ATOM 3548 N N . MET A 1 447 ? -2.176 23.281 18.234 1 97.88 447 MET A N 1
ATOM 3549 C CA . MET A 1 447 ? -1.797 22.781 19.562 1 97.88 447 MET A CA 1
ATOM 3550 C C . MET A 1 447 ? -1.834 21.266 19.609 1 97.88 447 MET A C 1
ATOM 3552 O O . MET A 1 447 ? -2.486 20.672 20.469 1 97.88 447 MET A O 1
ATOM 3556 N N . SER A 1 448 ? -1.065 20.688 18.75 1 95.5 448 SER A N 1
ATOM 3557 C CA . SER A 1 448 ? -0.884 19.234 18.719 1 95.5 448 SER A CA 1
ATOM 3558 C C . SER A 1 448 ? 0.138 18.781 19.75 1 95.5 448 SER A C 1
ATOM 3560 O O . SER A 1 448 ? 0.704 19.609 20.469 1 95.5 448 SER A O 1
ATOM 3562 N N . TRP A 1 449 ? 0.36 17.531 19.984 1 94.44 449 TRP A N 1
ATOM 3563 C CA . TRP A 1 449 ? 1.284 16.922 20.938 1 94.44 449 TRP A CA 1
ATOM 3564 C C . TRP A 1 449 ? 0.875 17.234 22.375 1 94.44 449 TRP A C 1
ATOM 3566 O O . TRP A 1 449 ? 1.725 17.547 23.219 1 94.44 449 TRP A O 1
ATOM 3576 N N . THR A 1 450 ? -0.405 17.344 22.562 1 91.69 450 THR A N 1
ATOM 3577 C CA . THR A 1 450 ? -0.929 17.641 23.891 1 91.69 450 THR A CA 1
ATOM 3578 C C . THR A 1 450 ? -1.878 16.547 24.359 1 91.69 450 THR A C 1
ATOM 3580 O O . THR A 1 450 ? -2.709 16.062 23.578 1 91.69 450 THR A O 1
ATOM 3583 N N . LYS A 1 451 ? -1.737 16.172 25.469 1 83.06 451 LYS A N 1
ATOM 3584 C CA . LYS A 1 451 ? -2.352 14.969 26.031 1 83.06 451 LYS A CA 1
ATOM 3585 C C . LYS A 1 451 ? -3.875 15.07 26 1 83.06 451 LYS A C 1
ATOM 3587 O O . LYS A 1 451 ? -4.562 14.094 25.703 1 83.06 451 LYS A O 1
ATOM 3592 N N . ASN A 1 452 ? -4.363 16.234 26.406 1 86.69 452 ASN A N 1
ATOM 3593 C CA . ASN A 1 452 ? -5.812 16.359 26.547 1 86.69 452 ASN A CA 1
ATOM 3594 C C . ASN A 1 452 ? -6.281 17.781 26.312 1 86.69 452 ASN A C 1
ATOM 3596 O O . ASN A 1 452 ? -5.465 18.703 26.188 1 86.69 452 ASN A O 1
ATOM 3600 N N . LYS A 1 453 ? -7.531 17.891 26.266 1 89.44 453 LYS A N 1
ATOM 3601 C CA . LYS A 1 453 ? -8.172 19.172 26 1 89.44 453 LYS A CA 1
ATOM 3602 C C . LYS A 1 453 ? -7.84 20.203 27.078 1 89.44 453 LYS A C 1
ATOM 3604 O O . LYS A 1 453 ? -7.586 21.359 26.766 1 89.44 453 LYS A O 1
ATOM 3609 N N . ASP A 1 454 ? -7.82 19.766 28.297 1 92.38 454 ASP A N 1
ATOM 3610 C CA . ASP A 1 454 ? -7.566 20.672 29.406 1 92.38 454 ASP A CA 1
ATOM 3611 C C . ASP A 1 454 ? -6.211 21.359 29.266 1 92.38 454 ASP A C 1
ATOM 3613 O O . ASP A 1 454 ? -6.094 22.578 29.453 1 92.38 454 ASP A O 1
ATOM 3617 N N . ASN A 1 455 ? -5.277 20.625 28.938 1 94.94 455 ASN A N 1
ATOM 3618 C CA . ASN A 1 455 ? -3.947 21.188 28.734 1 94.94 455 ASN A CA 1
ATOM 3619 C C . ASN A 1 455 ? -3.91 22.109 27.531 1 94.94 455 ASN A C 1
ATOM 3621 O O . ASN A 1 455 ? -3.207 23.125 27.531 1 94.94 455 ASN A O 1
ATOM 3625 N N . LYS A 1 456 ? -4.621 21.75 26.484 1 96.31 456 LYS A N 1
ATOM 3626 C CA . LYS A 1 456 ? -4.664 22.625 25.312 1 96.31 456 LYS A CA 1
ATOM 3627 C C . LYS A 1 456 ? -5.211 24 25.656 1 96.31 456 LYS A C 1
ATOM 3629 O O . LYS A 1 456 ? -4.676 25.016 25.219 1 96.31 456 LYS A O 1
ATOM 3634 N N . ILE A 1 457 ? -6.219 23.969 26.438 1 96.81 457 ILE A N 1
ATOM 3635 C CA . ILE A 1 457 ? -6.828 25.234 26.859 1 96.81 457 ILE A CA 1
ATOM 3636 C C . ILE A 1 457 ? -5.836 26.031 27.703 1 96.81 457 ILE A C 1
ATOM 3638 O O . ILE A 1 457 ? -5.613 27.219 27.453 1 96.81 457 ILE A O 1
ATOM 3642 N N . LYS A 1 458 ? -5.215 25.359 28.641 1 97.62 458 LYS A N 1
ATOM 3643 C CA . LYS A 1 458 ? -4.238 26.031 29.5 1 97.62 458 LYS A CA 1
ATOM 3644 C C . LYS A 1 458 ? -3.094 26.609 28.672 1 97.62 458 LYS A C 1
ATOM 3646 O O . LYS A 1 458 ? -2.635 27.719 28.953 1 97.62 458 LYS A O 1
ATOM 3651 N N . PHE A 1 459 ? -2.654 25.906 27.734 1 98.25 459 PHE A N 1
ATOM 3652 C CA . PHE A 1 459 ? -1.558 26.359 26.891 1 98.25 459 PHE A CA 1
ATOM 3653 C C . PHE A 1 459 ? -1.972 27.594 26.094 1 98.25 459 PHE A C 1
ATOM 3655 O O . PHE A 1 459 ? -1.205 28.547 25.969 1 98.25 459 PHE A O 1
ATOM 3662 N N . TYR A 1 460 ? -3.164 27.609 25.594 1 98.25 460 TYR A N 1
ATOM 3663 C CA . TYR A 1 460 ? -3.635 28.75 24.812 1 98.25 460 TYR A CA 1
ATOM 3664 C C . TYR A 1 460 ? -3.84 29.969 25.719 1 98.25 460 TYR A C 1
ATOM 3666 O O . TYR A 1 460 ? -3.592 31.109 25.312 1 98.25 460 TYR A O 1
ATOM 3674 N N . GLU A 1 461 ? -4.316 29.703 26.922 1 98.12 461 GLU A N 1
ATOM 3675 C CA . GLU A 1 461 ? -4.422 30.812 27.875 1 98.12 461 GLU A CA 1
ATOM 3676 C C . GLU A 1 461 ? -3.062 31.453 28.125 1 98.12 461 GLU A C 1
ATOM 3678 O O . GLU A 1 461 ? -2.928 32.688 28.062 1 98.12 461 GLU A O 1
ATOM 3683 N N . GLN A 1 462 ? -2.207 30.594 28.328 1 97.75 462 GLN A N 1
ATOM 3684 C CA . GLN A 1 462 ? -0.873 31.047 28.688 1 97.75 462 GLN A CA 1
ATOM 3685 C C . GLN A 1 462 ? -0.166 31.703 27.5 1 97.75 462 GLN A C 1
ATOM 3687 O O . GLN A 1 462 ? 0.646 32.625 27.688 1 97.75 462 GLN A O 1
ATOM 3692 N N . MET A 1 463 ? -0.415 31.312 26.328 1 97.56 463 MET A N 1
ATOM 3693 C CA . MET A 1 463 ? 0.158 31.891 25.109 1 97.56 463 MET A CA 1
ATOM 3694 C C . MET A 1 463 ? -0.532 33.188 24.75 1 97.56 463 MET A C 1
ATOM 3696 O O . MET A 1 463 ? -0.058 33.938 23.891 1 97.56 463 MET A O 1
ATOM 3700 N N . GLY A 1 464 ? -1.642 33.469 25.406 1 97.06 464 GLY A N 1
ATOM 3701 C CA . GLY A 1 464 ? -2.434 34.656 25.062 1 97.06 464 GLY A CA 1
ATOM 3702 C C . GLY A 1 464 ? -3.295 34.469 23.828 1 97.06 464 GLY A C 1
ATOM 3703 O O . GLY A 1 464 ? -3.531 35.406 23.078 1 97.06 464 GLY A O 1
ATOM 3704 N N . GLU A 1 465 ? -3.723 33.219 23.594 1 97.69 465 GLU A N 1
ATOM 3705 C CA . GLU A 1 465 ? -4.504 32.906 22.406 1 97.69 465 GLU A CA 1
ATOM 3706 C C . GLU A 1 465 ? -5.871 32.344 22.781 1 97.69 465 GLU A C 1
ATOM 3708 O O . GLU A 1 465 ? -6.504 31.641 21.984 1 97.69 465 GLU A O 1
ATOM 3713 N N . PHE A 1 466 ? -6.277 32.594 24 1 98.31 466 PHE A N 1
ATOM 3714 C CA . PHE A 1 466 ? -7.586 32.156 24.469 1 98.31 466 PHE A CA 1
ATOM 3715 C C . PHE A 1 466 ? -8.508 33.344 24.703 1 98.31 466 PHE A C 1
ATOM 3717 O O . PHE A 1 466 ? -8.195 34.25 25.5 1 98.31 466 PHE A O 1
ATOM 3724 N N . TYR A 1 467 ? -9.688 33.344 24.047 1 98.44 467 TYR A N 1
ATOM 3725 C CA . TYR A 1 467 ? -10.57 34.5 24.062 1 98.44 467 TYR A CA 1
ATOM 3726 C C . TYR A 1 467 ? -11.977 34.125 24.516 1 98.44 467 TYR A C 1
ATOM 3728 O O . TYR A 1 467 ? -12.867 34.969 24.578 1 98.44 467 TYR A O 1
ATOM 3736 N N . LEU A 1 468 ? -12.188 32.906 24.844 1 97.75 468 LEU A N 1
ATOM 3737 C CA . LEU A 1 468 ? -13.516 32.438 25.234 1 97.75 468 LEU A CA 1
ATOM 3738 C C . LEU A 1 468 ? -13.844 32.875 26.672 1 97.75 468 LEU A C 1
ATOM 3740 O O . LEU A 1 468 ? -13.055 32.625 27.578 1 97.75 468 LEU A O 1
ATOM 3744 N N . LEU A 1 469 ? -15 33.406 26.781 1 96.5 469 LEU A N 1
ATOM 3745 C CA . LEU A 1 469 ? -15.43 33.875 28.094 1 96.5 469 LEU A CA 1
ATOM 3746 C C . LEU A 1 469 ? -15.883 32.719 28.969 1 96.5 469 LEU A C 1
ATOM 3748 O O . LEU A 1 469 ? -16.312 31.688 28.453 1 96.5 469 LEU A O 1
ATOM 3752 N N . ASP A 1 470 ? -15.859 32.938 30.297 1 92.5 470 ASP A N 1
ATOM 3753 C CA . ASP A 1 470 ? -16.141 31.906 31.281 1 92.5 470 ASP A CA 1
ATOM 3754 C C . ASP A 1 470 ? -17.578 31.391 31.125 1 92.5 470 ASP A C 1
ATOM 3756 O O . ASP A 1 470 ? -17.828 30.188 31.281 1 92.5 470 ASP A O 1
ATOM 3760 N N . GLY A 1 471 ? -18.406 32.25 30.797 1 91.12 471 GLY A N 1
ATOM 3761 C CA . GLY A 1 471 ? -19.797 31.859 30.672 1 91.12 471 GLY A CA 1
ATOM 3762 C C . GLY A 1 471 ? -20.062 30.859 29.562 1 91.12 471 GLY A C 1
ATOM 3763 O O . GLY A 1 471 ? -21.109 30.219 29.531 1 91.12 471 GLY A O 1
ATOM 3764 N N . CYS A 1 472 ? -19.141 30.703 28.672 1 94.81 472 CYS A N 1
ATOM 3765 C CA . CYS A 1 472 ? -19.312 29.828 27.531 1 94.81 472 CYS A CA 1
ATOM 3766 C C . CYS A 1 472 ? -18.391 28.609 27.625 1 94.81 472 CYS A C 1
ATOM 3768 O O . CYS A 1 472 ? -18.25 27.859 26.672 1 94.81 472 CYS A O 1
ATOM 3770 N N . GLN A 1 473 ? -17.75 28.469 28.766 1 91.62 473 GLN A N 1
ATOM 3771 C CA . GLN A 1 473 ? -16.891 27.312 29.047 1 91.62 473 GLN A CA 1
ATOM 3772 C C . GLN A 1 473 ? -17.625 26.281 29.891 1 91.62 473 GLN A C 1
ATOM 3774 O O . GLN A 1 473 ? -18.469 26.641 30.719 1 91.62 473 GLN A O 1
ATOM 3779 N N . SER A 1 474 ? -17.234 25.062 29.672 1 84.06 474 SER A N 1
ATOM 3780 C CA . SER A 1 474 ? -17.734 23.969 30.5 1 84.06 474 SER A CA 1
ATOM 3781 C C . SER A 1 474 ? -19.25 24.016 30.625 1 84.06 474 SER A C 1
ATOM 3783 O O . SER A 1 474 ? -19.781 23.906 31.734 1 84.06 474 SER A O 1
ATOM 3785 N N . VAL A 1 475 ? -19.781 24.297 29.5 1 80.62 475 VAL A N 1
ATOM 3786 C CA . VAL A 1 475 ? -21.234 24.391 29.531 1 80.62 475 VAL A CA 1
ATOM 3787 C C . VAL A 1 475 ? -21.844 22.984 29.531 1 80.62 475 VAL A C 1
ATOM 3789 O O . VAL A 1 475 ? -21.281 22.062 28.938 1 80.62 475 VAL A O 1
ATOM 3792 N N . GLU A 1 476 ? -22.906 22.938 30.312 1 76.12 476 GLU A N 1
ATOM 3793 C CA . GLU A 1 476 ? -23.656 21.688 30.344 1 76.12 476 GLU A CA 1
ATOM 3794 C C . GLU A 1 476 ? -24.766 21.672 29.297 1 76.12 476 GLU A C 1
ATOM 3796 O O . GLU A 1 476 ? -25.469 22.672 29.109 1 76.12 476 GLU A O 1
ATOM 3801 N N . ASN A 1 477 ? -24.922 20.594 28.578 1 71.88 477 ASN A N 1
ATOM 3802 C CA . ASN A 1 477 ? -25.969 20.375 27.594 1 71.88 477 ASN A CA 1
ATOM 3803 C C . ASN A 1 477 ? -26.016 21.484 26.562 1 71.88 477 ASN A C 1
ATOM 3805 O O . ASN A 1 477 ? -27.109 21.875 26.109 1 71.88 477 ASN A O 1
ATOM 3809 N N . ALA A 1 478 ? -24.969 22.125 26.375 1 73.81 478 ALA A N 1
ATOM 3810 C CA . ALA A 1 478 ? -24.797 23.156 25.359 1 73.81 478 ALA A CA 1
ATOM 3811 C C . ALA A 1 478 ? -25.672 24.375 25.656 1 73.81 478 ALA A C 1
ATOM 3813 O O . ALA A 1 478 ? -26.078 25.078 24.734 1 73.81 478 ALA A O 1
ATOM 3814 N N . LYS A 1 479 ? -26 24.531 26.828 1 81.75 479 LYS A N 1
ATOM 3815 C CA . LYS A 1 479 ? -26.844 25.672 27.188 1 81.75 479 LYS A CA 1
ATOM 3816 C C . LYS A 1 479 ? -26 26.859 27.641 1 81.75 479 LYS A C 1
ATOM 3818 O O . LYS A 1 479 ? -25.359 26.797 28.703 1 81.75 479 LYS A O 1
ATOM 3823 N N . ILE A 1 480 ? -25.906 27.797 26.766 1 84.31 480 ILE A N 1
ATOM 3824 C CA . ILE A 1 480 ? -25.234 29.062 27.047 1 84.31 480 ILE A CA 1
ATOM 3825 C C . ILE A 1 480 ? -26.266 30.141 27.328 1 84.31 480 ILE A C 1
ATOM 3827 O O . ILE A 1 480 ? -27.156 30.391 26.5 1 84.31 480 ILE A O 1
ATOM 3831 N N . PRO A 1 481 ? -26.156 30.703 28.531 1 77.56 481 PRO A N 1
ATOM 3832 C CA . PRO A 1 481 ? -27.062 31.828 28.766 1 77.56 481 PRO A CA 1
ATOM 3833 C C . PRO A 1 481 ? -27.031 32.875 27.672 1 77.56 481 PRO A C 1
ATOM 3835 O O . PRO A 1 481 ? -25.953 33.406 27.344 1 77.56 481 PRO A O 1
ATOM 3838 N N . GLY A 1 482 ? -28.188 33.188 27.156 1 79.81 482 GLY A N 1
ATOM 3839 C CA . GLY A 1 482 ? -28.25 34.156 26.062 1 79.81 482 GLY A CA 1
ATOM 3840 C C . GLY A 1 482 ? -27.891 33.562 24.719 1 79.81 482 GLY A C 1
ATOM 3841 O O . GLY A 1 482 ? -27.906 34.25 23.703 1 79.81 482 GLY A O 1
ATOM 3842 N N . GLY A 1 483 ? -27.516 32.312 24.703 1 88 483 GLY A N 1
ATOM 3843 C CA . GLY A 1 483 ? -27.188 31.641 23.469 1 88 483 GLY A CA 1
ATOM 3844 C C . GLY A 1 483 ? -25.734 31.828 23.047 1 88 483 GLY A C 1
ATOM 3845 O O . GLY A 1 483 ? -25.094 32.781 23.469 1 88 483 GLY A O 1
ATOM 3846 N N . ALA A 1 484 ? -25.281 30.922 22.266 1 92 484 ALA A N 1
ATOM 3847 C CA . ALA A 1 484 ? -23.922 31.047 21.734 1 92 484 ALA A CA 1
ATOM 3848 C C . ALA A 1 484 ? -23.859 32.125 20.641 1 92 484 ALA A C 1
ATOM 3850 O O . ALA A 1 484 ? -24.672 32.094 19.719 1 92 484 ALA A O 1
ATOM 3851 N N . SER A 1 485 ? -23.016 33.062 20.844 1 95.94 485 SER A N 1
ATOM 3852 C CA . SER A 1 485 ? -22.734 34.125 19.875 1 95.94 485 SER A CA 1
ATOM 3853 C C . SER A 1 485 ? -21.375 34.781 20.141 1 95.94 485 SER A C 1
ATOM 3855 O O . SER A 1 485 ? -20.844 34.656 21.25 1 95.94 485 SER A O 1
ATOM 3857 N N . VAL A 1 486 ? -20.938 35.375 19.094 1 96.25 486 VAL A N 1
ATOM 3858 C CA . VAL A 1 486 ? -19.641 36.031 19.219 1 96.25 486 VAL A CA 1
ATOM 3859 C C . VAL A 1 486 ? -19.719 37.094 20.297 1 96.25 486 VAL A C 1
ATOM 3861 O O . VAL A 1 486 ? -18.812 37.219 21.141 1 96.25 486 VAL A O 1
ATOM 3864 N N . SER A 1 487 ? -20.75 37.875 20.297 1 95.44 487 SER A N 1
ATOM 3865 C CA . SER A 1 487 ? -20.906 38.969 21.25 1 95.44 487 SER A CA 1
ATOM 3866 C C . SER A 1 487 ? -21 38.438 22.688 1 95.44 487 SER A C 1
ATOM 3868 O O . SER A 1 487 ? -20.516 39.062 23.625 1 95.44 487 SER A O 1
ATOM 3870 N N . ASN A 1 488 ? -21.562 37.281 22.828 1 95.94 488 ASN A N 1
ATOM 3871 C CA . ASN A 1 488 ? -21.812 36.719 24.156 1 95.94 488 ASN A CA 1
ATOM 3872 C C . ASN A 1 488 ? -20.609 35.906 24.641 1 95.94 488 ASN A C 1
ATOM 3874 O O . ASN A 1 488 ? -20.375 35.812 25.844 1 95.94 488 ASN A O 1
ATOM 3878 N N . CYS A 1 489 ? -19.859 35.406 23.719 1 97.31 489 CYS A N 1
ATOM 3879 C CA . CYS A 1 489 ? -18.922 34.375 24.125 1 97.31 489 CYS A CA 1
ATOM 3880 C C . CYS A 1 489 ? -17.484 34.812 23.938 1 97.31 489 CYS A C 1
ATOM 3882 O O . CYS A 1 489 ? -16.547 34.219 24.484 1 97.31 489 CYS A O 1
ATOM 3884 N N . CYS A 1 490 ? -17.234 35.844 23.219 1 98.12 490 CYS A N 1
ATOM 3885 C CA . CYS A 1 490 ? -15.852 36.188 22.875 1 98.12 490 CYS A CA 1
ATOM 3886 C C . CYS A 1 490 ? -15.406 37.438 23.609 1 98.12 490 CYS A C 1
ATOM 3888 O O . CYS A 1 490 ? -16.094 38.469 23.578 1 98.12 490 CYS A O 1
ATOM 3890 N N . ALA A 1 491 ? -14.25 37.312 24.156 1 97.44 491 ALA A N 1
ATOM 3891 C CA . ALA A 1 491 ? -13.633 38.469 24.828 1 97.44 491 ALA A CA 1
ATOM 3892 C C . ALA A 1 491 ? -12.922 39.375 23.812 1 97.44 491 ALA A C 1
ATOM 3894 O O . ALA A 1 491 ? -12.562 38.938 22.734 1 97.44 491 ALA A O 1
ATOM 3895 N N . THR A 1 492 ? -12.711 40.625 24.203 1 95.25 492 THR A N 1
ATOM 3896 C CA . THR A 1 492 ? -12.008 41.562 23.359 1 95.25 492 THR A CA 1
ATOM 3897 C C . THR A 1 492 ? -10.5 41.469 23.547 1 95.25 492 THR A C 1
ATOM 3899 O O . THR A 1 492 ? -9.727 41.844 22.672 1 95.25 492 THR A O 1
ATOM 3902 N N . GLU A 1 493 ? -10.18 41 24.75 1 95.62 493 GLU A N 1
ATOM 3903 C CA . GLU A 1 493 ? -8.773 40.75 25.062 1 95.62 493 GLU A CA 1
ATOM 3904 C C . GLU A 1 493 ? -8.531 39.312 25.422 1 95.62 493 GLU A C 1
ATOM 3906 O O . GLU A 1 493 ? -9.445 38.625 25.875 1 95.62 493 GLU A O 1
ATOM 3911 N N . PRO A 1 494 ? -7.293 38.875 25.188 1 96.38 494 PRO A N 1
ATOM 3912 C CA . PRO A 1 494 ? -7.023 37.469 25.531 1 96.38 494 PRO A CA 1
ATOM 3913 C C . PRO A 1 494 ? -7.168 37.188 27.031 1 96.38 494 PRO A C 1
ATOM 3915 O O . PRO A 1 494 ? -6.785 38.031 27.859 1 96.38 494 PRO A O 1
ATOM 3918 N N . ARG A 1 495 ? -7.707 36.031 27.266 1 96.69 495 ARG A N 1
ATOM 3919 C CA . ARG A 1 495 ? -7.797 35.562 28.641 1 96.69 495 ARG A CA 1
ATOM 3920 C C . ARG A 1 495 ? -6.5 34.875 29.062 1 96.69 495 ARG A C 1
ATOM 3922 O O . ARG A 1 495 ? -6.426 33.656 29.094 1 96.69 495 ARG A O 1
ATOM 3929 N N . PHE A 1 496 ? -5.57 35.75 29.516 1 97.31 496 PHE A N 1
ATOM 3930 C CA . PHE A 1 496 ? -4.246 35.25 29.844 1 97.31 496 PHE A CA 1
ATOM 3931 C C . PHE A 1 496 ? -4.215 34.719 31.266 1 97.31 496 PHE A C 1
ATOM 3933 O O . PHE A 1 496 ? -4.77 35.344 32.188 1 97.31 496 PHE A O 1
ATOM 3940 N N . LYS A 1 497 ? -3.658 33.531 31.422 1 97.06 497 LYS A N 1
ATOM 3941 C CA . LYS A 1 497 ? -3.432 32.906 32.719 1 97.06 497 LYS A CA 1
ATOM 3942 C C . LYS A 1 497 ? -2.146 32.094 32.719 1 97.06 497 LYS A C 1
ATOM 3944 O O . LYS A 1 497 ? -1.857 31.375 31.766 1 97.06 497 LYS A O 1
ATOM 3949 N N . CYS A 1 498 ? -1.348 32.219 33.812 1 97.94 498 CYS A N 1
ATOM 3950 C CA . CYS A 1 498 ? -0.149 31.406 34 1 97.94 498 CYS A CA 1
ATOM 3951 C C . CYS A 1 498 ? -0.499 30.031 34.531 1 97.94 498 CYS A C 1
ATOM 3953 O O . CYS A 1 498 ? -1.267 29.906 35.469 1 97.94 498 CYS A O 1
ATOM 3955 N N . HIS A 1 499 ? 0.091 29.078 33.875 1 97.81 499 HIS A N 1
ATOM 3956 C CA . HIS A 1 499 ? -0.146 27.703 34.344 1 97.81 499 HIS A CA 1
ATOM 3957 C C . HIS A 1 499 ? 1.167 26.969 34.562 1 97.81 499 HIS A C 1
ATOM 3959 O O . HIS A 1 499 ? 1.322 26.266 35.562 1 97.81 499 HIS A O 1
ATOM 3965 N N . TYR A 1 500 ? 2.051 27.109 33.625 1 97.88 500 TYR A N 1
ATOM 3966 C CA . TYR A 1 500 ? 3.295 26.344 33.656 1 97.88 500 TYR A CA 1
ATOM 3967 C C . TYR A 1 500 ? 4.488 27.234 33.312 1 97.88 500 TYR A C 1
ATOM 3969 O O . TYR A 1 500 ? 4.535 27.797 32.219 1 97.88 500 TYR A O 1
ATOM 3977 N N . ARG A 1 501 ? 5.523 27.172 34.125 1 97.5 501 ARG A N 1
ATOM 3978 C CA . ARG A 1 501 ? 6.66 28.062 33.906 1 97.5 501 ARG A CA 1
ATOM 3979 C C . ARG A 1 501 ? 7.555 27.562 32.781 1 97.5 501 ARG A C 1
ATOM 3981 O O . ARG A 1 501 ? 8.359 28.312 32.25 1 97.5 501 ARG A O 1
ATOM 3988 N N . ASP A 1 502 ? 7.465 26.281 32.5 1 97.25 502 ASP A N 1
ATOM 3989 C CA . ASP A 1 502 ? 8.398 25.688 31.562 1 97.25 502 ASP A CA 1
ATOM 3990 C C . ASP A 1 502 ? 7.773 25.562 30.172 1 97.25 502 ASP A C 1
ATOM 3992 O O . ASP A 1 502 ? 8.281 24.844 29.312 1 97.25 502 ASP A O 1
ATOM 3996 N N . LYS A 1 503 ? 6.645 26.234 29.906 1 97.94 503 LYS A N 1
ATOM 3997 C CA . LYS A 1 503 ? 5.984 26.234 28.609 1 97.94 503 LYS A CA 1
ATOM 3998 C C . LYS A 1 503 ? 5.859 27.656 28.047 1 97.94 503 LYS A C 1
ATOM 4000 O O . LYS A 1 503 ? 5.91 28.625 28.797 1 97.94 503 LYS A O 1
ATOM 4005 N N . PRO A 1 504 ? 5.703 27.75 26.703 1 97.94 504 PRO A N 1
ATOM 4006 C CA . PRO A 1 504 ? 5.602 29.062 26.062 1 97.94 504 PRO A CA 1
ATOM 4007 C C . PRO A 1 504 ? 4.488 29.922 26.641 1 97.94 504 PRO A C 1
ATOM 4009 O O . PRO A 1 504 ? 3.389 29.422 26.906 1 97.94 504 PRO A O 1
ATOM 4012 N N . SER A 1 505 ? 4.832 31.172 26.891 1 98 505 SER A N 1
ATOM 4013 C CA . SER A 1 505 ? 3.883 32.094 27.5 1 98 505 SER A CA 1
ATOM 4014 C C . SER A 1 505 ? 4.094 33.531 26.984 1 98 505 SER A C 1
ATOM 4016 O O . SER A 1 505 ? 5.23 33.938 26.734 1 98 505 SER A O 1
ATOM 4018 N N . LYS A 1 506 ? 2.965 34.156 26.812 1 96.88 506 LYS A N 1
ATOM 4019 C CA . LYS A 1 506 ? 3.008 35.562 26.344 1 96.88 506 LYS A CA 1
ATOM 4020 C C . LYS A 1 506 ? 3.754 36.438 27.328 1 96.88 506 LYS A C 1
ATOM 4022 O O . LYS A 1 506 ? 4.512 37.312 26.922 1 96.88 506 LYS A O 1
ATOM 4027 N N . TYR A 1 507 ? 3.475 36.188 28.625 1 96.31 507 TYR A N 1
ATOM 4028 C CA . TYR A 1 507 ? 4.16 36.875 29.703 1 96.31 507 TYR A CA 1
ATOM 4029 C C . TYR A 1 507 ? 4.863 35.875 30.625 1 96.31 507 TYR A C 1
ATOM 4031 O O . TYR A 1 507 ? 4.477 34.688 30.688 1 96.31 507 TYR A O 1
ATOM 4039 N N . PRO A 1 508 ? 5.91 36.312 31.312 1 96.56 508 PRO A N 1
ATOM 4040 C CA . PRO A 1 508 ? 6.645 35.375 32.156 1 96.56 508 PRO A CA 1
ATOM 4041 C C . PRO A 1 508 ? 5.766 34.75 33.25 1 96.56 508 PRO A C 1
ATOM 4043 O O . PRO A 1 508 ? 5.051 35.469 33.969 1 96.56 508 PRO A O 1
ATOM 4046 N N . CYS A 1 509 ? 5.812 33.438 33.375 1 96.88 509 CYS A N 1
ATOM 4047 C CA . CYS A 1 509 ? 5.09 32.688 34.406 1 96.88 509 CYS A CA 1
ATOM 4048 C C . CYS A 1 509 ? 6.051 32.062 35.406 1 96.88 509 CYS A C 1
ATOM 4050 O O . CYS A 1 509 ? 5.973 30.875 35.688 1 96.88 509 CYS A O 1
ATOM 4052 N N . LYS A 1 510 ? 6.816 32.812 36.062 1 93.44 510 LYS A N 1
ATOM 4053 C CA . LYS A 1 510 ? 7.957 32.375 36.844 1 93.44 510 LYS A CA 1
ATOM 4054 C C . LYS A 1 510 ? 7.5 31.594 38.094 1 93.44 510 LYS A C 1
ATOM 4056 O O . LYS A 1 510 ? 8.188 30.688 38.531 1 93.44 510 LYS A O 1
ATOM 4061 N N . ASP A 1 511 ? 6.391 31.953 38.688 1 94.31 511 ASP A N 1
ATOM 4062 C CA . ASP A 1 511 ? 5.949 31.406 39.938 1 94.31 511 ASP A CA 1
ATOM 4063 C C . ASP A 1 511 ? 5.074 30.172 39.75 1 94.31 511 ASP A C 1
ATOM 4065 O O . ASP A 1 511 ? 4.668 29.516 40.688 1 94.31 511 ASP A O 1
ATOM 4069 N N . SER A 1 512 ? 4.812 29.781 38.5 1 96.88 512 SER A N 1
ATOM 4070 C CA . SER A 1 512 ? 3.99 28.609 38.188 1 96.88 512 SER A CA 1
ATOM 4071 C C . SER A 1 512 ? 4.809 27.328 38.281 1 96.88 512 SER A C 1
ATOM 4073 O O . SER A 1 512 ? 6.031 27.359 38.125 1 96.88 512 SER A O 1
ATOM 4075 N N . PRO A 1 513 ? 4.121 26.219 38.594 1 96.44 513 PRO A N 1
ATOM 4076 C CA . PRO A 1 513 ? 4.836 24.938 38.562 1 96.44 513 PRO A CA 1
ATOM 4077 C C . PRO A 1 513 ? 5.211 24.484 37.156 1 96.44 513 PRO A C 1
ATOM 4079 O O . PRO A 1 513 ? 4.586 24.906 36.188 1 96.44 513 PRO A O 1
ATOM 4082 N N . PRO A 1 514 ? 6.32 23.656 37.062 1 96 514 PRO A N 1
ATOM 4083 C CA . PRO A 1 514 ? 6.578 23.031 35.75 1 96 514 PRO A CA 1
ATOM 4084 C C . PRO A 1 514 ? 5.641 21.859 35.5 1 96 514 PRO A C 1
ATOM 4086 O O . PRO A 1 514 ? 5.117 21.25 36.406 1 96 514 PRO A O 1
ATOM 4089 N N . ILE A 1 515 ? 5.387 21.578 34.281 1 95.5 515 ILE A N 1
ATOM 4090 C CA . ILE A 1 515 ? 4.578 20.406 33.938 1 95.5 515 ILE A CA 1
ATOM 4091 C C . ILE A 1 515 ? 5.492 19.234 33.625 1 95.5 515 ILE A C 1
ATOM 4093 O O . ILE A 1 515 ? 5.141 18.078 33.875 1 95.5 515 ILE A O 1
ATOM 4097 N N . ASP A 1 516 ? 6.648 19.422 33.031 1 92.81 516 ASP A N 1
ATOM 4098 C CA . ASP A 1 516 ? 7.613 18.359 32.719 1 92.81 516 ASP A CA 1
ATOM 4099 C C . ASP A 1 516 ? 8.562 18.156 33.906 1 92.81 516 ASP A C 1
ATOM 4101 O O . ASP A 1 516 ? 8.914 19.109 34.594 1 92.81 516 ASP A O 1
ATOM 4105 N N . LYS A 1 517 ? 8.938 16.891 34.031 1 88.81 517 LYS A N 1
ATOM 4106 C CA . LYS A 1 517 ? 9.938 16.594 35.031 1 88.81 517 LYS A CA 1
ATOM 4107 C C . LYS A 1 517 ? 11.234 17.359 34.781 1 88.81 517 LYS A C 1
ATOM 4109 O O . LYS A 1 517 ? 11.812 17.266 33.688 1 88.81 517 LYS A O 1
ATOM 4114 N N . ASN A 1 518 ? 11.633 18.312 35.625 1 87.25 518 ASN A N 1
ATOM 4115 C CA . ASN A 1 518 ? 12.844 19.125 35.531 1 87.25 518 ASN A CA 1
ATOM 4116 C C . ASN A 1 518 ? 12.742 20.172 34.438 1 87.25 518 ASN A C 1
ATOM 4118 O O . ASN A 1 518 ? 13.742 20.484 33.781 1 87.25 518 ASN A O 1
ATOM 4122 N N . GLY A 1 519 ? 11.562 20.531 34.156 1 89.25 519 GLY A N 1
ATOM 4123 C CA . GLY A 1 519 ? 11.367 21.531 33.125 1 89.25 519 GLY A CA 1
ATOM 4124 C C . GLY A 1 519 ? 12 22.859 33.469 1 89.25 519 GLY A C 1
ATOM 4125 O O . GLY A 1 519 ? 11.805 23.391 34.562 1 89.25 519 GLY A O 1
ATOM 4126 N N . LYS A 1 520 ? 12.688 23.375 32.5 1 91 520 LYS A N 1
ATOM 4127 C CA . LYS A 1 520 ? 13.297 24.688 32.688 1 91 520 LYS A CA 1
ATOM 4128 C C . LYS A 1 520 ? 12.32 25.797 32.312 1 91 520 LYS A C 1
ATOM 4130 O O . LYS A 1 520 ? 11.383 25.578 31.547 1 91 520 LYS A O 1
ATOM 4135 N N . SER A 1 521 ? 12.625 26.906 32.906 1 94 521 SER A N 1
ATOM 4136 C CA . SER A 1 521 ? 11.766 28.062 32.625 1 94 521 SER A CA 1
ATOM 4137 C C . SER A 1 521 ? 11.797 28.453 31.156 1 94 521 SER A C 1
ATOM 4139 O O . SER A 1 521 ? 12.859 28.438 30.531 1 94 521 SER A O 1
ATOM 4141 N N . PHE A 1 522 ? 10.68 28.828 30.656 1 96.69 522 PHE A N 1
ATOM 4142 C CA . PHE A 1 522 ? 10.555 29.266 29.266 1 96.69 522 PHE A CA 1
ATOM 4143 C C . PHE A 1 522 ? 11.211 30.625 29.078 1 96.69 522 PHE A C 1
ATOM 4145 O O . PHE A 1 522 ? 11.883 30.859 28.062 1 96.69 522 PHE A O 1
ATOM 4152 N N . TRP A 1 523 ? 11.062 31.5 30.016 1 95.69 523 TRP A N 1
ATOM 4153 C CA . TRP A 1 523 ? 11.648 32.844 29.953 1 95.69 523 TRP A CA 1
ATOM 4154 C C . TRP A 1 523 ? 13.008 32.875 30.641 1 95.69 523 TRP A C 1
ATOM 4156 O O . TRP A 1 523 ? 13.75 33.844 30.516 1 95.69 523 TRP A O 1
ATOM 4166 N N . MET B 1 1 ? 31.406 -33.156 -62.094 1 21.45 1 MET B N 1
ATOM 4167 C CA . MET B 1 1 ? 31.219 -32.031 -61.219 1 21.45 1 MET B CA 1
ATOM 4168 C C . MET B 1 1 ? 31.391 -32.438 -59.75 1 21.45 1 MET B C 1
ATOM 4170 O O . MET B 1 1 ? 30.531 -33.094 -59.188 1 21.45 1 MET B O 1
ATOM 4174 N N . GLN B 1 2 ? 32.562 -32.719 -59.188 1 21.2 2 GLN B N 1
ATOM 4175 C CA . GLN B 1 2 ? 33.312 -33.469 -58.188 1 21.2 2 GLN B CA 1
ATOM 4176 C C . GLN B 1 2 ? 33.219 -32.812 -56.812 1 21.2 2 GLN B C 1
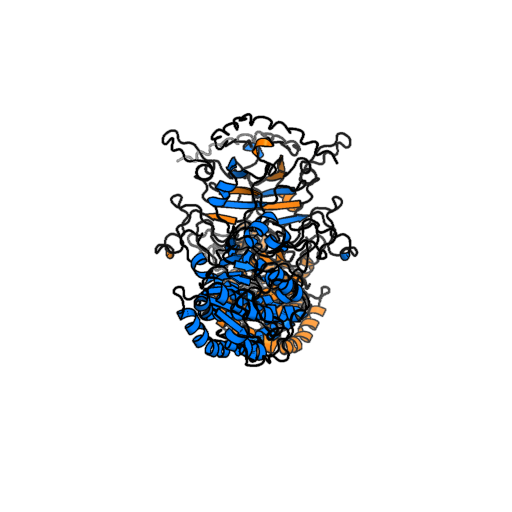ATOM 4178 O O . GLN B 1 2 ? 33.312 -31.594 -56.688 1 21.2 2 GLN B O 1
ATOM 4183 N N . HIS B 1 3 ? 32.562 -33.562 -55.781 1 21.19 3 HIS B N 1
ATOM 4184 C CA . HIS B 1 3 ? 32.125 -33.531 -54.375 1 21.19 3 HIS B CA 1
ATOM 4185 C C . HIS B 1 3 ? 33.344 -33.312 -53.438 1 21.19 3 HIS B C 1
ATOM 4187 O O . HIS B 1 3 ? 34.062 -34.25 -53.156 1 21.19 3 HIS B O 1
ATOM 4193 N N . CYS B 1 4 ? 34.062 -32.219 -53.75 1 21.17 4 CYS B N 1
ATOM 4194 C CA . CYS B 1 4 ? 35.312 -32.031 -53.062 1 21.17 4 CYS B CA 1
ATOM 4195 C C . CYS B 1 4 ? 35.156 -32.062 -51.531 1 21.17 4 CYS B C 1
ATOM 4197 O O . CYS B 1 4 ? 34.438 -31.219 -51 1 21.17 4 CYS B O 1
ATOM 4199 N N . ASN B 1 5 ? 35.219 -33.219 -50.844 1 19.52 5 ASN B N 1
ATOM 4200 C CA . ASN B 1 5 ? 35.125 -33.75 -49.5 1 19.52 5 ASN B CA 1
ATOM 4201 C C . ASN B 1 5 ? 36.188 -33.125 -48.594 1 19.52 5 ASN B C 1
ATOM 4203 O O . ASN B 1 5 ? 37.156 -33.75 -48.25 1 19.52 5 ASN B O 1
ATOM 4207 N N . GLU B 1 6 ? 36.625 -31.953 -48.938 1 20.48 6 GLU B N 1
ATOM 4208 C CA . GLU B 1 6 ? 37.844 -31.609 -48.25 1 20.48 6 GLU B CA 1
ATOM 4209 C C . GLU B 1 6 ? 37.656 -31.719 -46.75 1 20.48 6 GLU B C 1
ATOM 4211 O O . GLU B 1 6 ? 36.625 -31.375 -46.219 1 20.48 6 GLU B O 1
ATOM 4216 N N . ASN B 1 7 ? 38.469 -32.5 -46.062 1 20.38 7 ASN B N 1
ATOM 4217 C CA . ASN B 1 7 ? 38.781 -33.031 -44.75 1 20.38 7 ASN B CA 1
ATOM 4218 C C . ASN B 1 7 ? 39 -31.891 -43.75 1 20.38 7 ASN B C 1
ATOM 4220 O O . ASN B 1 7 ? 40 -31.188 -43.812 1 20.38 7 ASN B O 1
ATOM 4224 N N . LEU B 1 8 ? 38.094 -31.016 -43.562 1 21.27 8 LEU B N 1
ATOM 4225 C CA . LEU B 1 8 ? 38.344 -29.875 -42.688 1 21.27 8 LEU B CA 1
ATOM 4226 C C . LEU B 1 8 ? 38.875 -30.328 -41.312 1 21.27 8 LEU B C 1
ATOM 4228 O O . LEU B 1 8 ? 38.219 -31.109 -40.625 1 21.27 8 LEU B O 1
ATOM 4232 N N . ARG B 1 9 ? 40.188 -30.422 -41.25 1 20.84 9 ARG B N 1
ATOM 4233 C CA . ARG B 1 9 ? 41 -30.797 -40.094 1 20.84 9 ARG B CA 1
ATOM 4234 C C . ARG B 1 9 ? 40.438 -30.188 -38.812 1 20.84 9 ARG B C 1
ATOM 4236 O O . ARG B 1 9 ? 40 -29.031 -38.812 1 20.84 9 ARG B O 1
ATOM 4243 N N . ASP B 1 10 ? 40.062 -31 -37.906 1 19.58 10 ASP B N 1
ATOM 4244 C CA . ASP B 1 10 ? 39.5 -30.922 -36.562 1 19.58 10 ASP B CA 1
ATOM 4245 C C . ASP B 1 10 ? 40.375 -30.094 -35.625 1 19.58 10 ASP B C 1
ATOM 4247 O O . ASP B 1 10 ? 41.531 -30.438 -35.375 1 19.58 10 ASP B O 1
ATOM 4251 N N . PRO B 1 11 ? 40.562 -28.844 -35.875 1 24.3 11 PRO B N 1
ATOM 4252 C CA . PRO B 1 11 ? 41.625 -28.281 -35.031 1 24.3 11 PRO B CA 1
ATOM 4253 C C . PRO B 1 11 ? 41.531 -28.703 -33.594 1 24.3 11 PRO B C 1
ATOM 4255 O O . PRO B 1 11 ? 40.438 -28.984 -33.094 1 24.3 11 PRO B O 1
ATOM 4258 N N . SER B 1 12 ? 42.469 -29.453 -33.094 1 21.44 12 SER B N 1
ATOM 4259 C CA . SER B 1 12 ? 42.719 -29.953 -31.766 1 21.44 12 SER B CA 1
ATOM 4260 C C . SER B 1 12 ? 42.406 -28.906 -30.703 1 21.44 12 SER B C 1
ATOM 4262 O O . SER B 1 12 ? 42.719 -27.719 -30.891 1 21.44 12 SER B O 1
ATOM 4264 N N . GLU B 1 13 ? 41.469 -29.188 -29.828 1 22.05 13 GLU B N 1
ATOM 4265 C CA . GLU B 1 13 ? 40.781 -28.547 -28.703 1 22.05 13 GLU B CA 1
ATOM 4266 C C . GLU B 1 13 ? 41.781 -28.062 -27.656 1 22.05 13 GLU B C 1
ATOM 4268 O O . GLU B 1 13 ? 42.344 -28.859 -26.906 1 22.05 13 GLU B O 1
ATOM 4273 N N . GLY B 1 14 ? 42.781 -27.344 -28.062 1 21.45 14 GLY B N 1
ATOM 4274 C CA . GLY B 1 14 ? 43.656 -26.953 -26.984 1 21.45 14 GLY B CA 1
ATOM 4275 C C . GLY B 1 14 ? 42.906 -26.516 -25.734 1 21.45 14 GLY B C 1
ATOM 4276 O O . GLY B 1 14 ? 41.875 -25.828 -25.844 1 21.45 14 GLY B O 1
ATOM 4277 N N . SER B 1 15 ? 43 -27.328 -24.703 1 20.66 15 SER B N 1
ATOM 4278 C CA . SER B 1 15 ? 42.5 -27.234 -23.328 1 20.66 15 SER B CA 1
ATOM 4279 C C . SER B 1 15 ? 42.781 -25.859 -22.734 1 20.66 15 SER B C 1
ATOM 4281 O O . SER B 1 15 ? 43.906 -25.531 -22.422 1 20.66 15 SER B O 1
ATOM 4283 N N . ILE B 1 16 ? 42.375 -24.875 -23.328 1 23.58 16 ILE B N 1
ATOM 4284 C CA . ILE B 1 16 ? 42.688 -23.641 -22.609 1 23.58 16 ILE B CA 1
ATOM 4285 C C . ILE B 1 16 ? 42.188 -23.734 -21.188 1 23.58 16 ILE B C 1
ATOM 4287 O O . ILE B 1 16 ? 41 -23.938 -20.953 1 23.58 16 ILE B O 1
ATOM 4291 N N . SER B 1 17 ? 43.031 -24.25 -20.344 1 20.89 17 SER B N 1
ATOM 4292 C CA . SER B 1 17 ? 42.844 -24.281 -18.906 1 20.89 17 SER B CA 1
ATOM 4293 C C . SER B 1 17 ? 42.188 -23.016 -18.406 1 20.89 17 SER B C 1
ATOM 4295 O O . SER B 1 17 ? 42.625 -21.906 -18.703 1 20.89 17 SER B O 1
ATOM 4297 N N . ALA B 1 18 ? 40.969 -23.078 -18.281 1 23.53 18 ALA B N 1
ATOM 4298 C CA . ALA B 1 18 ? 40.188 -22.016 -17.656 1 23.53 18 ALA B CA 1
ATOM 4299 C C . ALA B 1 18 ? 40.844 -21.484 -16.391 1 23.53 18 ALA B C 1
ATOM 4301 O O . ALA B 1 18 ? 41.281 -22.281 -15.539 1 23.53 18 ALA B O 1
ATOM 4302 N N . PRO B 1 19 ? 41.594 -20.438 -16.531 1 23.83 19 PRO B N 1
ATOM 4303 C CA . PRO B 1 19 ? 42.219 -20.062 -15.266 1 23.83 19 PRO B CA 1
ATOM 4304 C C . PRO B 1 19 ? 41.312 -20.266 -14.055 1 23.83 19 PRO B C 1
ATOM 4306 O O . PRO B 1 19 ? 40.094 -20.062 -14.164 1 23.83 19 PRO B O 1
ATOM 4309 N N . PHE B 1 20 ? 41.5 -21.312 -13.273 1 23.81 20 PHE B N 1
ATOM 4310 C CA . PHE B 1 20 ? 40.969 -21.516 -11.922 1 23.81 20 PHE B CA 1
ATOM 4311 C C . PHE B 1 20 ? 40.844 -20.188 -11.195 1 23.81 20 PHE B C 1
ATOM 4313 O O . PHE B 1 20 ? 41.812 -19.531 -10.867 1 23.81 20 PHE B O 1
ATOM 4320 N N . PHE B 1 21 ? 39.812 -19.422 -11.609 1 26.06 21 PHE B N 1
ATOM 4321 C CA . PHE B 1 21 ? 39.438 -18.359 -10.695 1 26.06 21 PHE B CA 1
ATOM 4322 C C . PHE B 1 21 ? 39.531 -18.828 -9.25 1 26.06 21 PHE B C 1
ATOM 4324 O O . PHE B 1 21 ? 38.844 -19.75 -8.844 1 26.06 21 PHE B O 1
ATOM 4331 N N . SER B 1 22 ? 40.688 -18.844 -8.68 1 25.7 22 SER B N 1
ATOM 4332 C CA . SER B 1 22 ? 40.969 -19 -7.258 1 25.7 22 SER B CA 1
ATOM 4333 C C . SER B 1 22 ? 39.812 -18.484 -6.406 1 25.7 22 SER B C 1
ATOM 4335 O O . SER B 1 22 ? 39.031 -17.641 -6.855 1 25.7 22 SER B O 1
ATOM 4337 N N . GLN B 1 23 ? 39.406 -19.125 -5.352 1 31.3 23 GLN B N 1
ATOM 4338 C CA . GLN B 1 23 ? 38.531 -18.859 -4.203 1 31.3 23 GLN B CA 1
ATOM 4339 C C . GLN B 1 23 ? 38.594 -17.375 -3.826 1 31.3 23 GLN B C 1
ATOM 4341 O O . GLN B 1 23 ? 39.344 -16.969 -2.959 1 31.3 23 GLN B O 1
ATOM 4346 N N . GLU B 1 24 ? 38.719 -16.438 -4.609 1 31.5 24 GLU B N 1
ATOM 4347 C CA . GLU B 1 24 ? 39.094 -15.039 -4.387 1 31.5 24 GLU B CA 1
ATOM 4348 C C . GLU B 1 24 ? 38.156 -14.367 -3.396 1 31.5 24 GLU B C 1
ATOM 4350 O O . GLU B 1 24 ? 36.938 -14.555 -3.461 1 31.5 24 GLU B O 1
ATOM 4355 N N . SER B 1 25 ? 38.656 -13.719 -2.266 1 34.41 25 SER B N 1
ATOM 4356 C CA . SER B 1 25 ? 38.438 -12.875 -1.095 1 34.41 25 SER B CA 1
ATOM 4357 C C . SER B 1 25 ? 37.469 -11.734 -1.409 1 34.41 25 SER B C 1
ATOM 4359 O O . SER B 1 25 ? 37.406 -11.258 -2.545 1 34.41 25 SER B O 1
ATOM 4361 N N . THR B 1 26 ? 36.312 -11.625 -0.614 1 44.84 26 THR B N 1
ATOM 4362 C CA . THR B 1 26 ? 35.594 -10.367 -0.422 1 44.84 26 THR B CA 1
ATOM 4363 C C . THR B 1 26 ? 36.562 -9.18 -0.542 1 44.84 26 THR B C 1
ATOM 4365 O O . THR B 1 26 ? 37.5 -9.062 0.228 1 44.84 26 THR B O 1
ATOM 4368 N N . SER B 1 27 ? 36.875 -8.75 -1.682 1 44.38 27 SER B N 1
ATOM 4369 C CA . SER B 1 27 ? 37.688 -7.551 -1.737 1 44.38 27 SER B CA 1
ATOM 4370 C C . SER B 1 27 ? 36.969 -6.352 -1.129 1 44.38 27 SER B C 1
ATOM 4372 O O . SER B 1 27 ? 35.875 -5.98 -1.576 1 44.38 27 SER B O 1
ATOM 4374 N N . LEU B 1 28 ? 37 -6.27 0.207 1 42.81 28 LEU B N 1
ATOM 4375 C CA . LEU B 1 28 ? 36.562 -5.055 0.886 1 42.81 28 LEU B CA 1
ATOM 4376 C C . LEU B 1 28 ? 37.469 -3.877 0.517 1 42.81 28 LEU B C 1
ATOM 4378 O O . LEU B 1 28 ? 38.688 -3.998 0.532 1 42.81 28 LEU B O 1
ATOM 4382 N N . GLN B 1 29 ? 37.125 -3.117 -0.419 1 42.78 29 GLN B N 1
ATOM 4383 C CA . GLN B 1 29 ? 37.906 -1.916 -0.673 1 42.78 29 GLN B CA 1
ATOM 4384 C C . GLN B 1 29 ? 37.281 -0.699 0.009 1 42.78 29 GLN B C 1
ATOM 4386 O O . GLN B 1 29 ? 36.094 -0.491 -0.059 1 42.78 29 GLN B O 1
ATOM 4391 N N . GLN B 1 30 ? 37.969 -0.322 1.188 1 44.69 30 GLN B N 1
ATOM 4392 C CA . GLN B 1 30 ? 37.625 1.018 1.658 1 44.69 30 GLN B CA 1
ATOM 4393 C C . GLN B 1 30 ? 37.812 2.053 0.555 1 44.69 30 GLN B C 1
ATOM 4395 O O . GLN B 1 30 ? 38.906 2.236 0.054 1 44.69 30 GLN B O 1
ATOM 4400 N N . ILE B 1 31 ? 36.844 2.209 -0.204 1 44.41 31 ILE B N 1
ATOM 4401 C CA . ILE B 1 31 ? 37.062 2.91 -1.467 1 44.41 31 ILE B CA 1
ATOM 4402 C C . ILE B 1 31 ? 36.875 4.414 -1.257 1 44.41 31 ILE B C 1
ATOM 4404 O O . ILE B 1 31 ? 37.5 5.219 -1.962 1 44.41 31 ILE B O 1
ATOM 4408 N N . PHE B 1 32 ? 35.938 4.879 -0.328 1 48.62 32 PHE B N 1
ATOM 4409 C CA . PHE B 1 32 ? 35.656 6.309 -0.461 1 48.62 32 PHE B CA 1
ATOM 4410 C C . PHE B 1 32 ? 36.312 7.09 0.677 1 48.62 32 PHE B C 1
ATOM 4412 O O . PHE B 1 32 ? 36.25 6.668 1.835 1 48.62 32 PHE B O 1
ATOM 4419 N N . PRO B 1 33 ? 37.281 7.91 0.322 1 47.41 33 PRO B N 1
ATOM 4420 C CA . PRO B 1 33 ? 37.656 8.766 1.452 1 47.41 33 PRO B CA 1
ATOM 4421 C C . PRO B 1 33 ? 36.438 9.359 2.164 1 47.41 33 PRO B C 1
ATOM 4423 O O . PRO B 1 33 ? 35.469 9.773 1.511 1 47.41 33 PRO B O 1
ATOM 4426 N N . LYS B 1 34 ? 36.406 9.047 3.439 1 49.62 34 LYS B N 1
ATOM 4427 C CA . LYS B 1 34 ? 35.344 9.531 4.324 1 49.62 34 LYS B CA 1
ATOM 4428 C C . LYS B 1 34 ? 34.938 10.953 3.951 1 49.62 34 LYS B C 1
ATOM 4430 O O . LYS B 1 34 ? 33.75 11.297 4.043 1 49.62 34 LYS B O 1
ATOM 4435 N N . GLN B 1 35 ? 35.906 11.727 3.59 1 47.75 35 GLN B N 1
ATOM 4436 C CA . GLN B 1 35 ? 35.656 13.133 3.322 1 47.75 35 GLN B CA 1
ATOM 4437 C C . GLN B 1 35 ? 34.719 13.305 2.133 1 47.75 35 GLN B C 1
ATOM 4439 O O . GLN B 1 35 ? 34.031 14.32 2.014 1 47.75 35 GLN B O 1
ATOM 4444 N N . GLN B 1 36 ? 34.688 12.227 1.372 1 47.25 36 GLN B N 1
ATOM 4445 C CA . GLN B 1 36 ? 34 12.43 0.098 1 47.25 36 GLN B CA 1
ATOM 4446 C C . GLN B 1 36 ? 32.562 11.859 0.136 1 47.25 36 GLN B C 1
ATOM 4448 O O . GLN B 1 36 ? 31.688 12.336 -0.577 1 47.25 36 GLN B O 1
ATOM 4453 N N . VAL B 1 37 ? 32.406 10.875 0.862 1 54.72 37 VAL B N 1
ATOM 4454 C CA . VAL B 1 37 ? 31.094 10.25 0.746 1 54.72 37 VAL B CA 1
ATOM 4455 C C . VAL B 1 37 ? 30.312 10.477 2.031 1 54.72 37 VAL B C 1
ATOM 4457 O O . VAL B 1 37 ? 29.125 10.109 2.113 1 54.72 37 VAL B O 1
ATOM 4460 N N . GLY B 1 38 ? 30.797 11.289 2.781 1 56.75 38 GLY B N 1
ATOM 4461 C CA . GLY B 1 38 ? 30.109 11.492 4.043 1 56.75 38 GLY B CA 1
ATOM 4462 C C . GLY B 1 38 ? 29.891 10.211 4.816 1 56.75 38 GLY B C 1
ATOM 4463 O O . GLY B 1 38 ? 30.688 9.273 4.723 1 56.75 38 GLY B O 1
ATOM 4464 N N . ASP B 1 39 ? 29 10.266 5.719 1 65.12 39 ASP B N 1
ATOM 4465 C CA . ASP B 1 39 ? 28.719 9.133 6.598 1 65.12 39 ASP B CA 1
ATOM 4466 C C . ASP B 1 39 ? 27.703 8.188 5.961 1 65.12 39 ASP B C 1
ATOM 4468 O O . ASP B 1 39 ? 27.031 7.414 6.656 1 65.12 39 ASP B O 1
ATOM 4472 N N . LEU B 1 40 ? 27.641 8.336 4.57 1 78.75 40 LEU B N 1
ATOM 4473 C CA . LEU B 1 40 ? 26.641 7.477 3.934 1 78.75 40 LEU B CA 1
ATOM 4474 C C . LEU B 1 40 ? 27.281 6.184 3.434 1 78.75 40 LEU B C 1
ATOM 4476 O O . LEU B 1 40 ? 26.641 5.141 3.396 1 78.75 40 LEU B O 1
ATOM 4480 N N . VAL B 1 41 ? 28.578 6.312 3.035 1 82.12 41 VAL B N 1
ATOM 4481 C CA . VAL B 1 41 ? 29.281 5.137 2.527 1 82.12 41 VAL B CA 1
ATOM 4482 C C . VAL B 1 41 ? 30.734 5.164 2.992 1 82.12 41 VAL B C 1
ATOM 4484 O O . VAL B 1 41 ? 31.5 6.031 2.584 1 82.12 41 VAL B O 1
ATOM 4487 N N . SER B 1 42 ? 31.094 4.234 3.785 1 78.62 42 SER B N 1
ATOM 4488 C CA . SER B 1 42 ? 32.469 4.172 4.309 1 78.62 42 SER B CA 1
ATOM 4489 C C . SER B 1 42 ? 33.25 3.023 3.682 1 78.62 42 SER B C 1
ATOM 4491 O O . SER B 1 42 ? 34.469 2.975 3.781 1 78.62 42 SER B O 1
ATOM 4493 N N . GLY B 1 43 ? 32.531 2.102 3.08 1 79.44 43 GLY B N 1
ATOM 4494 C CA . GLY B 1 43 ? 33.156 0.945 2.457 1 79.44 43 GLY B CA 1
ATOM 4495 C C . GLY B 1 43 ? 32.25 0.265 1.438 1 79.44 43 GLY B C 1
ATOM 4496 O O . GLY B 1 43 ? 31.062 0.564 1.354 1 79.44 43 GLY B O 1
ATOM 4497 N N . VAL B 1 44 ? 32.938 -0.562 0.619 1 83.44 44 VAL B N 1
ATOM 4498 C CA . VAL B 1 44 ? 32.219 -1.293 -0.407 1 83.44 44 VAL B CA 1
ATOM 4499 C C . VAL B 1 44 ? 32.688 -2.738 -0.464 1 83.44 44 VAL B C 1
ATOM 4501 O O . VAL B 1 44 ? 33.906 -2.998 -0.341 1 83.44 44 VAL B O 1
ATOM 4504 N N . GLY B 1 45 ? 31.703 -3.631 -0.507 1 81.69 45 GLY B N 1
ATOM 4505 C CA . GLY B 1 45 ? 32 -5.043 -0.685 1 81.69 45 GLY B CA 1
ATOM 4506 C C . GLY B 1 45 ? 31.281 -5.66 -1.867 1 81.69 45 GLY B C 1
ATOM 4507 O O . GLY B 1 45 ? 30.25 -5.148 -2.312 1 81.69 45 GLY B O 1
ATOM 4508 N N . LEU B 1 46 ? 31.953 -6.688 -2.426 1 84.75 46 LEU B N 1
ATOM 4509 C CA . LEU B 1 46 ? 31.359 -7.465 -3.506 1 84.75 46 LEU B CA 1
ATOM 4510 C C . LEU B 1 46 ? 31.188 -8.922 -3.096 1 84.75 46 LEU B C 1
ATOM 4512 O O . LEU B 1 46 ? 32.094 -9.523 -2.533 1 84.75 46 LEU B O 1
ATOM 4516 N N . VAL B 1 47 ? 30.016 -9.367 -3.352 1 88.25 47 VAL B N 1
ATOM 4517 C CA . VAL B 1 47 ? 29.75 -10.773 -3.031 1 88.25 47 VAL B CA 1
ATOM 4518 C C . VAL B 1 47 ? 29.047 -11.453 -4.203 1 88.25 47 VAL B C 1
ATOM 4520 O O . VAL B 1 47 ? 28.516 -10.781 -5.082 1 88.25 47 VAL B O 1
ATOM 4523 N N . ASN B 1 48 ? 29.141 -12.766 -4.203 1 87.81 48 ASN B N 1
ATOM 4524 C CA . ASN B 1 48 ? 28.453 -13.547 -5.223 1 87.81 48 ASN B CA 1
ATOM 4525 C C . ASN B 1 48 ? 26.953 -13.375 -5.141 1 87.81 48 ASN B C 1
ATOM 4527 O O . ASN B 1 48 ? 26.359 -13.469 -4.055 1 87.81 48 ASN B O 1
ATOM 4531 N N . ARG B 1 49 ? 26.312 -13.195 -6.277 1 91.81 49 ARG B N 1
ATOM 4532 C CA . ARG B 1 49 ? 24.891 -12.867 -6.332 1 91.81 49 ARG B CA 1
ATOM 4533 C C . ARG B 1 49 ? 24.047 -14.055 -5.898 1 91.81 49 ARG B C 1
ATOM 4535 O O . ARG B 1 49 ? 23.109 -13.898 -5.105 1 91.81 49 ARG B O 1
ATOM 4542 N N . ASP B 1 50 ? 24.281 -15.203 -6.375 1 92 50 ASP B N 1
ATOM 4543 C CA . ASP B 1 50 ? 23.484 -16.375 -6.07 1 92 50 ASP B CA 1
ATOM 4544 C C . ASP B 1 50 ? 23.594 -16.766 -4.594 1 92 50 ASP B C 1
ATOM 4546 O O . ASP B 1 50 ? 22.609 -17.125 -3.963 1 92 50 ASP B O 1
ATOM 4550 N N . GLU B 1 51 ? 24.797 -16.641 -4.094 1 93.31 51 GLU B N 1
ATOM 4551 C CA . GLU B 1 51 ? 24.984 -16.906 -2.67 1 93.31 51 GLU B CA 1
ATOM 4552 C C . GLU B 1 51 ? 24.234 -15.891 -1.816 1 93.31 51 GLU B C 1
ATOM 4554 O O . GLU B 1 51 ? 23.625 -16.25 -0.811 1 93.31 51 GLU B O 1
ATOM 4559 N N . PHE B 1 52 ? 24.312 -14.641 -2.234 1 95.25 52 PHE B N 1
ATOM 4560 C CA . PHE B 1 52 ? 23.609 -13.578 -1.521 1 95.25 52 PHE B CA 1
ATOM 4561 C C . PHE B 1 52 ? 22.109 -13.828 -1.501 1 95.25 52 PHE B C 1
ATOM 4563 O O . PHE B 1 52 ? 21.484 -13.758 -0.446 1 95.25 52 PHE B O 1
ATOM 4570 N N . ALA B 1 53 ? 21.562 -14.219 -2.613 1 93.81 53 ALA B N 1
ATOM 4571 C CA . ALA B 1 53 ? 20.125 -14.445 -2.738 1 93.81 53 ALA B CA 1
ATOM 4572 C C . ALA B 1 53 ? 19.688 -15.664 -1.923 1 93.81 53 ALA B C 1
ATOM 4574 O O . ALA B 1 53 ? 18.578 -15.695 -1.381 1 93.81 53 ALA B O 1
ATOM 4575 N N . SER B 1 54 ? 20.516 -16.625 -1.864 1 92.25 54 SER B N 1
ATOM 4576 C CA . SER B 1 54 ? 20.188 -17.812 -1.091 1 92.25 54 SER B CA 1
ATOM 4577 C C . SER B 1 54 ? 20.219 -17.531 0.407 1 92.25 54 SER B C 1
ATOM 4579 O O . SER B 1 54 ? 19.469 -18.125 1.173 1 92.25 54 SER B O 1
ATOM 4581 N N . THR B 1 55 ? 21.109 -16.609 0.78 1 94.38 55 THR B N 1
ATOM 4582 C CA . THR B 1 55 ? 21.234 -16.25 2.189 1 94.38 55 THR B CA 1
ATOM 4583 C C . THR B 1 55 ? 20.109 -15.336 2.629 1 94.38 55 THR B C 1
ATOM 4585 O O . THR B 1 55 ? 19.578 -15.477 3.736 1 94.38 55 THR B O 1
ATOM 4588 N N . PHE B 1 56 ? 19.812 -14.414 1.775 1 96 56 PHE B N 1
ATOM 4589 C CA . PHE B 1 56 ? 18.75 -13.445 2.061 1 96 56 PHE B CA 1
ATOM 4590 C C . PHE B 1 56 ? 17.594 -13.594 1.079 1 96 56 PHE B C 1
ATOM 4592 O O . PHE B 1 56 ? 17.5 -12.844 0.103 1 96 56 PHE B O 1
ATOM 4599 N N . ASP B 1 57 ? 16.703 -14.516 1.43 1 93.88 57 ASP B N 1
ATOM 4600 C CA . ASP B 1 57 ? 15.555 -14.781 0.57 1 93.88 57 ASP B CA 1
ATOM 4601 C C . ASP B 1 57 ? 14.492 -13.695 0.716 1 93.88 57 ASP B C 1
ATOM 4603 O O . ASP B 1 57 ? 13.93 -13.516 1.796 1 93.88 57 ASP B O 1
ATOM 4607 N N . MET B 1 58 ? 14.211 -13.016 -0.351 1 93.88 58 MET B N 1
ATOM 4608 C CA . MET B 1 58 ? 13.242 -11.93 -0.359 1 93.88 58 MET B CA 1
ATOM 4609 C C . MET B 1 58 ? 11.914 -12.391 -0.953 1 93.88 58 MET B C 1
ATOM 4611 O O . MET B 1 58 ? 10.969 -11.602 -1.048 1 93.88 58 MET B O 1
ATOM 4615 N N . GLY B 1 59 ? 11.867 -13.602 -1.316 1 95.38 59 GLY B N 1
ATOM 4616 C CA . GLY B 1 59 ? 10.633 -14.188 -1.817 1 95.38 59 GLY B CA 1
ATOM 4617 C C . GLY B 1 59 ? 10.406 -13.922 -3.293 1 95.38 59 GLY B C 1
ATOM 4618 O O . GLY B 1 59 ? 9.43 -14.398 -3.869 1 95.38 59 GLY B O 1
ATOM 4619 N N . VAL B 1 60 ? 11.266 -13.188 -3.988 1 95.56 60 VAL B N 1
ATOM 4620 C CA . VAL B 1 60 ? 11.109 -12.82 -5.391 1 95.56 60 VAL B CA 1
ATOM 4621 C C . VAL B 1 60 ? 11.617 -13.945 -6.285 1 95.56 60 VAL B C 1
ATOM 4623 O O . VAL B 1 60 ? 12.477 -14.734 -5.871 1 95.56 60 VAL B O 1
ATOM 4626 N N . PRO B 1 61 ? 11.031 -14.07 -7.438 1 94.75 61 PRO B N 1
ATOM 4627 C CA . PRO B 1 61 ? 11.586 -15.047 -8.375 1 94.75 61 PRO B CA 1
ATOM 4628 C C . PRO B 1 61 ? 12.914 -14.594 -8.977 1 94.75 61 PRO B C 1
ATOM 4630 O O . PRO B 1 61 ? 12.945 -13.672 -9.789 1 94.75 61 PRO B O 1
ATOM 4633 N N . LEU B 1 62 ? 13.953 -15.281 -8.648 1 90.31 62 LEU B N 1
ATOM 4634 C CA . LEU B 1 62 ? 15.305 -14.883 -9.039 1 90.31 62 LEU B CA 1
ATOM 4635 C C . LEU B 1 62 ? 15.562 -15.188 -10.508 1 90.31 62 LEU B C 1
ATOM 4637 O O . LEU B 1 62 ? 15.32 -16.312 -10.961 1 90.31 62 LEU B O 1
ATOM 4641 N N . ASP B 1 63 ? 16 -14.172 -11.195 1 88.81 63 ASP B N 1
ATOM 4642 C CA . ASP B 1 63 ? 16.5 -14.398 -12.547 1 88.81 63 ASP B CA 1
ATOM 4643 C C . ASP B 1 63 ? 17.891 -15.023 -12.516 1 88.81 63 ASP B C 1
ATOM 4645 O O . ASP B 1 63 ? 18.641 -14.836 -11.562 1 88.81 63 ASP B O 1
ATOM 4649 N N . PRO B 1 64 ? 18.188 -15.688 -13.586 1 88.25 64 PRO B N 1
ATOM 4650 C CA . PRO B 1 64 ? 19.531 -16.281 -13.625 1 88.25 64 PRO B CA 1
ATOM 4651 C C . PRO B 1 64 ? 20.641 -15.234 -13.633 1 88.25 64 PRO B C 1
ATOM 4653 O O . PRO B 1 64 ? 20.484 -14.164 -14.227 1 88.25 64 PRO B O 1
ATOM 4656 N N . SER B 1 65 ? 21.75 -15.617 -13.016 1 89 65 SER B N 1
ATOM 4657 C CA . SER B 1 65 ? 22.938 -14.766 -13.055 1 89 65 SER B CA 1
ATOM 4658 C C . SER B 1 65 ? 23.531 -14.727 -14.453 1 89 65 SER B C 1
ATOM 4660 O O . SER B 1 65 ? 23.578 -15.742 -15.148 1 89 65 SER B O 1
ATOM 4662 N N . THR B 1 66 ? 23.891 -13.57 -14.898 1 86.5 66 THR B N 1
ATOM 4663 C CA . THR B 1 66 ? 24.594 -13.344 -16.156 1 86.5 66 THR B CA 1
ATOM 4664 C C . THR B 1 66 ? 25.875 -12.531 -15.938 1 86.5 66 THR B C 1
ATOM 4666 O O . THR B 1 66 ? 26.047 -11.938 -14.875 1 86.5 66 THR B O 1
ATOM 4669 N N . PRO B 1 67 ? 26.734 -12.617 -16.969 1 80.62 67 PRO B N 1
ATOM 4670 C CA . PRO B 1 67 ? 27.891 -11.734 -16.844 1 80.62 67 PRO B CA 1
ATOM 4671 C C . PRO B 1 67 ? 27.5 -10.273 -16.625 1 80.62 67 PRO B C 1
ATOM 4673 O O . PRO B 1 67 ? 26.672 -9.734 -17.375 1 80.62 67 PRO B O 1
ATOM 4676 N N . GLY B 1 68 ? 28 -9.688 -15.562 1 76.38 68 GLY B N 1
ATOM 4677 C CA . GLY B 1 68 ? 27.656 -8.312 -15.227 1 76.38 68 GLY B CA 1
ATOM 4678 C C . GLY B 1 68 ? 26.578 -8.219 -14.164 1 76.38 68 GLY B C 1
ATOM 4679 O O . GLY B 1 68 ? 26.391 -7.152 -13.57 1 76.38 68 GLY B O 1
ATOM 4680 N N . ASN B 1 69 ? 25.922 -9.312 -14.016 1 88.12 69 ASN B N 1
ATOM 4681 C CA . ASN B 1 69 ? 24.906 -9.414 -12.969 1 88.12 69 ASN B CA 1
ATOM 4682 C C . ASN B 1 69 ? 25.109 -10.656 -12.102 1 88.12 69 ASN B C 1
ATOM 4684 O O . ASN B 1 69 ? 24.172 -11.414 -11.859 1 88.12 69 ASN B O 1
ATOM 4688 N N . ASP B 1 70 ? 26.344 -10.875 -11.766 1 88.19 70 ASP B N 1
ATOM 4689 C CA . ASP B 1 70 ? 26.688 -12.07 -11 1 88.19 70 ASP B CA 1
ATOM 4690 C C . ASP B 1 70 ? 27.25 -11.703 -9.625 1 88.19 70 ASP B C 1
ATOM 4692 O O . ASP B 1 70 ? 27.656 -12.578 -8.859 1 88.19 70 ASP B O 1
ATOM 4696 N N . HIS B 1 71 ? 27.219 -10.352 -9.383 1 86.38 71 HIS B N 1
ATOM 4697 C CA . HIS B 1 71 ? 27.672 -9.891 -8.07 1 86.38 71 HIS B CA 1
ATOM 4698 C C . HIS B 1 71 ? 26.672 -8.906 -7.469 1 86.38 71 HIS B C 1
ATOM 4700 O O . HIS B 1 71 ? 25.891 -8.281 -8.188 1 86.38 71 HIS B O 1
ATOM 4706 N N . VAL B 1 72 ? 26.719 -8.844 -6.156 1 90.75 72 VAL B N 1
ATOM 4707 C CA . VAL B 1 72 ? 26 -7.852 -5.371 1 90.75 72 VAL B CA 1
ATOM 4708 C C . VAL B 1 72 ? 26.984 -6.867 -4.75 1 90.75 72 VAL B C 1
ATOM 4710 O O . VAL B 1 72 ? 28.047 -7.27 -4.242 1 90.75 72 VAL B O 1
ATOM 4713 N N . VAL B 1 73 ? 26.672 -5.586 -4.883 1 87.81 73 VAL B N 1
ATOM 4714 C CA . VAL B 1 73 ? 27.484 -4.555 -4.258 1 87.81 73 VAL B CA 1
ATOM 4715 C C . VAL B 1 73 ? 26.906 -4.184 -2.896 1 87.81 73 VAL B C 1
ATOM 4717 O O . VAL B 1 73 ? 25.719 -3.838 -2.793 1 87.81 73 VAL B O 1
ATOM 4720 N N . ILE B 1 74 ? 27.734 -4.266 -1.88 1 90.88 74 ILE B N 1
ATOM 4721 C CA . ILE B 1 74 ? 27.312 -3.904 -0.532 1 90.88 74 ILE B CA 1
ATOM 4722 C C . ILE B 1 74 ? 28 -2.613 -0.102 1 90.88 74 ILE B C 1
ATOM 4724 O O . ILE B 1 74 ? 29.234 -2.512 -0.164 1 90.88 74 ILE B O 1
ATOM 4728 N N . PHE B 1 75 ? 27.203 -1.649 0.247 1 88.5 75 PHE B N 1
ATOM 4729 C CA . PHE B 1 75 ? 27.703 -0.393 0.79 1 88.5 75 PHE B CA 1
ATOM 4730 C C . PHE B 1 75 ? 27.594 -0.376 2.309 1 88.5 75 PHE B C 1
ATOM 4732 O O . PHE B 1 75 ? 26.531 -0.669 2.861 1 88.5 75 PHE B O 1
ATOM 4739 N N . TYR B 1 76 ? 28.719 -0.023 2.98 1 88.75 76 TYR B N 1
ATOM 4740 C CA . TYR B 1 76 ? 28.75 0.063 4.438 1 88.75 76 TYR B CA 1
ATOM 4741 C C . TYR B 1 76 ? 28.656 1.513 4.898 1 88.75 76 TYR B C 1
ATOM 4743 O O . TYR B 1 76 ? 29.406 2.369 4.418 1 88.75 76 TYR B O 1
ATOM 4751 N N . SER B 1 77 ? 27.734 1.773 5.801 1 86.19 77 SER B N 1
ATOM 4752 C CA . SER B 1 77 ? 27.438 3.143 6.211 1 86.19 77 SER B CA 1
ATOM 4753 C C . SER B 1 77 ? 28.594 3.738 7.023 1 86.19 77 SER B C 1
ATOM 4755 O O . SER B 1 77 ? 28.812 4.949 6.992 1 86.19 77 SER B O 1
ATOM 4757 N N . HIS B 1 78 ? 29.203 2.895 7.883 1 83.75 78 HIS B N 1
ATOM 4758 C CA . HIS B 1 78 ? 30.25 3.32 8.812 1 83.75 78 HIS B CA 1
ATOM 4759 C C . HIS B 1 78 ? 31.328 2.252 8.961 1 83.75 78 HIS B C 1
ATOM 4761 O O . HIS B 1 78 ? 31.141 1.108 8.539 1 83.75 78 HIS B O 1
ATOM 4767 N N . ASP B 1 79 ? 32.375 2.684 9.594 1 81.94 79 ASP B N 1
ATOM 4768 C CA . ASP B 1 79 ? 33.5 1.766 9.797 1 81.94 79 ASP B CA 1
ATOM 4769 C C . ASP B 1 79 ? 33.062 0.563 10.641 1 81.94 79 ASP B C 1
ATOM 4771 O O . ASP B 1 79 ? 33.594 -0.544 10.453 1 81.94 79 ASP B O 1
ATOM 4775 N N . GLU B 1 80 ? 32.156 0.764 11.438 1 87.56 80 GLU B N 1
ATOM 4776 C CA . GLU B 1 80 ? 31.688 -0.303 12.32 1 87.56 80 GLU B CA 1
ATOM 4777 C C . GLU B 1 80 ? 30.938 -1.38 11.539 1 87.56 80 GLU B C 1
ATOM 4779 O O . GLU B 1 80 ? 30.797 -2.51 12.008 1 87.56 80 GLU B O 1
ATOM 4784 N N . ALA B 1 81 ? 30.484 -0.963 10.359 1 89.44 81 ALA B N 1
ATOM 4785 C CA . ALA B 1 81 ? 29.75 -1.918 9.531 1 89.44 81 ALA B CA 1
ATOM 4786 C C . ALA B 1 81 ? 30.688 -2.707 8.633 1 89.44 81 ALA B C 1
ATOM 4788 O O . ALA B 1 81 ? 30.312 -3.752 8.094 1 89.44 81 ALA B O 1
ATOM 4789 N N . VAL B 1 82 ? 31.844 -2.215 8.445 1 86.44 82 VAL B N 1
ATOM 4790 C CA . VAL B 1 82 ? 32.812 -2.859 7.555 1 86.44 82 VAL B CA 1
ATOM 4791 C C . VAL B 1 82 ? 33.344 -4.137 8.203 1 86.44 82 VAL B C 1
ATOM 4793 O O . VAL B 1 82 ? 33.75 -4.125 9.359 1 86.44 82 VAL B O 1
ATOM 4796 N N . PRO B 1 83 ? 33.25 -5.145 7.426 1 86.44 83 PRO B N 1
ATOM 4797 C CA . PRO B 1 83 ? 33.75 -6.395 8 1 86.44 83 PRO B CA 1
ATOM 4798 C C . PRO B 1 83 ? 35.281 -6.359 8.258 1 86.44 83 PRO B C 1
ATOM 4800 O O . PRO B 1 83 ? 36 -5.711 7.516 1 86.44 83 PRO B O 1
ATOM 4803 N N . SER B 1 84 ? 35.75 -6.734 9.469 1 75.5 84 SER B N 1
ATOM 4804 C CA . SER B 1 84 ? 37.156 -6.777 9.812 1 75.5 84 SER B CA 1
ATOM 4805 C C . SER B 1 84 ? 37.625 -8.203 10.086 1 75.5 84 SER B C 1
ATOM 4807 O O . SER B 1 84 ? 36.875 -9.008 10.633 1 75.5 84 SER B O 1
ATOM 4809 N N . ARG B 1 85 ? 38.688 -8.578 9.273 1 55.34 85 ARG B N 1
ATOM 4810 C CA . ARG B 1 85 ? 39.281 -9.883 9.57 1 55.34 85 ARG B CA 1
ATOM 4811 C C . ARG B 1 85 ? 40.031 -9.859 10.898 1 55.34 85 ARG B C 1
ATOM 4813 O O . ARG B 1 85 ? 40.812 -8.953 11.164 1 55.34 85 ARG B O 1
ATOM 4820 N N . SER B 1 86 ? 39.5 -10.078 12.055 1 45.09 86 SER B N 1
ATOM 4821 C CA . SER B 1 86 ? 40.344 -10.289 13.234 1 45.09 86 SER B CA 1
ATOM 4822 C C . SER B 1 86 ? 41.438 -11.297 12.953 1 45.09 86 SER B C 1
ATOM 4824 O O . SER B 1 86 ? 41.281 -12.211 12.141 1 45.09 86 SER B O 1
ATOM 4826 N N . THR B 1 87 ? 42.844 -10.93 13.305 1 36.84 87 THR B N 1
ATOM 4827 C CA . THR B 1 87 ? 44 -11.789 13.289 1 36.84 87 THR B CA 1
ATOM 4828 C C . THR B 1 87 ? 43.656 -13.195 13.781 1 36.84 87 THR B C 1
ATOM 4830 O O . THR B 1 87 ? 44.469 -14.109 13.688 1 36.84 87 THR B O 1
ATOM 4833 N N . LYS B 1 88 ? 43.125 -13.359 15 1 34.47 88 LYS B N 1
ATOM 4834 C CA . LYS B 1 88 ? 43.188 -14.688 15.586 1 34.47 88 LYS B CA 1
ATOM 4835 C C . LYS B 1 88 ? 42.594 -15.742 14.633 1 34.47 88 LYS B C 1
ATOM 4837 O O . LYS B 1 88 ? 42.969 -16.922 14.711 1 34.47 88 LYS B O 1
ATOM 4842 N N . THR B 1 89 ? 41.281 -15.867 14.586 1 33.38 89 THR B N 1
ATOM 4843 C CA . THR B 1 89 ? 40.719 -17.031 13.898 1 33.38 89 THR B CA 1
ATOM 4844 C C . THR B 1 89 ? 40.656 -16.781 12.398 1 33.38 89 THR B C 1
ATOM 4846 O O . THR B 1 89 ? 39.969 -15.852 11.945 1 33.38 89 THR B O 1
ATOM 4849 N N . GLN B 1 90 ? 41.625 -16.984 11.656 1 34.03 90 GLN B N 1
ATOM 4850 C CA . GLN B 1 90 ? 41.75 -17.188 10.211 1 34.03 90 GLN B CA 1
ATOM 4851 C C . GLN B 1 90 ? 40.469 -17.766 9.633 1 34.03 90 GLN B C 1
ATOM 4853 O O . GLN B 1 90 ? 40.5 -18.797 8.938 1 34.03 90 GLN B O 1
ATOM 4858 N N . THR B 1 91 ? 39.438 -17.891 10.406 1 34.84 91 THR B N 1
ATOM 4859 C CA . THR B 1 91 ? 38.438 -18.625 9.641 1 34.84 91 THR B CA 1
ATOM 4860 C C . THR B 1 91 ? 38.156 -17.953 8.305 1 34.84 91 THR B C 1
ATOM 4862 O O . THR B 1 91 ? 38.031 -16.719 8.242 1 34.84 91 THR B O 1
ATOM 4865 N N . ASN B 1 92 ? 38.594 -18.453 7.246 1 36.91 92 ASN B N 1
ATOM 4866 C CA . ASN B 1 92 ? 38.344 -18.281 5.82 1 36.91 92 ASN B CA 1
ATOM 4867 C C . ASN B 1 92 ? 36.906 -17.828 5.551 1 36.91 92 ASN B C 1
ATOM 4869 O O . ASN B 1 92 ? 36.156 -18.531 4.871 1 36.91 92 ASN B O 1
ATOM 4873 N N . GLU B 1 93 ? 36.219 -17.359 6.48 1 42.81 93 GLU B N 1
ATOM 4874 C CA . GLU B 1 93 ? 34.812 -17.078 6.164 1 42.81 93 GLU B CA 1
ATOM 4875 C C . GLU B 1 93 ? 34.688 -15.977 5.117 1 42.81 93 GLU B C 1
ATOM 4877 O O . GLU B 1 93 ? 35.094 -14.836 5.355 1 42.81 93 GLU B O 1
ATOM 4882 N N . SER B 1 94 ? 34.969 -16.25 3.787 1 56.16 94 SER B N 1
ATOM 4883 C CA . SER B 1 94 ? 34.656 -15.523 2.559 1 56.16 94 SER B CA 1
ATOM 4884 C C . SER B 1 94 ? 33.188 -15.617 2.229 1 56.16 94 SER B C 1
ATOM 4886 O O . SER B 1 94 ? 32.438 -16.344 2.896 1 56.16 94 SER B O 1
ATOM 4888 N N . GLY B 1 95 ? 32.562 -14.727 1.746 1 81.69 95 GLY B N 1
ATOM 4889 C CA . GLY B 1 95 ? 31.234 -14.883 1.18 1 81.69 95 GLY B CA 1
ATOM 4890 C C . GLY B 1 95 ? 30.234 -13.898 1.737 1 81.69 95 GLY B C 1
ATOM 4891 O O . GLY B 1 95 ? 30.609 -12.82 2.205 1 81.69 95 GLY B O 1
ATOM 4892 N N . VAL B 1 96 ? 29.141 -14.125 1.655 1 91.44 96 VAL B N 1
ATOM 4893 C CA . VAL B 1 96 ? 28.016 -13.258 2 1 91.44 96 VAL B CA 1
ATOM 4894 C C . VAL B 1 96 ? 27.938 -13.094 3.516 1 91.44 96 VAL B C 1
ATOM 4896 O O . VAL B 1 96 ? 27.703 -11.984 4.012 1 91.44 96 VAL B O 1
ATOM 4899 N N . GLU B 1 97 ? 28.297 -14.133 4.348 1 90 97 GLU B N 1
ATOM 4900 C CA . GLU B 1 97 ? 28.234 -14.086 5.805 1 90 97 GLU B CA 1
ATOM 4901 C C . GLU B 1 97 ? 29.312 -13.148 6.371 1 90 97 GLU B C 1
ATOM 4903 O O . GLU B 1 97 ? 29.031 -12.367 7.285 1 90 97 GLU B O 1
ATOM 4908 N N . PHE B 1 98 ? 30.453 -13.234 5.867 1 89.06 98 PHE B N 1
ATOM 4909 C CA . PHE B 1 98 ? 31.531 -12.359 6.297 1 89.06 98 PHE B CA 1
ATOM 4910 C C . PHE B 1 98 ? 31.219 -10.906 5.949 1 89.06 98 PHE B C 1
ATOM 4912 O O . PHE B 1 98 ? 31.359 -10.016 6.793 1 89.06 98 PHE B O 1
ATOM 4919 N N . ALA B 1 99 ? 30.781 -10.703 4.703 1 90.44 99 ALA B N 1
ATOM 4920 C CA . ALA B 1 99 ? 30.547 -9.352 4.207 1 90.44 99 ALA B CA 1
ATOM 4921 C C . ALA B 1 99 ? 29.469 -8.648 5.02 1 90.44 99 ALA B C 1
ATOM 4923 O O . ALA B 1 99 ? 29.438 -7.422 5.094 1 90.44 99 ALA B O 1
ATOM 4924 N N . THR B 1 100 ? 28.562 -9.438 5.652 1 94.69 100 THR B N 1
ATOM 4925 C CA . THR B 1 100 ? 27.422 -8.82 6.336 1 94.69 100 THR B CA 1
ATOM 4926 C C . THR B 1 100 ? 27.516 -9.047 7.84 1 94.69 100 THR B C 1
ATOM 4928 O O . THR B 1 100 ? 26.547 -8.805 8.57 1 94.69 100 THR B O 1
ATOM 4931 N N . GLN B 1 101 ? 28.609 -9.492 8.352 1 92.38 101 GLN B N 1
ATOM 4932 C CA . GLN B 1 101 ? 28.734 -9.922 9.742 1 92.38 101 GLN B CA 1
ATOM 4933 C C . GLN B 1 101 ? 28.5 -8.758 10.703 1 92.38 101 GLN B C 1
ATOM 4935 O O . GLN B 1 101 ? 28 -8.945 11.812 1 92.38 101 GLN B O 1
ATOM 4940 N N . ASN B 1 102 ? 28.859 -7.551 10.281 1 92.5 102 ASN B N 1
ATOM 4941 C CA . ASN B 1 102 ? 28.75 -6.402 11.172 1 92.5 102 ASN B CA 1
ATOM 4942 C C . ASN B 1 102 ? 27.484 -5.59 10.891 1 92.5 102 ASN B C 1
ATOM 4944 O O . ASN B 1 102 ? 27.266 -4.551 11.516 1 92.5 102 ASN B O 1
ATOM 4948 N N . CYS B 1 103 ? 26.688 -6.035 9.945 1 93.81 103 CYS B N 1
ATOM 4949 C CA . CYS B 1 103 ? 25.469 -5.305 9.609 1 93.81 103 CYS B CA 1
ATOM 4950 C C . CYS B 1 103 ? 24.344 -5.629 10.602 1 93.81 103 CYS B C 1
ATOM 4952 O O . CYS B 1 103 ? 23.969 -6.793 10.758 1 93.81 103 CYS B O 1
ATOM 4954 N N . GLU B 1 104 ? 23.859 -4.625 11.25 1 93.38 104 GLU B N 1
ATOM 4955 C CA . GLU B 1 104 ? 22.672 -4.781 12.086 1 93.38 104 GLU B CA 1
ATOM 4956 C C . GLU B 1 104 ? 21.391 -4.652 11.25 1 93.38 104 GLU B C 1
ATOM 4958 O O . GLU B 1 104 ? 20.359 -5.254 11.578 1 93.38 104 GLU B O 1
ATOM 4963 N N . ASN B 1 105 ? 21.5 -3.799 10.305 1 93.56 105 ASN B N 1
ATOM 4964 C CA . ASN B 1 105 ? 20.469 -3.594 9.305 1 93.56 105 ASN B CA 1
ATOM 4965 C C . ASN B 1 105 ? 21.016 -3.742 7.891 1 93.56 105 ASN B C 1
ATOM 4967 O O . ASN B 1 105 ? 22.109 -3.258 7.586 1 93.56 105 ASN B O 1
ATOM 4971 N N . LEU B 1 106 ? 20.25 -4.5 7.129 1 96.06 106 LEU B N 1
ATOM 4972 C CA . LEU B 1 106 ? 20.594 -4.664 5.719 1 96.06 106 LEU B CA 1
ATOM 4973 C C . LEU B 1 106 ? 19.406 -4.289 4.832 1 96.06 106 LEU B C 1
ATOM 4975 O O . LEU B 1 106 ? 18.344 -4.91 4.914 1 96.06 106 LEU B O 1
ATOM 4979 N N . ASN B 1 107 ? 19.547 -3.203 4.086 1 96.31 107 ASN B N 1
ATOM 4980 C CA . ASN B 1 107 ? 18.578 -2.807 3.074 1 96.31 107 ASN B CA 1
ATOM 4981 C C . ASN B 1 107 ? 18.984 -3.273 1.682 1 96.31 107 ASN B C 1
ATOM 4983 O O . ASN B 1 107 ? 20.062 -2.924 1.198 1 96.31 107 ASN B O 1
ATOM 4987 N N . ILE B 1 108 ? 18.172 -4.078 1.09 1 97.12 108 ILE B N 1
ATOM 4988 C CA . ILE B 1 108 ? 18.484 -4.598 -0.237 1 97.12 108 ILE B CA 1
ATOM 4989 C C . ILE B 1 108 ? 17.656 -3.852 -1.289 1 97.12 108 ILE B C 1
ATOM 4991 O O . ILE B 1 108 ? 16.438 -3.809 -1.212 1 97.12 108 ILE B O 1
ATOM 4995 N N . ILE B 1 109 ? 18.359 -3.268 -2.209 1 96.25 109 ILE B N 1
ATOM 4996 C CA . ILE B 1 109 ? 17.781 -2.611 -3.371 1 96.25 109 ILE B CA 1
ATOM 4997 C C . ILE B 1 109 ? 17.844 -3.541 -4.582 1 96.25 109 ILE B C 1
ATOM 4999 O O . ILE B 1 109 ? 18.938 -3.879 -5.047 1 96.25 109 ILE B O 1
ATOM 5003 N N . LEU B 1 110 ? 16.672 -3.951 -5.039 1 95.06 110 LEU B N 1
ATOM 5004 C CA . LEU B 1 110 ? 16.594 -4.699 -6.289 1 95.06 110 LEU B CA 1
ATOM 5005 C C . LEU B 1 110 ? 16.484 -3.756 -7.48 1 95.06 110 LEU B C 1
ATOM 5007 O O . LEU B 1 110 ? 15.508 -3.014 -7.605 1 95.06 110 LEU B O 1
ATOM 5011 N N . THR B 1 111 ? 17.469 -3.771 -8.297 1 90.81 111 THR B N 1
ATOM 5012 C CA . THR B 1 111 ? 17.516 -2.822 -9.406 1 90.81 111 THR B CA 1
ATOM 5013 C C . THR B 1 111 ? 17.891 -3.529 -10.703 1 90.81 111 THR B C 1
ATOM 5015 O O . THR B 1 111 ? 18.406 -4.652 -10.68 1 90.81 111 THR B O 1
ATOM 5018 N N . HIS B 1 112 ? 17.562 -2.875 -11.773 1 84.25 112 HIS B N 1
ATOM 5019 C CA . HIS B 1 112 ? 17.922 -3.432 -13.078 1 84.25 112 HIS B CA 1
ATOM 5020 C C . HIS B 1 112 ? 19.406 -3.281 -13.359 1 84.25 112 HIS B C 1
ATOM 5022 O O . HIS B 1 112 ? 19.953 -2.188 -13.219 1 84.25 112 HIS B O 1
ATOM 5028 N N . ALA B 1 113 ? 20.078 -4.324 -13.758 1 77.88 113 ALA B N 1
ATOM 5029 C CA . ALA B 1 113 ? 21.516 -4.309 -13.93 1 77.88 113 ALA B CA 1
ATOM 5030 C C . ALA B 1 113 ? 21.906 -3.826 -15.328 1 77.88 113 ALA B C 1
ATOM 5032 O O . ALA B 1 113 ? 23.047 -3.43 -15.562 1 77.88 113 ALA B O 1
ATOM 5033 N N . SER B 1 114 ? 20.984 -3.723 -16.234 1 75.94 114 SER B N 1
ATOM 5034 C CA . SER B 1 114 ? 21.422 -3.494 -17.609 1 75.94 114 SER B CA 1
ATOM 5035 C C . SER B 1 114 ? 20.922 -2.146 -18.125 1 75.94 114 SER B C 1
ATOM 5037 O O . SER B 1 114 ? 21.125 -1.811 -19.281 1 75.94 114 SER B O 1
ATOM 5039 N N . ARG B 1 115 ? 20.438 -1.369 -17.281 1 84.38 115 ARG B N 1
ATOM 5040 C CA . ARG B 1 115 ? 19.984 -0.076 -17.781 1 84.38 115 ARG B CA 1
ATOM 5041 C C . ARG B 1 115 ? 21.141 0.884 -17.953 1 84.38 115 ARG B C 1
ATOM 5043 O O . ARG B 1 115 ? 21.891 1.15 -17.016 1 84.38 115 ARG B O 1
ATOM 5050 N N . LYS B 1 116 ? 21.219 1.481 -19.062 1 84.38 116 LYS B N 1
ATOM 5051 C CA . LYS B 1 116 ? 22.406 2.221 -19.453 1 84.38 116 LYS B CA 1
ATOM 5052 C C . LYS B 1 116 ? 22.406 3.625 -18.859 1 84.38 116 LYS B C 1
ATOM 5054 O O . LYS B 1 116 ? 23.469 4.207 -18.609 1 84.38 116 LYS B O 1
ATOM 5059 N N . ARG B 1 117 ? 21.281 4.199 -18.672 1 91.06 117 ARG B N 1
ATOM 5060 C CA . ARG B 1 117 ? 21.219 5.586 -18.219 1 91.06 117 ARG B CA 1
ATOM 5061 C C . ARG B 1 117 ? 20.422 5.695 -16.922 1 91.06 117 ARG B C 1
ATOM 5063 O O . ARG B 1 117 ? 19.547 6.562 -16.797 1 91.06 117 ARG B O 1
ATOM 5070 N N . GLN B 1 118 ? 20.75 4.746 -16.031 1 92.44 118 GLN B N 1
ATOM 5071 C CA . GLN B 1 118 ? 20.141 4.758 -14.711 1 92.44 118 GLN B CA 1
ATOM 5072 C C . GLN B 1 118 ? 21.094 5.301 -13.656 1 92.44 118 GLN B C 1
ATOM 5074 O O . GLN B 1 118 ? 22.281 4.988 -13.68 1 92.44 118 GLN B O 1
ATOM 5079 N N . CYS B 1 119 ? 20.531 6.137 -12.828 1 93.56 119 CYS B N 1
ATOM 5080 C CA . CYS B 1 119 ? 21.25 6.648 -11.672 1 93.56 119 CYS B CA 1
ATOM 5081 C C . CYS B 1 119 ? 20.531 6.301 -10.375 1 93.56 119 CYS B C 1
ATOM 5083 O O . CYS B 1 119 ? 19.297 6.246 -10.344 1 93.56 119 CYS B O 1
ATOM 5085 N N . VAL B 1 120 ? 21.297 5.973 -9.352 1 94.5 120 VAL B N 1
ATOM 5086 C CA . VAL B 1 120 ? 20.766 5.75 -8.008 1 94.5 120 VAL B CA 1
ATOM 5087 C C . VAL B 1 120 ? 21.422 6.703 -7.02 1 94.5 120 VAL B C 1
ATOM 5089 O O . VAL B 1 120 ? 22.656 6.801 -6.973 1 94.5 120 VAL B O 1
ATOM 5092 N N . ALA B 1 121 ? 20.625 7.434 -6.285 1 94.88 121 ALA B N 1
ATOM 5093 C CA . ALA B 1 121 ? 21.156 8.391 -5.32 1 94.88 121 ALA B CA 1
ATOM 5094 C C . ALA B 1 121 ? 20.859 7.949 -3.889 1 94.88 121 ALA B C 1
ATOM 5096 O O . ALA B 1 121 ? 19.75 7.512 -3.576 1 94.88 121 ALA B O 1
ATOM 5097 N N . PHE B 1 122 ? 21.891 7.996 -3.008 1 92.81 122 PHE B N 1
ATOM 5098 C CA . PHE B 1 122 ? 21.734 7.871 -1.563 1 92.81 122 PHE B CA 1
ATOM 5099 C C . PHE B 1 122 ? 21.672 9.242 -0.904 1 92.81 122 PHE B C 1
ATOM 5101 O O . PHE B 1 122 ? 22.609 10.031 -1.002 1 92.81 122 PHE B O 1
ATOM 5108 N N . MET B 1 123 ? 20.609 9.477 -0.357 1 93.69 123 MET B N 1
ATOM 5109 C CA . MET B 1 123 ? 20.453 10.75 0.351 1 93.69 123 MET B CA 1
ATOM 5110 C C . MET B 1 123 ? 20.125 10.516 1.82 1 93.69 123 MET B C 1
ATOM 5112 O O . MET B 1 123 ? 19.188 9.773 2.137 1 93.69 123 MET B O 1
ATOM 5116 N N . GLY B 1 124 ? 20.938 11.141 2.67 1 91.62 124 GLY B N 1
ATOM 5117 C CA . GLY B 1 124 ? 20.656 11.062 4.094 1 91.62 124 GLY B CA 1
ATOM 5118 C C . GLY B 1 124 ? 19.391 11.82 4.488 1 91.62 124 GLY B C 1
ATOM 5119 O O . GLY B 1 124 ? 19.297 13.023 4.266 1 91.62 124 GLY B O 1
ATOM 5120 N N . GLN B 1 125 ? 18.453 11.164 5.027 1 88.5 125 GLN B N 1
ATOM 5121 C CA . GLN B 1 125 ? 17.156 11.68 5.438 1 88.5 125 GLN B CA 1
ATOM 5122 C C . GLN B 1 125 ? 16.391 10.664 6.289 1 88.5 125 GLN B C 1
ATOM 5124 O O . GLN B 1 125 ? 16.828 9.516 6.414 1 88.5 125 GLN B O 1
ATOM 5129 N N . TYR B 1 126 ? 15.406 11.195 6.91 1 83.81 126 TYR B N 1
ATOM 5130 C CA . TYR B 1 126 ? 14.422 10.297 7.504 1 83.81 126 TYR B CA 1
ATOM 5131 C C . TYR B 1 126 ? 14.031 9.195 6.527 1 83.81 126 TYR B C 1
ATOM 5133 O O . TYR B 1 126 ? 13.672 9.469 5.383 1 83.81 126 TYR B O 1
ATOM 5141 N N . GLU B 1 127 ? 14.164 7.887 6.91 1 88.56 127 GLU B N 1
ATOM 5142 C CA . GLU B 1 127 ? 14.242 6.742 6.004 1 88.56 127 GLU B CA 1
ATOM 5143 C C . GLU B 1 127 ? 12.922 6.52 5.281 1 88.56 127 GLU B C 1
ATOM 5145 O O . GLU B 1 127 ? 11.852 6.77 5.844 1 88.56 127 GLU B O 1
ATOM 5150 N N . SER B 1 128 ? 13.039 6.227 4.059 1 92.94 128 SER B N 1
ATOM 5151 C CA . SER B 1 128 ? 11.93 5.711 3.266 1 92.94 128 SER B CA 1
ATOM 5152 C C . SER B 1 128 ? 12.211 4.293 2.773 1 92.94 128 SER B C 1
ATOM 5154 O O . SER B 1 128 ? 13.352 3.963 2.445 1 92.94 128 SER B O 1
ATOM 5156 N N . PHE B 1 129 ? 11.203 3.49 2.832 1 94.12 129 PHE B N 1
ATOM 5157 C CA . PHE B 1 129 ? 11.367 2.141 2.307 1 94.12 129 PHE B CA 1
ATOM 5158 C C . PHE B 1 129 ? 10.68 1.995 0.955 1 94.12 129 PHE B C 1
ATOM 5160 O O . PHE B 1 129 ? 10.531 0.882 0.444 1 94.12 129 PHE B O 1
ATOM 5167 N N . HIS B 1 130 ? 10.227 3.123 0.433 1 95.94 130 HIS B N 1
ATOM 5168 C CA . HIS B 1 130 ? 9.875 3.275 -0.974 1 95.94 130 HIS B CA 1
ATOM 5169 C C . HIS B 1 130 ? 10.945 4.051 -1.729 1 95.94 130 HIS B C 1
ATOM 5171 O O . HIS B 1 130 ? 11.43 5.078 -1.249 1 95.94 130 HIS B O 1
ATOM 5177 N N . ILE B 1 131 ? 11.32 3.537 -2.803 1 96.25 131 ILE B N 1
ATOM 5178 C CA . ILE B 1 131 ? 12.258 4.234 -3.676 1 96.25 131 ILE B CA 1
ATOM 5179 C C . ILE B 1 131 ? 11.539 5.352 -4.422 1 96.25 131 ILE B C 1
ATOM 5181 O O . ILE B 1 131 ? 10.453 5.145 -4.965 1 96.25 131 ILE B O 1
ATOM 5185 N N . GLN B 1 132 ? 12.148 6.535 -4.34 1 96.5 132 GLN B N 1
ATOM 5186 C CA . GLN B 1 132 ? 11.594 7.656 -5.09 1 96.5 132 GLN B CA 1
ATOM 5187 C C . GLN B 1 132 ? 12.078 7.641 -6.539 1 96.5 132 GLN B C 1
ATOM 5189 O O . GLN B 1 132 ? 13.258 7.875 -6.805 1 96.5 132 GLN B O 1
ATOM 5194 N N . LYS B 1 133 ? 11.117 7.465 -7.438 1 94.88 133 LYS B N 1
ATOM 5195 C CA . LYS B 1 133 ? 11.445 7.238 -8.844 1 94.88 133 LYS B CA 1
ATOM 5196 C C . LYS B 1 133 ? 11.258 8.516 -9.664 1 94.88 133 LYS B C 1
ATOM 5198 O O . LYS B 1 133 ? 10.195 9.133 -9.625 1 94.88 133 LYS B O 1
ATOM 5203 N N . PHE B 1 134 ? 12.328 8.922 -10.406 1 96.31 134 PHE B N 1
ATOM 5204 C CA . PHE B 1 134 ? 12.273 10.039 -11.336 1 96.31 134 PHE B CA 1
ATOM 5205 C C . PHE B 1 134 ? 12.57 9.578 -12.758 1 96.31 134 PHE B C 1
ATOM 5207 O O . PHE B 1 134 ? 13.43 8.719 -12.969 1 96.31 134 PHE B O 1
ATOM 5214 N N . MET B 1 135 ? 11.859 10.141 -13.68 1 94.69 135 MET B N 1
ATOM 5215 C CA . MET B 1 135 ? 12.07 9.867 -15.094 1 94.69 135 MET B CA 1
ATOM 5216 C C . MET B 1 135 ? 11.961 11.141 -15.922 1 94.69 135 MET B C 1
ATOM 5218 O O . MET B 1 135 ? 11.32 12.102 -15.5 1 94.69 135 MET B O 1
ATOM 5222 N N . ARG B 1 136 ? 12.641 11.141 -17.047 1 93.75 136 ARG B N 1
ATOM 5223 C CA . ARG B 1 136 ? 12.539 12.258 -17.984 1 93.75 136 ARG B CA 1
ATOM 5224 C C . ARG B 1 136 ? 11.312 12.109 -18.875 1 93.75 136 ARG B C 1
ATOM 5226 O O . ARG B 1 136 ? 11.406 11.617 -20 1 93.75 136 ARG B O 1
ATOM 5233 N N . LEU B 1 137 ? 10.203 12.594 -18.312 1 88.94 137 LEU B N 1
ATOM 5234 C CA . LEU B 1 137 ? 8.914 12.531 -18.984 1 88.94 137 LEU B CA 1
ATOM 5235 C C . LEU B 1 137 ? 8.344 13.922 -19.203 1 88.94 137 LEU B C 1
ATOM 5237 O O . LEU B 1 137 ? 8.695 14.859 -18.484 1 88.94 137 LEU B O 1
ATOM 5241 N N . PRO B 1 138 ? 7.461 14.016 -20.203 1 82.38 138 PRO B N 1
ATOM 5242 C CA . PRO B 1 138 ? 6.758 15.289 -20.359 1 82.38 138 PRO B CA 1
ATOM 5243 C C . PRO B 1 138 ? 5.809 15.586 -19.203 1 82.38 138 PRO B C 1
ATOM 5245 O O . PRO B 1 138 ? 5.441 14.672 -18.453 1 82.38 138 PRO B O 1
ATOM 5248 N N . PRO B 1 139 ? 5.457 16.875 -19.062 1 77 139 PRO B N 1
ATOM 5249 C CA . PRO B 1 139 ? 4.5 17.203 -18 1 77 139 PRO B CA 1
ATOM 5250 C C . PRO B 1 139 ? 3.146 16.516 -18.203 1 77 139 PRO B C 1
ATOM 5252 O O . PRO B 1 139 ? 2.742 16.266 -19.344 1 77 139 PRO B O 1
ATOM 5255 N N . GLU B 1 140 ? 2.525 16.094 -17.125 1 68.12 140 GLU B N 1
ATOM 5256 C CA . GLU B 1 140 ? 1.265 15.359 -17.188 1 68.12 140 GLU B CA 1
ATOM 5257 C C . GLU B 1 140 ? 0.205 16.141 -17.953 1 68.12 140 GLU B C 1
ATOM 5259 O O . GLU B 1 140 ? -0.606 15.555 -18.672 1 68.12 140 GLU B O 1
ATOM 5264 N N . ASP B 1 141 ? -0.152 17.453 -17.688 1 58.84 141 ASP B N 1
ATOM 5265 C CA . ASP B 1 141 ? -1.204 18.234 -18.328 1 58.84 141 ASP B CA 1
ATOM 5266 C C . ASP B 1 141 ? -0.843 18.562 -19.781 1 58.84 141 ASP B C 1
ATOM 5268 O O . ASP B 1 141 ? -1.518 19.375 -20.422 1 58.84 141 ASP B O 1
ATOM 5272 N N . SER B 1 142 ? 0.122 18.125 -20.188 1 48.88 142 SER B N 1
ATOM 5273 C CA . SER B 1 142 ? 0.443 18.531 -21.547 1 48.88 142 SER B CA 1
ATOM 5274 C C . SER B 1 142 ? -0.456 17.828 -22.562 1 48.88 142 SER B C 1
ATOM 5276 O O . SER B 1 142 ? -0.891 16.703 -22.328 1 48.88 142 SER B O 1
ATOM 5278 N N . ASP B 1 143 ? -1.277 18.562 -23.234 1 45.56 143 ASP B N 1
ATOM 5279 C CA . ASP B 1 143 ? -2.062 18.078 -24.375 1 45.56 143 ASP B CA 1
ATOM 5280 C C . ASP B 1 143 ? -1.4 16.859 -25.016 1 45.56 143 ASP B C 1
ATOM 5282 O O . ASP B 1 143 ? -2.053 16.094 -25.734 1 45.56 143 ASP B O 1
ATOM 5286 N N . ASP B 1 144 ? -0.239 16.828 -24.969 1 42.38 144 ASP B N 1
ATOM 5287 C CA . ASP B 1 144 ? 0.549 15.805 -25.656 1 42.38 144 ASP B CA 1
ATOM 5288 C C . ASP B 1 144 ? 0.606 14.508 -24.859 1 42.38 144 ASP B C 1
ATOM 5290 O O . ASP B 1 144 ? 1.368 13.602 -25.188 1 42.38 144 ASP B O 1
ATOM 5294 N N . SER B 1 145 ? 0.041 14.391 -23.734 1 46.34 145 SER B N 1
ATOM 5295 C CA . SER B 1 145 ? 0.259 13.336 -22.75 1 46.34 145 SER B CA 1
ATOM 5296 C C . SER B 1 145 ? -0.161 11.977 -23.297 1 46.34 145 SER B C 1
ATOM 5298 O O . SER B 1 145 ? 0.379 10.945 -22.891 1 46.34 145 SER B O 1
ATOM 5300 N N . ASP B 1 146 ? -1.32 11.969 -23.859 1 45.81 146 ASP B N 1
ATOM 5301 C CA . ASP B 1 146 ? -1.742 10.672 -24.375 1 45.81 146 ASP B CA 1
ATOM 5302 C C . ASP B 1 146 ? -0.674 10.062 -25.281 1 45.81 146 ASP B C 1
ATOM 5304 O O . ASP B 1 146 ? -0.542 8.836 -25.359 1 45.81 146 ASP B O 1
ATOM 5308 N N . LYS B 1 147 ? -0.098 11.023 -26.172 1 46.53 147 LYS B N 1
ATOM 5309 C CA . LYS B 1 147 ? 0.666 10.57 -27.328 1 46.53 147 LYS B CA 1
ATOM 5310 C C . LYS B 1 147 ? 2.135 10.359 -26.969 1 46.53 147 LYS B C 1
ATOM 5312 O O . LYS B 1 147 ? 2.861 9.672 -27.688 1 46.53 147 LYS B O 1
ATOM 5317 N N . THR B 1 148 ? 2.9 11.109 -25.969 1 52.97 148 THR B N 1
ATOM 5318 C CA . THR B 1 148 ? 4.359 11.062 -25.938 1 52.97 148 THR B CA 1
ATOM 5319 C C . THR B 1 148 ? 4.859 10.625 -24.562 1 52.97 148 THR B C 1
ATOM 5321 O O . THR B 1 148 ? 5.48 11.414 -23.844 1 52.97 148 THR B O 1
ATOM 5324 N N . ASP B 1 149 ? 4.352 9.625 -23.953 1 61.03 149 ASP B N 1
ATOM 5325 C CA . ASP B 1 149 ? 4.801 8.977 -22.719 1 61.03 149 ASP B CA 1
ATOM 5326 C C . ASP B 1 149 ? 6.156 8.305 -22.922 1 61.03 149 ASP B C 1
ATOM 5328 O O . ASP B 1 149 ? 6.422 7.242 -22.344 1 61.03 149 ASP B O 1
ATOM 5332 N N . LYS B 1 150 ? 6.816 8.922 -23.812 1 75.44 150 LYS B N 1
ATOM 5333 C CA . LYS B 1 150 ? 8.117 8.305 -24.047 1 75.44 150 LYS B CA 1
ATOM 5334 C C . LYS B 1 150 ? 9.227 9.07 -23.328 1 75.44 150 LYS B C 1
ATOM 5336 O O . LYS B 1 150 ? 9.18 10.297 -23.219 1 75.44 150 LYS B O 1
ATOM 5341 N N . LEU B 1 151 ? 10.109 8.375 -22.875 1 85.81 151 LEU B N 1
ATOM 5342 C CA . LEU B 1 151 ? 11.312 8.945 -22.281 1 85.81 151 LEU B CA 1
ATOM 5343 C C . LEU B 1 151 ? 12.055 9.828 -23.281 1 85.81 151 LEU B C 1
ATOM 5345 O O . LEU B 1 151 ? 12.234 9.445 -24.438 1 85.81 151 LEU B O 1
ATOM 5349 N N . ASP B 1 152 ? 12.281 11.047 -22.859 1 86.75 152 ASP B N 1
ATOM 5350 C CA . ASP B 1 152 ? 12.969 12.031 -23.688 1 86.75 152 ASP B CA 1
ATOM 5351 C C . ASP B 1 152 ? 13.945 12.859 -22.875 1 86.75 152 ASP B C 1
ATOM 5353 O O . ASP B 1 152 ? 13.555 13.516 -21.906 1 86.75 152 ASP B O 1
ATOM 5357 N N . MET B 1 153 ? 15.172 12.883 -23.344 1 88 153 MET B N 1
ATOM 5358 C CA . MET B 1 153 ? 16.266 13.531 -22.625 1 88 153 MET B CA 1
ATOM 5359 C C . MET B 1 153 ? 16.047 15.039 -22.547 1 88 153 MET B C 1
ATOM 5361 O O . MET B 1 153 ? 16.703 15.727 -21.766 1 88 153 MET B O 1
ATOM 5365 N N . ARG B 1 154 ? 15.148 15.633 -23.359 1 88.06 154 ARG B N 1
ATOM 5366 C CA . ARG B 1 154 ? 14.906 17.078 -23.391 1 88.06 154 ARG B CA 1
ATOM 5367 C C . ARG B 1 154 ? 14.102 17.516 -22.172 1 88.06 154 ARG B C 1
ATOM 5369 O O . ARG B 1 154 ? 14.117 18.703 -21.828 1 88.06 154 ARG B O 1
ATOM 5376 N N . TYR B 1 155 ? 13.445 16.469 -21.484 1 90.38 155 TYR B N 1
ATOM 5377 C CA . TYR B 1 155 ? 12.633 16.812 -20.328 1 90.38 155 TYR B CA 1
ATOM 5378 C C . TYR B 1 155 ? 13.43 16.656 -19.031 1 90.38 155 TYR B C 1
ATOM 5380 O O . TYR B 1 155 ? 14.352 15.852 -18.969 1 90.38 155 TYR B O 1
ATOM 5388 N N . PRO B 1 156 ? 13.047 17.453 -18.109 1 91.88 156 PRO B N 1
ATOM 5389 C CA . PRO B 1 156 ? 13.68 17.25 -16.797 1 91.88 156 PRO B CA 1
ATOM 5390 C C . PRO B 1 156 ? 13.219 15.953 -16.125 1 91.88 156 PRO B C 1
ATOM 5392 O O . PRO B 1 156 ? 12.211 15.367 -16.516 1 91.88 156 PRO B O 1
ATOM 5395 N N . LEU B 1 157 ? 14.047 15.492 -15.172 1 94.81 157 LEU B N 1
ATOM 5396 C CA . LEU B 1 157 ? 13.617 14.398 -14.312 1 94.81 157 LEU B CA 1
ATOM 5397 C C . LEU B 1 157 ? 12.438 14.82 -13.445 1 94.81 157 LEU B C 1
ATOM 5399 O O . LEU B 1 157 ? 12.492 15.859 -12.781 1 94.81 157 LEU B O 1
ATOM 5403 N N . ARG B 1 158 ? 11.391 14.031 -13.547 1 93.31 158 ARG B N 1
ATOM 5404 C CA . ARG B 1 158 ? 10.188 14.297 -12.758 1 93.31 158 ARG B CA 1
ATOM 5405 C C . ARG B 1 158 ? 9.836 13.094 -11.891 1 93.31 158 ARG B C 1
ATOM 5407 O O . ARG B 1 158 ? 10.055 11.945 -12.281 1 93.31 158 ARG B O 1
ATOM 5414 N N . LEU B 1 159 ? 9.32 13.406 -10.711 1 94.38 159 LEU B N 1
ATOM 5415 C CA . LEU B 1 159 ? 8.828 12.352 -9.828 1 94.38 159 LEU B CA 1
ATOM 5416 C C . LEU B 1 159 ? 7.672 11.594 -10.477 1 94.38 159 LEU B C 1
ATOM 5418 O O . LEU B 1 159 ? 6.711 12.211 -10.945 1 94.38 159 LEU B O 1
ATOM 5422 N N . VAL B 1 160 ? 7.793 10.25 -10.555 1 92.06 160 VAL B N 1
ATOM 5423 C CA . VAL B 1 160 ? 6.766 9.43 -11.195 1 92.06 160 VAL B CA 1
ATOM 5424 C C . VAL B 1 160 ? 6.414 8.25 -10.297 1 92.06 160 VAL B C 1
ATOM 5426 O O . VAL B 1 160 ? 7.148 7.934 -9.359 1 92.06 160 VAL B O 1
ATOM 5429 N N . SER B 1 161 ? 5.277 7.648 -10.602 1 90.56 161 SER B N 1
ATOM 5430 C CA . SER B 1 161 ? 4.871 6.445 -9.883 1 90.56 161 SER B CA 1
ATOM 5431 C C . SER B 1 161 ? 5.664 5.227 -10.352 1 90.56 161 SER B C 1
ATOM 5433 O O . SER B 1 161 ? 6.219 5.227 -11.453 1 90.56 161 SER B O 1
ATOM 5435 N N . ARG B 1 162 ? 5.668 4.219 -9.469 1 89.31 162 ARG B N 1
ATOM 5436 C CA . ARG B 1 162 ? 6.355 2.994 -9.859 1 89.31 162 ARG B CA 1
ATOM 5437 C C . ARG B 1 162 ? 5.598 2.264 -10.961 1 89.31 162 ARG B C 1
ATOM 5439 O O . ARG B 1 162 ? 6.121 1.331 -11.57 1 89.31 162 ARG B O 1
ATOM 5446 N N . GLY B 1 163 ? 4.453 2.729 -11.242 1 81.5 163 GLY B N 1
ATOM 5447 C CA . GLY B 1 163 ? 3.684 2.186 -12.352 1 81.5 163 GLY B CA 1
ATOM 5448 C C . GLY B 1 163 ? 4.172 2.664 -13.703 1 81.5 163 GLY B C 1
ATOM 5449 O O . GLY B 1 163 ? 3.787 2.115 -14.742 1 81.5 163 GLY B O 1
ATOM 5450 N N . ALA B 1 164 ? 4.977 3.68 -13.719 1 85.5 164 ALA B N 1
ATOM 5451 C CA . ALA B 1 164 ? 5.562 4.113 -14.984 1 85.5 164 ALA B CA 1
ATOM 5452 C C . ALA B 1 164 ? 6.57 3.094 -15.5 1 85.5 164 ALA B C 1
ATOM 5454 O O . ALA B 1 164 ? 7.59 2.838 -14.852 1 85.5 164 ALA B O 1
ATOM 5455 N N . GLN B 1 165 ? 6.277 2.637 -16.625 1 85.56 165 GLN B N 1
ATOM 5456 C CA . GLN B 1 165 ? 7.145 1.631 -17.234 1 85.56 165 GLN B CA 1
ATOM 5457 C C . GLN B 1 165 ? 8.453 2.25 -17.719 1 85.56 165 GLN B C 1
ATOM 5459 O O . GLN B 1 165 ? 8.609 3.471 -17.703 1 85.56 165 GLN B O 1
ATOM 5464 N N . THR B 1 166 ? 9.312 1.404 -18.125 1 80.38 166 THR B N 1
ATOM 5465 C CA . THR B 1 166 ? 10.648 1.829 -18.516 1 80.38 166 THR B CA 1
ATOM 5466 C C . THR B 1 166 ? 10.594 2.818 -19.672 1 80.38 166 THR B C 1
ATOM 5468 O O . THR B 1 166 ? 11.453 3.686 -19.797 1 80.38 166 THR B O 1
ATOM 5471 N N . ASN B 1 167 ? 9.539 2.646 -20.453 1 81.62 167 ASN B N 1
ATOM 5472 C CA . ASN B 1 167 ? 9.406 3.529 -21.609 1 81.62 167 ASN B CA 1
ATOM 5473 C C . ASN B 1 167 ? 8.562 4.758 -21.281 1 81.62 167 ASN B C 1
ATOM 5475 O O . ASN B 1 167 ? 8.297 5.582 -22.156 1 81.62 167 ASN B O 1
ATOM 5479 N N . GLY B 1 168 ? 8.109 4.797 -20.078 1 81.75 168 GLY B N 1
ATOM 5480 C CA . GLY B 1 168 ? 7.348 5.965 -19.656 1 81.75 168 GLY B CA 1
ATOM 5481 C C . GLY B 1 168 ? 5.852 5.73 -19.641 1 81.75 168 GLY B C 1
ATOM 5482 O O . GLY B 1 168 ? 5.094 6.52 -19.078 1 81.75 168 GLY B O 1
ATOM 5483 N N . ARG B 1 169 ? 5.445 4.637 -20.266 1 82.5 169 ARG B N 1
ATOM 5484 C CA . ARG B 1 169 ? 4.016 4.344 -20.297 1 82.5 169 ARG B CA 1
ATOM 5485 C C . ARG B 1 169 ? 3.482 4.043 -18.906 1 82.5 169 ARG B C 1
ATOM 5487 O O . ARG B 1 169 ? 4.125 3.33 -18.125 1 82.5 169 ARG B O 1
ATOM 5494 N N . LYS B 1 170 ? 2.27 4.598 -18.656 1 79.31 170 LYS B N 1
ATOM 5495 C CA . LYS B 1 170 ? 1.646 4.348 -17.359 1 79.31 170 LYS B CA 1
ATOM 5496 C C . LYS B 1 170 ? 0.813 3.068 -17.391 1 79.31 170 LYS B C 1
ATOM 5498 O O . LYS B 1 170 ? -0.042 2.898 -18.266 1 79.31 170 LYS B O 1
ATOM 5503 N N . SER B 1 171 ? 1.143 2.197 -16.516 1 75.06 171 SER B N 1
ATOM 5504 C CA . SER B 1 171 ? 0.444 0.917 -16.484 1 75.06 171 SER B CA 1
ATOM 5505 C C . SER B 1 171 ? -0.675 0.922 -15.445 1 75.06 171 SER B C 1
ATOM 5507 O O . SER B 1 171 ? -1.565 0.07 -15.484 1 75.06 171 SER B O 1
ATOM 5509 N N . GLN B 1 172 ? -0.621 1.811 -14.555 1 76.06 172 GLN B N 1
ATOM 5510 C CA . GLN B 1 172 ? -1.645 1.804 -13.516 1 76.06 172 GLN B CA 1
ATOM 5511 C C . GLN B 1 172 ? -2.65 2.932 -13.727 1 76.06 172 GLN B C 1
ATOM 5513 O O . GLN B 1 172 ? -2.268 4.059 -14.047 1 76.06 172 GLN B O 1
ATOM 5518 N N . LYS B 1 173 ? -3.857 2.471 -13.641 1 83.12 173 LYS B N 1
ATOM 5519 C CA . LYS B 1 173 ? -4.945 3.439 -13.758 1 83.12 173 LYS B CA 1
ATOM 5520 C C . LYS B 1 173 ? -5.648 3.639 -12.414 1 83.12 173 LYS B C 1
ATOM 5522 O O . LYS B 1 173 ? -6.047 2.668 -11.766 1 83.12 173 LYS B O 1
ATOM 5527 N N . VAL B 1 174 ? -5.711 4.824 -12.055 1 92.31 174 VAL B N 1
ATOM 5528 C CA . VAL B 1 174 ? -6.43 5.172 -10.828 1 92.31 174 VAL B CA 1
ATOM 5529 C C . VAL B 1 174 ? -7.93 4.973 -11.039 1 92.31 174 VAL B C 1
ATOM 5531 O O . VAL B 1 174 ? -8.484 5.414 -12.047 1 92.31 174 VAL B O 1
ATOM 5534 N N . PRO B 1 175 ? -8.578 4.258 -10.125 1 95.38 175 PRO B N 1
ATOM 5535 C CA . PRO B 1 175 ? -10.023 4.051 -10.273 1 95.38 175 PRO B CA 1
ATOM 5536 C C . PRO B 1 175 ? -10.805 5.359 -10.336 1 95.38 175 PRO B C 1
ATOM 5538 O O . PRO B 1 175 ? -10.484 6.309 -9.617 1 95.38 175 PRO B O 1
ATOM 5541 N N . THR B 1 176 ? -11.773 5.406 -11.227 1 94.5 176 THR B N 1
ATOM 5542 C CA . THR B 1 176 ? -12.703 6.531 -11.281 1 94.5 176 THR B CA 1
ATOM 5543 C C . THR B 1 176 ? -13.758 6.414 -10.188 1 94.5 176 THR B C 1
ATOM 5545 O O . THR B 1 176 ? -13.883 5.367 -9.555 1 94.5 176 THR B O 1
ATOM 5548 N N . ILE B 1 177 ? -14.508 7.426 -10.031 1 94 177 ILE B N 1
ATOM 5549 C CA . ILE B 1 177 ? -15.555 7.438 -9.008 1 94 177 ILE B CA 1
ATOM 5550 C C . ILE B 1 177 ? -16.641 6.422 -9.359 1 94 177 ILE B C 1
ATOM 5552 O O . ILE B 1 177 ? -17.219 5.781 -8.477 1 94 177 ILE B O 1
ATOM 5556 N N . ASP B 1 178 ? -16.906 6.309 -10.625 1 94 178 ASP B N 1
ATOM 5557 C CA . ASP B 1 178 ? -17.922 5.355 -11.055 1 94 178 ASP B CA 1
ATOM 5558 C C . ASP B 1 178 ? -17.5 3.92 -10.766 1 94 178 ASP B C 1
ATOM 5560 O O . ASP B 1 178 ? -18.297 3.102 -10.312 1 94 178 ASP B O 1
ATOM 5564 N N . GLN B 1 179 ? -16.297 3.623 -11.031 1 93.81 179 GLN B N 1
ATOM 5565 C CA . GLN B 1 179 ? -15.758 2.297 -10.742 1 93.81 179 GLN B CA 1
ATOM 5566 C C . GLN B 1 179 ? -15.789 2.002 -9.25 1 93.81 179 GLN B C 1
ATOM 5568 O O . GLN B 1 179 ? -16.109 0.885 -8.836 1 93.81 179 GLN B O 1
ATOM 5573 N N . THR B 1 180 ? -15.484 3.01 -8.445 1 96.12 180 THR B N 1
ATOM 5574 C CA . THR B 1 180 ? -15.508 2.877 -6.996 1 96.12 180 THR B CA 1
ATOM 5575 C C . THR B 1 180 ? -16.938 2.639 -6.5 1 96.12 180 THR B C 1
ATOM 5577 O O . THR B 1 180 ? -17.156 1.779 -5.648 1 96.12 180 THR B O 1
ATOM 5580 N N . ARG B 1 181 ? -17.859 3.342 -7.047 1 94.75 181 ARG B N 1
ATOM 5581 C CA . ARG B 1 181 ? -19.25 3.188 -6.648 1 94.75 181 ARG B CA 1
ATOM 5582 C C . ARG B 1 181 ? -19.781 1.812 -7.039 1 94.75 181 ARG B C 1
ATOM 5584 O O . ARG B 1 181 ? -20.531 1.191 -6.277 1 94.75 181 ARG B O 1
ATOM 5591 N N . ASP B 1 182 ? -19.391 1.352 -8.227 1 92.69 182 ASP B N 1
ATOM 5592 C CA . ASP B 1 182 ? -19.766 0.002 -8.641 1 92.69 182 ASP B CA 1
ATOM 5593 C C . ASP B 1 182 ? -19.25 -1.037 -7.641 1 92.69 182 ASP B C 1
ATOM 5595 O O . ASP B 1 182 ? -19.984 -1.95 -7.262 1 92.69 182 ASP B O 1
ATOM 5599 N N . HIS B 1 183 ? -18.062 -0.864 -7.242 1 94.5 183 HIS B N 1
ATOM 5600 C CA . HIS B 1 183 ? -17.469 -1.775 -6.266 1 94.5 183 HIS B CA 1
ATOM 5601 C C . HIS B 1 183 ? -18.188 -1.697 -4.93 1 94.5 183 HIS B C 1
ATOM 5603 O O . HIS B 1 183 ? -18.469 -2.727 -4.305 1 94.5 183 HIS B O 1
ATOM 5609 N N . TRP B 1 184 ? -18.531 -0.468 -4.484 1 96.06 184 TRP B N 1
ATOM 5610 C CA . TRP B 1 184 ? -19.203 -0.299 -3.197 1 96.06 184 TRP B CA 1
ATOM 5611 C C . TRP B 1 184 ? -20.562 -0.986 -3.193 1 96.06 184 TRP B C 1
ATOM 5613 O O . TRP B 1 184 ? -20.953 -1.589 -2.193 1 96.06 184 TRP B O 1
ATOM 5623 N N . GLN B 1 185 ? -21.234 -0.909 -4.285 1 91.75 185 GLN B N 1
ATOM 5624 C CA . GLN B 1 185 ? -22.531 -1.57 -4.387 1 91.75 185 GLN B CA 1
ATOM 5625 C C . GLN B 1 185 ? -22.391 -3.082 -4.234 1 91.75 185 GLN B C 1
ATOM 5627 O O . GLN B 1 185 ? -23.141 -3.709 -3.484 1 91.75 185 GLN B O 1
ATOM 5632 N N . ALA B 1 186 ? -21.453 -3.643 -4.918 1 91.19 186 ALA B N 1
ATOM 5633 C CA . ALA B 1 186 ? -21.203 -5.078 -4.824 1 91.19 186 ALA B CA 1
ATOM 5634 C C . ALA B 1 186 ? -20.719 -5.465 -3.424 1 91.19 186 ALA B C 1
ATOM 5636 O O . ALA B 1 186 ? -21.125 -6.504 -2.893 1 91.19 186 ALA B O 1
ATOM 5637 N N . LEU B 1 187 ? -19.906 -4.594 -2.873 1 94.31 187 LEU B N 1
ATOM 5638 C CA . LEU B 1 187 ? -19.328 -4.859 -1.561 1 94.31 187 LEU B CA 1
ATOM 5639 C C . LEU B 1 187 ? -20.406 -4.891 -0.484 1 94.31 187 LEU B C 1
ATOM 5641 O O . LEU B 1 187 ? -20.391 -5.762 0.388 1 94.31 187 LEU B O 1
ATOM 5645 N N . VAL B 1 188 ? -21.312 -3.93 -0.504 1 94.06 188 VAL B N 1
ATOM 5646 C CA . VAL B 1 188 ? -22.406 -3.863 0.471 1 94.06 188 VAL B CA 1
ATOM 5647 C C . VAL B 1 188 ? -23.25 -5.133 0.39 1 94.06 188 VAL B C 1
ATOM 5649 O O . VAL B 1 188 ? -23.594 -5.715 1.416 1 94.06 188 VAL B O 1
ATOM 5652 N N . SER B 1 189 ? -23.516 -5.543 -0.818 1 91.38 189 SER B N 1
ATOM 5653 C CA . SER B 1 189 ? -24.281 -6.766 -1.016 1 91.38 189 SER B CA 1
ATOM 5654 C C . SER B 1 189 ? -23.531 -7.98 -0.481 1 91.38 189 SER B C 1
ATOM 5656 O O . SER B 1 189 ? -24.125 -8.836 0.191 1 91.38 189 SER B O 1
ATOM 5658 N N . TYR B 1 190 ? -22.312 -8.078 -0.748 1 94 190 TYR B N 1
ATOM 5659 C CA . TYR B 1 190 ? -21.484 -9.195 -0.308 1 94 190 TYR B CA 1
ATOM 5660 C C . TYR B 1 190 ? -21.391 -9.25 1.213 1 94 190 TYR B C 1
ATOM 5662 O O . TYR B 1 190 ? -21.672 -10.281 1.824 1 94 190 TYR B O 1
ATOM 5670 N N . LEU B 1 191 ? -21.062 -8.102 1.825 1 95.88 191 LEU B N 1
ATOM 5671 C CA . LEU B 1 191 ? -20.891 -8.055 3.271 1 95.88 191 LEU B CA 1
ATOM 5672 C C . LEU B 1 191 ? -22.203 -8.273 3.992 1 95.88 191 LEU B C 1
ATOM 5674 O O . LEU B 1 191 ? -22.25 -8.852 5.078 1 95.88 191 LEU B O 1
ATOM 5678 N N . GLY B 1 192 ? -23.25 -7.848 3.348 1 92.75 192 GLY B N 1
ATOM 5679 C CA . GLY B 1 192 ? -24.562 -8.055 3.926 1 92.75 192 GLY B CA 1
ATOM 5680 C C . GLY B 1 192 ? -24.969 -9.516 3.994 1 92.75 192 GLY B C 1
ATOM 5681 O O . GLY B 1 192 ? -25.734 -9.914 4.871 1 92.75 192 GLY B O 1
ATOM 5682 N N . SER B 1 193 ? -24.422 -10.336 3.102 1 93.75 193 SER B N 1
ATOM 5683 C CA . SER B 1 193 ? -24.797 -11.75 3.037 1 93.75 193 SER B CA 1
ATOM 5684 C C . SER B 1 193 ? -23.703 -12.633 3.646 1 93.75 193 SER B C 1
ATOM 5686 O O . SER B 1 193 ? -23.828 -13.859 3.672 1 93.75 193 SER B O 1
ATOM 5688 N N . LEU B 1 194 ? -22.656 -12.086 4.156 1 96.19 194 LEU B N 1
ATOM 5689 C CA . LEU B 1 194 ? -21.422 -12.789 4.5 1 96.19 194 LEU B CA 1
ATOM 5690 C C . LEU B 1 194 ? -21.688 -13.852 5.559 1 96.19 194 LEU B C 1
ATOM 5692 O O . LEU B 1 194 ? -21.297 -15.008 5.395 1 96.19 194 LEU B O 1
ATOM 5696 N N . ASP B 1 195 ? -22.359 -13.523 6.637 1 96.25 195 ASP B N 1
ATOM 5697 C CA . ASP B 1 195 ? -22.562 -14.461 7.742 1 96.25 195 ASP B CA 1
ATOM 5698 C C . ASP B 1 195 ? -23.422 -15.648 7.305 1 96.25 195 ASP B C 1
ATOM 5700 O O . ASP B 1 195 ? -23.125 -16.797 7.656 1 96.25 195 ASP B O 1
ATOM 5704 N N . THR B 1 196 ? -24.453 -15.375 6.516 1 97.06 196 THR B N 1
ATOM 5705 C CA . THR B 1 196 ? -25.297 -16.453 6.016 1 97.06 196 THR B CA 1
ATOM 5706 C C . THR B 1 196 ? -24.516 -17.375 5.082 1 97.06 196 THR B C 1
ATOM 5708 O O . THR B 1 196 ? -24.641 -18.594 5.164 1 97.06 196 THR B O 1
ATOM 5711 N N . VAL B 1 197 ? -23.75 -16.812 4.273 1 97.5 197 VAL B N 1
ATOM 5712 C CA . VAL B 1 197 ? -22.953 -17.578 3.314 1 97.5 197 VAL B CA 1
ATOM 5713 C C . VAL B 1 197 ? -21.922 -18.422 4.055 1 97.5 197 VAL B C 1
ATOM 5715 O O . VAL B 1 197 ? -21.734 -19.594 3.732 1 97.5 197 VAL B O 1
ATOM 5718 N N . LEU B 1 198 ? -21.281 -17.828 5.043 1 98.12 198 LEU B N 1
ATOM 5719 C CA . LEU B 1 198 ? -20.281 -18.547 5.824 1 98.12 198 LEU B CA 1
ATOM 5720 C C . LEU B 1 198 ? -20.922 -19.734 6.551 1 98.12 198 LEU B C 1
ATOM 5722 O O . LEU B 1 198 ? -20.328 -20.812 6.633 1 98.12 198 LEU B O 1
ATOM 5726 N N . ASP B 1 199 ? -22.094 -19.5 7.066 1 98.12 199 ASP B N 1
ATOM 5727 C CA . ASP B 1 199 ? -22.797 -20.578 7.777 1 98.12 199 ASP B CA 1
ATOM 5728 C C . ASP B 1 199 ? -23.094 -21.75 6.848 1 98.12 199 ASP B C 1
ATOM 5730 O O . ASP B 1 199 ? -23 -22.906 7.258 1 98.12 199 ASP B O 1
ATOM 5734 N N . GLN B 1 200 ? -23.406 -21.453 5.633 1 98.25 200 GLN B N 1
ATOM 5735 C CA . GLN B 1 200 ? -23.734 -22.484 4.656 1 98.25 200 GLN B CA 1
ATOM 5736 C C . GLN B 1 200 ? -22.453 -23.172 4.152 1 98.25 200 GLN B C 1
ATOM 5738 O O . GLN B 1 200 ? -22.469 -24.375 3.879 1 98.25 200 GLN B O 1
ATOM 5743 N N . LEU B 1 201 ? -21.422 -22.469 4.047 1 98.62 201 LEU B N 1
ATOM 5744 C CA . LEU B 1 201 ? -20.172 -22.953 3.463 1 98.62 201 LEU B CA 1
ATOM 5745 C C . LEU B 1 201 ? -19.375 -23.766 4.477 1 98.62 201 LEU B C 1
ATOM 5747 O O . LEU B 1 201 ? -18.641 -24.688 4.102 1 98.62 201 LEU B O 1
ATOM 5751 N N . ARG B 1 202 ? -19.469 -23.484 5.742 1 98.56 202 ARG B N 1
ATOM 5752 C CA . ARG B 1 202 ? -18.641 -24.016 6.812 1 98.56 202 ARG B CA 1
ATOM 5753 C C . ARG B 1 202 ? -18.641 -25.547 6.797 1 98.56 202 ARG B C 1
ATOM 5755 O O . ARG B 1 202 ? -17.594 -26.172 6.789 1 98.56 202 ARG B O 1
ATOM 5762 N N . PRO B 1 203 ? -19.812 -26.203 6.73 1 98.56 203 PRO B N 1
ATOM 5763 C CA . PRO B 1 203 ? -19.781 -27.672 6.762 1 98.56 203 PRO B CA 1
ATOM 5764 C C . PRO B 1 203 ? -19.125 -28.266 5.523 1 98.56 203 PRO B C 1
ATOM 5766 O O . PRO B 1 203 ? -18.438 -29.297 5.625 1 98.56 203 PRO B O 1
ATOM 5769 N N . VAL B 1 204 ? -19.312 -27.641 4.41 1 98.62 204 VAL B N 1
ATOM 5770 C CA . VAL B 1 204 ? -18.719 -28.141 3.172 1 98.62 204 VAL B CA 1
ATOM 5771 C C . VAL B 1 204 ? -17.203 -28 3.223 1 98.62 204 VAL B C 1
ATOM 5773 O O . VAL B 1 204 ? -16.469 -28.938 2.904 1 98.62 204 VAL B O 1
ATOM 5776 N N . ALA B 1 205 ? -16.766 -26.844 3.631 1 98.75 205 ALA B N 1
ATOM 5777 C CA . ALA B 1 205 ? -15.336 -26.562 3.719 1 98.75 205 ALA B CA 1
ATOM 5778 C C . ALA B 1 205 ? -14.664 -27.484 4.734 1 98.75 205 ALA B C 1
ATOM 5780 O O . ALA B 1 205 ? -13.562 -27.984 4.496 1 98.75 205 ALA B O 1
ATOM 5781 N N . GLN B 1 206 ? -15.312 -27.688 5.84 1 98.44 206 GLN B N 1
ATOM 5782 C CA . GLN B 1 206 ? -14.766 -28.562 6.883 1 98.44 206 GLN B CA 1
ATOM 5783 C C . GLN B 1 206 ? -14.633 -29.984 6.383 1 98.44 206 GLN B C 1
ATOM 5785 O O . GLN B 1 206 ? -13.641 -30.656 6.676 1 98.44 206 GLN B O 1
ATOM 5790 N N . GLU B 1 207 ? -15.594 -30.438 5.691 1 98.31 207 GLU B N 1
ATOM 5791 C CA . GLU B 1 207 ? -15.539 -31.781 5.129 1 98.31 207 GLU B CA 1
ATOM 5792 C C . GLU B 1 207 ? -14.367 -31.938 4.168 1 98.31 207 GLU B C 1
ATOM 5794 O O . GLU B 1 207 ? -13.602 -32.906 4.25 1 98.31 207 GLU B O 1
ATOM 5799 N N . VAL B 1 208 ? -14.234 -31 3.324 1 98.69 208 VAL B N 1
ATOM 5800 C CA . VAL B 1 208 ? -13.164 -31.031 2.34 1 98.69 208 VAL B CA 1
ATOM 5801 C C . VAL B 1 208 ? -11.812 -30.969 3.045 1 98.69 208 VAL B C 1
ATOM 5803 O O . VAL B 1 208 ? -10.891 -31.734 2.719 1 98.69 208 VAL B O 1
ATOM 5806 N N . ALA B 1 209 ? -11.68 -30.094 4.02 1 98.31 209 ALA B N 1
ATOM 5807 C CA . ALA B 1 209 ? -10.43 -29.891 4.746 1 98.31 209 ALA B CA 1
ATOM 5808 C C . ALA B 1 209 ? -10.062 -31.141 5.543 1 98.31 209 ALA B C 1
ATOM 5810 O O . ALA B 1 209 ? -8.875 -31.422 5.77 1 98.31 209 ALA B O 1
ATOM 5811 N N . SER B 1 210 ? -11 -31.906 5.93 1 97.69 210 SER B N 1
ATOM 5812 C CA . SER B 1 210 ? -10.766 -33.094 6.754 1 97.69 210 SER B CA 1
ATOM 5813 C C . SER B 1 210 ? -10.133 -34.219 5.945 1 97.69 210 SER B C 1
ATOM 5815 O O . SER B 1 210 ? -9.625 -35.188 6.512 1 97.69 210 SER B O 1
ATOM 5817 N N . ASN B 1 211 ? -10.133 -34.031 4.645 1 97.06 211 ASN B N 1
ATOM 5818 C CA . ASN B 1 211 ? -9.602 -35.094 3.775 1 97.06 211 ASN B CA 1
ATOM 5819 C C . ASN B 1 211 ? -8.086 -35.031 3.68 1 97.06 211 ASN B C 1
ATOM 5821 O O . ASN B 1 211 ? -7.469 -35.844 2.963 1 97.06 211 ASN B O 1
ATOM 5825 N N . ASN B 1 212 ? -7.449 -34.094 4.355 1 95.56 212 ASN B N 1
ATOM 5826 C CA . ASN B 1 212 ? -5.996 -34 4.406 1 95.56 212 ASN B CA 1
ATOM 5827 C C . ASN B 1 212 ? -5.508 -33.562 5.789 1 95.56 212 ASN B C 1
ATOM 5829 O O . ASN B 1 212 ? -6.312 -33.188 6.645 1 95.56 212 ASN B O 1
ATOM 5833 N N . ASP B 1 213 ? -4.23 -33.625 5.941 1 92.88 213 ASP B N 1
ATOM 5834 C CA . ASP B 1 213 ? -3.66 -33.406 7.266 1 92.88 213 ASP B CA 1
ATOM 5835 C C . ASP B 1 213 ? -3.271 -31.953 7.461 1 92.88 213 ASP B C 1
ATOM 5837 O O . ASP B 1 213 ? -2.744 -31.578 8.508 1 92.88 213 ASP B O 1
ATOM 5841 N N . ASN B 1 214 ? -3.549 -31.141 6.574 1 93.12 214 ASN B N 1
ATOM 5842 C CA . ASN B 1 214 ? -2.998 -29.781 6.633 1 93.12 214 ASN B CA 1
ATOM 5843 C C . ASN B 1 214 ? -4.098 -28.734 6.77 1 93.12 214 ASN B C 1
ATOM 5845 O O . ASN B 1 214 ? -3.836 -27.531 6.652 1 93.12 214 ASN B O 1
ATOM 5849 N N . ASN B 1 215 ? -5.336 -29.156 6.965 1 96.56 215 ASN B N 1
ATOM 5850 C CA . ASN B 1 215 ? -6.449 -28.219 7.074 1 96.56 215 ASN B CA 1
ATOM 5851 C C . ASN B 1 215 ? -6.57 -27.344 5.82 1 96.56 215 ASN B C 1
ATOM 5853 O O . ASN B 1 215 ? -6.855 -26.156 5.91 1 96.56 215 ASN B O 1
ATOM 5857 N N . ALA B 1 216 ? -6.25 -27.969 4.648 1 98.44 216 ALA B N 1
ATOM 5858 C CA . ALA B 1 216 ? -6.203 -27.203 3.404 1 98.44 216 ALA B CA 1
ATOM 5859 C C . ALA B 1 216 ? -7.418 -27.5 2.531 1 98.44 216 ALA B C 1
ATOM 5861 O O . ALA B 1 216 ? -7.934 -28.625 2.535 1 98.44 216 ALA B O 1
ATOM 5862 N N . VAL B 1 217 ? -7.895 -26.5 1.879 1 98.81 217 VAL B N 1
ATOM 5863 C CA . VAL B 1 217 ? -8.93 -26.641 0.857 1 98.81 217 VAL B CA 1
ATOM 5864 C C . VAL B 1 217 ? -8.375 -26.219 -0.499 1 98.81 217 VAL B C 1
ATOM 5866 O O . VAL B 1 217 ? -7.832 -25.109 -0.636 1 98.81 217 VAL B O 1
ATOM 5869 N N . ILE B 1 218 ? -8.414 -27.094 -1.446 1 98.88 218 ILE B N 1
ATOM 5870 C CA . ILE B 1 218 ? -8.117 -26.688 -2.816 1 98.88 218 ILE B CA 1
ATOM 5871 C C . ILE B 1 218 ? -9.336 -26.016 -3.434 1 98.88 218 ILE B C 1
ATOM 5873 O O . ILE B 1 218 ? -10.391 -26.656 -3.59 1 98.88 218 ILE B O 1
ATOM 5877 N N . VAL B 1 219 ? -9.18 -24.766 -3.789 1 98.81 219 VAL B N 1
ATOM 5878 C CA . VAL B 1 219 ? -10.305 -23.938 -4.234 1 98.81 219 VAL B CA 1
ATOM 5879 C C . VAL B 1 219 ? -10.219 -23.734 -5.746 1 98.81 219 VAL B C 1
ATOM 5881 O O . VAL B 1 219 ? -9.188 -23.312 -6.262 1 98.81 219 VAL B O 1
ATOM 5884 N N . MET B 1 220 ? -11.32 -24 -6.418 1 98.5 220 MET B N 1
ATOM 5885 C CA . MET B 1 220 ? -11.5 -23.672 -7.828 1 98.5 220 MET B CA 1
ATOM 5886 C C . MET B 1 220 ? -12.789 -22.875 -8.039 1 98.5 220 MET B C 1
ATOM 5888 O O . MET B 1 220 ? -13.758 -23.047 -7.301 1 98.5 220 MET B O 1
ATOM 5892 N N . VAL B 1 221 ? -12.695 -22.047 -8.984 1 97 221 VAL B N 1
ATOM 5893 C CA . VAL B 1 221 ? -13.875 -21.297 -9.398 1 97 221 VAL B CA 1
ATOM 5894 C C . VAL B 1 221 ? -14.18 -21.594 -10.867 1 97 221 VAL B C 1
ATOM 5896 O O . VAL B 1 221 ? -13.273 -21.672 -11.695 1 97 221 VAL B O 1
ATOM 5899 N N . CYS B 1 222 ? -15.492 -21.797 -11.125 1 95.19 222 CYS B N 1
ATOM 5900 C CA . CYS B 1 222 ? -15.82 -22.172 -12.492 1 95.19 222 CYS B CA 1
ATOM 5901 C C . CYS B 1 222 ? -17.234 -21.734 -12.852 1 95.19 222 CYS B C 1
ATOM 5903 O O . CYS B 1 222 ? -18.141 -21.766 -12 1 95.19 222 CYS B O 1
ATOM 5905 N N . ASN B 1 223 ? -17.406 -21.266 -13.992 1 92.31 223 ASN B N 1
ATOM 5906 C CA . ASN B 1 223 ? -18.719 -21.094 -14.594 1 92.31 223 ASN B CA 1
ATOM 5907 C C . ASN B 1 223 ? -18.938 -22.062 -15.758 1 92.31 223 ASN B C 1
ATOM 5909 O O . ASN B 1 223 ? -18.031 -22.797 -16.141 1 92.31 223 ASN B O 1
ATOM 5913 N N . PHE B 1 224 ? -20.078 -22 -16.297 1 91.69 224 PHE B N 1
ATOM 5914 C CA . PHE B 1 224 ? -20.438 -22.969 -17.328 1 91.69 224 PHE B CA 1
ATOM 5915 C C . PHE B 1 224 ? -19.547 -22.797 -18.562 1 91.69 224 PHE B C 1
ATOM 5917 O O . PHE B 1 224 ? -19.172 -23.781 -19.203 1 91.69 224 PHE B O 1
ATOM 5924 N N . GLY B 1 225 ? -19.203 -21.641 -18.844 1 88.88 225 GLY B N 1
ATOM 5925 C CA . GLY B 1 225 ? -18.375 -21.359 -20 1 88.88 225 GLY B CA 1
ATOM 5926 C C . GLY B 1 225 ? -17 -22.031 -19.922 1 88.88 225 GLY B C 1
ATOM 5927 O O . GLY B 1 225 ? -16.406 -22.328 -20.953 1 88.88 225 GLY B O 1
ATOM 5928 N N . GLN B 1 226 ? -16.516 -22.344 -18.703 1 91.88 226 GLN B N 1
ATOM 5929 C CA . GLN B 1 226 ? -15.203 -22.938 -18.516 1 91.88 226 GLN B CA 1
ATOM 5930 C C . GLN B 1 226 ? -15.312 -24.391 -18.047 1 91.88 226 GLN B C 1
ATOM 5932 O O . GLN B 1 226 ? -14.305 -25.016 -17.703 1 91.88 226 GLN B O 1
ATOM 5937 N N . SER B 1 227 ? -16.453 -24.938 -18.125 1 94.25 227 SER B N 1
ATOM 5938 C CA . SER B 1 227 ? -16.734 -26.234 -17.516 1 94.25 227 SER B CA 1
ATOM 5939 C C . SER B 1 227 ? -15.961 -27.344 -18.219 1 94.25 227 SER B C 1
ATOM 5941 O O . SER B 1 227 ? -15.586 -28.328 -17.578 1 94.25 227 SER B O 1
ATOM 5943 N N . GLU B 1 228 ? -15.719 -27.203 -19.5 1 95.56 228 GLU B N 1
ATOM 5944 C CA . GLU B 1 228 ? -14.969 -28.219 -20.219 1 95.56 228 GLU B CA 1
ATOM 5945 C C . GLU B 1 228 ? -13.57 -28.391 -19.641 1 95.56 228 GLU B C 1
ATOM 5947 O O . GLU B 1 228 ? -13.047 -29.5 -19.562 1 95.56 228 GLU B O 1
ATOM 5952 N N . LEU B 1 229 ? -13.008 -27.297 -19.297 1 97.06 229 LEU B N 1
ATOM 5953 C CA . LEU B 1 229 ? -11.68 -27.344 -18.688 1 97.06 229 LEU B CA 1
ATOM 5954 C C . LEU B 1 229 ? -11.734 -27.984 -17.312 1 97.06 229 LEU B C 1
ATOM 5956 O O . LEU B 1 229 ? -10.828 -28.734 -16.938 1 97.06 229 LEU B O 1
ATOM 5960 N N . LEU B 1 230 ? -12.758 -27.703 -16.578 1 97.56 230 LEU B N 1
ATOM 5961 C CA . LEU B 1 230 ? -12.945 -28.344 -15.289 1 97.56 230 LEU B CA 1
ATOM 5962 C C . LEU B 1 230 ? -13.109 -29.859 -15.438 1 97.56 230 LEU B C 1
ATOM 5964 O O . LEU B 1 230 ? -12.492 -30.625 -14.703 1 97.56 230 LEU B O 1
ATOM 5968 N N . LEU B 1 231 ? -13.945 -30.25 -16.391 1 97.81 231 LEU B N 1
ATOM 5969 C CA . LEU B 1 231 ? -14.172 -31.672 -16.625 1 97.81 231 LEU B CA 1
ATOM 5970 C C . LEU B 1 231 ? -12.883 -32.344 -17.062 1 97.81 231 LEU B C 1
ATOM 5972 O O . LEU B 1 231 ? -12.578 -33.469 -16.609 1 97.81 231 LEU B O 1
ATOM 5976 N N . ASN B 1 232 ? -12.188 -31.703 -17.938 1 98.38 232 ASN B N 1
ATOM 5977 C CA . ASN B 1 232 ? -10.914 -32.281 -18.344 1 98.38 232 ASN B CA 1
ATOM 5978 C C . ASN B 1 232 ? -9.938 -32.375 -17.172 1 98.38 232 ASN B C 1
ATOM 5980 O O . ASN B 1 232 ? -9.156 -33.344 -17.109 1 98.38 232 ASN B O 1
ATOM 5984 N N . PHE B 1 233 ? -9.945 -31.406 -16.328 1 98.62 233 PHE B N 1
ATOM 5985 C CA . PHE B 1 233 ? -9.133 -31.438 -15.117 1 98.62 233 PHE B CA 1
ATOM 5986 C C . PHE B 1 233 ? -9.414 -32.719 -14.312 1 98.62 233 PHE B C 1
ATOM 5988 O O . PHE B 1 233 ? -8.484 -33.406 -13.922 1 98.62 233 PHE B O 1
ATOM 5995 N N . VAL B 1 234 ? -10.633 -33 -14.125 1 98.62 234 VAL B N 1
ATOM 5996 C CA . VAL B 1 234 ? -11.031 -34.188 -13.367 1 98.62 234 VAL B CA 1
ATOM 5997 C C . VAL B 1 234 ? -10.586 -35.438 -14.102 1 98.62 234 VAL B C 1
ATOM 5999 O O . VAL B 1 234 ? -10.031 -36.375 -13.492 1 98.62 234 VAL B O 1
ATOM 6002 N N . CYS B 1 235 ? -10.836 -35.469 -15.406 1 98.5 235 CYS B N 1
ATOM 6003 C CA . CYS B 1 235 ? -10.445 -36.625 -16.203 1 98.5 235 CYS B CA 1
ATOM 6004 C C . CYS B 1 235 ? -8.945 -36.875 -16.125 1 98.5 235 CYS B C 1
ATOM 6006 O O . CYS B 1 235 ? -8.5 -38.031 -16 1 98.5 235 CYS B O 1
ATOM 6008 N N . ASN B 1 236 ? -8.156 -35.812 -16.172 1 97.62 236 ASN B N 1
ATOM 6009 C CA . ASN B 1 236 ? -6.707 -35.906 -16.047 1 97.62 236 ASN B CA 1
ATOM 6010 C C . ASN B 1 236 ? -6.285 -36.469 -14.695 1 97.62 236 ASN B C 1
ATOM 6012 O O . ASN B 1 236 ? -5.41 -37.344 -14.617 1 97.62 236 ASN B O 1
ATOM 6016 N N . ALA B 1 237 ? -6.891 -35.938 -13.672 1 98.06 237 ALA B N 1
ATOM 6017 C CA . ALA B 1 237 ? -6.566 -36.406 -12.328 1 98.06 237 ALA B CA 1
ATOM 6018 C C . ALA B 1 237 ? -6.848 -37.906 -12.172 1 98.06 237 ALA B C 1
ATOM 6020 O O . ALA B 1 237 ? -6.039 -38.625 -11.602 1 98.06 237 ALA B O 1
ATOM 6021 N N . HIS B 1 238 ? -7.938 -38.344 -12.688 1 97.38 238 HIS B N 1
ATOM 6022 C CA . HIS B 1 238 ? -8.289 -39.75 -12.633 1 97.38 238 HIS B CA 1
ATOM 6023 C C . HIS B 1 238 ? -7.281 -40.594 -13.406 1 97.38 238 HIS B C 1
ATOM 6025 O O . HIS B 1 238 ? -6.836 -41.656 -12.914 1 97.38 238 HIS B O 1
ATOM 6031 N N . HIS B 1 239 ? -7.023 -40.125 -14.523 1 96.81 239 HIS B N 1
ATOM 6032 C CA . HIS B 1 239 ? -6.094 -40.875 -15.367 1 96.81 239 HIS B CA 1
ATOM 6033 C C . HIS B 1 239 ? -4.738 -41.031 -14.688 1 96.81 239 HIS B C 1
ATOM 6035 O O . HIS B 1 239 ? -4.074 -42.031 -14.852 1 96.81 239 HIS B O 1
ATOM 6041 N N . LYS B 1 240 ? -4.328 -40.031 -13.984 1 95.88 240 LYS B N 1
ATOM 6042 C CA . LYS B 1 240 ? -3.002 -40 -13.375 1 95.88 240 LYS B CA 1
ATOM 6043 C C . LYS B 1 240 ? -3.018 -40.625 -11.984 1 95.88 240 LYS B C 1
ATOM 6045 O O . LYS B 1 240 ? -2.041 -40.531 -11.242 1 95.88 240 LYS B O 1
ATOM 6050 N N . GLY B 1 241 ? -4.137 -41.156 -11.578 1 96.38 241 GLY B N 1
ATOM 6051 C CA . GLY B 1 241 ? -4.242 -41.844 -10.305 1 96.38 241 GLY B CA 1
ATOM 6052 C C . GLY B 1 241 ? -4.402 -40.906 -9.125 1 96.38 241 GLY B C 1
ATOM 6053 O O . GLY B 1 241 ? -4.008 -41.25 -8.008 1 96.38 241 GLY B O 1
ATOM 6054 N N . LEU B 1 242 ? -4.945 -39.75 -9.344 1 97.75 242 LEU B N 1
ATOM 6055 C CA . LEU B 1 242 ? -5.074 -38.75 -8.289 1 97.75 242 LEU B CA 1
ATOM 6056 C C . LEU B 1 242 ? -6.535 -38.562 -7.895 1 97.75 242 LEU B C 1
ATOM 6058 O O . LEU B 1 242 ? -6.93 -37.469 -7.453 1 97.75 242 LEU B O 1
ATOM 6062 N N . SER B 1 243 ? -7.316 -39.562 -8.07 1 96.56 243 SER B N 1
ATOM 6063 C CA . SER B 1 243 ? -8.742 -39.5 -7.785 1 96.56 243 SER B CA 1
ATOM 6064 C C . SER B 1 243 ? -8.992 -39.188 -6.312 1 96.56 243 SER B C 1
ATOM 6066 O O . SER B 1 243 ? -9.938 -38.469 -5.973 1 96.56 243 SER B O 1
ATOM 6068 N N . ASP B 1 244 ? -8.172 -39.719 -5.461 1 96.56 244 ASP B N 1
ATOM 6069 C CA . ASP B 1 244 ? -8.344 -39.5 -4.027 1 96.56 244 ASP B CA 1
ATOM 6070 C C . ASP B 1 244 ? -8.055 -38.031 -3.65 1 96.56 244 ASP B C 1
ATOM 6072 O O . ASP B 1 244 ? -8.664 -37.5 -2.723 1 96.56 244 ASP B O 1
ATOM 6076 N N . VAL B 1 245 ? -7.168 -37.438 -4.352 1 97.69 245 VAL B N 1
ATOM 6077 C CA . VAL B 1 245 ? -6.77 -36.062 -4.062 1 97.69 245 VAL B CA 1
ATOM 6078 C C . VAL B 1 245 ? -7.918 -35.094 -4.395 1 97.69 245 VAL B C 1
ATOM 6080 O O . VAL B 1 245 ? -8.023 -34.031 -3.812 1 97.69 245 VAL B O 1
ATOM 6083 N N . LEU B 1 246 ? -8.828 -35.5 -5.246 1 98.25 246 LEU B N 1
ATOM 6084 C CA . LEU B 1 246 ? -9.945 -34.688 -5.676 1 98.25 246 LEU B CA 1
ATOM 6085 C C . LEU B 1 246 ? -10.906 -34.438 -4.52 1 98.25 246 LEU B C 1
ATOM 6087 O O . LEU B 1 246 ? -11.68 -33.469 -4.551 1 98.25 246 LEU B O 1
ATOM 6091 N N . SER B 1 247 ? -10.844 -35.219 -3.516 1 98.12 247 SER B N 1
ATOM 6092 C CA . SER B 1 247 ? -11.695 -35.031 -2.352 1 98.12 247 SER B CA 1
ATOM 6093 C C . SER B 1 247 ? -11.312 -33.75 -1.592 1 98.12 247 SER B C 1
ATOM 6095 O O . SER B 1 247 ? -12.07 -33.281 -0.755 1 98.12 247 SER B O 1
ATOM 6097 N N . ASN B 1 248 ? -10.102 -33.25 -1.898 1 98.38 248 ASN B N 1
ATOM 6098 C CA . ASN B 1 248 ? -9.625 -32 -1.268 1 98.38 248 ASN B CA 1
ATOM 6099 C C . ASN B 1 248 ? -10.07 -30.781 -2.045 1 98.38 248 ASN B C 1
ATOM 6101 O O . ASN B 1 248 ? -9.789 -29.641 -1.638 1 98.38 248 ASN B O 1
ATOM 6105 N N . VAL B 1 249 ? -10.812 -30.953 -3.152 1 98.81 249 VAL B N 1
ATOM 6106 C CA . VAL B 1 249 ? -11.172 -29.859 -4.047 1 98.81 249 VAL B CA 1
ATOM 6107 C C . VAL B 1 249 ? -12.594 -29.391 -3.736 1 98.81 249 VAL B C 1
ATOM 6109 O O . VAL B 1 249 ? -13.508 -30.203 -3.6 1 98.81 249 VAL B O 1
ATOM 6112 N N . LEU B 1 250 ? -12.711 -28.156 -3.545 1 98.88 250 LEU B N 1
ATOM 6113 C CA . LEU B 1 250 ? -14 -27.484 -3.465 1 98.88 250 LEU B CA 1
ATOM 6114 C C . LEU B 1 250 ? -14.188 -26.531 -4.641 1 98.88 250 LEU B C 1
ATOM 6116 O O . LEU B 1 250 ? -13.438 -25.562 -4.781 1 98.88 250 LEU B O 1
ATOM 6120 N N . VAL B 1 251 ? -15.195 -26.797 -5.465 1 98.75 251 VAL B N 1
ATOM 6121 C CA . VAL B 1 251 ? -15.492 -25.953 -6.617 1 98.75 251 VAL B CA 1
ATOM 6122 C C . VAL B 1 251 ? -16.578 -24.938 -6.25 1 98.75 251 VAL B C 1
ATOM 6124 O O . VAL B 1 251 ? -17.688 -25.312 -5.895 1 98.75 251 VAL B O 1
ATOM 6127 N N . PHE B 1 252 ? -16.156 -23.734 -6.316 1 98.25 252 PHE B N 1
ATOM 6128 C CA . PHE B 1 252 ? -17.172 -22.688 -6.293 1 98.25 252 PHE B CA 1
ATOM 6129 C C . PHE B 1 252 ? -17.781 -22.484 -7.676 1 98.25 252 PHE B C 1
ATOM 6131 O O . PHE B 1 252 ? -17.172 -21.844 -8.539 1 98.25 252 PHE B O 1
ATOM 6138 N N . ALA B 1 253 ? -19 -23 -7.809 1 96.19 253 ALA B N 1
ATOM 6139 C CA . ALA B 1 253 ? -19.734 -22.828 -9.055 1 96.19 253 ALA B CA 1
ATOM 6140 C C . ALA B 1 253 ? -20.484 -21.5 -9.062 1 96.19 253 ALA B C 1
ATOM 6142 O O . ALA B 1 253 ? -21.188 -21.172 -8.109 1 96.19 253 ALA B O 1
ATOM 6143 N N . THR B 1 254 ? -20.344 -20.797 -10.141 1 93.56 254 THR B N 1
ATOM 6144 C CA . THR B 1 254 ? -21 -19.5 -10.172 1 93.56 254 THR B CA 1
ATOM 6145 C C . THR B 1 254 ? -22.359 -19.609 -10.852 1 93.56 254 THR B C 1
ATOM 6147 O O . THR B 1 254 ? -23.062 -18.609 -11.016 1 93.56 254 THR B O 1
ATOM 6150 N N . ASP B 1 255 ? -22.719 -20.797 -11.266 1 91.56 255 ASP B N 1
ATOM 6151 C CA . ASP B 1 255 ? -24.031 -21.109 -11.805 1 91.56 255 ASP B CA 1
ATOM 6152 C C . ASP B 1 255 ? -24.438 -22.562 -11.5 1 91.56 255 ASP B C 1
ATOM 6154 O O . ASP B 1 255 ? -23.578 -23.375 -11.141 1 91.56 255 ASP B O 1
ATOM 6158 N N . LEU B 1 256 ? -25.688 -22.844 -11.625 1 91.94 256 LEU B N 1
ATOM 6159 C CA . LEU B 1 256 ? -26.219 -24.156 -11.25 1 91.94 256 LEU B CA 1
ATOM 6160 C C . LEU B 1 256 ? -25.781 -25.219 -12.25 1 91.94 256 LEU B C 1
ATOM 6162 O O . LEU B 1 256 ? -25.578 -26.375 -11.875 1 91.94 256 LEU B O 1
ATOM 6166 N N . GLU B 1 257 ? -25.656 -24.875 -13.492 1 92.5 257 GLU B N 1
ATOM 6167 C CA . GLU B 1 257 ? -25.188 -25.828 -14.5 1 92.5 257 GLU B CA 1
ATOM 6168 C C . GLU B 1 257 ? -23.812 -26.391 -14.141 1 92.5 257 GLU B C 1
ATOM 6170 O O . GLU B 1 257 ? -23.609 -27.594 -14.18 1 92.5 257 GLU B O 1
ATOM 6175 N N . THR B 1 258 ? -22.969 -25.516 -13.734 1 94.62 258 THR B N 1
ATOM 6176 C CA . THR B 1 258 ? -21.625 -25.922 -13.352 1 94.62 258 THR B CA 1
ATOM 6177 C C . THR B 1 258 ? -21.656 -26.75 -12.078 1 94.62 258 THR B C 1
ATOM 6179 O O . THR B 1 258 ? -20.906 -27.734 -11.961 1 94.62 258 THR B O 1
ATOM 6182 N N . LYS B 1 259 ? -22.453 -26.375 -11.164 1 95.62 259 LYS B N 1
ATOM 6183 C CA . LYS B 1 259 ? -22.594 -27.141 -9.938 1 95.62 259 LYS B CA 1
ATOM 6184 C C . LYS B 1 259 ? -22.969 -28.594 -10.234 1 95.62 259 LYS B C 1
ATOM 6186 O O . LYS B 1 259 ? -22.344 -29.516 -9.711 1 95.62 259 LYS B O 1
ATOM 6191 N N . ASP B 1 260 ? -23.906 -28.734 -11.086 1 94.88 260 ASP B N 1
ATOM 6192 C CA . ASP B 1 260 ? -24.406 -30.078 -11.43 1 94.88 260 ASP B CA 1
ATOM 6193 C C . ASP B 1 260 ? -23.312 -30.906 -12.109 1 94.88 260 ASP B C 1
ATOM 6195 O O . ASP B 1 260 ? -23.141 -32.062 -11.797 1 94.88 260 ASP B O 1
ATOM 6199 N N . LEU B 1 261 ? -22.656 -30.297 -13 1 96.06 261 LEU B N 1
ATOM 6200 C CA . LEU B 1 261 ? -21.594 -30.984 -13.719 1 96.06 261 LEU B CA 1
ATOM 6201 C C . LEU B 1 261 ? -20.484 -31.422 -12.766 1 96.06 261 LEU B C 1
ATOM 6203 O O . LEU B 1 261 ? -20.016 -32.562 -12.82 1 96.06 261 LEU B O 1
ATOM 6207 N N . ALA B 1 262 ? -20.062 -30.516 -11.914 1 97.38 262 ALA B N 1
ATOM 6208 C CA . ALA B 1 262 ? -18.984 -30.797 -10.977 1 97.38 262 ALA B CA 1
ATOM 6209 C C . ALA B 1 262 ? -19.359 -31.891 -10 1 97.38 262 ALA B C 1
ATOM 6211 O O . ALA B 1 262 ? -18.562 -32.812 -9.734 1 97.38 262 ALA B O 1
ATOM 6212 N N . GLU B 1 263 ? -20.531 -31.812 -9.523 1 97.12 263 GLU B N 1
ATOM 6213 C CA . GLU B 1 263 ? -21.016 -32.844 -8.609 1 97.12 263 GLU B CA 1
ATOM 6214 C C . GLU B 1 263 ? -21.125 -34.219 -9.312 1 97.12 263 GLU B C 1
ATOM 6216 O O . GLU B 1 263 ? -20.797 -35.25 -8.727 1 97.12 263 GLU B O 1
ATOM 6221 N N . GLY B 1 264 ? -21.578 -34.125 -10.516 1 96.44 264 GLY B N 1
ATOM 6222 C CA . GLY B 1 264 ? -21.641 -35.375 -11.297 1 96.44 264 GLY B CA 1
ATOM 6223 C C . GLY B 1 264 ? -20.297 -36.031 -11.469 1 96.44 264 GLY B C 1
ATOM 6224 O O . GLY B 1 264 ? -20.203 -37.25 -11.555 1 96.44 264 GLY B O 1
ATOM 6225 N N . MET B 1 265 ? -19.281 -35.25 -11.492 1 97.19 265 MET B N 1
ATOM 6226 C CA . MET B 1 265 ? -17.922 -35.75 -11.68 1 97.19 265 MET B CA 1
ATOM 6227 C C . MET B 1 265 ? -17.281 -36.094 -10.344 1 97.19 265 MET B C 1
ATOM 6229 O O . MET B 1 265 ? -16.109 -36.469 -10.281 1 97.19 265 MET B O 1
ATOM 6233 N N . GLY B 1 266 ? -18.016 -35.875 -9.234 1 96.56 266 GLY B N 1
ATOM 6234 C CA . GLY B 1 266 ? -17.562 -36.344 -7.926 1 96.56 266 GLY B CA 1
ATOM 6235 C C . GLY B 1 266 ? -16.891 -35.25 -7.121 1 96.56 266 GLY B C 1
ATOM 6236 O O . GLY B 1 266 ? -16.266 -35.5 -6.102 1 96.56 266 GLY B O 1
ATOM 6237 N N . LEU B 1 267 ? -17.016 -34.031 -7.492 1 98.25 267 LEU B N 1
ATOM 6238 C CA . LEU B 1 267 ? -16.375 -32.906 -6.77 1 98.25 267 LEU B CA 1
ATOM 6239 C C . LEU B 1 267 ? -17.344 -32.312 -5.762 1 98.25 267 LEU B C 1
ATOM 6241 O O . LEU B 1 267 ? -18.562 -32.312 -5.98 1 98.25 267 LEU B O 1
ATOM 6245 N N . SER B 1 268 ? -16.781 -31.859 -4.625 1 98.56 268 SER B N 1
ATOM 6246 C CA . SER B 1 268 ? -17.547 -31 -3.736 1 98.56 268 SER B CA 1
ATOM 6247 C C . SER B 1 268 ? -17.766 -29.625 -4.352 1 98.56 268 SER B C 1
ATOM 6249 O O . SER B 1 268 ? -16.891 -29.094 -5.023 1 98.56 268 SER B O 1
ATOM 6251 N N . THR B 1 269 ? -19 -29.094 -4.098 1 98.5 269 THR B N 1
ATOM 6252 C CA . THR B 1 269 ? -19.312 -27.812 -4.707 1 98.5 269 THR B CA 1
ATOM 6253 C C . THR B 1 269 ? -20 -26.891 -3.705 1 98.5 269 THR B C 1
ATOM 6255 O O . THR B 1 269 ? -20.484 -27.344 -2.672 1 98.5 269 THR B O 1
ATOM 6258 N N . PHE B 1 270 ? -19.906 -25.641 -3.969 1 98.31 270 PHE B N 1
ATOM 6259 C CA . PHE B 1 270 ? -20.656 -24.609 -3.264 1 98.31 270 PHE B CA 1
ATOM 6260 C C . PHE B 1 270 ? -21.219 -23.578 -4.238 1 98.31 270 PHE B C 1
ATOM 6262 O O . PHE B 1 270 ? -20.484 -23.094 -5.109 1 98.31 270 PHE B O 1
ATOM 6269 N N . TYR B 1 271 ? -22.453 -23.359 -4.172 1 96.44 271 TYR B N 1
ATOM 6270 C CA . TYR B 1 271 ? -23.156 -22.312 -4.914 1 96.44 271 TYR B CA 1
ATOM 6271 C C . TYR B 1 271 ? -24.062 -21.516 -3.994 1 96.44 271 TYR B C 1
ATOM 6273 O O . TYR B 1 271 ? -24.75 -22.078 -3.145 1 96.44 271 TYR B O 1
ATOM 6281 N N . ASN B 1 272 ? -23.984 -20.234 -4.129 1 95.12 272 ASN B N 1
ATOM 6282 C CA . ASN B 1 272 ? -24.875 -19.344 -3.393 1 95.12 272 ASN B CA 1
ATOM 6283 C C . ASN B 1 272 ? -25.406 -18.234 -4.285 1 95.12 272 ASN B C 1
ATOM 6285 O O . ASN B 1 272 ? -24.641 -17.469 -4.867 1 95.12 272 ASN B O 1
ATOM 6289 N N . ILE B 1 273 ? -26.656 -18.078 -4.281 1 91.5 273 ILE B N 1
ATOM 6290 C CA . ILE B 1 273 ? -27.328 -17.156 -5.207 1 91.5 273 ILE B CA 1
ATOM 6291 C C . ILE B 1 273 ? -27.031 -15.719 -4.812 1 91.5 273 ILE B C 1
ATOM 6293 O O . ILE B 1 273 ? -26.953 -14.836 -5.672 1 91.5 273 ILE B O 1
ATOM 6297 N N . ASP B 1 274 ? -26.844 -15.438 -3.594 1 88.38 274 ASP B N 1
ATOM 6298 C CA . ASP B 1 274 ? -26.625 -14.07 -3.123 1 88.38 274 ASP B CA 1
ATOM 6299 C C . ASP B 1 274 ? -25.266 -13.547 -3.588 1 88.38 274 ASP B C 1
ATOM 6301 O O . ASP B 1 274 ? -25.109 -12.344 -3.809 1 88.38 274 ASP B O 1
ATOM 6305 N N . ILE B 1 275 ? -24.328 -14.438 -3.77 1 89.19 275 ILE B N 1
ATOM 6306 C CA . ILE B 1 275 ? -22.969 -14.031 -4.121 1 89.19 275 ILE B CA 1
ATOM 6307 C C . ILE B 1 275 ? -22.766 -14.18 -5.629 1 89.19 275 ILE B C 1
ATOM 6309 O O . ILE B 1 275 ? -22.125 -13.32 -6.258 1 89.19 275 ILE B O 1
ATOM 6313 N N . PHE B 1 276 ? -23.391 -15.195 -6.199 1 87.06 276 PHE B N 1
ATOM 6314 C CA . PHE B 1 276 ? -23.016 -15.539 -7.562 1 87.06 276 PHE B CA 1
ATOM 6315 C C . PHE B 1 276 ? -24.188 -15.336 -8.523 1 87.06 276 PHE B C 1
ATOM 6317 O O . PHE B 1 276 ? -24.016 -15.414 -9.734 1 87.06 276 PHE B O 1
ATOM 6324 N N . GLY B 1 277 ? -25.359 -15.023 -8.039 1 79 277 GLY B N 1
ATOM 6325 C CA . GLY B 1 277 ? -26.578 -15.039 -8.844 1 79 277 GLY B CA 1
ATOM 6326 C C . GLY B 1 277 ? -26.531 -14.078 -10.016 1 79 277 GLY B C 1
ATOM 6327 O O . GLY B 1 277 ? -27.125 -14.336 -11.062 1 79 277 GLY B O 1
ATOM 6328 N N . SER B 1 278 ? -25.828 -13.023 -9.859 1 74.5 278 SER B N 1
ATOM 6329 C CA . SER B 1 278 ? -25.797 -12.016 -10.922 1 74.5 278 SER B CA 1
ATOM 6330 C C . SER B 1 278 ? -24.625 -12.234 -11.859 1 74.5 278 SER B C 1
ATOM 6332 O O . SER B 1 278 ? -24.469 -11.516 -12.844 1 74.5 278 SER B O 1
ATOM 6334 N N . MET B 1 279 ? -23.906 -13.266 -11.688 1 77.25 279 MET B N 1
ATOM 6335 C CA . MET B 1 279 ? -22.703 -13.484 -12.484 1 77.25 279 MET B CA 1
ATOM 6336 C C . MET B 1 279 ? -23.031 -14.25 -13.766 1 77.25 279 MET B C 1
ATOM 6338 O O . MET B 1 279 ? -23.922 -15.102 -13.773 1 77.25 279 MET B O 1
ATOM 6342 N N . PRO B 1 280 ? -22.266 -13.914 -14.797 1 68.81 280 PRO B N 1
ATOM 6343 C CA . PRO B 1 280 ? -22.547 -14.57 -16.078 1 68.81 280 PRO B CA 1
ATOM 6344 C C . PRO B 1 280 ? -22.172 -16.047 -16.078 1 68.81 280 PRO B C 1
ATOM 6346 O O . PRO B 1 280 ? -21.203 -16.438 -15.414 1 68.81 280 PRO B O 1
ATOM 6349 N N . SER B 1 281 ? -22.953 -16.734 -16.922 1 73.69 281 SER B N 1
ATOM 6350 C CA . SER B 1 281 ? -22.672 -18.156 -17.078 1 73.69 281 SER B CA 1
ATOM 6351 C C . SER B 1 281 ? -21.75 -18.406 -18.266 1 73.69 281 SER B C 1
ATOM 6353 O O . SER B 1 281 ? -21.109 -19.453 -18.359 1 73.69 281 SER B O 1
ATOM 6355 N N . ASN B 1 282 ? -21.656 -17.375 -19.062 1 71.38 282 ASN B N 1
ATOM 6356 C CA . ASN B 1 282 ? -20.844 -17.547 -20.266 1 71.38 282 ASN B CA 1
ATOM 6357 C C . ASN B 1 282 ? -19.359 -17.312 -19.969 1 71.38 282 ASN B C 1
ATOM 6359 O O . ASN B 1 282 ? -19.016 -16.625 -19 1 71.38 282 ASN B O 1
ATOM 6363 N N . ALA B 1 283 ? -18.562 -18 -20.766 1 66.81 283 ALA B N 1
ATOM 6364 C CA . ALA B 1 283 ? -17.109 -17.828 -20.656 1 66.81 283 ALA B CA 1
ATOM 6365 C C . ALA B 1 283 ? -16.688 -16.422 -21.062 1 66.81 283 ALA B C 1
ATOM 6367 O O . ALA B 1 283 ? -17.375 -15.773 -21.859 1 66.81 283 ALA B O 1
ATOM 6368 N N . ALA B 1 284 ? -15.539 -16.031 -20.422 1 62.66 284 ALA B N 1
ATOM 6369 C CA . ALA B 1 284 ? -14.914 -14.805 -20.906 1 62.66 284 ALA B CA 1
ATOM 6370 C C . ALA B 1 284 ? -14.438 -14.969 -22.359 1 62.66 284 ALA B C 1
ATOM 6372 O O . ALA B 1 284 ? -13.922 -16.031 -22.734 1 62.66 284 ALA B O 1
ATOM 6373 N N . ARG B 1 285 ? -14.805 -14.055 -23.219 1 54.16 285 ARG B N 1
ATOM 6374 C CA . ARG B 1 285 ? -14.359 -14.102 -24.609 1 54.16 285 ARG B CA 1
ATOM 6375 C C . ARG B 1 285 ? -12.875 -13.758 -24.719 1 54.16 285 ARG B C 1
ATOM 6377 O O . ARG B 1 285 ? -12.18 -14.242 -25.625 1 54.16 285 ARG B O 1
ATOM 6384 N N . SER B 1 286 ? -12.477 -12.789 -23.828 1 59.97 286 SER B N 1
ATOM 6385 C CA . SER B 1 286 ? -11.078 -12.359 -23.797 1 59.97 286 SER B CA 1
ATOM 6386 C C . SER B 1 286 ? -10.664 -11.898 -22.406 1 59.97 286 SER B C 1
ATOM 6388 O O . SER B 1 286 ? -11.516 -11.602 -21.562 1 59.97 286 SER B O 1
ATOM 6390 N N . TYR B 1 287 ? -9.383 -11.945 -22.266 1 56.91 287 TYR B N 1
ATOM 6391 C CA . TYR B 1 287 ? -8.82 -11.383 -21.047 1 56.91 287 TYR B CA 1
ATOM 6392 C C . TYR B 1 287 ? -9.297 -9.953 -20.844 1 56.91 287 TYR B C 1
ATOM 6394 O O . TYR B 1 287 ? -9.203 -9.117 -21.75 1 56.91 287 TYR B O 1
ATOM 6402 N N . GLY B 1 288 ? -10.016 -9.648 -19.641 1 58.44 288 GLY B N 1
ATOM 6403 C CA . GLY B 1 288 ? -10.375 -8.289 -19.266 1 58.44 288 GLY B CA 1
ATOM 6404 C C . GLY B 1 288 ? -11.797 -7.926 -19.641 1 58.44 288 GLY B C 1
ATOM 6405 O O . GLY B 1 288 ? -12.289 -6.859 -19.266 1 58.44 288 GLY B O 1
ATOM 6406 N N . ASP B 1 289 ? -12.508 -8.742 -20.234 1 62.75 289 ASP B N 1
ATOM 6407 C CA . ASP B 1 289 ? -13.883 -8.398 -20.578 1 62.75 289 ASP B CA 1
ATOM 6408 C C . ASP B 1 289 ? -14.797 -8.461 -19.359 1 62.75 289 ASP B C 1
ATOM 6410 O O . ASP B 1 289 ? -14.336 -8.727 -18.25 1 62.75 289 ASP B O 1
ATOM 6414 N N . ARG B 1 290 ? -16.094 -8.016 -19.516 1 64.88 290 ARG B N 1
ATOM 6415 C CA . ARG B 1 290 ? -17.031 -7.895 -18.406 1 64.88 290 ARG B CA 1
ATOM 6416 C C . ARG B 1 290 ? -17.188 -9.227 -17.688 1 64.88 290 ARG B C 1
ATOM 6418 O O . ARG B 1 290 ? -17.219 -9.266 -16.453 1 64.88 290 ARG B O 1
ATOM 6425 N N . ASN B 1 291 ? -17.297 -10.258 -18.469 1 66.12 291 ASN B N 1
ATOM 6426 C CA . ASN B 1 291 ? -17.438 -11.578 -17.875 1 66.12 291 ASN B CA 1
ATOM 6427 C C . ASN B 1 291 ? -16.188 -11.961 -17.078 1 66.12 291 ASN B C 1
ATOM 6429 O O . ASN B 1 291 ? -16.281 -12.492 -15.969 1 66.12 291 ASN B O 1
ATOM 6433 N N . PHE B 1 292 ? -15.164 -11.594 -17.656 1 61.66 292 PHE B N 1
ATOM 6434 C CA . PHE B 1 292 ? -13.898 -11.828 -16.984 1 61.66 292 PHE B CA 1
ATOM 6435 C C . PHE B 1 292 ? -13.836 -11.07 -15.656 1 61.66 292 PHE B C 1
ATOM 6437 O O . PHE B 1 292 ? -13.453 -11.633 -14.633 1 61.66 292 PHE B O 1
ATOM 6444 N N . MET B 1 293 ? -14.391 -9.953 -15.594 1 70.25 293 MET B N 1
ATOM 6445 C CA . MET B 1 293 ? -14.328 -9.117 -14.398 1 70.25 293 MET B CA 1
ATOM 6446 C C . MET B 1 293 ? -15.195 -9.688 -13.281 1 70.25 293 MET B C 1
ATOM 6448 O O . MET B 1 293 ? -14.812 -9.656 -12.117 1 70.25 293 MET B O 1
ATOM 6452 N N . GLN B 1 294 ? -16.203 -10.195 -13.68 1 75.44 294 GLN B N 1
ATOM 6453 C CA . GLN B 1 294 ? -17.094 -10.797 -12.68 1 75.44 294 GLN B CA 1
ATOM 6454 C C . GLN B 1 294 ? -16.484 -12.078 -12.117 1 75.44 294 GLN B C 1
ATOM 6456 O O . GLN B 1 294 ? -16.594 -12.352 -10.922 1 75.44 294 GLN B O 1
ATOM 6461 N N . MET B 1 295 ? -15.828 -12.773 -12.953 1 77.25 295 MET B N 1
ATOM 6462 C CA . MET B 1 295 ? -15.133 -13.969 -12.492 1 77.25 295 MET B CA 1
ATOM 6463 C C . MET B 1 295 ? -13.977 -13.609 -11.562 1 77.25 295 MET B C 1
ATOM 6465 O O . MET B 1 295 ? -13.68 -14.344 -10.625 1 77.25 295 MET B O 1
ATOM 6469 N N . MET B 1 296 ? -13.438 -12.5 -11.867 1 84.75 296 MET B N 1
ATOM 6470 C CA . MET B 1 296 ? -12.359 -12.047 -10.992 1 84.75 296 MET B CA 1
ATOM 6471 C C . MET B 1 296 ? -12.875 -11.781 -9.586 1 84.75 296 MET B C 1
ATOM 6473 O O . MET B 1 296 ? -12.219 -12.141 -8.602 1 84.75 296 MET B O 1
ATOM 6477 N N . ALA B 1 297 ? -14.023 -11.227 -9.562 1 88.38 297 ALA B N 1
ATOM 6478 C CA . ALA B 1 297 ? -14.617 -10.992 -8.25 1 88.38 297 ALA B CA 1
ATOM 6479 C C . ALA B 1 297 ? -14.922 -12.312 -7.539 1 88.38 297 ALA B C 1
ATOM 6481 O O . ALA B 1 297 ? -14.727 -12.43 -6.328 1 88.38 297 ALA B O 1
ATOM 6482 N N . ALA B 1 298 ? -15.352 -13.266 -8.328 1 92.62 298 ALA B N 1
ATOM 6483 C CA . ALA B 1 298 ? -15.664 -14.57 -7.758 1 92.62 298 ALA B CA 1
ATOM 6484 C C . ALA B 1 298 ? -14.422 -15.211 -7.137 1 92.62 298 ALA B C 1
ATOM 6486 O O . ALA B 1 298 ? -14.5 -15.797 -6.055 1 92.62 298 ALA B O 1
ATOM 6487 N N . LYS B 1 299 ? -13.328 -15.102 -7.812 1 95.56 299 LYS B N 1
ATOM 6488 C CA . LYS B 1 299 ? -12.078 -15.648 -7.285 1 95.56 299 LYS B CA 1
ATOM 6489 C C . LYS B 1 299 ? -11.719 -15.008 -5.949 1 95.56 299 LYS B C 1
ATOM 6491 O O . LYS B 1 299 ? -11.297 -15.703 -5.016 1 95.56 299 LYS B O 1
ATOM 6496 N N . VAL B 1 300 ? -11.938 -13.719 -5.871 1 97.19 300 VAL B N 1
ATOM 6497 C CA . VAL B 1 300 ? -11.617 -12.984 -4.648 1 97.19 300 VAL B CA 1
ATOM 6498 C C . VAL B 1 300 ? -12.539 -13.438 -3.52 1 97.19 300 VAL B C 1
ATOM 6500 O O . VAL B 1 300 ? -12.078 -13.711 -2.408 1 97.19 300 VAL B O 1
ATOM 6503 N N . TYR B 1 301 ? -13.828 -13.594 -3.811 1 96.81 301 TYR B N 1
ATOM 6504 C CA . TYR B 1 301 ? -14.812 -13.977 -2.801 1 96.81 301 TYR B CA 1
ATOM 6505 C C . TYR B 1 301 ? -14.516 -15.375 -2.258 1 96.81 301 TYR B C 1
ATOM 6507 O O . TYR B 1 301 ? -14.508 -15.586 -1.044 1 96.81 301 TYR B O 1
ATOM 6515 N N . CYS B 1 302 ? -14.234 -16.266 -3.105 1 97.69 302 CYS B N 1
ATOM 6516 C CA . CYS B 1 302 ? -14.117 -17.672 -2.717 1 97.69 302 CYS B CA 1
ATOM 6517 C C . CYS B 1 302 ? -12.914 -17.875 -1.799 1 97.69 302 CYS B C 1
ATOM 6519 O O . CYS B 1 302 ? -13.016 -18.578 -0.786 1 97.69 302 CYS B O 1
ATOM 6521 N N . VAL B 1 303 ? -11.828 -17.266 -2.174 1 98.38 303 VAL B N 1
ATOM 6522 C CA . VAL B 1 303 ? -10.625 -17.406 -1.359 1 98.38 303 VAL B CA 1
ATOM 6523 C C . VAL B 1 303 ? -10.82 -16.719 -0.014 1 98.38 303 VAL B C 1
ATOM 6525 O O . VAL B 1 303 ? -10.438 -17.25 1.029 1 98.38 303 VAL B O 1
ATOM 6528 N N . GLN B 1 304 ? -11.414 -15.555 -0.048 1 98.31 304 GLN B N 1
ATOM 6529 C CA . GLN B 1 304 ? -11.672 -14.805 1.18 1 98.31 304 GLN B CA 1
ATOM 6530 C C . GLN B 1 304 ? -12.617 -15.57 2.104 1 98.31 304 GLN B C 1
ATOM 6532 O O . GLN B 1 304 ? -12.414 -15.586 3.32 1 98.31 304 GLN B O 1
ATOM 6537 N N . LEU B 1 305 ? -13.594 -16.219 1.567 1 98.38 305 LEU B N 1
ATOM 6538 C CA . LEU B 1 305 ? -14.555 -16.984 2.355 1 98.38 305 LEU B CA 1
ATOM 6539 C C . LEU B 1 305 ? -13.867 -18.156 3.059 1 98.38 305 LEU B C 1
ATOM 6541 O O . LEU B 1 305 ? -14.07 -18.359 4.254 1 98.38 305 LEU B O 1
ATOM 6545 N N . ILE B 1 306 ? -13.062 -18.859 2.314 1 98.75 306 ILE B N 1
ATOM 6546 C CA . ILE B 1 306 ? -12.367 -20 2.896 1 98.75 306 ILE B CA 1
ATOM 6547 C C . ILE B 1 306 ? -11.383 -19.516 3.959 1 98.75 306 ILE B C 1
ATOM 6549 O O . ILE B 1 306 ? -11.234 -20.156 5.008 1 98.75 306 ILE B O 1
ATOM 6553 N N . SER B 1 307 ? -10.711 -18.422 3.672 1 98.19 307 SER B N 1
ATOM 6554 C CA . SER B 1 307 ? -9.805 -17.828 4.648 1 98.19 307 SER B CA 1
ATOM 6555 C C . SER B 1 307 ? -10.539 -17.453 5.93 1 98.19 307 SER B C 1
ATOM 6557 O O . SER B 1 307 ? -10.023 -17.656 7.031 1 98.19 307 SER B O 1
ATOM 6559 N N . MET B 1 308 ? -11.719 -16.953 5.809 1 97.62 308 MET B N 1
ATOM 6560 C CA . MET B 1 308 ? -12.516 -16.547 6.965 1 97.62 308 MET B CA 1
ATOM 6561 C C . MET B 1 308 ? -12.891 -17.75 7.824 1 97.62 308 MET B C 1
ATOM 6563 O O . MET B 1 308 ? -13.078 -17.609 9.031 1 97.62 308 MET B O 1
ATOM 6567 N N . LEU B 1 309 ? -12.938 -18.859 7.227 1 98.31 309 LEU B N 1
ATOM 6568 C CA . LEU B 1 309 ? -13.328 -20.078 7.941 1 98.31 309 LEU B CA 1
ATOM 6569 C C . LEU B 1 309 ? -12.117 -20.719 8.602 1 98.31 309 LEU B C 1
ATOM 6571 O O . LEU B 1 309 ? -12.25 -21.766 9.258 1 98.31 309 LEU B O 1
ATOM 6575 N N . GLY B 1 310 ? -10.914 -20.219 8.367 1 97.88 310 GLY B N 1
ATOM 6576 C CA . GLY B 1 310 ? -9.734 -20.656 9.109 1 97.88 310 GLY B CA 1
ATOM 6577 C C . GLY B 1 310 ? -8.961 -21.75 8.398 1 97.88 310 GLY B C 1
ATOM 6578 O O . GLY B 1 310 ? -8.133 -22.422 9.016 1 97.88 310 GLY B O 1
ATOM 6579 N N . HIS B 1 311 ? -9.18 -21.953 7.109 1 98.69 311 HIS B N 1
ATOM 6580 C CA . HIS B 1 311 ? -8.492 -23.016 6.371 1 98.69 311 HIS B CA 1
ATOM 6581 C C . HIS B 1 311 ? -7.359 -22.438 5.523 1 98.69 311 HIS B C 1
ATOM 6583 O O . HIS B 1 311 ? -7.418 -21.297 5.094 1 98.69 311 HIS B O 1
ATOM 6589 N N . ASP B 1 312 ? -6.309 -23.266 5.344 1 98.62 312 ASP B N 1
ATOM 6590 C CA . ASP B 1 312 ? -5.355 -22.969 4.281 1 98.62 312 ASP B CA 1
ATOM 6591 C C . ASP B 1 312 ? -6 -23.109 2.906 1 98.62 312 ASP B C 1
ATOM 6593 O O . ASP B 1 312 ? -6.965 -23.859 2.746 1 98.62 312 ASP B O 1
ATOM 6597 N N . VAL B 1 313 ? -5.477 -22.391 1.967 1 98.81 313 VAL B N 1
ATOM 6598 C CA . VAL B 1 313 ? -6.074 -22.391 0.636 1 98.81 313 VAL B CA 1
ATOM 6599 C C . VAL B 1 313 ? -5.012 -22.734 -0.407 1 98.81 313 VAL B C 1
ATOM 6601 O O . VAL B 1 313 ? -3.947 -22.109 -0.443 1 98.81 313 VAL B O 1
ATOM 6604 N N . LEU B 1 314 ? -5.254 -23.688 -1.171 1 98.81 314 LEU B N 1
ATOM 6605 C CA . LEU B 1 314 ? -4.613 -23.828 -2.475 1 98.81 314 LEU B CA 1
ATOM 6606 C C . LEU B 1 314 ? -5.57 -23.422 -3.592 1 98.81 314 LEU B C 1
ATOM 6608 O O . LEU B 1 314 ? -6.531 -24.125 -3.883 1 98.81 314 LEU B O 1
ATOM 6612 N N . PHE B 1 315 ? -5.32 -22.312 -4.133 1 98.81 315 PHE B N 1
ATOM 6613 C CA . PHE B 1 315 ? -6.145 -21.875 -5.254 1 98.81 315 PHE B CA 1
ATOM 6614 C C . PHE B 1 315 ? -5.594 -22.422 -6.57 1 98.81 315 PHE B C 1
ATOM 6616 O O . PHE B 1 315 ? -4.387 -22.359 -6.812 1 98.81 315 PHE B O 1
ATOM 6623 N N . SER B 1 316 ? -6.496 -22.844 -7.414 1 98.56 316 SER B N 1
ATOM 6624 C CA . SER B 1 316 ? -6.117 -23.375 -8.727 1 98.56 316 SER B CA 1
ATOM 6625 C C . SER B 1 316 ? -7.168 -23.031 -9.773 1 98.56 316 SER B C 1
ATOM 6627 O O . SER B 1 316 ? -8.352 -23.297 -9.594 1 98.56 316 SER B O 1
ATOM 6629 N N . ASP B 1 317 ? -6.703 -22.484 -10.875 1 97.12 317 ASP B N 1
ATOM 6630 C CA . ASP B 1 317 ? -7.598 -22.359 -12.023 1 97.12 317 ASP B CA 1
ATOM 6631 C C . ASP B 1 317 ? -7.969 -23.734 -12.578 1 97.12 317 ASP B C 1
ATOM 6633 O O . ASP B 1 317 ? -7.332 -24.734 -12.242 1 97.12 317 ASP B O 1
ATOM 6637 N N . VAL B 1 318 ? -8.969 -23.672 -13.406 1 97.56 318 VAL B N 1
ATOM 6638 C CA . VAL B 1 318 ? -9.469 -24.953 -13.906 1 97.56 318 VAL B CA 1
ATOM 6639 C C . VAL B 1 318 ? -8.625 -25.406 -15.102 1 97.56 318 VAL B C 1
ATOM 6641 O O . VAL B 1 318 ? -8.695 -26.562 -15.516 1 97.56 318 VAL B O 1
ATOM 6644 N N . ASP B 1 319 ? -7.848 -24.484 -15.641 1 97.75 319 ASP B N 1
ATOM 6645 C CA . ASP B 1 319 ? -7 -24.844 -16.766 1 97.75 319 ASP B CA 1
ATOM 6646 C C . ASP B 1 319 ? -5.633 -25.328 -16.297 1 97.75 319 ASP B C 1
ATOM 6648 O O . ASP B 1 319 ? -4.617 -25.078 -16.938 1 97.75 319 ASP B O 1
ATOM 6652 N N . VAL B 1 320 ? -5.57 -25.953 -15.18 1 98.5 320 VAL B N 1
ATOM 6653 C CA . VAL B 1 320 ? -4.398 -26.609 -14.609 1 98.5 320 VAL B CA 1
ATOM 6654 C C . VAL B 1 320 ? -4.566 -28.125 -14.711 1 98.5 320 VAL B C 1
ATOM 6656 O O . VAL B 1 320 ? -5.672 -28.641 -14.555 1 98.5 320 VAL B O 1
ATOM 6659 N N . VAL B 1 321 ? -3.51 -28.828 -15.016 1 97.75 321 VAL B N 1
ATOM 6660 C CA . VAL B 1 321 ? -3.477 -30.281 -14.914 1 97.75 321 VAL B CA 1
ATOM 6661 C C . VAL B 1 321 ? -2.457 -30.703 -13.859 1 97.75 321 VAL B C 1
ATOM 6663 O O . VAL B 1 321 ? -1.396 -30.094 -13.734 1 97.75 321 VAL B O 1
ATOM 6666 N N . TRP B 1 322 ? -2.811 -31.766 -13.117 1 98.25 322 TRP B N 1
ATOM 6667 C CA . TRP B 1 322 ? -1.927 -32.312 -12.086 1 98.25 322 TRP B CA 1
ATOM 6668 C C . TRP B 1 322 ? -1.152 -33.5 -12.602 1 98.25 322 TRP B C 1
ATOM 6670 O O . TRP B 1 322 ? -1.707 -34.344 -13.305 1 98.25 322 TRP B O 1
ATOM 6680 N N . TYR B 1 323 ? 0.1 -33.5 -12.32 1 97.44 323 TYR B N 1
ATOM 6681 C CA . TYR B 1 323 ? 0.896 -34.719 -12.516 1 97.44 323 TYR B CA 1
ATOM 6682 C C . TYR B 1 323 ? 1.145 -35.406 -11.188 1 97.44 323 TYR B C 1
ATOM 6684 O O . TYR B 1 323 ? 1.406 -36.625 -11.164 1 97.44 323 TYR B O 1
ATOM 6692 N N . GLN B 1 324 ? 1.144 -34.625 -10.148 1 97.31 324 GLN B N 1
ATOM 6693 C CA . GLN B 1 324 ? 1.266 -35.094 -8.773 1 97.31 324 GLN B CA 1
ATOM 6694 C C . GLN B 1 324 ? 0.353 -34.312 -7.84 1 97.31 324 GLN B C 1
ATOM 6696 O O . GLN B 1 324 ? -0.185 -33.25 -8.227 1 97.31 324 GLN B O 1
ATOM 6701 N N . ASN B 1 325 ? 0.145 -34.875 -6.625 1 97.5 325 ASN B N 1
ATOM 6702 C CA . ASN B 1 325 ? -0.513 -34.094 -5.578 1 97.5 325 ASN B CA 1
ATOM 6703 C C . ASN B 1 325 ? 0.305 -32.875 -5.195 1 97.5 325 ASN B C 1
ATOM 6705 O O . ASN B 1 325 ? 1.427 -33 -4.699 1 97.5 325 ASN B O 1
ATOM 6709 N N . PRO B 1 326 ? -0.267 -31.719 -5.387 1 97.31 326 PRO B N 1
ATOM 6710 C CA . PRO B 1 326 ? 0.538 -30.516 -5.121 1 97.31 326 PRO B CA 1
ATOM 6711 C C . PRO B 1 326 ? 0.649 -30.203 -3.631 1 97.31 326 PRO B C 1
ATOM 6713 O O . PRO B 1 326 ? 1.566 -29.484 -3.213 1 97.31 326 PRO B O 1
ATOM 6716 N N . LEU B 1 327 ? -0.18 -30.656 -2.748 1 97.25 327 LEU B N 1
ATOM 6717 C CA . LEU B 1 327 ? -0.316 -30.219 -1.365 1 97.25 327 LEU B CA 1
ATOM 6718 C C . LEU B 1 327 ? 0.956 -30.5 -0.574 1 97.25 327 LEU B C 1
ATOM 6720 O O . LEU B 1 327 ? 1.446 -29.641 0.157 1 97.25 327 LEU B O 1
ATOM 6724 N N . PRO B 1 328 ? 1.569 -31.641 -0.771 1 96.56 328 PRO B N 1
ATOM 6725 C CA . PRO B 1 328 ? 2.754 -31.953 0.035 1 96.56 328 PRO B CA 1
ATOM 6726 C C . PRO B 1 328 ? 3.898 -30.969 -0.205 1 96.56 328 PRO B C 1
ATOM 6728 O O . PRO B 1 328 ? 4.699 -30.719 0.699 1 96.56 328 PRO B O 1
ATOM 6731 N N . TRP B 1 329 ? 3.98 -30.406 -1.403 1 96.75 329 TRP B N 1
ATOM 6732 C CA . TRP B 1 329 ? 5.059 -29.484 -1.74 1 96.75 329 TRP B CA 1
ATOM 6733 C C . TRP B 1 329 ? 5.086 -28.297 -0.77 1 96.75 329 TRP B C 1
ATOM 6735 O O . TRP B 1 329 ? 6.156 -27.891 -0.323 1 96.75 329 TRP B O 1
ATOM 6745 N N . PHE B 1 330 ? 3.998 -27.844 -0.377 1 96.69 330 PHE B N 1
ATOM 6746 C CA . PHE B 1 330 ? 3.896 -26.609 0.391 1 96.69 330 PHE B CA 1
ATOM 6747 C C . PHE B 1 330 ? 4.098 -26.875 1.877 1 96.69 330 PHE B C 1
ATOM 6749 O O . PHE B 1 330 ? 4.23 -25.938 2.67 1 96.69 330 PHE B O 1
ATOM 6756 N N . HIS B 1 331 ? 4.195 -28.109 2.223 1 94.88 331 HIS B N 1
ATOM 6757 C CA . HIS B 1 331 ? 4.402 -28.484 3.617 1 94.88 331 HIS B CA 1
ATOM 6758 C C . HIS B 1 331 ? 5.758 -29.156 3.811 1 94.88 331 HIS B C 1
ATOM 6760 O O . HIS B 1 331 ? 6.059 -29.641 4.898 1 94.88 331 HIS B O 1
ATOM 6766 N N . ASP B 1 332 ? 6.488 -29.125 2.74 1 95.06 332 ASP B N 1
ATOM 6767 C CA . ASP B 1 332 ? 7.848 -29.656 2.828 1 95.06 332 ASP B CA 1
ATOM 6768 C C . ASP B 1 332 ? 8.742 -28.734 3.66 1 95.06 332 ASP B C 1
ATOM 6770 O O . ASP B 1 332 ? 8.953 -27.562 3.297 1 95.06 332 ASP B O 1
ATOM 6774 N N . PRO B 1 333 ? 9.242 -29.188 4.73 1 92.25 333 PRO B N 1
ATOM 6775 C CA . PRO B 1 333 ? 10.062 -28.328 5.602 1 92.25 333 PRO B CA 1
ATOM 6776 C C . PRO B 1 333 ? 11.344 -27.859 4.926 1 92.25 333 PRO B C 1
ATOM 6778 O O . PRO B 1 333 ? 12.008 -26.938 5.418 1 92.25 333 PRO B O 1
ATOM 6781 N N . ARG B 1 334 ? 11.844 -28.469 3.836 1 92.06 334 ARG B N 1
ATOM 6782 C CA . ARG B 1 334 ? 13.031 -28.062 3.1 1 92.06 334 ARG B CA 1
ATOM 6783 C C . ARG B 1 334 ? 12.781 -26.781 2.326 1 92.06 334 ARG B C 1
ATOM 6785 O O . ARG B 1 334 ? 13.719 -26.109 1.897 1 92.06 334 ARG B O 1
ATOM 6792 N N . ASN B 1 335 ? 11.438 -26.453 2.072 1 92 335 ASN B N 1
ATOM 6793 C CA . ASN B 1 335 ? 11.078 -25.234 1.369 1 92 335 ASN B CA 1
ATOM 6794 C C . ASN B 1 335 ? 11.109 -24.016 2.299 1 92 335 ASN B C 1
ATOM 6796 O O . ASN B 1 335 ? 10.906 -24.156 3.506 1 92 335 ASN B O 1
ATOM 6800 N N . PRO B 1 336 ? 11.445 -22.922 1.603 1 90.62 336 PRO B N 1
ATOM 6801 C CA . PRO B 1 336 ? 11.398 -21.719 2.438 1 90.62 336 PRO B CA 1
ATOM 6802 C C . PRO B 1 336 ? 10.031 -21.5 3.094 1 90.62 336 PRO B C 1
ATOM 6804 O O . PRO B 1 336 ? 9 -21.766 2.471 1 90.62 336 PRO B O 1
ATOM 6807 N N . GLU B 1 337 ? 10.094 -21.078 4.293 1 90.69 337 GLU B N 1
ATOM 6808 C CA . GLU B 1 337 ? 8.844 -20.781 4.996 1 90.69 337 GLU B CA 1
ATOM 6809 C C . GLU B 1 337 ? 8.234 -19.469 4.52 1 90.69 337 GLU B C 1
ATOM 6811 O O . GLU B 1 337 ? 8.914 -18.453 4.449 1 90.69 337 GLU B O 1
ATOM 6816 N N . ALA B 1 338 ? 6.98 -19.516 4.176 1 96.62 338 ALA B N 1
ATOM 6817 C CA . ALA B 1 338 ? 6.242 -18.328 3.73 1 96.62 338 ALA B CA 1
ATOM 6818 C C . ALA B 1 338 ? 4.766 -18.438 4.102 1 96.62 338 ALA B C 1
ATOM 6820 O O . ALA B 1 338 ? 4.273 -19.531 4.414 1 96.62 338 ALA B O 1
ATOM 6821 N N . ASP B 1 339 ? 4.141 -17.297 4.191 1 97.62 339 ASP B N 1
ATOM 6822 C CA . ASP B 1 339 ? 2.699 -17.25 4.418 1 97.62 339 ASP B CA 1
ATOM 6823 C C . ASP B 1 339 ? 1.928 -17.625 3.156 1 97.62 339 ASP B C 1
ATOM 6825 O O . ASP B 1 339 ? 0.863 -18.25 3.232 1 97.62 339 ASP B O 1
ATOM 6829 N N . VAL B 1 340 ? 2.51 -17.219 2.055 1 98.69 340 VAL B N 1
ATOM 6830 C CA . VAL B 1 340 ? 1.847 -17.469 0.778 1 98.69 340 VAL B CA 1
ATOM 6831 C C . VAL B 1 340 ? 2.887 -17.812 -0.288 1 98.69 340 VAL B C 1
ATOM 6833 O O . VAL B 1 340 ? 3.965 -17.203 -0.324 1 98.69 340 VAL B O 1
ATOM 6836 N N . TYR B 1 341 ? 2.584 -18.781 -1.14 1 98.56 341 TYR B N 1
ATOM 6837 C CA . TYR B 1 341 ? 3.398 -19.25 -2.258 1 98.56 341 TYR B CA 1
ATOM 6838 C C . TYR B 1 341 ? 2.668 -19.062 -3.58 1 98.56 341 TYR B C 1
ATOM 6840 O O . TYR B 1 341 ? 1.467 -19.312 -3.678 1 98.56 341 TYR B O 1
ATOM 6848 N N . PHE B 1 342 ? 3.383 -18.547 -4.586 1 98.56 342 PHE B N 1
ATOM 6849 C CA . PHE B 1 342 ? 2.773 -18.391 -5.902 1 98.56 342 PHE B CA 1
ATOM 6850 C C . PHE B 1 342 ? 3.617 -19.062 -6.973 1 98.56 342 PHE B C 1
ATOM 6852 O O . PHE B 1 342 ? 4.844 -19.109 -6.871 1 98.56 342 PHE B O 1
ATOM 6859 N N . GLN B 1 343 ? 2.885 -19.547 -7.965 1 98 343 GLN B N 1
ATOM 6860 C CA . GLN B 1 343 ? 3.541 -19.781 -9.25 1 98 343 GLN B CA 1
ATOM 6861 C C . GLN B 1 343 ? 4.02 -18.484 -9.875 1 98 343 GLN B C 1
ATOM 6863 O O . GLN B 1 343 ? 3.355 -17.453 -9.758 1 98 343 GLN B O 1
ATOM 6868 N N . ASP B 1 344 ? 5.176 -18.516 -10.508 1 97.31 344 ASP B N 1
ATOM 6869 C CA . ASP B 1 344 ? 5.641 -17.375 -11.273 1 97.31 344 ASP B CA 1
ATOM 6870 C C . ASP B 1 344 ? 4.824 -17.188 -12.555 1 97.31 344 ASP B C 1
ATOM 6872 O O . ASP B 1 344 ? 4.648 -18.141 -13.32 1 97.31 344 ASP B O 1
ATOM 6876 N N . ASP B 1 345 ? 4.379 -16.016 -12.797 1 96.44 345 ASP B N 1
ATOM 6877 C CA . ASP B 1 345 ? 3.645 -15.742 -14.023 1 96.44 345 ASP B CA 1
ATOM 6878 C C . ASP B 1 345 ? 4.547 -15.883 -15.25 1 96.44 345 ASP B C 1
ATOM 6880 O O . ASP B 1 345 ? 4.09 -16.281 -16.328 1 96.44 345 ASP B O 1
ATOM 6884 N N . GLY B 1 346 ? 5.734 -15.562 -15.062 1 93.62 346 GLY B N 1
ATOM 6885 C CA . GLY B 1 346 ? 6.688 -15.57 -16.156 1 93.62 346 GLY B CA 1
ATOM 6886 C C . GLY B 1 346 ? 6.863 -14.211 -16.812 1 93.62 346 GLY B C 1
ATOM 6887 O O . GLY B 1 346 ? 7.906 -13.93 -17.406 1 93.62 346 GLY B O 1
ATOM 6888 N N . ASN B 1 347 ? 5.844 -13.414 -16.75 1 91.62 347 ASN B N 1
ATOM 6889 C CA . ASN B 1 347 ? 5.945 -12.039 -17.219 1 91.62 347 ASN B CA 1
ATOM 6890 C C . ASN B 1 347 ? 6.629 -11.141 -16.188 1 91.62 347 ASN B C 1
ATOM 6892 O O . ASN B 1 347 ? 6.027 -10.789 -15.164 1 91.62 347 ASN B O 1
ATOM 6896 N N . HIS B 1 348 ? 7.805 -10.68 -16.5 1 89.69 348 HIS B N 1
ATOM 6897 C CA . HIS B 1 348 ? 8.562 -9.852 -15.57 1 89.69 348 HIS B CA 1
ATOM 6898 C C . HIS B 1 348 ? 8.531 -8.383 -15.992 1 89.69 348 HIS B C 1
ATOM 6900 O O . HIS B 1 348 ? 9.57 -7.727 -16.031 1 89.69 348 HIS B O 1
ATOM 6906 N N . ALA B 1 349 ? 7.316 -7.969 -16.297 1 84.62 349 ALA B N 1
ATOM 6907 C CA . ALA B 1 349 ? 7.086 -6.543 -16.516 1 84.62 349 ALA B CA 1
ATOM 6908 C C . ALA B 1 349 ? 7 -5.785 -15.203 1 84.62 349 ALA B C 1
ATOM 6910 O O . ALA B 1 349 ? 6.688 -6.371 -14.164 1 84.62 349 ALA B O 1
ATOM 6911 N N . LEU B 1 350 ? 7.148 -4.535 -15.266 1 84.94 350 LEU B N 1
ATOM 6912 C CA . LEU B 1 350 ? 7.27 -3.717 -14.07 1 84.94 350 LEU B CA 1
ATOM 6913 C C . LEU B 1 350 ? 5.969 -3.727 -13.273 1 84.94 350 LEU B C 1
ATOM 6915 O O . LEU B 1 350 ? 5.988 -3.627 -12.039 1 84.94 350 LEU B O 1
ATOM 6919 N N . PHE B 1 351 ? 4.859 -3.801 -13.906 1 82.75 351 PHE B N 1
ATOM 6920 C CA . PHE B 1 351 ? 3.605 -3.725 -13.164 1 82.75 351 PHE B CA 1
ATOM 6921 C C . PHE B 1 351 ? 3.377 -4.996 -12.359 1 82.75 351 PHE B C 1
ATOM 6923 O O . PHE B 1 351 ? 2.494 -5.039 -11.492 1 82.75 351 PHE B O 1
ATOM 6930 N N . TYR B 1 352 ? 4.234 -6.059 -12.531 1 90.56 352 TYR B N 1
ATOM 6931 C CA . TYR B 1 352 ? 4.188 -7.277 -11.727 1 90.56 352 TYR B CA 1
ATOM 6932 C C . TYR B 1 352 ? 5.391 -7.363 -10.797 1 90.56 352 TYR B C 1
ATOM 6934 O O . TYR B 1 352 ? 5.543 -8.336 -10.055 1 90.56 352 TYR B O 1
ATOM 6942 N N . ALA B 1 353 ? 6.242 -6.316 -10.82 1 90.25 353 ALA B N 1
ATOM 6943 C CA . ALA B 1 353 ? 7.469 -6.344 -10.023 1 90.25 353 ALA B CA 1
ATOM 6944 C C . ALA B 1 353 ? 7.164 -6.102 -8.547 1 90.25 353 ALA B C 1
ATOM 6946 O O . ALA B 1 353 ? 6.238 -5.359 -8.211 1 90.25 353 ALA B O 1
ATOM 6947 N N . PRO B 1 354 ? 7.906 -6.773 -7.703 1 93.81 354 PRO B N 1
ATOM 6948 C CA . PRO B 1 354 ? 8.977 -7.738 -7.965 1 93.81 354 PRO B CA 1
ATOM 6949 C C . PRO B 1 354 ? 8.484 -9.188 -7.918 1 93.81 354 PRO B C 1
ATOM 6951 O O . PRO B 1 354 ? 9.273 -10.117 -8.117 1 93.81 354 PRO B O 1
ATOM 6954 N N . TYR B 1 355 ? 7.234 -9.469 -7.625 1 93.81 355 TYR B N 1
ATOM 6955 C CA . TYR B 1 355 ? 6.789 -10.805 -7.246 1 93.81 355 TYR B CA 1
ATOM 6956 C C . TYR B 1 355 ? 6.262 -11.57 -8.453 1 93.81 355 TYR B C 1
ATOM 6958 O O . TYR B 1 355 ? 6.293 -12.805 -8.477 1 93.81 355 TYR B O 1
ATOM 6966 N N . SER B 1 356 ? 5.832 -10.953 -9.523 1 95.19 356 SER B N 1
ATOM 6967 C CA . SER B 1 356 ? 5.273 -11.555 -10.727 1 95.19 356 SER B CA 1
ATOM 6968 C C . SER B 1 356 ? 4.418 -12.773 -10.391 1 95.19 356 SER B C 1
ATOM 6970 O O . SER B 1 356 ? 4.609 -13.852 -10.961 1 95.19 356 SER B O 1
ATOM 6972 N N . ALA B 1 357 ? 3.523 -12.672 -9.5 1 97.62 357 ALA B N 1
ATOM 6973 C CA . ALA B 1 357 ? 2.691 -13.75 -8.969 1 97.62 357 ALA B CA 1
ATOM 6974 C C . ALA B 1 357 ? 1.6 -14.141 -9.961 1 97.62 357 ALA B C 1
ATOM 6976 O O . ALA B 1 357 ? 0.867 -13.281 -10.453 1 97.62 357 ALA B O 1
ATOM 6977 N N . ASN B 1 358 ? 1.568 -15.375 -10.25 1 97.5 358 ASN B N 1
ATOM 6978 C CA . ASN B 1 358 ? 0.425 -15.906 -10.984 1 97.5 358 ASN B CA 1
ATOM 6979 C C . ASN B 1 358 ? -0.744 -16.219 -10.055 1 97.5 358 ASN B C 1
ATOM 6981 O O . ASN B 1 358 ? -0.613 -17.031 -9.141 1 97.5 358 ASN B O 1
ATOM 6985 N N . THR B 1 359 ? -1.837 -15.625 -10.32 1 96.69 359 THR B N 1
ATOM 6986 C CA . THR B 1 359 ? -2.959 -15.742 -9.391 1 96.69 359 THR B CA 1
ATOM 6987 C C . THR B 1 359 ? -3.846 -16.922 -9.758 1 96.69 359 THR B C 1
ATOM 6989 O O . THR B 1 359 ? -4.926 -17.094 -9.195 1 96.69 359 THR B O 1
ATOM 6992 N N . GLY B 1 360 ? -3.379 -17.766 -10.688 1 97.31 360 GLY B N 1
ATOM 6993 C CA . GLY B 1 360 ? -4.125 -18.953 -11.047 1 97.31 360 GLY B CA 1
ATOM 6994 C C . GLY B 1 360 ? -3.68 -20.188 -10.273 1 97.31 360 GLY B C 1
ATOM 6995 O O . GLY B 1 360 ? -4.336 -21.234 -10.328 1 97.31 360 GLY B O 1
ATOM 6996 N N . PHE B 1 361 ? -2.59 -20.031 -9.578 1 98.44 361 PHE B N 1
ATOM 6997 C CA . PHE B 1 361 ? -2.107 -21.141 -8.758 1 98.44 361 PHE B CA 1
ATOM 6998 C C . PHE B 1 361 ? -1.262 -20.625 -7.598 1 98.44 361 PHE B C 1
ATOM 7000 O O . PHE B 1 361 ? -0.133 -20.172 -7.797 1 98.44 361 PHE B O 1
ATOM 7007 N N . TYR B 1 362 ? -1.774 -20.719 -6.395 1 98.69 362 TYR B N 1
ATOM 7008 C CA . TYR B 1 362 ? -1.038 -20.266 -5.219 1 98.69 362 TYR B CA 1
ATOM 7009 C C . TYR B 1 362 ? -1.555 -20.953 -3.957 1 98.69 362 TYR B C 1
ATOM 7011 O O . TYR B 1 362 ? -2.668 -21.484 -3.941 1 98.69 362 TYR B O 1
ATOM 7019 N N . TYR B 1 363 ? -0.723 -21.016 -2.963 1 98.75 363 TYR B N 1
ATOM 7020 C CA . TYR B 1 363 ? -1.032 -21.609 -1.662 1 98.75 363 TYR B CA 1
ATOM 7021 C C . TYR B 1 363 ? -0.884 -20.578 -0.551 1 98.75 363 TYR B C 1
ATOM 7023 O O . TYR B 1 363 ? 0.152 -19.906 -0.444 1 98.75 363 TYR B O 1
ATOM 7031 N N . ALA B 1 364 ? -1.903 -20.438 0.263 1 98.81 364 ALA B N 1
ATOM 7032 C CA . ALA B 1 364 ? -1.885 -19.484 1.372 1 98.81 364 ALA B CA 1
ATOM 7033 C C . ALA B 1 364 ? -2.209 -20.172 2.693 1 98.81 364 ALA B C 1
ATOM 7035 O O . ALA B 1 364 ? -3.248 -20.828 2.82 1 98.81 364 ALA B O 1
ATOM 7036 N N . ARG B 1 365 ? -1.323 -20.016 3.635 1 98.25 365 ARG B N 1
ATOM 7037 C CA . ARG B 1 365 ? -1.607 -20.438 5 1 98.25 365 ARG B CA 1
ATOM 7038 C C . ARG B 1 365 ? -2.578 -19.484 5.68 1 98.25 365 ARG B C 1
ATOM 7040 O O . ARG B 1 365 ? -2.572 -18.281 5.398 1 98.25 365 ARG B O 1
ATOM 7047 N N . ASN B 1 366 ? -3.385 -20.078 6.535 1 97.88 366 ASN B N 1
ATOM 7048 C CA . ASN B 1 366 ? -4.309 -19.203 7.246 1 97.88 366 ASN B CA 1
ATOM 7049 C C . ASN B 1 366 ? -3.678 -18.641 8.516 1 97.88 366 ASN B C 1
ATOM 7051 O O . ASN B 1 366 ? -3.393 -19.391 9.461 1 97.88 366 ASN B O 1
ATOM 7055 N N . ASN B 1 367 ? -3.377 -17.438 8.539 1 96.69 367 ASN B N 1
ATOM 7056 C CA . ASN B 1 367 ? -2.883 -16.688 9.688 1 96.69 367 ASN B CA 1
ATOM 7057 C C . ASN B 1 367 ? -3.332 -15.219 9.641 1 96.69 367 ASN B C 1
ATOM 7059 O O . ASN B 1 367 ? -4.062 -14.82 8.727 1 96.69 367 ASN B O 1
ATOM 7063 N N . ILE B 1 368 ? -2.994 -14.469 10.562 1 95.56 368 ILE B N 1
ATOM 7064 C CA . ILE B 1 368 ? -3.518 -13.109 10.695 1 95.56 368 ILE B CA 1
ATOM 7065 C C . ILE B 1 368 ? -3.068 -12.258 9.516 1 95.56 368 ILE B C 1
ATOM 7067 O O . ILE B 1 368 ? -3.82 -11.414 9.031 1 95.56 368 ILE B O 1
ATOM 7071 N N . ARG B 1 369 ? -1.88 -12.445 8.969 1 96.12 369 ARG B N 1
ATOM 7072 C CA . ARG B 1 369 ? -1.338 -11.656 7.867 1 96.12 369 ARG B CA 1
ATOM 7073 C C . ARG B 1 369 ? -2.051 -11.977 6.559 1 96.12 369 ARG B C 1
ATOM 7075 O O . ARG B 1 369 ? -2.434 -11.078 5.816 1 96.12 369 ARG B O 1
ATOM 7082 N N . THR B 1 370 ? -2.248 -13.258 6.309 1 98.31 370 THR B N 1
ATOM 7083 C CA . THR B 1 370 ? -2.9 -13.648 5.062 1 98.31 370 THR B CA 1
ATOM 7084 C C . THR B 1 370 ? -4.379 -13.281 5.09 1 98.31 370 THR B C 1
ATOM 7086 O O . THR B 1 370 ? -4.941 -12.875 4.066 1 98.31 370 THR B O 1
ATOM 7089 N N . ARG B 1 371 ? -5.004 -13.422 6.23 1 97.88 371 ARG B N 1
ATOM 7090 C CA . ARG B 1 371 ? -6.395 -13.008 6.34 1 97.88 371 ARG B CA 1
ATOM 7091 C C . ARG B 1 371 ? -6.551 -11.523 6.027 1 97.88 371 ARG B C 1
ATOM 7093 O O . ARG B 1 371 ? -7.453 -11.125 5.289 1 97.88 371 ARG B O 1
ATOM 7100 N N . TYR B 1 372 ? -5.668 -10.781 6.59 1 97.19 372 TYR B N 1
ATOM 7101 C CA . TYR B 1 372 ? -5.719 -9.344 6.328 1 97.19 372 TYR B CA 1
ATOM 7102 C C . TYR B 1 372 ? -5.453 -9.055 4.855 1 97.19 372 TYR B C 1
ATOM 7104 O O . TYR B 1 372 ? -6.07 -8.156 4.273 1 97.19 372 TYR B O 1
ATOM 7112 N N . PHE B 1 373 ? -4.566 -9.789 4.289 1 98.19 373 PHE B N 1
ATOM 7113 C CA . PHE B 1 373 ? -4.242 -9.641 2.875 1 98.19 373 PHE B CA 1
ATOM 7114 C C . PHE B 1 373 ? -5.477 -9.883 2.01 1 98.19 373 PHE B C 1
ATOM 7116 O O . PHE B 1 373 ? -5.809 -9.055 1.156 1 98.19 373 PHE B O 1
ATOM 7123 N N . PHE B 1 374 ? -6.148 -10.922 2.248 1 98.56 374 PHE B N 1
ATOM 7124 C CA . PHE B 1 374 ? -7.309 -11.266 1.433 1 98.56 374 PHE B CA 1
ATOM 7125 C C . PHE B 1 374 ? -8.461 -10.305 1.713 1 98.56 374 PHE B C 1
ATOM 7127 O O . PHE B 1 374 ? -9.242 -9.984 0.813 1 98.56 374 PHE B O 1
ATOM 7134 N N . ASN B 1 375 ? -8.594 -9.859 2.984 1 98.06 375 ASN B N 1
ATOM 7135 C CA . ASN B 1 375 ? -9.586 -8.836 3.287 1 98.06 375 ASN B CA 1
ATOM 7136 C C . ASN B 1 375 ? -9.305 -7.543 2.533 1 98.06 375 ASN B C 1
ATOM 7138 O O . ASN B 1 375 ? -10.234 -6.879 2.064 1 98.06 375 ASN B O 1
ATOM 7142 N N . SER B 1 376 ? -8.047 -7.207 2.469 1 97.56 376 SER B N 1
ATOM 7143 C CA . SER B 1 376 ? -7.664 -6.02 1.717 1 97.56 376 SER B CA 1
ATOM 7144 C C . SER B 1 376 ? -7.98 -6.176 0.233 1 97.56 376 SER B C 1
ATOM 7146 O O . SER B 1 376 ? -8.406 -5.223 -0.422 1 97.56 376 SER B O 1
ATOM 7148 N N . LEU B 1 377 ? -7.707 -7.344 -0.284 1 98.06 377 LEU B N 1
ATOM 7149 C CA . LEU B 1 377 ? -8.008 -7.609 -1.687 1 98.06 377 LEU B CA 1
ATOM 7150 C C . LEU B 1 377 ? -9.508 -7.484 -1.954 1 98.06 377 LEU B C 1
ATOM 7152 O O . LEU B 1 377 ? -9.914 -6.965 -2.996 1 98.06 377 LEU B O 1
ATOM 7156 N N . LEU B 1 378 ? -10.32 -7.965 -1.036 1 97.56 378 LEU B N 1
ATOM 7157 C CA . LEU B 1 378 ? -11.766 -7.82 -1.139 1 97.56 378 LEU B CA 1
ATOM 7158 C C . LEU B 1 378 ? -12.164 -6.355 -1.283 1 97.56 378 LEU B C 1
ATOM 7160 O O . LEU B 1 378 ? -13.047 -6.023 -2.07 1 97.56 378 LEU B O 1
ATOM 7164 N N . LEU B 1 379 ? -11.484 -5.523 -0.586 1 97.44 379 LEU B N 1
ATOM 7165 C CA . LEU B 1 379 ? -11.828 -4.109 -0.557 1 97.44 379 LEU B CA 1
ATOM 7166 C C . LEU B 1 379 ? -11.227 -3.377 -1.754 1 97.44 379 LEU B C 1
ATOM 7168 O O . LEU B 1 379 ? -11.57 -2.223 -2.02 1 97.44 379 LEU B O 1
ATOM 7172 N N . ALA B 1 380 ? -10.422 -4.035 -2.547 1 96.44 380 ALA B N 1
ATOM 7173 C CA . ALA B 1 380 ? -9.75 -3.41 -3.684 1 96.44 380 ALA B CA 1
ATOM 7174 C C . ALA B 1 380 ? -10.492 -3.697 -4.984 1 96.44 380 ALA B C 1
ATOM 7176 O O . ALA B 1 380 ? -9.891 -3.719 -6.059 1 96.44 380 ALA B O 1
ATOM 7177 N N . GLY B 1 381 ? -11.781 -3.893 -4.918 1 95.19 381 GLY B N 1
ATOM 7178 C CA . GLY B 1 381 ? -12.57 -4.223 -6.094 1 95.19 381 GLY B CA 1
ATOM 7179 C C . GLY B 1 381 ? -12.531 -3.143 -7.16 1 95.19 381 GLY B C 1
ATOM 7180 O O . GLY B 1 381 ? -12.609 -3.436 -8.352 1 95.19 381 GLY B O 1
ATOM 7181 N N . ASP B 1 382 ? -12.469 -1.881 -6.738 1 94.62 382 ASP B N 1
ATOM 7182 C CA . ASP B 1 382 ? -12.414 -0.796 -7.711 1 94.62 382 ASP B CA 1
ATOM 7183 C C . ASP B 1 382 ? -11.109 -0.833 -8.5 1 94.62 382 ASP B C 1
ATOM 7185 O O . ASP B 1 382 ? -11.086 -0.538 -9.695 1 94.62 382 ASP B O 1
ATOM 7189 N N . LEU B 1 383 ? -10.023 -1.193 -7.852 1 93.56 383 LEU B N 1
ATOM 7190 C CA . LEU B 1 383 ? -8.766 -1.374 -8.562 1 93.56 383 LEU B CA 1
ATOM 7191 C C . LEU B 1 383 ? -8.859 -2.525 -9.555 1 93.56 383 LEU B C 1
ATOM 7193 O O . LEU B 1 383 ? -8.305 -2.449 -10.656 1 93.56 383 LEU B O 1
ATOM 7197 N N . ILE B 1 384 ? -9.516 -3.596 -9.172 1 93.75 384 ILE B N 1
ATOM 7198 C CA . ILE B 1 384 ? -9.719 -4.727 -10.07 1 93.75 384 ILE B CA 1
ATOM 7199 C C . ILE B 1 384 ? -10.516 -4.281 -11.297 1 93.75 384 ILE B C 1
ATOM 7201 O O . ILE B 1 384 ? -10.164 -4.613 -12.43 1 93.75 384 ILE B O 1
ATOM 7205 N N . ILE B 1 385 ? -11.539 -3.475 -11.078 1 91.38 385 ILE B N 1
ATOM 7206 C CA . ILE B 1 385 ? -12.367 -2.967 -12.172 1 91.38 385 ILE B CA 1
ATOM 7207 C C . ILE B 1 385 ? -11.531 -2.061 -13.07 1 91.38 385 ILE B C 1
ATOM 7209 O O . ILE B 1 385 ? -11.555 -2.197 -14.297 1 91.38 385 ILE B O 1
ATOM 7213 N N . SER B 1 386 ? -10.742 -1.183 -12.461 1 90.88 386 SER B N 1
ATOM 7214 C CA . SER B 1 386 ? -9.992 -0.188 -13.219 1 90.88 386 SER B CA 1
ATOM 7215 C C . SER B 1 386 ? -8.898 -0.841 -14.055 1 90.88 386 SER B C 1
ATOM 7217 O O . SER B 1 386 ? -8.586 -0.378 -15.148 1 90.88 386 SER B O 1
ATOM 7219 N N . THR B 1 387 ? -8.297 -1.914 -13.578 1 88.19 387 THR B N 1
ATOM 7220 C CA . THR B 1 387 ? -7.188 -2.557 -14.266 1 88.19 387 THR B CA 1
ATOM 7221 C C . THR B 1 387 ? -7.676 -3.732 -15.109 1 88.19 387 THR B C 1
ATOM 7223 O O . THR B 1 387 ? -6.906 -4.328 -15.859 1 88.19 387 THR B O 1
ATOM 7226 N N . HIS B 1 388 ? -8.898 -4.168 -14.906 1 88.31 388 HIS B N 1
ATOM 7227 C CA . HIS B 1 388 ? -9.492 -5.332 -15.555 1 88.31 388 HIS B CA 1
ATOM 7228 C C . HIS B 1 388 ? -8.727 -6.605 -15.211 1 88.31 388 HIS B C 1
ATOM 7230 O O . HIS B 1 388 ? -8.586 -7.496 -16.047 1 88.31 388 HIS B O 1
ATOM 7236 N N . SER B 1 389 ? -8.164 -6.598 -13.969 1 89.06 389 SER B N 1
ATOM 7237 C CA . SER B 1 389 ? -7.305 -7.711 -13.57 1 89.06 389 SER B CA 1
ATOM 7238 C C . SER B 1 389 ? -7.211 -7.828 -12.055 1 89.06 389 SER B C 1
ATOM 7240 O O . SER B 1 389 ? -6.727 -6.91 -11.391 1 89.06 389 SER B O 1
ATOM 7242 N N . HIS B 1 390 ? -7.691 -8.938 -11.57 1 92.69 390 HIS B N 1
ATOM 7243 C CA . HIS B 1 390 ? -7.496 -9.141 -10.141 1 92.69 390 HIS B CA 1
ATOM 7244 C C . HIS B 1 390 ? -6.035 -9.43 -9.82 1 92.69 390 HIS B C 1
ATOM 7246 O O . HIS B 1 390 ? -5.578 -9.188 -8.695 1 92.69 390 HIS B O 1
ATOM 7252 N N . GLN B 1 391 ? -5.27 -9.859 -10.828 1 93.75 391 GLN B N 1
ATOM 7253 C CA . GLN B 1 391 ? -3.852 -10.133 -10.641 1 93.75 391 GLN B CA 1
ATOM 7254 C C . GLN B 1 391 ? -3.068 -8.852 -10.383 1 93.75 391 GLN B C 1
ATOM 7256 O O . GLN B 1 391 ? -2.205 -8.812 -9.508 1 93.75 391 GLN B O 1
ATOM 7261 N N . ASN B 1 392 ? -3.391 -7.82 -11.172 1 92.56 392 ASN B N 1
ATOM 7262 C CA . ASN B 1 392 ? -2.74 -6.531 -10.969 1 92.56 392 ASN B CA 1
ATOM 7263 C C . ASN B 1 392 ? -2.998 -5.992 -9.562 1 92.56 392 ASN B C 1
ATOM 7265 O O . ASN B 1 392 ? -2.074 -5.516 -8.898 1 92.56 392 ASN B O 1
ATOM 7269 N N . ALA B 1 393 ? -4.211 -6.098 -9.133 1 94.25 393 ALA B N 1
ATOM 7270 C CA . ALA B 1 393 ? -4.582 -5.605 -7.812 1 94.25 393 ALA B CA 1
ATOM 7271 C C . ALA B 1 393 ? -3.906 -6.426 -6.715 1 94.25 393 ALA B C 1
ATOM 7273 O O . ALA B 1 393 ? -3.391 -5.867 -5.742 1 94.25 393 ALA B O 1
ATOM 7274 N N . LEU B 1 394 ? -3.914 -7.703 -6.918 1 97.38 394 LEU B N 1
ATOM 7275 C CA . LEU B 1 394 ? -3.316 -8.602 -5.938 1 97.38 394 LEU B CA 1
ATOM 7276 C C . LEU B 1 394 ? -1.822 -8.328 -5.789 1 97.38 394 LEU B C 1
ATOM 7278 O O . LEU B 1 394 ? -1.309 -8.25 -4.672 1 97.38 394 LEU B O 1
ATOM 7282 N N . ILE B 1 395 ? -1.154 -8.156 -6.828 1 96.12 395 ILE B N 1
ATOM 7283 C CA . ILE B 1 395 ? 0.292 -7.969 -6.785 1 96.12 395 ILE B CA 1
ATOM 7284 C C . ILE B 1 395 ? 0.616 -6.617 -6.152 1 96.12 395 ILE B C 1
ATOM 7286 O O . ILE B 1 395 ? 1.574 -6.496 -5.387 1 96.12 395 ILE B O 1
ATOM 7290 N N . ALA B 1 396 ? -0.152 -5.609 -6.496 1 93.81 396 ALA B N 1
ATOM 7291 C CA . ALA B 1 396 ? 0.031 -4.32 -5.84 1 93.81 396 ALA B CA 1
ATOM 7292 C C . ALA B 1 396 ? -0.085 -4.453 -4.324 1 93.81 396 ALA B C 1
ATOM 7294 O O . ALA B 1 396 ? 0.753 -3.934 -3.584 1 93.81 396 ALA B O 1
ATOM 7295 N N . LEU B 1 397 ? -1.072 -5.164 -3.895 1 96.12 397 LEU B N 1
ATOM 7296 C CA . LEU B 1 397 ? -1.29 -5.359 -2.467 1 96.12 397 LEU B CA 1
ATOM 7297 C C . LEU B 1 397 ? -0.204 -6.246 -1.867 1 96.12 397 LEU B C 1
ATOM 7299 O O . LEU B 1 397 ? 0.206 -6.047 -0.721 1 96.12 397 LEU B O 1
ATOM 7303 N N . LEU B 1 398 ? 0.186 -7.215 -2.672 1 97 398 LEU B N 1
ATOM 7304 C CA . LEU B 1 398 ? 1.241 -8.117 -2.219 1 97 398 LEU B CA 1
ATOM 7305 C C . LEU B 1 398 ? 2.49 -7.332 -1.826 1 97 398 LEU B C 1
ATOM 7307 O O . LEU B 1 398 ? 3.094 -7.602 -0.785 1 97 398 LEU B O 1
ATOM 7311 N N . ASN B 1 399 ? 2.859 -6.375 -2.598 1 95.38 399 ASN B N 1
ATOM 7312 C CA . ASN B 1 399 ? 4.02 -5.531 -2.33 1 95.38 399 ASN B CA 1
ATOM 7313 C C . ASN B 1 399 ? 3.867 -4.773 -1.016 1 95.38 399 ASN B C 1
ATOM 7315 O O . ASN B 1 399 ? 4.777 -4.773 -0.184 1 95.38 399 ASN B O 1
ATOM 7319 N N . GLU B 1 400 ? 2.756 -4.215 -0.873 1 95.06 400 GLU B N 1
ATOM 7320 C CA . GLU B 1 400 ? 2.527 -3.408 0.321 1 95.06 400 GLU B CA 1
ATOM 7321 C C . GLU B 1 400 ? 2.434 -4.281 1.569 1 95.06 400 GLU B C 1
ATOM 7323 O O . GLU B 1 400 ? 2.98 -3.936 2.619 1 95.06 400 GLU B O 1
ATOM 7328 N N . HIS B 1 401 ? 1.772 -5.387 1.473 1 96.75 401 HIS B N 1
ATOM 7329 C CA . HIS B 1 401 ? 1.581 -6.258 2.629 1 96.75 401 HIS B CA 1
ATOM 7330 C C . HIS B 1 401 ? 2.895 -6.906 3.055 1 96.75 401 HIS B C 1
ATOM 7332 O O . HIS B 1 401 ? 3.127 -7.117 4.246 1 96.75 401 HIS B O 1
ATOM 7338 N N . ALA B 1 402 ? 3.689 -7.223 2.094 1 96.25 402 ALA B N 1
ATOM 7339 C CA . ALA B 1 402 ? 5.012 -7.738 2.434 1 96.25 402 ALA B CA 1
ATOM 7340 C C . ALA B 1 402 ? 5.863 -6.668 3.105 1 96.25 402 ALA B C 1
ATOM 7342 O O . ALA B 1 402 ? 6.504 -6.922 4.129 1 96.25 402 ALA B O 1
ATOM 7343 N N . SER B 1 403 ? 5.805 -5.508 2.576 1 94.38 403 SER B N 1
ATOM 7344 C CA . SER B 1 403 ? 6.66 -4.422 3.033 1 94.38 403 SER B CA 1
ATOM 7345 C C . SER B 1 403 ? 6.195 -3.879 4.379 1 94.38 403 SER B C 1
ATOM 7347 O O . SER B 1 403 ? 7.012 -3.609 5.266 1 94.38 403 SER B O 1
ATOM 7349 N N . MET B 1 404 ? 4.949 -3.748 4.574 1 92.94 404 MET B N 1
ATOM 7350 C CA . MET B 1 404 ? 4.438 -3.004 5.723 1 92.94 404 MET B CA 1
ATOM 7351 C C . MET B 1 404 ? 3.939 -3.953 6.809 1 92.94 404 MET B C 1
ATOM 7353 O O . MET B 1 404 ? 4.117 -3.689 8 1 92.94 404 MET B O 1
ATOM 7357 N N . TYR B 1 405 ? 3.314 -5.027 6.379 1 92.75 405 TYR B N 1
ATOM 7358 C CA . TYR B 1 405 ? 2.586 -5.816 7.363 1 92.75 405 TYR B CA 1
ATOM 7359 C C . TYR B 1 405 ? 3.279 -7.148 7.613 1 92.75 405 TYR B C 1
ATOM 7361 O O . TYR B 1 405 ? 2.742 -8.016 8.312 1 92.75 405 TYR B O 1
ATOM 7369 N N . GLY B 1 406 ? 4.367 -7.379 6.922 1 92 406 GLY B N 1
ATOM 7370 C CA . GLY B 1 406 ? 5.211 -8.516 7.234 1 92 406 GLY B CA 1
ATOM 7371 C C . GLY B 1 406 ? 4.762 -9.797 6.562 1 92 406 GLY B C 1
ATOM 7372 O O . GLY B 1 406 ? 5.176 -10.891 6.953 1 92 406 GLY B O 1
ATOM 7373 N N . LEU B 1 407 ? 3.875 -9.695 5.598 1 96.56 407 LEU B N 1
ATOM 7374 C CA . LEU B 1 407 ? 3.482 -10.875 4.836 1 96.56 407 LEU B CA 1
ATOM 7375 C C . LEU B 1 407 ? 4.695 -11.531 4.191 1 96.56 407 LEU B C 1
ATOM 7377 O O . LEU B 1 407 ? 5.461 -10.883 3.479 1 96.56 407 LEU B O 1
ATOM 7381 N N . LYS B 1 408 ? 4.895 -12.797 4.492 1 96.25 408 LYS B N 1
ATOM 7382 C CA . LYS B 1 408 ? 5.992 -13.539 3.879 1 96.25 408 LYS B CA 1
ATOM 7383 C C . LYS B 1 408 ? 5.555 -14.18 2.562 1 96.25 408 LYS B C 1
ATOM 7385 O O . LYS B 1 408 ? 4.723 -15.086 2.557 1 96.25 408 LYS B O 1
ATOM 7390 N N . VAL B 1 409 ? 6.164 -13.695 1.53 1 98 409 VAL B N 1
ATOM 7391 C CA . VAL B 1 409 ? 5.777 -14.109 0.187 1 98 409 VAL B CA 1
ATOM 7392 C C . VAL B 1 409 ? 6.906 -14.914 -0.448 1 98 409 VAL B C 1
ATOM 7394 O O . VAL B 1 409 ? 8.086 -14.609 -0.25 1 98 409 VAL B O 1
ATOM 7397 N N . LYS B 1 410 ? 6.527 -15.961 -1.158 1 97.62 410 LYS B N 1
ATOM 7398 C CA . LYS B 1 410 ? 7.48 -16.703 -1.976 1 97.62 410 LYS B CA 1
ATOM 7399 C C . LYS B 1 410 ? 6.922 -16.969 -3.371 1 97.62 410 LYS B C 1
ATOM 7401 O O . LYS B 1 410 ? 5.848 -17.562 -3.518 1 97.62 410 LYS B O 1
ATOM 7406 N N . ILE B 1 411 ? 7.598 -16.469 -4.395 1 97.69 411 ILE B N 1
ATOM 7407 C CA . ILE B 1 411 ? 7.312 -16.828 -5.777 1 97.69 411 ILE B CA 1
ATOM 7408 C C . ILE B 1 411 ? 8.328 -17.859 -6.27 1 97.69 411 ILE B C 1
ATOM 7410 O O . ILE B 1 411 ? 9.539 -17.594 -6.254 1 97.69 411 ILE B O 1
ATOM 7414 N N . TRP B 1 412 ? 7.844 -18.922 -6.68 1 95 412 TRP B N 1
ATOM 7415 C CA . TRP B 1 412 ? 8.766 -19.906 -7.234 1 95 412 TRP B CA 1
ATOM 7416 C C . TRP B 1 412 ? 9.32 -19.438 -8.57 1 95 412 TRP B C 1
ATOM 7418 O O . TRP B 1 412 ? 8.586 -18.906 -9.406 1 95 412 TRP B O 1
ATOM 7428 N N . GLU B 1 413 ? 10.555 -19.609 -8.75 1 90.31 413 GLU B N 1
ATOM 7429 C CA . GLU B 1 413 ? 11.203 -19.109 -9.961 1 90.31 413 GLU B CA 1
ATOM 7430 C C . GLU B 1 413 ? 10.625 -19.766 -11.211 1 90.31 413 GLU B C 1
ATOM 7432 O O . GLU B 1 413 ? 10.266 -20.953 -11.18 1 90.31 413 GLU B O 1
ATOM 7437 N N . ARG B 1 414 ? 10.656 -19.062 -12.281 1 89.12 414 ARG B N 1
ATOM 7438 C CA . ARG B 1 414 ? 9.977 -19.5 -13.5 1 89.12 414 ARG B CA 1
ATOM 7439 C C . ARG B 1 414 ? 10.695 -20.672 -14.133 1 89.12 414 ARG B C 1
ATOM 7441 O O . ARG B 1 414 ? 10.141 -21.359 -14.992 1 89.12 414 ARG B O 1
ATOM 7448 N N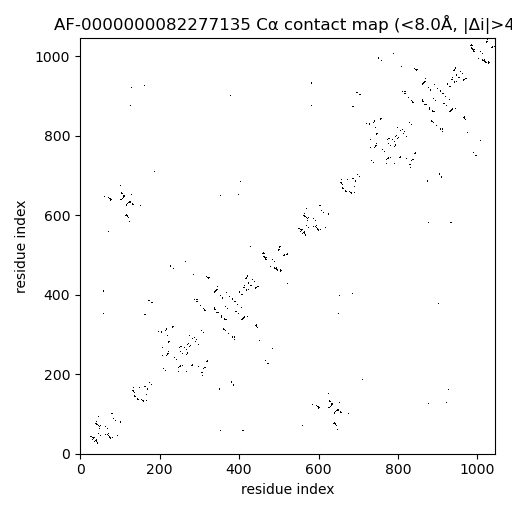 . ASN B 1 415 ? 11.914 -20.938 -13.672 1 87.38 415 ASN B N 1
ATOM 7449 C CA . ASN B 1 415 ? 12.641 -22.078 -14.242 1 87.38 415 ASN B CA 1
ATOM 7450 C C . ASN B 1 415 ? 12.508 -23.328 -13.375 1 87.38 415 ASN B C 1
ATOM 7452 O O . ASN B 1 415 ? 13.023 -24.375 -13.727 1 87.38 415 ASN B O 1
ATOM 7456 N N . LEU B 1 416 ? 11.766 -23.141 -12.367 1 89.56 416 LEU B N 1
ATOM 7457 C CA . LEU B 1 416 ? 11.461 -24.312 -11.555 1 89.56 416 LEU B CA 1
ATOM 7458 C C . LEU B 1 416 ? 10.609 -25.312 -12.336 1 89.56 416 LEU B C 1
ATOM 7460 O O . LEU B 1 416 ? 9.617 -24.938 -12.969 1 89.56 416 LEU B O 1
ATOM 7464 N N . GLU B 1 417 ? 10.984 -26.531 -12.32 1 95.06 417 GLU B N 1
ATOM 7465 C CA . GLU B 1 417 ? 10.352 -27.547 -13.156 1 95.06 417 GLU B CA 1
ATOM 7466 C C . GLU B 1 417 ? 9 -27.969 -12.57 1 95.06 417 GLU B C 1
ATOM 7468 O O . GLU B 1 417 ? 8.156 -28.5 -13.289 1 95.06 417 GLU B O 1
ATOM 7473 N N . GLU B 1 418 ? 8.812 -27.688 -11.328 1 96.75 418 GLU B N 1
ATOM 7474 C CA . GLU B 1 418 ? 7.66 -28.234 -10.617 1 96.75 418 GLU B CA 1
ATOM 7475 C C . GLU B 1 418 ? 6.375 -27.516 -11.008 1 96.75 418 GLU B C 1
ATOM 7477 O O . GLU B 1 418 ? 5.293 -28.094 -10.992 1 96.75 418 GLU B O 1
ATOM 7482 N N . PHE B 1 419 ? 6.516 -26.219 -11.383 1 97.88 419 PHE B N 1
ATOM 7483 C CA . PHE B 1 419 ? 5.301 -25.438 -11.578 1 97.88 419 PHE B CA 1
ATOM 7484 C C . PHE B 1 419 ? 5.355 -24.672 -12.898 1 97.88 419 PHE B C 1
ATOM 7486 O O . PHE B 1 419 ? 5.23 -23.438 -12.914 1 97.88 419 PHE B O 1
ATOM 7493 N N . PRO B 1 420 ? 5.418 -25.359 -13.992 1 97.62 420 PRO B N 1
ATOM 7494 C CA . PRO B 1 420 ? 5.438 -24.672 -15.281 1 97.62 420 PRO B CA 1
ATOM 7495 C C . PRO B 1 420 ? 4.059 -24.172 -15.703 1 97.62 420 PRO B C 1
ATOM 7497 O O . PRO B 1 420 ? 3.041 -24.625 -15.172 1 97.62 420 PRO B O 1
ATOM 7500 N N . GLY B 1 421 ? 4.031 -23.188 -16.609 1 96.69 421 GLY B N 1
ATOM 7501 C CA . GLY B 1 421 ? 2.807 -22.625 -17.156 1 96.69 421 GLY B CA 1
ATOM 7502 C C . GLY B 1 421 ? 2.988 -22.031 -18.547 1 96.69 421 GLY B C 1
ATOM 7503 O O . GLY B 1 421 ? 3.682 -22.609 -19.391 1 96.69 421 GLY B O 1
ATOM 7504 N N . GLY B 1 422 ? 2.271 -20.969 -18.75 1 96.56 422 GLY B N 1
ATOM 7505 C CA . GLY B 1 422 ? 2.281 -20.359 -20.078 1 96.56 422 GLY B CA 1
ATOM 7506 C C . GLY B 1 422 ? 3.666 -19.922 -20.516 1 96.56 422 GLY B C 1
ATOM 7507 O O . GLY B 1 422 ? 4.016 -20.062 -21.688 1 96.56 422 GLY B O 1
ATOM 7508 N N . TYR B 1 423 ? 4.422 -19.453 -19.625 1 96.31 423 TYR B N 1
ATOM 7509 C CA . TYR B 1 423 ? 5.777 -19.047 -19.969 1 96.31 423 TYR B CA 1
ATOM 7510 C C . TYR B 1 423 ? 6.586 -20.219 -20.5 1 96.31 423 TYR B C 1
ATOM 7512 O O . TYR B 1 423 ? 7.254 -20.094 -21.531 1 96.31 423 TYR B O 1
ATOM 7520 N N . SER B 1 424 ? 6.57 -21.312 -19.844 1 96.81 424 SER B N 1
ATOM 7521 C CA . SER B 1 424 ? 7.281 -22.5 -20.281 1 96.81 424 SER B CA 1
ATOM 7522 C C . SER B 1 424 ? 6.746 -22.984 -21.625 1 96.81 424 SER B C 1
ATOM 7524 O O . SER B 1 424 ? 7.52 -23.328 -22.531 1 96.81 424 SER B O 1
ATOM 7526 N N . PHE B 1 425 ? 5.48 -22.953 -21.766 1 97.31 425 PHE B N 1
ATOM 7527 C CA . PHE B 1 425 ? 4.816 -23.438 -22.969 1 97.31 425 PHE B CA 1
ATOM 7528 C C . PHE B 1 425 ? 5.262 -22.656 -24.188 1 97.31 425 PHE B C 1
ATOM 7530 O O . PHE B 1 425 ? 5.52 -23.234 -25.25 1 97.31 425 PHE B O 1
ATOM 7537 N N . HIS B 1 426 ? 5.367 -21.391 -24.047 1 96 426 HIS B N 1
ATOM 7538 C CA . HIS B 1 426 ? 5.551 -20.531 -25.203 1 96 426 HIS B CA 1
ATOM 7539 C C . HIS B 1 426 ? 7.023 -20.188 -25.406 1 96 426 HIS B C 1
ATOM 7541 O O . HIS B 1 426 ? 7.43 -19.781 -26.5 1 96 426 HIS B O 1
ATOM 7547 N N . ARG B 1 427 ? 7.836 -20.391 -24.281 1 94.75 427 ARG B N 1
ATOM 7548 C CA . ARG B 1 427 ? 9.172 -19.797 -24.391 1 94.75 427 ARG B CA 1
ATOM 7549 C C . ARG B 1 427 ? 10.25 -20.844 -24.141 1 94.75 427 ARG B C 1
ATOM 7551 O O . ARG B 1 427 ? 11.422 -20.625 -24.453 1 94.75 427 ARG B O 1
ATOM 7558 N N . LYS B 1 428 ? 9.875 -21.969 -23.594 1 96.06 428 LYS B N 1
ATOM 7559 C CA . LYS B 1 428 ? 10.883 -22.953 -23.219 1 96.06 428 LYS B CA 1
ATOM 7560 C C . LYS B 1 428 ? 10.727 -24.25 -24.016 1 96.06 428 LYS B C 1
ATOM 7562 O O . LYS B 1 428 ? 10.328 -25.281 -23.469 1 96.06 428 LYS B O 1
ATOM 7567 N N . LYS B 1 429 ? 11.203 -24.219 -25.172 1 96.44 429 LYS B N 1
ATOM 7568 C CA . LYS B 1 429 ? 10.992 -25.312 -26.125 1 96.44 429 LYS B CA 1
ATOM 7569 C C . LYS B 1 429 ? 11.625 -26.609 -25.625 1 96.44 429 LYS B C 1
ATOM 7571 O O . LYS B 1 429 ? 10.977 -27.656 -25.609 1 96.44 429 LYS B O 1
ATOM 7576 N N . ASP B 1 430 ? 12.883 -26.562 -25.219 1 96.62 430 ASP B N 1
ATOM 7577 C CA . ASP B 1 430 ? 13.586 -27.781 -24.797 1 96.62 430 ASP B CA 1
ATOM 7578 C C . ASP B 1 430 ? 12.953 -28.375 -23.547 1 96.62 430 ASP B C 1
ATOM 7580 O O . ASP B 1 430 ? 12.82 -29.594 -23.438 1 96.62 430 ASP B O 1
ATOM 7584 N N . PHE B 1 431 ? 12.586 -27.531 -22.656 1 97.25 431 PHE B N 1
ATOM 7585 C CA . PHE B 1 431 ? 11.922 -28 -21.438 1 97.25 431 PHE B CA 1
ATOM 7586 C C . PHE B 1 431 ? 10.602 -28.672 -21.781 1 97.25 431 PHE B C 1
ATOM 7588 O O . PHE B 1 431 ? 10.289 -29.75 -21.25 1 97.25 431 PHE B O 1
ATOM 7595 N N . MET B 1 432 ? 9.867 -28.094 -22.688 1 97.62 432 MET B N 1
ATOM 7596 C CA . MET B 1 432 ? 8.562 -28.656 -23.047 1 97.62 432 MET B CA 1
ATOM 7597 C C . MET B 1 432 ? 8.734 -29.984 -23.781 1 97.62 432 MET B C 1
ATOM 7599 O O . MET B 1 432 ? 7.902 -30.875 -23.641 1 97.62 432 MET B O 1
ATOM 7603 N N . LYS B 1 433 ? 9.781 -30.125 -24.547 1 97.38 433 LYS B N 1
ATOM 7604 C CA . LYS B 1 433 ? 10.078 -31.422 -25.156 1 97.38 433 LYS B CA 1
ATOM 7605 C C . LYS B 1 433 ? 10.281 -32.5 -24.109 1 97.38 433 LYS B C 1
ATOM 7607 O O . LYS B 1 433 ? 9.766 -33.625 -24.234 1 97.38 433 LYS B O 1
ATOM 7612 N N . ASP B 1 434 ? 11.008 -32.094 -23.094 1 97.25 434 ASP B N 1
ATOM 7613 C CA . ASP B 1 434 ? 11.25 -33.031 -22 1 97.25 434 ASP B CA 1
ATOM 7614 C C . ASP B 1 434 ? 9.945 -33.375 -21.297 1 97.25 434 ASP B C 1
ATOM 7616 O O . ASP B 1 434 ? 9.75 -34.531 -20.891 1 97.25 434 ASP B O 1
ATOM 7620 N N . VAL B 1 435 ? 9.07 -32.438 -21.156 1 96.69 435 VAL B N 1
ATOM 7621 C CA . VAL B 1 435 ? 7.801 -32.656 -20.484 1 96.69 435 VAL B CA 1
ATOM 7622 C C . VAL B 1 435 ? 6.934 -33.625 -21.297 1 96.69 435 VAL B C 1
ATOM 7624 O O . VAL B 1 435 ? 6.434 -34.625 -20.781 1 96.69 435 VAL B O 1
ATOM 7627 N N . VAL B 1 436 ? 6.801 -33.375 -22.594 1 95.75 436 VAL B N 1
ATOM 7628 C CA . VAL B 1 436 ? 5.883 -34.156 -23.422 1 95.75 436 VAL B CA 1
ATOM 7629 C C . VAL B 1 436 ? 6.453 -35.562 -23.656 1 95.75 436 VAL B C 1
ATOM 7631 O O . VAL B 1 436 ? 5.703 -36.5 -23.906 1 95.75 436 VAL B O 1
ATOM 7634 N N . GLN B 1 437 ? 7.742 -35.656 -23.531 1 94.94 437 GLN B N 1
ATOM 7635 C CA . GLN B 1 437 ? 8.383 -36.969 -23.719 1 94.94 437 GLN B CA 1
ATOM 7636 C C . GLN B 1 437 ? 8.445 -37.75 -22.422 1 94.94 437 GLN B C 1
ATOM 7638 O O . GLN B 1 437 ? 8.875 -38.906 -22.391 1 94.94 437 GLN B O 1
ATOM 7643 N N . GLY B 1 438 ? 8.125 -37.094 -21.359 1 93.5 438 GLY B N 1
ATOM 7644 C CA . GLY B 1 438 ? 8.062 -37.781 -20.094 1 93.5 438 GLY B CA 1
ATOM 7645 C C . GLY B 1 438 ? 9.398 -37.812 -19.359 1 93.5 438 GLY B C 1
ATOM 7646 O O . GLY B 1 438 ? 9.562 -38.562 -18.391 1 93.5 438 GLY B O 1
ATOM 7647 N N . LYS B 1 439 ? 10.305 -36.969 -19.766 1 95 439 LYS B N 1
ATOM 7648 C CA . LYS B 1 439 ? 11.617 -36.938 -19.125 1 95 439 LYS B CA 1
ATOM 7649 C C . LYS B 1 439 ? 11.578 -36.094 -17.859 1 95 439 LYS B C 1
ATOM 7651 O O . LYS B 1 439 ? 12.406 -36.281 -16.953 1 95 439 LYS B O 1
ATOM 7656 N N . VAL B 1 440 ? 10.703 -35.156 -17.828 1 94 440 VAL B N 1
ATOM 7657 C CA . VAL B 1 440 ? 10.461 -34.312 -16.672 1 94 440 VAL B CA 1
ATOM 7658 C C . VAL B 1 440 ? 9 -34.469 -16.219 1 94 440 VAL B C 1
ATOM 7660 O O . VAL B 1 440 ? 8.102 -34.531 -17.062 1 94 440 VAL B O 1
ATOM 7663 N N . SER B 1 441 ? 8.867 -34.594 -14.914 1 90.75 441 SER B N 1
ATOM 7664 C CA . SER B 1 441 ? 7.512 -34.688 -14.383 1 90.75 441 SER B CA 1
ATOM 7665 C C . SER B 1 441 ? 7.219 -33.531 -13.422 1 90.75 441 SER B C 1
ATOM 7667 O O . SER B 1 441 ? 7.441 -33.656 -12.219 1 90.75 441 SER B O 1
ATOM 7669 N N . PRO B 1 442 ? 6.609 -32.531 -13.977 1 97.12 442 PRO B N 1
ATOM 7670 C CA . PRO B 1 442 ? 6.211 -31.438 -13.086 1 97.12 442 PRO B CA 1
ATOM 7671 C C . PRO B 1 442 ? 5.121 -31.844 -12.094 1 97.12 442 PRO B C 1
ATOM 7673 O O . PRO B 1 442 ? 4.609 -32.969 -12.164 1 97.12 442 PRO B O 1
ATOM 7676 N N . ILE B 1 443 ? 4.879 -30.984 -11.172 1 97.94 443 ILE B N 1
ATOM 7677 C CA . ILE B 1 443 ? 3.77 -31.219 -10.258 1 97.94 443 ILE B CA 1
ATOM 7678 C C . ILE B 1 443 ? 2.455 -30.828 -10.93 1 97.94 443 ILE B C 1
ATOM 7680 O O . ILE B 1 443 ? 1.465 -31.562 -10.836 1 97.94 443 ILE B O 1
ATOM 7684 N N . ILE B 1 444 ? 2.537 -29.703 -11.586 1 98.31 444 ILE B N 1
ATOM 7685 C CA . ILE B 1 444 ? 1.37 -29.25 -12.336 1 98.31 444 ILE B CA 1
ATOM 7686 C C . ILE B 1 444 ? 1.813 -28.625 -13.648 1 98.31 444 ILE B C 1
ATOM 7688 O O . ILE B 1 444 ? 3.002 -28.359 -13.852 1 98.31 444 ILE B O 1
ATOM 7692 N N . PHE B 1 445 ? 0.859 -28.453 -14.523 1 98.12 445 PHE B N 1
ATOM 7693 C CA . PHE B 1 445 ? 1.01 -27.578 -15.68 1 98.12 445 PHE B CA 1
ATOM 7694 C C . PHE B 1 445 ? -0.18 -26.641 -15.805 1 98.12 445 PHE B C 1
ATOM 7696 O O . PHE B 1 445 ? -1.33 -27.078 -15.82 1 98.12 445 PHE B O 1
ATOM 7703 N N . HIS B 1 446 ? 0.061 -25.359 -15.875 1 98.25 446 HIS B N 1
ATOM 7704 C CA . HIS B 1 446 ? -0.96 -24.328 -15.961 1 98.25 446 HIS B CA 1
ATOM 7705 C C . HIS B 1 446 ? -0.993 -23.703 -17.359 1 98.25 446 HIS B C 1
ATOM 7707 O O . HIS B 1 446 ? -0.062 -22.984 -17.75 1 98.25 446 HIS B O 1
ATOM 7713 N N . MET B 1 447 ? -2.043 -23.906 -18.094 1 97.88 447 MET B N 1
ATOM 7714 C CA . MET B 1 447 ? -2.137 -23.391 -19.453 1 97.88 447 MET B CA 1
ATOM 7715 C C . MET B 1 447 ? -2.504 -21.906 -19.453 1 97.88 447 MET B C 1
ATOM 7717 O O . MET B 1 447 ? -3.467 -21.5 -20.109 1 97.88 447 MET B O 1
ATOM 7721 N N . SER B 1 448 ? -1.673 -21.156 -18.812 1 95.44 448 SER B N 1
ATOM 7722 C CA . SER B 1 448 ? -1.799 -19.703 -18.781 1 95.44 448 SER B CA 1
ATOM 7723 C C . SER B 1 448 ? -1.207 -19.078 -20.031 1 95.44 448 SER B C 1
ATOM 7725 O O . SER B 1 448 ? -0.688 -19.781 -20.906 1 95.44 448 SER B O 1
ATOM 7727 N N . TRP B 1 449 ? -1.327 -17.797 -20.266 1 94.38 449 TRP B N 1
ATOM 7728 C CA . TRP B 1 449 ? -0.836 -17.047 -21.406 1 94.38 449 TRP B CA 1
ATOM 7729 C C . TRP B 1 449 ? -1.537 -17.469 -22.703 1 94.38 449 TRP B C 1
ATOM 7731 O O . TRP B 1 449 ? -0.901 -17.609 -23.75 1 94.38 449 TRP B O 1
ATOM 7741 N N . THR B 1 450 ? -2.768 -17.844 -22.531 1 91.5 450 THR B N 1
ATOM 7742 C CA . THR B 1 450 ? -3.545 -18.297 -23.688 1 91.5 450 THR B CA 1
ATOM 7743 C C . THR B 1 450 ? -4.793 -17.438 -23.859 1 91.5 450 THR B C 1
ATOM 7745 O O . THR B 1 450 ? -5.469 -17.109 -22.891 1 91.5 450 THR B O 1
ATOM 7748 N N . LYS B 1 451 ? -5.02 -17.078 -24.969 1 82.75 451 LYS B N 1
ATOM 7749 C CA . LYS B 1 451 ? -5.992 -16.047 -25.312 1 82.75 451 LYS B CA 1
ATOM 7750 C C . LYS B 1 451 ? -7.398 -16.453 -24.891 1 82.75 451 LYS B C 1
ATOM 7752 O O . LYS B 1 451 ? -8.172 -15.625 -24.406 1 82.75 451 LYS B O 1
ATOM 7757 N N . ASN B 1 452 ? -7.73 -17.719 -25.172 1 86.62 452 ASN B N 1
ATOM 7758 C CA . ASN B 1 452 ? -9.109 -18.141 -24.922 1 86.62 452 ASN B CA 1
ATOM 7759 C C . ASN B 1 452 ? -9.195 -19.625 -24.625 1 86.62 452 ASN B C 1
ATOM 7761 O O . ASN B 1 452 ? -8.203 -20.344 -24.75 1 86.62 452 ASN B O 1
ATOM 7765 N N . LYS B 1 453 ? -10.336 -19.984 -24.266 1 89.12 453 LYS B N 1
ATOM 7766 C CA . LYS B 1 453 ? -10.594 -21.359 -23.875 1 89.12 453 LYS B CA 1
ATOM 7767 C C . LYS B 1 453 ? -10.352 -22.328 -25.031 1 89.12 453 LYS B C 1
ATOM 7769 O O . LYS B 1 453 ? -9.789 -23.406 -24.844 1 89.12 453 LYS B O 1
ATOM 7774 N N . ASP B 1 454 ? -10.742 -21.922 -26.203 1 92.19 454 ASP B N 1
ATOM 7775 C CA . ASP B 1 454 ? -10.602 -22.797 -27.375 1 92.19 454 ASP B CA 1
ATOM 7776 C C . ASP B 1 454 ? -9.141 -23.172 -27.609 1 92.19 454 ASP B C 1
ATOM 7778 O O . ASP B 1 454 ? -8.836 -24.344 -27.859 1 92.19 454 ASP B O 1
ATOM 7782 N N . ASN B 1 455 ? -8.336 -22.25 -27.516 1 94.81 455 ASN B N 1
ATOM 7783 C CA . ASN B 1 455 ? -6.91 -22.516 -27.688 1 94.81 455 ASN B CA 1
ATOM 7784 C C . ASN B 1 455 ? -6.367 -23.391 -26.547 1 94.81 455 ASN B C 1
ATOM 7786 O O . ASN B 1 455 ? -5.504 -24.234 -26.781 1 94.81 455 ASN B O 1
ATOM 7790 N N . LYS B 1 456 ? -6.832 -23.172 -25.344 1 96.25 456 LYS B N 1
ATOM 7791 C CA . LYS B 1 456 ? -6.387 -23.984 -24.234 1 96.25 456 LYS B CA 1
ATOM 7792 C C . LYS B 1 456 ? -6.711 -25.469 -24.469 1 96.25 456 LYS B C 1
ATOM 7794 O O . LYS B 1 456 ? -5.879 -26.344 -24.234 1 96.25 456 LYS B O 1
ATOM 7799 N N . ILE B 1 457 ? -7.875 -25.656 -24.953 1 96.75 457 ILE B N 1
ATOM 7800 C CA . ILE B 1 457 ? -8.305 -27.016 -25.25 1 96.75 457 ILE B CA 1
ATOM 7801 C C . ILE B 1 457 ? -7.426 -27.609 -26.344 1 96.75 457 ILE B C 1
ATOM 7803 O O . ILE B 1 457 ? -6.902 -28.719 -26.188 1 96.75 457 ILE B O 1
ATOM 7807 N N . LYS B 1 458 ? -7.219 -26.875 -27.375 1 97.62 458 LYS B N 1
ATOM 7808 C CA . LYS B 1 458 ? -6.391 -27.344 -28.484 1 97.62 458 LYS B CA 1
ATOM 7809 C C . LYS B 1 458 ? -4.973 -27.656 -28.016 1 97.62 458 LYS B C 1
ATOM 7811 O O . LYS B 1 458 ? -4.383 -28.656 -28.422 1 97.62 458 LYS B O 1
ATOM 7816 N N . PHE B 1 459 ? -4.461 -26.844 -27.188 1 98.25 459 PHE B N 1
ATOM 7817 C CA . PHE B 1 459 ? -3.111 -27.047 -26.688 1 98.25 459 PHE B CA 1
ATOM 7818 C C . PHE B 1 459 ? -3.037 -28.312 -25.828 1 98.25 459 PHE B C 1
ATOM 7820 O O . PHE B 1 459 ? -2.092 -29.094 -25.953 1 98.25 459 PHE B O 1
ATOM 7827 N N . TYR B 1 460 ? -4.027 -28.562 -25.047 1 98.19 460 TYR B N 1
ATOM 7828 C CA . TYR B 1 460 ? -4.035 -29.766 -24.203 1 98.19 460 TYR B CA 1
ATOM 7829 C C . TYR B 1 460 ? -4.215 -31.016 -25.062 1 98.19 460 TYR B C 1
ATOM 7831 O O . TYR B 1 460 ? -3.639 -32.062 -24.766 1 98.19 460 TYR B O 1
ATOM 7839 N N . GLU B 1 461 ? -5.023 -30.891 -26.094 1 98.12 461 GLU B N 1
ATOM 7840 C CA . GLU B 1 461 ? -5.152 -32 -27.016 1 98.12 461 GLU B CA 1
ATOM 7841 C C . GLU B 1 461 ? -3.807 -32.375 -27.641 1 98.12 461 GLU B C 1
ATOM 7843 O O . GLU B 1 461 ? -3.414 -33.531 -27.656 1 98.12 461 GLU B O 1
ATOM 7848 N N . GLN B 1 462 ? -3.227 -31.344 -28.016 1 97.75 462 GLN B N 1
ATOM 7849 C CA . GLN B 1 462 ? -1.976 -31.531 -28.75 1 97.75 462 GLN B CA 1
ATOM 7850 C C . GLN B 1 462 ? -0.86 -32 -27.812 1 97.75 462 GLN B C 1
ATOM 7852 O O . GLN B 1 462 ? 0.046 -32.719 -28.219 1 97.75 462 GLN B O 1
ATOM 7857 N N . MET B 1 463 ? -0.864 -31.641 -26.594 1 97.5 463 MET B N 1
ATOM 7858 C CA . MET B 1 463 ? 0.116 -32.062 -25.594 1 97.5 463 MET B CA 1
ATOM 7859 C C . MET B 1 463 ? -0.167 -33.469 -25.094 1 97.5 463 MET B C 1
ATOM 7861 O O . MET B 1 463 ? 0.66 -34.062 -24.406 1 97.5 463 MET B O 1
ATOM 7865 N N . GLY B 1 464 ? -1.333 -34 -25.422 1 97 464 GLY B N 1
ATOM 7866 C CA . GLY B 1 464 ? -1.745 -35.281 -24.922 1 97 464 GLY B CA 1
ATOM 7867 C C . GLY B 1 464 ? -2.271 -35.25 -23.5 1 97 464 GLY B C 1
ATOM 7868 O O . GLY B 1 464 ? -2.094 -36.188 -22.734 1 97 464 GLY B O 1
ATOM 7869 N N . GLU B 1 465 ? -2.867 -34.125 -23.125 1 97.62 465 GLU B N 1
ATOM 7870 C CA . GLU B 1 465 ? -3.357 -33.938 -21.766 1 97.62 465 GLU B CA 1
ATOM 7871 C C . GLU B 1 465 ? -4.859 -33.656 -21.75 1 97.62 465 GLU B C 1
ATOM 7873 O O . GLU B 1 465 ? -5.387 -33.062 -20.812 1 97.62 465 GLU B O 1
ATOM 7878 N N . PHE B 1 466 ? -5.516 -34.031 -22.828 1 98.25 466 PHE B N 1
ATOM 7879 C CA . PHE B 1 466 ? -6.961 -33.875 -22.922 1 98.25 466 PHE B CA 1
ATOM 7880 C C . PHE B 1 466 ? -7.648 -35.25 -22.938 1 98.25 466 PHE B C 1
ATOM 7882 O O . PHE B 1 466 ? -7.383 -36.062 -23.812 1 98.25 466 PHE B O 1
ATOM 7889 N N . TYR B 1 467 ? -8.586 -35.469 -22.016 1 98.44 467 TYR B N 1
ATOM 7890 C CA . TYR B 1 467 ? -9.188 -36.812 -21.828 1 98.44 467 TYR B CA 1
ATOM 7891 C C . TYR B 1 467 ? -10.703 -36.719 -21.891 1 98.44 467 TYR B C 1
ATOM 7893 O O . TYR B 1 467 ? -11.391 -37.75 -21.734 1 98.44 467 TYR B O 1
ATOM 7901 N N . LEU B 1 468 ? -11.242 -35.594 -22.109 1 97.75 468 LEU B N 1
ATOM 7902 C CA . LEU B 1 468 ? -12.688 -35.406 -22.125 1 97.75 468 LEU B CA 1
ATOM 7903 C C . LEU B 1 468 ? -13.289 -35.938 -23.422 1 97.75 468 LEU B C 1
ATOM 7905 O O . LEU B 1 468 ? -12.844 -35.562 -24.516 1 97.75 468 LEU B O 1
ATOM 7909 N N . LEU B 1 469 ? -14.289 -36.719 -23.25 1 96.56 469 LEU B N 1
ATOM 7910 C CA . LEU B 1 469 ? -14.953 -37.281 -24.406 1 96.56 469 LEU B CA 1
ATOM 7911 C C . LEU B 1 469 ? -15.852 -36.281 -25.094 1 96.56 469 LEU B C 1
ATOM 7913 O O . LEU B 1 469 ? -16.344 -35.344 -24.453 1 96.56 469 LEU B O 1
ATOM 7917 N N . ASP B 1 470 ? -16.125 -36.531 -26.375 1 92.31 470 ASP B N 1
ATOM 7918 C CA . ASP B 1 470 ? -16.875 -35.594 -27.234 1 92.31 470 ASP B CA 1
ATOM 7919 C C . ASP B 1 470 ? -18.297 -35.375 -26.688 1 92.31 470 ASP B C 1
ATOM 7921 O O . ASP B 1 470 ? -18.812 -34.25 -26.734 1 92.31 470 ASP B O 1
ATOM 7925 N N . GLY B 1 471 ? -18.812 -36.375 -26.172 1 91.06 471 GLY B N 1
ATOM 7926 C CA . GLY B 1 471 ? -20.172 -36.281 -25.688 1 91.06 471 GLY B CA 1
ATOM 7927 C C . GLY B 1 471 ? -20.328 -35.344 -24.5 1 91.06 471 GLY B C 1
ATOM 7928 O O . GLY B 1 471 ? -21.453 -34.938 -24.172 1 91.06 471 GLY B O 1
ATOM 7929 N N . CYS B 1 472 ? -19.266 -34.969 -23.906 1 94.81 472 CYS B N 1
ATOM 7930 C CA . CYS B 1 472 ? -19.297 -34.125 -22.719 1 94.81 472 CYS B CA 1
ATOM 7931 C C . CYS B 1 472 ? -18.703 -32.75 -23.031 1 94.81 472 CYS B C 1
ATOM 7933 O O . CYS B 1 472 ? -18.469 -31.953 -22.109 1 94.81 472 CYS B O 1
ATOM 7935 N N . GLN B 1 473 ? -18.406 -32.5 -24.281 1 91.62 473 GLN B N 1
ATOM 7936 C CA . GLN B 1 473 ? -17.922 -31.203 -24.734 1 91.62 473 GLN B CA 1
ATOM 7937 C C . GLN B 1 473 ? -19.047 -30.359 -25.344 1 91.62 473 GLN B C 1
ATOM 7939 O O . GLN B 1 473 ? -19.984 -30.906 -25.922 1 91.62 473 GLN B O 1
ATOM 7944 N N . SER B 1 474 ? -18.875 -29.094 -25.172 1 84 474 SER B N 1
ATOM 7945 C CA . SER B 1 474 ? -19.781 -28.141 -25.812 1 84 474 SER B CA 1
ATOM 7946 C C . SER B 1 474 ? -21.234 -28.5 -25.547 1 84 474 SER B C 1
ATOM 7948 O O . SER B 1 474 ? -22.062 -28.531 -26.469 1 84 474 SER B O 1
ATOM 7950 N N . VAL B 1 475 ? -21.391 -28.844 -24.344 1 80.88 475 VAL B N 1
ATOM 7951 C CA . VAL B 1 475 ? -22.75 -29.25 -24 1 80.88 475 VAL B CA 1
ATOM 7952 C C . VAL B 1 475 ? -23.609 -28.016 -23.797 1 80.88 475 VAL B C 1
ATOM 7954 O O . VAL B 1 475 ? -23.141 -26.984 -23.312 1 80.88 475 VAL B O 1
ATOM 7957 N N . GLU B 1 476 ? -24.844 -28.188 -24.281 1 76.19 476 GLU B N 1
ATOM 7958 C CA . GLU B 1 476 ? -25.812 -27.125 -24.078 1 76.19 476 GLU B CA 1
ATOM 7959 C C . GLU B 1 476 ? -26.578 -27.312 -22.766 1 76.19 476 GLU B C 1
ATOM 7961 O O . GLU B 1 476 ? -26.984 -28.438 -22.438 1 76.19 476 GLU B O 1
ATOM 7966 N N . ASN B 1 477 ? -26.75 -26.281 -22.016 1 72.06 477 ASN B N 1
ATOM 7967 C CA . ASN B 1 477 ? -27.531 -26.25 -20.781 1 72.06 477 ASN B CA 1
ATOM 7968 C C . ASN B 1 477 ? -27.062 -27.312 -19.797 1 72.06 477 ASN B C 1
ATOM 7970 O O . ASN B 1 477 ? -27.859 -27.906 -19.094 1 72.06 477 ASN B O 1
ATOM 7974 N N . ALA B 1 478 ? -25.891 -27.75 -19.938 1 73.81 478 ALA B N 1
ATOM 7975 C CA . ALA B 1 478 ? -25.234 -28.688 -19.031 1 73.81 478 ALA B CA 1
ATOM 7976 C C . ALA B 1 478 ? -25.875 -30.062 -19.109 1 73.81 478 ALA B C 1
ATOM 7978 O O . ALA B 1 478 ? -25.875 -30.812 -18.125 1 73.81 478 ALA B O 1
ATOM 7979 N N . LYS B 1 479 ? -26.484 -30.297 -20.172 1 81.88 479 LYS B N 1
ATOM 7980 C CA . LYS B 1 479 ? -27.141 -31.594 -20.312 1 81.88 479 LYS B CA 1
ATOM 7981 C C . LYS B 1 479 ? -26.219 -32.594 -21.016 1 81.88 479 LYS B C 1
ATOM 7983 O O . LYS B 1 479 ? -25.906 -32.438 -22.188 1 81.88 479 LYS B O 1
ATOM 7988 N N . ILE B 1 480 ? -25.703 -33.5 -20.219 1 85.12 480 ILE B N 1
ATOM 7989 C CA . ILE B 1 480 ? -24.891 -34.594 -20.703 1 85.12 480 ILE B CA 1
ATOM 7990 C C . ILE B 1 480 ? -25.719 -35.875 -20.734 1 85.12 480 ILE B C 1
ATOM 7992 O O . ILE B 1 480 ? -26.297 -36.281 -19.719 1 85.12 480 ILE B O 1
ATOM 7996 N N . PRO B 1 481 ? -25.797 -36.406 -21.953 1 78.19 481 PRO B N 1
ATOM 7997 C CA . PRO B 1 481 ? -26.5 -37.719 -21.984 1 78.19 481 PRO B CA 1
ATOM 7998 C C . PRO B 1 481 ? -25.953 -38.688 -20.953 1 78.19 481 PRO B C 1
ATOM 8000 O O . PRO B 1 481 ? -24.75 -38.969 -20.938 1 78.19 481 PRO B O 1
ATOM 8003 N N . GLY B 1 482 ? -26.844 -39.219 -20.156 1 80.94 482 GLY B N 1
ATOM 8004 C CA . GLY B 1 482 ? -26.438 -40.156 -19.125 1 80.94 482 GLY B CA 1
ATOM 8005 C C . GLY B 1 482 ? -25.859 -39.469 -17.891 1 80.94 482 GLY B C 1
ATOM 8006 O O . GLY B 1 482 ? -25.469 -40.125 -16.938 1 80.94 482 GLY B O 1
ATOM 8007 N N . GLY B 1 483 ? -25.766 -38.188 -17.938 1 88.5 483 GLY B N 1
ATOM 8008 C CA . GLY B 1 483 ? -25.266 -37.406 -16.797 1 88.5 483 GLY B CA 1
ATOM 8009 C C . GLY B 1 483 ? -23.766 -37.281 -16.781 1 88.5 483 GLY B C 1
ATOM 8010 O O . GLY B 1 483 ? -23.047 -38.094 -17.391 1 88.5 483 GLY B O 1
ATOM 8011 N N . ALA B 1 484 ? -23.312 -36.281 -16.125 1 92.5 484 ALA B N 1
ATOM 8012 C CA . ALA B 1 484 ? -21.859 -36.125 -15.961 1 92.5 484 ALA B CA 1
ATOM 8013 C C . ALA B 1 484 ? -21.297 -37.094 -14.953 1 92.5 484 ALA B C 1
ATOM 8015 O O . ALA B 1 484 ? -21.812 -37.219 -13.828 1 92.5 484 ALA B O 1
ATOM 8016 N N . SER B 1 485 ? -20.375 -37.875 -15.398 1 96.12 485 SER B N 1
ATOM 8017 C CA . SER B 1 485 ? -19.625 -38.812 -14.562 1 96.12 485 SER B CA 1
ATOM 8018 C C . SER B 1 485 ? -18.281 -39.156 -15.195 1 96.12 485 SER B C 1
ATOM 8020 O O . SER B 1 485 ? -18.094 -39 -16.406 1 96.12 485 SER B O 1
ATOM 8022 N N . VAL B 1 486 ? -17.484 -39.625 -14.328 1 96.38 486 VAL B N 1
ATOM 8023 C CA . VAL B 1 486 ? -16.156 -40.031 -14.805 1 96.38 486 VAL B CA 1
ATOM 8024 C C . VAL B 1 486 ? -16.266 -41.125 -15.859 1 96.38 486 VAL B C 1
ATOM 8026 O O . VAL B 1 486 ? -15.617 -41.062 -16.906 1 96.38 486 VAL B O 1
ATOM 8029 N N . SER B 1 487 ? -17.078 -42.094 -15.609 1 95.5 487 SER B N 1
ATOM 8030 C CA . SER B 1 487 ? -17.25 -43.219 -16.531 1 95.5 487 SER B CA 1
ATOM 8031 C C . SER B 1 487 ? -17.828 -42.75 -17.859 1 95.5 487 SER B C 1
ATOM 8033 O O . SER B 1 487 ? -17.484 -43.281 -18.906 1 95.5 487 SER B O 1
ATOM 8035 N N . ASN B 1 488 ? -18.625 -41.75 -17.828 1 96 488 ASN B N 1
ATOM 8036 C CA . ASN B 1 488 ? -19.312 -41.281 -19.031 1 96 488 ASN B CA 1
ATOM 8037 C C . ASN B 1 488 ? -18.484 -40.25 -19.797 1 96 488 ASN B C 1
ATOM 8039 O O . ASN B 1 488 ? -18.594 -40.156 -21.016 1 96 488 ASN B O 1
ATOM 8043 N N . CYS B 1 489 ? -17.641 -39.562 -19.078 1 97.31 489 CYS B N 1
ATOM 8044 C CA . CYS B 1 489 ? -17.078 -38.375 -19.688 1 97.31 489 CYS B CA 1
ATOM 8045 C C . CYS B 1 489 ? -15.578 -38.531 -19.891 1 97.31 489 CYS B C 1
ATOM 8047 O O . CYS B 1 489 ? -14.977 -37.75 -20.641 1 97.31 489 CYS B O 1
ATOM 8049 N N . CYS B 1 490 ? -14.945 -39.469 -19.297 1 98.12 490 CYS B N 1
ATOM 8050 C CA . CYS B 1 490 ? -13.492 -39.5 -19.328 1 98.12 490 CYS B CA 1
ATOM 8051 C C . CYS B 1 490 ? -13 -40.656 -20.188 1 98.12 490 CYS B C 1
ATOM 8053 O O . CYS B 1 490 ? -13.422 -41.812 -20 1 98.12 490 CYS B O 1
ATOM 8055 N N . ALA B 1 491 ? -12.086 -40.312 -21.031 1 97.44 491 ALA B N 1
ATOM 8056 C CA . ALA B 1 491 ? -11.43 -41.312 -21.875 1 97.44 491 ALA B CA 1
ATOM 8057 C C . ALA B 1 491 ? -10.32 -42.031 -21.109 1 97.44 491 ALA B C 1
ATOM 8059 O O . ALA B 1 491 ? -9.781 -41.5 -20.141 1 97.44 491 ALA B O 1
ATOM 8060 N N . THR B 1 492 ? -9.961 -43.219 -21.547 1 95.12 492 THR B N 1
ATOM 8061 C CA . THR B 1 492 ? -8.875 -43.969 -20.953 1 95.12 492 THR B CA 1
ATOM 8062 C C . THR B 1 492 ? -7.527 -43.562 -21.531 1 95.12 492 THR B C 1
ATOM 8064 O O . THR B 1 492 ? -6.484 -43.781 -20.906 1 95.12 492 THR B O 1
ATOM 8067 N N . GLU B 1 493 ? -7.633 -43.094 -22.766 1 95.62 493 GLU B N 1
ATOM 8068 C CA . GLU B 1 493 ? -6.445 -42.562 -23.438 1 95.62 493 GLU B CA 1
ATOM 8069 C C . GLU B 1 493 ? -6.617 -41.094 -23.797 1 95.62 493 GLU B C 1
ATOM 8071 O O . GLU B 1 493 ? -7.738 -40.625 -23.969 1 95.62 493 GLU B O 1
ATOM 8076 N N . PRO B 1 494 ? -5.496 -40.406 -23.891 1 96.31 494 PRO B N 1
ATOM 8077 C CA . PRO B 1 494 ? -5.621 -39 -24.25 1 96.31 494 PRO B CA 1
ATOM 8078 C C . PRO B 1 494 ? -6.211 -38.781 -25.641 1 96.31 494 PRO B C 1
ATOM 8080 O O . PRO B 1 494 ? -5.902 -39.531 -26.562 1 96.31 494 PRO B O 1
ATOM 8083 N N . ARG B 1 495 ? -7.012 -37.781 -25.703 1 96.62 495 ARG B N 1
ATOM 8084 C CA . ARG B 1 495 ? -7.555 -37.375 -26.984 1 96.62 495 ARG B CA 1
ATOM 8085 C C . ARG B 1 495 ? -6.59 -36.438 -27.719 1 96.62 495 ARG B C 1
ATOM 8087 O O . ARG B 1 495 ? -6.785 -35.219 -27.75 1 96.62 495 ARG B O 1
ATOM 8094 N N . PHE B 1 496 ? -5.641 -37.125 -28.406 1 97.31 496 PHE B N 1
ATOM 8095 C CA . PHE B 1 496 ? -4.586 -36.375 -29.078 1 97.31 496 PHE B CA 1
ATOM 8096 C C . PHE B 1 496 ? -5.043 -35.875 -30.438 1 97.31 496 PHE B C 1
ATOM 8098 O O . PHE B 1 496 ? -5.672 -36.625 -31.188 1 97.31 496 PHE B O 1
ATOM 8105 N N . LYS B 1 497 ? -4.809 -34.594 -30.703 1 97.06 497 LYS B N 1
ATOM 8106 C CA . LYS B 1 497 ? -5.07 -34 -32 1 97.06 497 LYS B CA 1
ATOM 8107 C C . LYS B 1 497 ? -4.031 -32.938 -32.344 1 97.06 497 LYS B C 1
ATOM 8109 O O . LYS B 1 497 ? -3.654 -32.125 -31.469 1 97.06 497 LYS B O 1
ATOM 8114 N N . CYS B 1 498 ? -3.531 -32.938 -33.594 1 97.94 498 CYS B N 1
ATOM 8115 C CA . CYS B 1 498 ? -2.613 -31.906 -34.062 1 97.94 498 CYS B CA 1
ATOM 8116 C C . CYS B 1 498 ? -3.367 -30.641 -34.438 1 97.94 498 CYS B C 1
ATOM 8118 O O . CYS B 1 498 ? -4.359 -30.703 -35.156 1 97.94 498 CYS B O 1
ATOM 8120 N N . HIS B 1 499 ? -2.857 -29.578 -33.938 1 97.88 499 HIS B N 1
ATOM 8121 C CA . HIS B 1 499 ? -3.482 -28.297 -34.281 1 97.88 499 HIS B CA 1
ATOM 8122 C C . HIS B 1 499 ? -2.459 -27.312 -34.844 1 97.88 499 HIS B C 1
ATOM 8124 O O . HIS B 1 499 ? -2.725 -26.609 -35.812 1 97.88 499 HIS B O 1
ATOM 8130 N N . TYR B 1 500 ? -1.332 -27.25 -34.156 1 97.88 500 TYR B N 1
ATOM 8131 C CA . TYR B 1 500 ? -0.332 -26.25 -34.5 1 97.88 500 TYR B CA 1
ATOM 8132 C C . TYR B 1 500 ? 1.068 -26.844 -34.5 1 97.8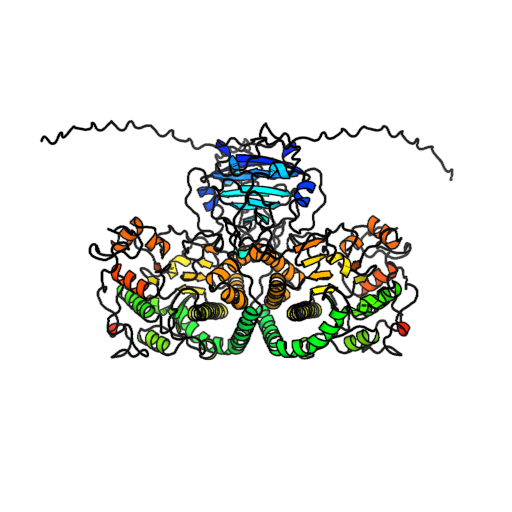8 500 TYR B C 1
ATOM 8134 O O . TYR B 1 500 ? 1.514 -27.391 -33.469 1 97.88 500 TYR B O 1
ATOM 8142 N N . ARG B 1 501 ? 1.82 -26.594 -35.562 1 97.5 501 ARG B N 1
ATOM 8143 C CA . ARG B 1 501 ? 3.133 -27.219 -35.688 1 97.5 501 ARG B CA 1
ATOM 8144 C C . ARG B 1 501 ? 4.164 -26.5 -34.844 1 97.5 501 ARG B C 1
ATOM 8146 O O . ARG B 1 501 ? 5.227 -27.047 -34.531 1 97.5 501 ARG B O 1
ATOM 8153 N N . ASP B 1 502 ? 3.885 -25.25 -34.469 1 97.25 502 ASP B N 1
ATOM 8154 C CA . ASP B 1 502 ? 4.891 -24.453 -33.812 1 97.25 502 ASP B CA 1
ATOM 8155 C C . ASP B 1 502 ? 4.641 -24.422 -32.281 1 97.25 502 ASP B C 1
ATOM 8157 O O . ASP B 1 502 ? 5.188 -23.578 -31.578 1 97.25 502 ASP B O 1
ATOM 8161 N N . LYS B 1 503 ? 3.797 -25.312 -31.75 1 97.94 503 LYS B N 1
ATOM 8162 C CA . LYS B 1 503 ? 3.516 -25.422 -30.328 1 97.94 503 LYS B CA 1
ATOM 8163 C C . LYS B 1 503 ? 3.838 -26.812 -29.797 1 97.94 503 LYS B C 1
ATOM 8165 O O . LYS B 1 503 ? 3.891 -27.766 -30.562 1 97.94 503 LYS B O 1
ATOM 8170 N N . PRO B 1 504 ? 4.062 -26.891 -28.453 1 98 504 PRO B N 1
ATOM 8171 C CA . PRO B 1 504 ? 4.402 -28.188 -27.844 1 98 504 PRO B CA 1
ATOM 8172 C C . PRO B 1 504 ? 3.373 -29.266 -28.156 1 98 504 PRO B C 1
ATOM 8174 O O . PRO B 1 504 ? 2.168 -29.016 -28.109 1 98 504 PRO B O 1
ATOM 8177 N N . SER B 1 505 ? 3.893 -30.422 -28.516 1 98.06 505 SER B N 1
ATOM 8178 C CA . SER B 1 505 ? 3.031 -31.547 -28.875 1 98.06 505 SER B CA 1
ATOM 8179 C C . SER B 1 505 ? 3.66 -32.875 -28.484 1 98.06 505 SER B C 1
ATOM 8181 O O . SER B 1 505 ? 4.879 -33.031 -28.547 1 98.06 505 SER B O 1
ATOM 8183 N N . LYS B 1 506 ? 2.775 -33.719 -28.047 1 97 506 LYS B N 1
ATOM 8184 C CA . LYS B 1 506 ? 3.23 -35.062 -27.641 1 97 506 LYS B CA 1
ATOM 8185 C C . LYS B 1 506 ? 3.861 -35.812 -28.812 1 97 506 LYS B C 1
ATOM 8187 O O . LYS B 1 506 ? 4.871 -36.5 -28.641 1 97 506 LYS B O 1
ATOM 8192 N N . TYR B 1 507 ? 3.205 -35.656 -29.969 1 96.38 507 TYR B N 1
ATOM 8193 C CA . TYR B 1 507 ? 3.701 -36.219 -31.219 1 96.38 507 TYR B CA 1
ATOM 8194 C C . TYR B 1 507 ? 3.918 -35.125 -32.25 1 96.38 507 TYR B C 1
ATOM 8196 O O . TYR B 1 507 ? 3.285 -34.062 -32.188 1 96.38 507 TYR B O 1
ATOM 8204 N N . PRO B 1 508 ? 4.801 -35.344 -33.219 1 96.69 508 PRO B N 1
ATOM 8205 C CA . PRO B 1 508 ? 5.066 -34.281 -34.188 1 96.69 508 PRO B CA 1
ATOM 8206 C C . PRO B 1 508 ? 3.83 -33.906 -35 1 96.69 508 PRO B C 1
ATOM 8208 O O . PRO B 1 508 ? 3.127 -34.781 -35.531 1 96.69 508 PRO B O 1
ATOM 8211 N N . CYS B 1 509 ? 3.561 -32.625 -35.094 1 96.81 509 CYS B N 1
ATOM 8212 C CA . CYS B 1 509 ? 2.455 -32.062 -35.875 1 96.81 509 CYS B CA 1
ATOM 8213 C C . CYS B 1 509 ? 2.971 -31.281 -37.062 1 96.81 509 CYS B C 1
ATOM 8215 O O . CYS B 1 509 ? 2.578 -30.141 -37.281 1 96.81 509 CYS B O 1
ATOM 8217 N N . LYS B 1 510 ? 3.668 -31.891 -37.906 1 93.62 510 LYS B N 1
ATOM 8218 C CA . LYS B 1 510 ? 4.445 -31.234 -38.969 1 93.62 510 LYS B CA 1
ATOM 8219 C C . LYS B 1 510 ? 3.533 -30.609 -40.031 1 93.62 510 LYS B C 1
ATOM 8221 O O . LYS B 1 510 ? 3.871 -29.594 -40.625 1 93.62 510 LYS B O 1
ATOM 8226 N N . ASP B 1 511 ? 2.406 -31.219 -40.312 1 94.38 511 ASP B N 1
ATOM 8227 C CA . ASP B 1 511 ? 1.539 -30.797 -41.406 1 94.38 511 ASP B CA 1
ATOM 8228 C C . ASP B 1 511 ? 0.521 -29.766 -40.938 1 94.38 511 ASP B C 1
ATOM 8230 O O . ASP B 1 511 ? -0.256 -29.25 -41.719 1 94.38 511 ASP B O 1
ATOM 8234 N N . SER B 1 512 ? 0.507 -29.406 -39.656 1 96.94 512 SER B N 1
ATOM 8235 C CA . SER B 1 512 ? -0.428 -28.438 -39.125 1 96.94 512 SER B CA 1
ATOM 8236 C C . SER B 1 512 ? 0.058 -27.016 -39.375 1 96.94 512 SER B C 1
ATOM 8238 O O . SER B 1 512 ? 1.255 -26.781 -39.531 1 96.94 512 SER B O 1
ATOM 8240 N N . PRO B 1 513 ? -0.894 -26.062 -39.438 1 96.5 513 PRO B N 1
ATOM 8241 C CA . PRO B 1 513 ? -0.477 -24.656 -39.594 1 96.5 513 PRO B CA 1
ATOM 8242 C C . PRO B 1 513 ? 0.152 -24.094 -38.312 1 96.5 513 PRO B C 1
ATOM 8244 O O . PRO B 1 513 ? -0.085 -24.625 -37.219 1 96.5 513 PRO B O 1
ATOM 8247 N N . PRO B 1 514 ? 1.044 -23.062 -38.5 1 96.06 514 PRO B N 1
ATOM 8248 C CA . PRO B 1 514 ? 1.497 -22.359 -37.312 1 96.06 514 PRO B CA 1
ATOM 8249 C C . PRO B 1 514 ? 0.447 -21.391 -36.75 1 96.06 514 PRO B C 1
ATOM 8251 O O . PRO B 1 514 ? -0.426 -20.938 -37.5 1 96.06 514 PRO B O 1
ATOM 8254 N N . ILE B 1 515 ? 0.468 -21.141 -35.5 1 95.56 515 ILE B N 1
ATOM 8255 C CA . ILE B 1 515 ? -0.44 -20.156 -34.938 1 95.56 515 ILE B CA 1
ATOM 8256 C C . ILE B 1 515 ? 0.257 -18.812 -34.844 1 95.56 515 ILE B C 1
ATOM 8258 O O . ILE B 1 515 ? -0.385 -17.766 -34.969 1 95.56 515 ILE B O 1
ATOM 8262 N N . ASP B 1 516 ? 1.543 -18.719 -34.562 1 92.88 516 ASP B N 1
ATOM 8263 C CA . ASP B 1 516 ? 2.307 -17.484 -34.5 1 92.88 516 ASP B CA 1
ATOM 8264 C C . ASP B 1 516 ? 2.844 -17.109 -35.875 1 92.88 516 ASP B C 1
ATOM 8266 O O . ASP B 1 516 ? 3.186 -18 -36.688 1 92.88 516 ASP B O 1
ATOM 8270 N N . LYS B 1 517 ? 2.914 -15.781 -36.062 1 88.44 517 LYS B N 1
ATOM 8271 C CA . LYS B 1 517 ? 3.514 -15.312 -37.312 1 88.44 517 LYS B CA 1
ATOM 8272 C C . LYS B 1 517 ? 4.961 -15.789 -37.438 1 88.44 517 LYS B C 1
ATOM 8274 O O . LYS B 1 517 ? 5.781 -15.531 -36.562 1 88.44 517 LYS B O 1
ATOM 8279 N N . ASN B 1 518 ? 5.316 -16.688 -38.344 1 87.69 518 ASN B N 1
ATOM 8280 C CA . ASN B 1 518 ? 6.645 -17.219 -38.594 1 87.69 518 ASN B CA 1
ATOM 8281 C C . ASN B 1 518 ? 7.059 -18.25 -37.562 1 87.69 518 ASN B C 1
ATOM 8283 O O . ASN B 1 518 ? 8.234 -18.328 -37.188 1 87.69 518 ASN B O 1
ATOM 8287 N N . GLY B 1 519 ? 6.078 -18.844 -37 1 89.56 519 GLY B N 1
ATOM 8288 C CA . GLY B 1 519 ? 6.379 -19.844 -35.969 1 89.56 519 GLY B CA 1
ATOM 8289 C C . GLY B 1 519 ? 7.172 -21.016 -36.5 1 89.56 519 GLY B C 1
ATOM 8290 O O . GLY B 1 519 ? 6.816 -21.594 -37.531 1 89.56 519 GLY B O 1
ATOM 8291 N N . LYS B 1 520 ? 8.18 -21.344 -35.781 1 91.19 520 LYS B N 1
ATOM 8292 C CA . LYS B 1 520 ? 8.984 -22.5 -36.156 1 91.19 520 LYS B CA 1
ATOM 8293 C C . LYS B 1 520 ? 8.398 -23.797 -35.562 1 91.19 520 LYS B C 1
ATOM 8295 O O . LYS B 1 520 ? 7.684 -23.766 -34.562 1 91.19 520 LYS B O 1
ATOM 8300 N N . SER B 1 521 ? 8.75 -24.828 -36.25 1 94.12 521 SER B N 1
ATOM 8301 C CA . SER B 1 521 ? 8.25 -26.125 -35.781 1 94.12 521 SER B CA 1
ATOM 8302 C C . SER B 1 521 ? 8.75 -26.453 -34.406 1 94.12 521 SER B C 1
ATOM 8304 O O . SER B 1 521 ? 9.914 -26.203 -34.062 1 94.12 521 SER B O 1
ATOM 8306 N N . PHE B 1 522 ? 7.91 -27.031 -33.625 1 96.81 522 PHE B N 1
ATOM 8307 C CA . PHE B 1 522 ? 8.25 -27.438 -32.25 1 96.81 522 PHE B CA 1
ATOM 8308 C C . PHE B 1 522 ? 9.211 -28.625 -32.281 1 96.81 522 PHE B C 1
ATOM 8310 O O . PHE B 1 522 ? 10.156 -28.672 -31.5 1 96.81 522 PHE B O 1
ATOM 8317 N N . TRP B 1 523 ? 9 -29.547 -33.156 1 95.88 523 TRP B N 1
ATOM 8318 C CA . TRP B 1 523 ? 9.852 -30.719 -33.281 1 95.88 523 TRP B CA 1
ATOM 8319 C C . TRP B 1 523 ? 10.945 -30.484 -34.312 1 95.88 523 TRP B C 1
ATOM 8321 O O . TRP B 1 523 ? 11.906 -31.266 -34.375 1 95.88 523 TRP B O 1
#

Solvent-accessible surface area (backbone atoms only — not comparable to full-atom values): 54958 Å² total; per-residue (Å²): 135,82,76,79,72,74,77,75,74,73,76,77,77,71,75,70,71,66,74,74,77,65,89,73,69,63,58,64,42,70,68,44,57,53,88,65,43,37,36,53,30,40,31,36,35,44,25,52,31,69,60,39,46,69,70,57,67,80,28,48,42,70,71,83,70,42,96,48,37,46,48,25,43,34,36,14,18,21,72,68,11,43,58,70,83,60,85,79,69,76,64,80,67,62,56,52,58,38,62,44,66,36,39,50,30,39,38,37,39,32,33,65,35,78,46,46,27,28,29,39,31,46,34,56,34,74,45,37,58,51,49,46,39,26,32,15,42,66,65,77,87,42,89,55,47,87,77,56,43,40,66,38,89,89,36,61,72,34,80,46,23,64,26,42,37,95,53,41,44,71,71,62,57,76,36,50,70,66,44,40,50,55,31,50,55,52,46,43,53,44,62,72,44,39,68,64,50,48,64,65,42,46,64,59,52,51,55,24,14,64,69,49,95,70,43,35,33,33,40,32,61,42,29,48,49,48,37,57,41,40,52,23,30,52,29,36,24,48,72,64,68,39,55,73,61,43,53,26,33,39,33,38,22,38,34,70,53,29,38,52,44,41,44,37,57,65,35,46,68,48,73,51,63,86,78,24,59,86,46,65,47,59,50,50,80,37,87,50,35,73,48,32,48,50,50,40,51,48,52,48,50,55,52,38,53,45,38,72,72,64,28,20,36,33,40,36,46,41,58,36,43,56,66,42,81,62,68,62,65,80,68,37,82,90,46,84,88,52,43,30,39,24,34,35,44,61,56,84,48,61,76,34,47,49,44,22,58,25,82,50,35,34,39,34,50,58,46,64,52,49,45,43,48,40,54,50,53,60,70,37,42,20,43,19,61,50,62,41,27,53,49,54,40,46,46,55,47,48,54,50,36,30,39,49,62,48,38,38,50,34,20,45,35,68,80,41,66,48,57,34,31,26,42,41,62,76,69,31,63,70,61,44,52,32,41,49,69,62,75,42,81,34,31,33,42,31,64,45,93,53,73,36,69,68,57,46,52,47,47,28,13,20,40,48,65,24,17,56,33,73,77,58,43,91,53,62,90,64,56,33,83,93,42,49,26,58,85,72,28,34,47,95,55,58,51,65,44,77,61,37,17,39,42,66,42,49,58,86,30,80,88,35,54,54,82,52,92,86,43,55,69,58,119,141,81,83,78,73,74,76,75,74,72,75,78,78,71,75,71,71,65,75,74,78,63,93,73,66,55,58,66,40,75,64,43,58,53,89,66,44,29,32,55,32,36,27,39,35,43,30,54,31,70,60,39,44,69,70,56,68,80,26,48,43,69,70,82,71,42,95,50,37,46,48,25,42,34,36,14,16,20,74,68,11,44,60,70,84,61,85,79,68,72,68,80,64,57,46,52,65,38,62,45,63,36,38,50,31,40,38,36,40,32,32,67,38,78,46,48,28,29,30,39,31,45,33,55,33,74,46,37,56,52,48,45,39,26,32,15,42,66,64,76,87,41,89,54,40,89,79,50,41,43,66,38,90,89,34,60,73,35,81,47,23,64,28,42,35,95,54,40,45,70,72,62,56,77,36,49,70,67,44,39,50,55,32,50,56,53,47,41,52,46,63,71,43,39,67,64,50,48,65,65,43,46,65,57,52,51,56,23,14,66,68,49,94,71,43,34,32,33,39,31,62,41,28,48,48,48,38,58,41,40,50,21,29,52,28,38,24,48,73,64,68,39,57,74,62,42,53,27,33,38,33,38,21,40,35,68,53,27,37,53,44,42,44,37,56,66,36,47,68,48,72,52,62,87,80,24,59,85,46,66,50,61,50,48,80,37,87,50,36,74,50,32,47,51,50,39,50,49,54,49,49,53,54,38,51,44,38,72,72,65,28,20,36,35,41,38,45,40,60,37,44,57,66,42,81,62,69,62,65,80,67,38,82,89,46,85,88,54,44,30,39,23,35,34,45,60,58,84,46,62,75,33,47,47,44,21,58,25,82,50,34,34,37,34,49,58,46,64,52,48,46,43,50,40,54,51,52,61,72,37,42,21,44,19,62,51,61,40,28,53,50,54,41,46,47,55,47,48,54,49,35,28,40,48,64,49,39,38,52,33,20,44,36,68,80,43,66,48,56,35,31,26,43,40,62,77,69,30,63,71,61,42,52,32,42,48,70,62,76,41,80,33,31,34,43,32,63,44,92,53,71,36,66,69,57,44,51,48,46,28,13,20,40,46,65,25,18,58,33,72,76,57,42,92,50,63,91,62,58,33,85,94,43,49,26,56,84,72,27,36,48,94,56,55,51,64,44,77,61,37,17,40,41,67,43,49,58,87,31,80,88,35,54,54,82,51,93,85,44,55,67,57,118

Foldseek 3Di:
DDPPVPPPDPPDPPCPPPPPPPLDDFPWPLPDPCVGPPLQFRTKTKFFDVVQCVVPPQQFFDDDADVQRGIDMDTDNHPQQAQDDDPPCPPPPDGNCRRGVRPPDDDDDDDDRPDDPDDDDDDDDDDDNDDFDWFFADDCPDPCNVPQLAGDPVGDTDTDDLQQFPRRDGQADDFDPVLLVVLVVLLCLCVVCQVVQLVVCLVLLQQLLVLDDQLEAEEEEDAQQQLQLLLLQLLLCVLLVNNSVQSSYEYEYLDVLSVQQCVQAPHHYDYDCSNRVVADRHDDQWQLDPNLLSSLLVLLSRCLSSLVSQGKYWAAYSLKHFNANPVVVLVPPVDDDFQKEFEACLDCTSLLPGHNGDPRTMIGHRDPLVNVLSVVLSSCSSSCNRNSHSSSVSSVSVVVSCVPVVGGHHYHHQPDLQEHECNCFQPPLVSLLCPLQVVGGHRMYYDPPDTDSVVSQLQCQFSFSGFFDPQQPPDDSSDGVVGNYSVRTGHSGGNHDAAAQLTRGSDHNPVHHHPDDVRDGSD/DDPCPPPPDPPDPPCPPPPPPPVDAFPWDQPDPCVPPPLAFRIKTKAFDVLLCVVPPQQFFDDDADVQRGIDMDGDSDPQQAQDDPPPPPPPPGHDCRRRVRPPDDDDDDDDRPDDPDDDDDDDDDDDNDDFDWFFADDCPDPCNVPQLAGDPVGDTDTDDLQQFPRRDGQADDFDPVLLVVLVVLLCLCVVCLVVQLVVCLVLLQQLLVLDDQLEAEEEEDAQQQLQLLLLQLLLCVLLPNNSVQSRYEYEYLDVLSVQQCVQAPHHYDYDCSNRVPADRHDDQWQLDPNLLSSLLVLLSRVLSSLVSQGKYWAAYSLKHFNANPVVVLVPPVDDDFQKEFEACLDCTSLLPGHNGDPRTMIGHRDPLVNVLSVVLSSCSSSCNRNSHSSSVSSVSVVVSCVPVVGGHHYHHQPDLQEHECNCFQPPLVSLLCPLQVVGGHRMYYDPPDTDSVVSQLQCQFSFSGFFDPQQPPDDSSDGVVGRYSVRTGHSGGNHDAAAQLTRGSDHNPVHHHPDDVRDGSD

Sequence (1046 aa):
MQHCNENLRDPSEGSISAPFFSQESTSLQQIFPKQQVGDLVSGVGLVNRDEFASTFDMGVPLDPSTPGNDHVVIFYSHDEAVPSRSTKTQTNESGVEFATQNCENLNIILTHASRKRQCVAFMGQYESFHIQKFMRLPPEDSDDSDKTDKLDMRYPLRLVSRGAQTNGRKSQKVPTIDQTRDHWQALVSYLGSLDTVLDQLRPVAQEVASNNDNNAVIVMVCNFGQSELLLNFVCNAHHKGLSDVLSNVLVFATDLETKDLAEGMGLSTFYNIDIFGSMPSNAARSYGDRNFMQMMAAKVYCVQLISMLGHDVLFSDVDVVWYQNPLPWFHDPRNPEADVYFQDDGNHALFYAPYSANTGFYYARNNIRTRYFFNSLLLAGDLIISTHSHQNALIALLNEHASMYGLKVKIWERNLEEFPGGYSFHRKKDFMKDVVQGKVSPIIFHMSWTKNKDNKIKFYEQMGEFYLLDGCQSVENAKIPGGASVSNCCATEPRFKCHYRDKPSKYPCKDSPPIDKNGKSFWMQHCNENLRDPSEGSISAPFFSQESTSLQQIFPKQQVGDLVSGVGLVNRDEFASTFDMGVPLDPSTPGNDHVVIFYSHDEAVPSRSTKTQTNESGVEFATQNCENLNIILTHASRKRQCVAFMGQYESFHIQKFMRLPPEDSDDSDKTDKLDMRYPLRLVSRGAQTNGRKSQKVPTIDQTRDHWQALVSYLGSLDTVLDQLRPVAQEVASNNDNNAVIVMVCNFGQSELLLNFVCNAHHKGLSDVLSNVLVFATDLETKDLAEGMGLSTFYNIDIFGSMPSNAARSYGDRNFMQMMAAKVYCVQLISMLGHDVLFSDVDVVWYQNPLPWFHDPRNPEADVYFQDDGNHALFYAPYSANTGFYYARNNIRTRYFFNSLLLAGDLIISTHSHQNALIALLNEHASMYGLKVKIWERNLEEFPGGYSFHRKKDFMKDVVQGKVSPIIFHMSWTKNKDNKIKFYEQMGEFYLLDGCQSVENAKIPGGASVSNCCATEPRFKCHYRDKPSKYPCKDSPPIDKNGKSFW

Radius of gyration: 32.77 Å; Cα contacts (8 Å, |Δi|>4): 2175; chains: 2; bounding box: 73×89×109 Å